Protein 5X7V (pdb70)

Radius of gyration: 40.9 Å; Cα contacts (8 Å, |Δi|>4): 1404; chains: 6; bounding box: 130×77×95 Å

Organism: Plasmodium falciparum (NCBI:txid5833)

Structure (mmCIF, N/CA/C/O backbone):
data_5X7V
#
_entry.id   5X7V
#
_cell.length_a   95.790
_cell.length_b   114.900
_cell.length_c   139.100
_cell.angle_alpha   90.00
_cell.angle_beta   90.00
_cell.angle_gamma   90.00
#
_symmetry.space_group_name_H-M   'P 21 21 21'
#
loop_
_atom_site.group_PDB
_atom_site.id
_atom_site.type_symbol
_atom_site.label_atom_id
_atom_site.label_alt_id
_atom_site.label_comp_id
_atom_site.label_asym_id
_atom_site.label_entity_id
_atom_site.label_seq_id
_atom_site.pdbx_PDB_ins_code
_atom_site.Cartn_x
_atom_site.Cartn_y
_atom_site.Cartn_z
_atom_site.occupancy
_atom_site.B_iso_or_equiv
_atom_site.auth_seq_id
_atom_site.auth_comp_id
_atom_site.auth_asym_id
_atom_site.auth_atom_id
_atom_site.pdbx_PDB_model_num
ATOM 1 N N . PHE A 1 1 ? 38.629 20.427 -79.162 1.00 49.82 29 PHE A N 1
ATOM 2 C CA . PHE A 1 1 ? 38.388 20.886 -77.786 1.00 57.24 29 PHE A CA 1
ATOM 3 C C . PHE A 1 1 ? 37.045 20.424 -77.243 1.00 58.12 29 PHE A C 1
ATOM 4 O O . PHE A 1 1 ? 36.971 20.008 -76.102 1.00 55.10 29 PHE A O 1
ATOM 6 N N . MET A 1 2 ? 35.966 20.613 -78.003 1.00 56.07 30 MET A N 1
ATOM 7 C CA . MET A 1 2 ? 34.801 19.740 -77.855 1.00 55.99 30 MET A CA 1
ATOM 8 C C . MET A 1 2 ? 35.253 18.296 -77.794 1.00 55.61 30 MET A C 1
ATOM 9 O O . MET A 1 2 ? 34.629 17.485 -77.148 1.00 54.98 30 MET A O 1
ATOM 14 N N . GLN A 1 3 ? 36.322 17.972 -78.512 1.00 56.04 31 GLN A N 1
ATOM 15 C CA . GLN A 1 3 ? 36.877 16.624 -78.509 1.00 57.05 31 GLN A CA 1
ATOM 16 C C . GLN A 1 3 ? 37.675 16.334 -77.227 1.00 53.10 31 GLN A C 1
ATOM 17 O O . GLN A 1 3 ? 37.658 15.215 -76.720 1.00 52.66 31 GLN A O 1
ATOM 23 N N . ASP A 1 4 ? 38.368 17.344 -76.710 1.00 54.65 32 ASP A N 1
ATOM 24 C CA . ASP A 1 4 ? 39.196 17.162 -75.520 1.00 54.14 32 ASP A CA 1
ATOM 25 C C . ASP A 1 4 ? 38.346 16.837 -74.320 1.00 53.19 32 ASP A C 1
ATOM 26 O O . ASP A 1 4 ? 38.758 16.090 -73.428 1.00 53.43 32 ASP A O 1
ATOM 31 N N . PHE A 1 5 ? 37.153 17.419 -74.316 1.00 53.08 33 PHE A N 1
ATOM 32 C CA . PHE A 1 5 ? 36.225 17.299 -73.204 1.00 52.88 33 PHE A CA 1
ATOM 33 C C . PHE A 1 5 ? 35.677 15.881 -73.194 1.00 52.51 33 PHE A C 1
ATOM 34 O O . PHE A 1 5 ? 35.542 15.260 -72.137 1.00 52.87 33 PHE A O 1
ATOM 42 N N . GLU A 1 6 ? 35.397 15.363 -74.384 1.00 54.77 34 GLU A N 1
ATOM 43 C CA . GLU A 1 6 ? 34.940 13.987 -74.533 1.00 53.13 34 GLU A CA 1
ATOM 44 C C . GLU A 1 6 ? 36.015 12.983 -74.118 1.00 52.54 34 GLU A C 1
ATOM 45 O O . GLU A 1 6 ? 35.714 12.009 -73.427 1.00 51.70 34 GLU A O 1
ATOM 51 N N . ASP A 1 7 ? 37.256 13.223 -74.531 1.00 53.56 35 ASP A N 1
ATOM 52 C CA . ASP A 1 7 ? 38.384 12.389 -74.114 1.00 54.72 35 ASP A CA 1
ATOM 53 C C . ASP A 1 7 ? 38.549 12.345 -72.610 1.00 56.51 35 ASP A C 1
ATOM 54 O O . ASP A 1 7 ? 38.837 11.291 -72.038 1.00 55.64 35 ASP A O 1
ATOM 59 N N . ILE A 1 8 ? 38.406 13.496 -71.968 1.00 53.41 36 ILE A N 1
ATOM 60 C CA . ILE A 1 8 ? 38.585 13.537 -70.533 1.00 53.90 36 ILE A CA 1
ATOM 61 C C . ILE A 1 8 ? 37.440 12.783 -69.876 1.00 53.40 36 ILE A C 1
ATOM 62 O O . ILE A 1 8 ? 37.639 12.059 -68.906 1.00 52.03 36 ILE A O 1
ATOM 67 N N . GLN A 1 9 ? 36.251 12.905 -70.446 1.00 53.84 37 GLN A N 1
ATOM 68 C CA . GLN A 1 9 ? 35.084 12.317 -69.825 1.00 54.29 37 GLN A CA 1
ATOM 69 C C . GLN A 1 9 ? 35.011 10.809 -70.065 1.00 53.48 37 GLN A C 1
ATOM 70 O O . GLN A 1 9 ? 34.346 10.102 -69.312 1.00 56.33 37 GLN A O 1
ATOM 76 N N . LYS A 1 10 ? 35.686 10.321 -71.104 1.00 52.37 38 LYS A N 1
ATOM 77 C CA . LYS A 1 10 ? 35.923 8.889 -71.239 1.00 52.57 38 LYS A CA 1
ATOM 78 C C . LYS A 1 10 ? 36.681 8.385 -70.018 1.00 53.30 38 LYS A C 1
ATOM 79 O O . LYS A 1 10 ? 36.203 7.511 -69.304 1.00 56.97 38 LYS A O 1
ATOM 85 N N . ASP A 1 11 ? 37.869 8.953 -69.795 1.00 55.32 39 ASP A N 1
ATOM 86 C CA . ASP A 1 11 ? 38.709 8.663 -68.630 1.00 53.94 39 ASP A CA 1
ATOM 87 C C . ASP A 1 11 ? 38.003 8.768 -67.250 1.00 53.02 39 ASP A C 1
ATOM 88 O O . ASP A 1 11 ? 38.236 7.958 -66.358 1.00 52.57 39 ASP A O 1
ATOM 93 N N . ILE A 1 12 ? 37.152 9.766 -67.072 1.00 52.74 40 ILE A N 1
ATOM 94 C CA . ILE A 1 12 ? 36.389 9.878 -65.843 1.00 52.67 40 ILE A CA 1
ATOM 95 C C . ILE A 1 12 ? 35.416 8.709 -65.727 1.00 52.97 40 ILE A C 1
ATOM 96 O O . ILE A 1 12 ? 35.383 8.031 -64.706 1.00 52.55 40 ILE A O 1
ATOM 101 N N . GLU A 1 13 ? 34.640 8.452 -66.777 1.00 56.32 41 GLU A N 1
ATOM 102 C CA . GLU A 1 13 ? 33.620 7.401 -66.702 1.00 56.39 41 GLU A CA 1
ATOM 103 C C . GLU A 1 13 ? 34.222 6.020 -66.498 1.00 54.30 41 GLU A C 1
ATOM 104 O O . GLU A 1 13 ? 33.699 5.237 -65.717 1.00 59.73 41 GLU A O 1
ATOM 110 N N . GLN A 1 14 ? 35.326 5.726 -67.166 1.00 53.10 42 GLN A N 1
ATOM 111 C CA . GLN A 1 14 ? 36.051 4.503 -66.892 1.00 55.71 42 GLN A CA 1
ATOM 112 C C . GLN A 1 14 ? 36.442 4.318 -65.419 1.00 54.97 42 GLN A C 1
ATOM 113 O O . GLN A 1 14 ? 36.494 3.194 -64.932 1.00 55.51 42 GLN A O 1
ATOM 119 N N . LEU A 1 15 ? 36.736 5.404 -64.711 1.00 58.54 43 LEU A N 1
ATOM 120 C CA . LEU A 1 15 ? 37.099 5.284 -63.309 1.00 53.22 43 LEU A CA 1
ATOM 121 C C . LEU A 1 15 ? 35.851 5.093 -62.480 1.00 54.67 43 LEU A C 1
ATOM 122 O O . LEU A 1 15 ? 35.888 4.402 -61.482 1.00 55.52 43 LEU A O 1
ATOM 127 N N . ASP A 1 16 ? 34.741 5.701 -62.878 1.00 53.45 44 ASP A N 1
ATOM 128 C CA . ASP A 1 16 ? 33.488 5.496 -62.145 1.00 54.66 44 ASP A CA 1
ATOM 129 C C . ASP A 1 16 ? 32.955 4.081 -62.337 1.00 56.58 44 ASP A C 1
ATOM 130 O O . ASP A 1 16 ? 32.466 3.466 -61.383 1.00 54.37 44 ASP A O 1
ATOM 135 N N . ILE A 1 17 ? 33.048 3.573 -63.567 1.00 59.46 45 ILE A N 1
ATOM 136 C CA . ILE A 1 17 ? 32.697 2.183 -63.835 1.00 58.23 45 ILE A CA 1
ATOM 137 C C . ILE A 1 17 ? 33.388 1.288 -62.820 1.00 56.24 45 ILE A C 1
ATOM 138 O O . ILE A 1 17 ? 32.723 0.496 -62.148 1.00 60.51 45 ILE A O 1
ATOM 143 N N . LYS A 1 18 ? 34.702 1.458 -62.674 1.00 53.28 46 LYS A N 1
ATOM 144 C CA . LYS A 1 18 ? 35.527 0.588 -61.828 1.00 59.81 46 LYS A CA 1
ATOM 145 C C . LYS A 1 18 ? 35.322 0.809 -60.323 1.00 62.68 46 LYS A C 1
ATOM 146 O O . LYS A 1 18 ? 35.552 -0.092 -59.498 1.00 54.90 46 LYS A O 1
ATOM 152 N N . CYS A 1 19 ? 34.912 2.020 -59.979 1.00 59.34 47 CYS A N 1
ATOM 153 C CA . CYS A 1 19 ? 34.598 2.360 -58.609 1.00 54.48 47 CYS A CA 1
ATOM 154 C C . CYS A 1 19 ? 33.282 1.687 -58.229 1.00 54.71 47 CYS A C 1
ATOM 155 O O . CYS A 1 19 ? 33.188 1.037 -57.187 1.00 54.59 47 CYS A O 1
ATOM 158 N N . ALA A 1 20 ? 32.279 1.815 -59.096 1.00 56.83 48 ALA A N 1
ATOM 159 C CA . ALA A 1 20 ? 30.949 1.244 -58.851 1.00 54.35 48 ALA A CA 1
ATOM 160 C C . ALA A 1 20 ? 30.986 -0.273 -58.741 1.00 56.03 48 ALA A C 1
ATOM 161 O O . ALA A 1 20 ? 30.190 -0.872 -58.008 1.00 54.80 48 ALA A O 1
ATOM 163 N N . HIS A 1 21 ? 31.907 -0.886 -59.486 1.00 58.44 49 HIS A N 1
ATOM 164 C CA . HIS A 1 21 ? 32.032 -2.338 -59.516 1.00 57.11 49 HIS A CA 1
ATOM 165 C C . HIS A 1 21 ? 32.491 -2.822 -58.165 1.00 54.14 49 HIS A C 1
ATOM 166 O O . HIS A 1 21 ? 31.874 -3.681 -57.560 1.00 56.86 49 HIS A O 1
ATOM 173 N N . GLU A 1 22 ? 33.575 -2.235 -57.689 1.00 57.14 50 GLU A N 1
ATOM 174 C CA . GLU A 1 22 ? 34.130 -2.570 -56.392 1.00 57.20 50 GLU A CA 1
ATOM 175 C C . GLU A 1 22 ? 33.118 -2.323 -55.279 1.00 55.35 50 GLU A C 1
ATOM 176 O O . GLU A 1 22 ? 32.961 -3.142 -54.392 1.00 55.64 50 GLU A O 1
ATOM 182 N N . GLN A 1 23 ? 32.414 -1.207 -55.342 1.00 55.14 51 GLN A N 1
ATOM 183 C CA . GLN A 1 23 ? 31.412 -0.880 -54.329 1.00 58.48 51 GLN A CA 1
ATOM 184 C C . GLN A 1 23 ? 30.275 -1.850 -54.336 1.00 55.80 51 GLN A C 1
ATOM 185 O O . GLN A 1 23 ? 29.643 -2.080 -53.311 1.00 60.18 51 GLN A O 1
ATOM 191 N N . MET A 1 24 ? 29.996 -2.404 -55.500 1.00 53.90 52 MET A N 1
ATOM 192 C CA . MET A 1 24 ? 28.901 -3.345 -55.607 1.00 62.90 52 MET A CA 1
ATOM 193 C C . MET A 1 24 ? 29.311 -4.685 -54.986 1.00 57.81 52 MET A C 1
ATOM 194 O O . MET A 1 24 ? 28.530 -5.322 -54.280 1.00 66.33 52 MET A O 1
ATOM 199 N N . ASN A 1 25 ? 30.556 -5.060 -55.185 1.00 58.37 53 ASN A N 1
ATOM 200 C CA . ASN A 1 25 ? 31.044 -6.279 -54.588 1.00 62.58 53 ASN A CA 1
ATOM 201 C C . ASN A 1 25 ? 30.942 -6.173 -53.099 1.00 63.57 53 ASN A C 1
ATOM 202 O O . ASN A 1 25 ? 30.599 -7.126 -52.459 1.00 62.33 53 ASN A O 1
ATOM 207 N N . ILE A 1 26 ? 31.331 -5.052 -52.525 1.00 57.67 54 ILE A N 1
ATOM 208 C CA . ILE A 1 26 ? 31.097 -4.882 -51.091 1.00 58.72 54 ILE A CA 1
ATOM 209 C C . ILE A 1 26 ? 29.597 -4.853 -50.807 1.00 58.91 54 ILE A C 1
ATOM 210 O O . ILE A 1 26 ? 29.132 -5.501 -49.867 1.00 55.46 54 ILE A O 1
ATOM 215 N N . GLN A 1 27 ? 28.829 -4.148 -51.635 1.00 62.20 55 GLN A N 1
ATOM 216 C CA . GLN A 1 27 ? 27.380 -4.077 -51.404 1.00 63.45 55 GLN A CA 1
ATOM 217 C C . GLN A 1 27 ? 26.769 -5.458 -51.236 1.00 65.42 55 GLN A C 1
ATOM 218 O O . GLN A 1 27 ? 25.898 -5.654 -50.385 1.00 68.21 55 GLN A O 1
ATOM 224 N N . LYS A 1 28 ? 27.241 -6.416 -52.036 1.00 66.21 56 LYS A N 1
ATOM 225 C CA . LYS A 1 28 ? 26.592 -7.718 -52.089 1.00 59.60 56 LYS A CA 1
ATOM 226 C C . LYS A 1 28 ? 27.249 -8.666 -51.120 1.00 56.37 56 LYS A C 1
ATOM 227 O O . LYS A 1 28 ? 26.797 -9.781 -50.934 1.00 59.88 56 LYS A O 1
ATOM 233 N N . GLN A 1 29 ? 28.319 -8.213 -50.492 1.00 58.85 57 GLN A N 1
ATOM 234 C CA . GLN A 1 29 ? 28.843 -8.898 -49.328 1.00 57.40 57 GLN A CA 1
ATOM 235 C C . GLN A 1 29 ? 27.822 -8.778 -48.192 1.00 58.70 57 GLN A C 1
ATOM 236 O O . GLN A 1 29 ? 27.394 -9.781 -47.608 1.00 55.83 57 GLN A O 1
ATOM 242 N N . TYR A 1 30 ? 27.420 -7.544 -47.900 1.00 56.28 58 TYR A N 1
ATOM 243 C CA . TYR A 1 30 ? 26.587 -7.278 -46.740 1.00 57.58 58 TYR A CA 1
ATOM 244 C C . TYR A 1 30 ? 25.112 -7.611 -46.953 1.00 57.32 58 TYR A C 1
ATOM 245 O O . TYR A 1 30 ? 24.444 -8.039 -46.017 1.00 56.16 58 TYR A O 1
ATOM 254 N N . ASP A 1 31 ? 24.615 -7.441 -48.175 1.00 61.15 59 ASP A N 1
ATOM 255 C CA . ASP A 1 31 ? 23.277 -7.925 -48.544 1.00 60.79 59 ASP A CA 1
ATOM 256 C C . ASP A 1 31 ? 23.063 -9.353 -48.055 1.00 55.78 59 ASP A C 1
ATOM 257 O O . ASP A 1 31 ? 21.993 -9.700 -47.553 1.00 55.34 59 ASP A O 1
ATOM 262 N N . GLU A 1 32 ? 24.107 -10.162 -48.210 1.00 60.96 60 GLU A N 1
ATOM 263 C CA . GLU A 1 32 ? 24.117 -11.552 -47.778 1.00 64.97 60 GLU A CA 1
ATOM 264 C C . GLU A 1 32 ? 24.231 -11.680 -46.261 1.00 61.62 60 GLU A C 1
ATOM 265 O O . GLU A 1 32 ? 23.713 -12.622 -45.664 1.00 64.86 60 GLU A O 1
ATOM 271 N N . LYS A 1 33 ? 24.914 -10.738 -45.629 1.00 58.13 61 LYS A N 1
ATOM 272 C CA . LYS A 1 33 ? 25.075 -10.831 -44.194 1.00 57.31 61 LYS A CA 1
ATOM 273 C C . LYS A 1 33 ? 23.759 -10.450 -43.528 1.00 55.70 61 LYS A C 1
ATOM 274 O O . LYS A 1 33 ? 23.385 -10.987 -42.492 1.00 58.93 61 LYS A O 1
ATOM 280 N N . LYS A 1 34 ? 23.040 -9.546 -44.167 1.00 56.31 62 LYS A N 1
ATOM 281 C CA . LYS A 1 34 ? 21.752 -9.098 -43.681 1.00 54.89 62 LYS A CA 1
ATOM 282 C C . LYS A 1 34 ? 20.692 -10.181 -43.698 1.00 56.21 62 LYS A C 1
ATOM 283 O O . LYS A 1 34 ? 19.846 -10.207 -42.802 1.00 56.28 62 LYS A O 1
ATOM 289 N N . LYS A 1 35 ? 20.725 -11.051 -44.713 1.00 56.23 63 LYS A N 1
ATOM 290 C CA . LYS A 1 35 ? 19.693 -12.079 -44.882 1.00 56.69 63 LYS A CA 1
ATOM 291 C C . LYS A 1 35 ? 19.293 -12.739 -43.555 1.00 54.51 63 LYS A C 1
ATOM 292 O O . LYS A 1 35 ? 18.108 -12.778 -43.243 1.00 56.73 63 LYS A O 1
ATOM 298 N N . PRO A 1 36 ? 20.262 -13.230 -42.761 1.00 53.88 64 PRO A N 1
ATOM 299 C CA . PRO A 1 36 ? 19.902 -13.778 -41.454 1.00 53.53 64 PRO A CA 1
ATOM 300 C C . PRO A 1 36 ? 19.171 -12.801 -40.542 1.00 55.83 64 PRO A C 1
ATOM 301 O O . PRO A 1 36 ? 18.193 -13.213 -39.914 1.00 60.61 64 PRO A O 1
ATOM 305 N N . LEU A 1 37 ? 19.639 -11.556 -40.454 1.00 53.66 65 LEU A N 1
ATOM 306 C CA . LEU A 1 37 ? 19.001 -10.554 -39.609 1.00 53.72 65 LEU A CA 1
ATOM 307 C C . LEU A 1 37 ? 17.533 -10.347 -39.994 1.00 59.40 65 LEU A C 1
ATOM 308 O O . LEU A 1 37 ? 16.643 -10.332 -39.131 1.00 58.53 65 LEU A O 1
ATOM 313 N N . PHE A 1 38 ? 17.276 -10.192 -41.290 1.00 55.27 66 PHE A N 1
ATOM 314 C CA . PHE A 1 38 ? 15.920 -10.033 -41.768 1.00 52.35 66 PHE A CA 1
ATOM 315 C C . PHE A 1 38 ? 15.064 -11.228 -41.401 1.00 53.59 66 PHE A C 1
ATOM 316 O O . PHE A 1 38 ? 13.870 -11.091 -41.164 1.00 53.94 66 PHE A O 1
ATOM 324 N N . GLU A 1 39 ? 15.658 -12.408 -41.338 1.00 54.19 67 GLU A N 1
ATOM 325 C CA . GLU A 1 39 ? 14.848 -13.579 -41.055 1.00 55.19 67 GLU A CA 1
ATOM 326 C C . GLU A 1 39 ? 14.603 -13.706 -39.567 1.00 55.18 67 GLU A C 1
ATOM 327 O O . GLU A 1 39 ? 13.546 -14.156 -39.150 1.00 55.06 67 GLU A O 1
ATOM 333 N N . LYS A 1 40 ? 15.578 -13.296 -38.766 1.00 59.28 68 LYS A N 1
ATOM 334 C CA . LYS A 1 40 ? 15.436 -13.346 -37.317 1.00 56.76 68 LYS A CA 1
ATOM 335 C C . LYS A 1 40 ? 14.483 -12.223 -36.865 1.00 55.47 68 LYS A C 1
ATOM 336 O O . LYS A 1 40 ? 13.878 -12.290 -35.797 1.00 57.27 68 LYS A O 1
ATOM 342 N N . ARG A 1 41 ? 14.334 -11.209 -37.705 1.00 54.14 69 ARG A N 1
ATOM 343 C CA . ARG A 1 41 ? 13.380 -10.135 -37.464 1.00 56.48 69 ARG A CA 1
ATOM 344 C C . ARG A 1 41 ? 11.941 -10.581 -37.758 1.00 60.96 69 ARG A C 1
ATOM 345 O O . ARG A 1 41 ? 11.011 -10.229 -37.036 1.00 53.82 69 ARG A O 1
ATOM 353 N N . ASP A 1 42 ? 11.766 -11.355 -38.826 1.00 53.91 70 ASP A N 1
ATOM 354 C CA . ASP A 1 42 ? 10.467 -11.934 -39.147 1.00 53.08 70 ASP A CA 1
ATOM 355 C C . ASP A 1 42 ? 9.928 -12.790 -37.998 1.00 53.54 70 ASP A C 1
ATOM 356 O O . ASP A 1 42 ? 8.720 -12.908 -37.806 1.00 52.80 70 ASP A O 1
ATOM 361 N N . GLU A 1 43 ? 10.830 -13.417 -37.261 1.00 53.35 71 GLU A N 1
ATOM 362 C CA . GLU A 1 43 ? 10.431 -14.270 -36.164 1.00 56.12 71 GLU A CA 1
ATOM 363 C C . GLU A 1 43 ? 9.873 -13.424 -35.030 1.00 56.08 71 GLU A C 1
ATOM 364 O O . GLU A 1 43 ? 8.976 -13.843 -34.315 1.00 54.28 71 GLU A O 1
ATOM 370 N N . ILE A 1 44 ? 10.404 -12.221 -34.877 1.00 54.78 72 ILE A N 1
ATOM 371 C CA . ILE A 1 44 ? 9.908 -11.308 -33.859 1.00 56.37 72 ILE A CA 1
ATOM 372 C C . ILE A 1 44 ? 8.556 -10.718 -34.256 1.00 62.52 72 ILE A C 1
ATOM 373 O O . ILE A 1 44 ? 7.671 -10.529 -33.410 1.00 56.02 72 ILE A O 1
ATOM 378 N N . ILE A 1 45 ? 8.407 -10.424 -35.545 1.00 53.58 73 ILE A N 1
ATOM 379 C CA . ILE A 1 45 ? 7.167 -9.883 -36.061 1.00 53.62 73 ILE A CA 1
ATOM 380 C C . ILE A 1 45 ? 6.058 -10.875 -35.796 1.00 53.11 73 ILE A C 1
ATOM 381 O O . ILE A 1 45 ? 4.958 -10.482 -35.452 1.00 55.20 73 ILE A O 1
ATOM 386 N N . GLN A 1 46 ? 6.384 -12.161 -35.889 1.00 55.52 74 GLN A N 1
ATOM 387 C CA . GLN A 1 46 ? 5.435 -13.242 -35.628 1.00 55.29 74 GLN A CA 1
ATOM 388 C C . GLN A 1 46 ? 4.888 -13.212 -34.225 1.00 54.98 74 GLN A C 1
ATOM 389 O O . GLN A 1 46 ? 3.805 -13.727 -33.972 1.00 62.85 74 GLN A O 1
ATOM 395 N N . LYS A 1 47 ? 5.647 -12.630 -33.313 1.00 52.09 75 LYS A N 1
ATOM 396 C CA . LYS A 1 47 ? 5.285 -12.655 -31.921 1.00 49.82 75 LYS A CA 1
ATOM 397 C C . LYS A 1 47 ? 4.641 -11.335 -31.518 1.00 49.82 75 LYS A C 1
ATOM 398 O O . LYS A 1 47 ? 4.377 -11.102 -30.338 1.00 49.82 75 LYS A O 1
ATOM 404 N N . ILE A 1 48 ? 4.396 -10.475 -32.512 1.00 53.98 76 ILE A N 1
ATOM 405 C CA . ILE A 1 48 ? 3.823 -9.136 -32.281 1.00 53.43 76 ILE A CA 1
ATOM 406 C C . ILE A 1 48 ? 2.496 -9.025 -33.014 1.00 52.49 76 ILE A C 1
ATOM 407 O O . ILE A 1 48 ? 2.475 -8.823 -34.238 1.00 53.55 76 ILE A O 1
ATOM 412 N N . PRO A 1 49 ? 1.386 -9.145 -32.264 1.00 51.36 77 PRO A N 1
ATOM 413 C CA . PRO A 1 49 ? 0.002 -9.246 -32.729 1.00 51.78 77 PRO A CA 1
ATOM 414 C C . PRO A 1 49 ? -0.444 -8.148 -33.697 1.00 55.56 77 PRO A C 1
ATOM 415 O O . PRO A 1 49 ? -0.567 -6.983 -33.300 1.00 51.15 77 PRO A O 1
ATOM 419 N N . GLY A 1 50 ? -0.703 -8.541 -34.944 1.00 49.82 78 GLY A N 1
ATOM 420 C CA . GLY A 1 50 ? -1.167 -7.625 -35.962 1.00 49.82 78 GLY A CA 1
ATOM 421 C C . GLY A 1 50 ? -0.170 -6.544 -36.310 1.00 51.75 78 GLY A C 1
ATOM 422 O O . GLY A 1 50 ? -0.556 -5.406 -36.555 1.00 49.82 78 GLY A O 1
ATOM 423 N N . PHE A 1 51 ? 1.111 -6.910 -36.334 1.00 56.57 79 PHE A N 1
ATOM 424 C CA . PHE A 1 51 ? 2.203 -5.967 -36.563 1.00 54.11 79 PHE A CA 1
ATOM 425 C C . PHE A 1 51 ? 2.139 -5.251 -37.905 1.00 52.44 79 PHE A C 1
ATOM 426 O O . PHE A 1 51 ? 2.267 -4.037 -37.949 1.00 54.23 79 PHE A O 1
ATOM 434 N N . TRP A 1 52 ? 1.996 -5.966 -39.012 1.00 49.82 80 TRP A N 1
ATOM 435 C CA . TRP A 1 52 ? 2.067 -5.247 -40.278 1.00 55.72 80 TRP A CA 1
ATOM 436 C C . TRP A 1 52 ? 0.855 -4.373 -40.447 1.00 56.89 80 TRP A C 1
ATOM 437 O O . TRP A 1 52 ? 0.986 -3.266 -40.939 1.00 68.40 80 TRP A O 1
ATOM 448 N N . ALA A 1 53 ? -0.309 -4.836 -40.004 1.00 60.13 81 ALA A N 1
ATOM 449 C CA . ALA A 1 53 ? -1.524 -4.032 -40.089 1.00 60.13 81 ALA A CA 1
ATOM 450 C C . ALA A 1 53 ? -1.299 -2.668 -39.468 1.00 60.13 81 ALA A C 1
ATOM 451 O O . ALA A 1 53 ? -1.557 -1.646 -40.085 1.00 63.04 81 ALA A O 1
ATOM 453 N N . ASN A 1 54 ? -0.781 -2.664 -38.250 1.00 57.99 82 ASN A N 1
ATOM 454 C CA . ASN A 1 54 ? -0.499 -1.441 -37.530 1.00 53.05 82 ASN A CA 1
ATOM 455 C C . ASN A 1 54 ? 0.759 -0.732 -37.973 1.00 56.52 82 ASN A C 1
ATOM 456 O O . ASN A 1 54 ? 0.985 0.398 -37.579 1.00 60.31 82 ASN A O 1
ATOM 461 N N . THR A 1 55 ? 1.597 -1.385 -38.761 1.00 60.13 83 THR A N 1
ATOM 462 C CA . THR A 1 55 ? 2.740 -0.690 -39.312 1.00 60.13 83 THR A CA 1
ATOM 463 C C . THR A 1 55 ? 2.369 0.067 -40.568 1.00 60.13 83 THR A C 1
ATOM 464 O O . THR A 1 55 ? 2.529 1.280 -40.620 1.00 60.13 83 THR A O 1
ATOM 468 N N . LEU A 1 56 ? 1.868 -0.650 -41.571 1.00 67.27 84 LEU A N 1
ATOM 469 C CA . LEU A 1 56 ? 1.601 -0.077 -42.888 1.00 67.27 84 LEU A CA 1
ATOM 470 C C . LEU A 1 56 ? 0.823 1.235 -42.861 1.00 67.27 84 LEU A C 1
ATOM 471 O O . LEU A 1 56 ? 1.213 2.209 -43.491 1.00 67.27 84 LEU A O 1
ATOM 476 N N . ARG A 1 57 ? -0.275 1.254 -42.118 1.00 69.59 85 ARG A N 1
ATOM 477 C CA . ARG A 1 57 ? -1.187 2.393 -42.117 1.00 64.48 85 ARG A CA 1
ATOM 478 C C . ARG A 1 57 ? -0.770 3.507 -41.153 1.00 60.80 85 ARG A C 1
ATOM 479 O O . ARG A 1 57 ? -1.550 4.417 -40.886 1.00 65.19 85 ARG A O 1
ATOM 487 N N . LYS A 1 58 ? 0.453 3.433 -40.638 1.00 59.71 86 LYS A N 1
ATOM 488 C CA . LYS A 1 58 ? 1.065 4.581 -40.010 1.00 56.51 86 LYS A CA 1
ATOM 489 C C . LYS A 1 58 ? 1.973 5.303 -41.005 1.00 63.76 86 LYS A C 1
ATOM 490 O O . LYS A 1 58 ? 2.606 6.305 -40.678 1.00 64.10 86 LYS A O 1
ATOM 496 N N . HIS A 1 59 ? 2.060 4.787 -42.217 1.00 67.27 87 HIS A N 1
ATOM 497 C CA . HIS A 1 59 ? 2.702 5.543 -43.270 1.00 67.27 87 HIS A CA 1
ATOM 498 C C . HIS A 1 59 ? 1.670 6.477 -43.868 1.00 74.11 87 HIS A C 1
ATOM 499 O O . HIS A 1 59 ? 0.612 6.018 -44.294 1.00 69.94 87 HIS A O 1
ATOM 506 N N . PRO A 1 60 ? 1.961 7.793 -43.875 1.00 73.39 88 PRO A N 1
ATOM 507 C CA . PRO A 1 60 ? 1.043 8.799 -44.425 1.00 67.27 88 PRO A CA 1
ATOM 508 C C . PRO A 1 60 ? 0.298 8.379 -45.701 1.00 67.27 88 PRO A C 1
ATOM 509 O O . PRO A 1 60 ? -0.918 8.565 -45.789 1.00 67.27 88 PRO A O 1
ATOM 513 N N . ALA A 1 61 ? 0.999 7.782 -46.659 1.00 75.76 89 ALA A N 1
ATOM 514 C CA . ALA A 1 61 ? 0.371 7.471 -47.953 1.00 65.95 89 ALA A CA 1
ATOM 515 C C . ALA A 1 61 ? -0.588 6.291 -47.885 1.00 63.79 89 ALA A C 1
ATOM 516 O O . ALA A 1 61 ? -1.277 5.984 -48.869 1.00 68.17 89 ALA A O 1
ATOM 518 N N . LEU A 1 62 ? -0.630 5.620 -46.741 1.00 71.34 90 LEU A N 1
ATOM 519 C CA . LEU A 1 62 ? -1.443 4.424 -46.627 1.00 57.14 90 LEU A CA 1
ATOM 520 C C . LEU A 1 62 ? -2.452 4.585 -45.534 1.00 58.89 90 LEU A C 1
ATOM 521 O O . LEU A 1 62 ? -3.274 3.706 -45.315 1.00 61.46 90 LEU A O 1
ATOM 526 N N . SER A 1 63 ? -2.386 5.708 -44.836 1.00 61.50 91 SER A N 1
ATOM 527 C CA . SER A 1 63 ? -3.183 5.884 -43.627 1.00 66.87 91 SER A CA 1
ATOM 528 C C . SER A 1 63 ? -4.686 5.906 -43.925 1.00 68.19 91 SER A C 1
ATOM 529 O O . SER A 1 63 ? -5.501 5.529 -43.075 1.00 65.17 91 SER A O 1
ATOM 532 N N . ASP A 1 64 ? -5.049 6.339 -45.132 1.00 68.44 92 ASP A N 1
ATOM 533 C CA . ASP A 1 64 ? -6.457 6.487 -45.476 1.00 61.58 92 ASP A CA 1
ATOM 534 C C . ASP A 1 64 ? -6.913 5.382 -46.410 1.00 62.68 92 ASP A C 1
ATOM 535 O O . ASP A 1 64 ? -7.455 5.630 -47.485 1.00 65.20 92 ASP A O 1
ATOM 540 N N . ILE A 1 65 ? -6.677 4.152 -45.965 1.00 64.54 93 ILE A N 1
ATOM 541 C CA . ILE A 1 65 ? -7.215 2.949 -46.594 1.00 59.46 93 ILE A CA 1
ATOM 542 C C . ILE A 1 65 ? -8.477 2.503 -45.857 1.00 56.61 93 ILE A C 1
ATOM 543 O O . ILE A 1 65 ? -8.666 2.807 -44.677 1.00 55.70 93 ILE A O 1
ATOM 548 N N . VAL A 1 66 ? -9.338 1.783 -46.562 1.00 56.10 94 VAL A N 1
ATOM 549 C CA . VAL A 1 66 ? -10.627 1.409 -46.015 1.00 55.99 94 VAL A CA 1
ATOM 550 C C . VAL A 1 66 ? -10.407 0.595 -44.756 1.00 54.08 94 VAL A C 1
ATOM 551 O O . VAL A 1 66 ? -9.411 -0.096 -44.640 1.00 60.83 94 VAL A O 1
ATOM 555 N N . PRO A 1 67 ? -11.318 0.702 -43.784 1.00 58.23 95 PRO A N 1
ATOM 556 C CA . PRO A 1 67 ? -11.100 -0.039 -42.540 1.00 56.91 95 PRO A CA 1
ATOM 557 C C . PRO A 1 67 ? -11.096 -1.533 -42.793 1.00 58.42 95 PRO A C 1
ATOM 558 O O . PRO A 1 67 ? -10.486 -2.306 -42.055 1.00 57.74 95 PRO A O 1
ATOM 562 N N . GLU A 1 68 ? -11.773 -1.927 -43.859 1.00 55.96 96 GLU A N 1
ATOM 563 C CA . GLU A 1 68 ? -11.912 -3.327 -44.185 1.00 55.70 96 GLU A CA 1
ATOM 564 C C . GLU A 1 68 ? -10.550 -3.930 -44.461 1.00 55.25 96 GLU A C 1
ATOM 565 O O . GLU A 1 68 ? -10.293 -5.078 -44.113 1.00 56.38 96 GLU A O 1
ATOM 571 N N . ASP A 1 69 ? -9.674 -3.138 -45.066 1.00 54.30 97 ASP A N 1
ATOM 572 C CA . ASP A 1 69 ? -8.330 -3.591 -45.351 1.00 56.47 97 ASP A CA 1
ATOM 573 C C . ASP A 1 69 ? -7.668 -4.217 -44.140 1.00 54.15 97 ASP A C 1
ATOM 574 O O . ASP A 1 69 ? -6.866 -5.155 -44.276 1.00 53.38 97 ASP A O 1
ATOM 579 N N . ILE A 1 70 ? -8.026 -3.701 -42.965 1.00 53.84 98 ILE A N 1
ATOM 580 C CA . ILE A 1 70 ? -7.339 -4.040 -41.733 1.00 53.39 98 ILE A CA 1
ATOM 581 C C . ILE A 1 70 ? -7.708 -5.438 -41.330 1.00 51.79 98 ILE A C 1
ATOM 582 O O . ILE A 1 70 ? -6.886 -6.156 -40.758 1.00 52.14 98 ILE A O 1
ATOM 587 N N . ASP A 1 71 ? -8.938 -5.829 -41.649 1.00 53.14 99 ASP A N 1
ATOM 588 C CA . ASP A 1 71 ? -9.449 -7.159 -41.283 1.00 54.89 99 ASP A CA 1
ATOM 589 C C . ASP A 1 71 ? -8.605 -8.279 -41.859 1.00 51.80 99 ASP A C 1
ATOM 590 O O . ASP A 1 71 ? -8.316 -9.252 -41.174 1.00 52.06 99 ASP A O 1
ATOM 595 N N . ILE A 1 72 ? -8.211 -8.126 -43.118 1.00 53.38 100 ILE A N 1
ATOM 596 C CA . ILE A 1 72 ? -7.313 -9.070 -43.779 1.00 53.61 100 ILE A CA 1
ATOM 597 C C . ILE A 1 72 ? -5.859 -8.860 -43.323 1.00 54.27 100 ILE A C 1
ATOM 598 O O . ILE A 1 72 ? -5.204 -9.792 -42.865 1.00 49.82 100 ILE A O 1
ATOM 603 N N . LEU A 1 73 ? -5.385 -7.620 -43.406 1.00 52.53 101 LEU A N 1
ATOM 604 C CA . LEU A 1 73 ? -4.030 -7.279 -42.974 1.00 52.59 101 LEU A CA 1
ATOM 605 C C . LEU A 1 73 ? -3.701 -7.750 -41.565 1.00 53.29 101 LEU A C 1
ATOM 606 O O . LEU A 1 73 ? -2.537 -8.030 -41.262 1.00 54.50 101 LEU A O 1
ATOM 611 N N . ASN A 1 74 ? -4.712 -7.843 -40.707 1.00 52.28 102 ASN A N 1
ATOM 612 C CA . ASN A 1 74 ? -4.523 -8.352 -39.344 1.00 53.00 102 ASN A CA 1
ATOM 613 C C . ASN A 1 74 ? -4.077 -9.812 -39.275 1.00 52.28 102 ASN A C 1
ATOM 614 O O . ASN A 1 74 ? -3.815 -10.339 -38.200 1.00 49.82 102 ASN A O 1
ATOM 619 N N . HIS A 1 75 ? -4.009 -10.456 -40.440 1.00 57.32 103 HIS A N 1
ATOM 620 C CA . HIS A 1 75 ? -3.556 -11.843 -40.574 1.00 53.10 103 HIS A CA 1
ATOM 621 C C . HIS A 1 75 ? -2.377 -11.912 -41.545 1.00 53.17 103 HIS A C 1
ATOM 622 O O . HIS A 1 75 ? -2.019 -12.970 -42.038 1.00 49.82 103 HIS A O 1
ATOM 629 N N . LEU A 1 76 ? -1.784 -10.761 -41.827 1.00 56.34 104 LEU A N 1
ATOM 630 C CA . LEU A 1 76 ? -0.533 -10.728 -42.568 1.00 52.22 104 LEU A CA 1
ATOM 631 C C . LEU A 1 76 ? 0.554 -11.182 -41.591 1.00 56.61 104 LEU A C 1
ATOM 632 O O . LEU A 1 76 ? 0.998 -10.411 -40.739 1.00 49.82 104 LEU A O 1
ATOM 637 N N . VAL A 1 77 ? 0.950 -12.450 -41.697 1.00 56.88 105 VAL A N 1
ATOM 638 C CA . VAL A 1 77 ? 1.933 -13.012 -40.793 1.00 51.52 105 VAL A CA 1
ATOM 639 C C . VAL A 1 77 ? 3.345 -12.683 -41.292 1.00 51.72 105 VAL A C 1
ATOM 640 O O . VAL A 1 77 ? 4.291 -12.698 -40.507 1.00 52.81 105 VAL A O 1
ATOM 644 N N . LYS A 1 78 ? 3.487 -12.376 -42.582 1.00 49.82 106 LYS A N 1
ATOM 645 C CA . LYS A 1 78 ? 4.815 -12.237 -43.191 1.00 51.61 106 LYS A CA 1
ATOM 646 C C . LYS A 1 78 ? 4.840 -11.349 -44.427 1.00 53.03 106 LYS A C 1
ATOM 647 O O . LYS A 1 78 ? 4.038 -11.525 -45.358 1.00 51.50 106 LYS A O 1
ATOM 653 N N . LEU A 1 79 ? 5.786 -10.416 -44.442 1.00 49.82 107 LEU A N 1
ATOM 654 C CA . LEU A 1 79 ? 5.986 -9.535 -45.583 1.00 52.87 107 LEU A CA 1
ATOM 655 C C . LEU A 1 79 ? 7.453 -9.586 -45.944 1.00 52.21 107 LEU A C 1
ATOM 656 O O . LEU A 1 79 ? 8.301 -9.444 -45.065 1.00 55.51 107 LEU A O 1
ATOM 661 N N . ASP A 1 80 ? 7.779 -9.799 -47.212 1.00 52.20 108 ASP A N 1
ATOM 662 C CA . ASP A 1 80 ? 9.195 -9.836 -47.561 1.00 52.05 108 ASP A CA 1
ATOM 663 C C . ASP A 1 80 ? 9.548 -9.133 -48.825 1.00 52.70 108 ASP A C 1
ATOM 664 O O . ASP A 1 80 ? 8.896 -9.272 -49.846 1.00 53.69 108 ASP A O 1
ATOM 669 N N . LEU A 1 81 ? 10.613 -8.359 -48.724 1.00 52.40 109 LEU A N 1
ATOM 670 C CA . LEU A 1 81 ? 11.192 -7.697 -49.857 1.00 52.62 109 LEU A CA 1
ATOM 671 C C . LEU A 1 81 ? 12.356 -8.552 -50.299 1.00 52.22 109 LEU A C 1
ATOM 672 O O . LEU A 1 81 ? 13.189 -8.933 -49.480 1.00 51.40 109 LEU A O 1
ATOM 677 N N . LYS A 1 82 ? 12.335 -8.941 -51.571 1.00 58.64 110 LYS A N 1
ATOM 678 C CA . LYS A 1 82 ? 13.525 -9.432 -52.265 1.00 55.47 110 LYS A CA 1
ATOM 679 C C . LYS A 1 82 ? 13.972 -8.299 -53.168 1.00 54.47 110 LYS A C 1
ATOM 680 O O . LYS A 1 82 ? 13.413 -8.056 -54.247 1.00 52.70 110 LYS A O 1
ATOM 686 N N . ASP A 1 83 ? 14.973 -7.588 -52.679 1.00 56.05 111 ASP A N 1
ATOM 687 C CA . ASP A 1 83 ? 15.442 -6.390 -53.327 1.00 55.48 111 ASP A CA 1
ATOM 688 C C . ASP A 1 83 ? 16.663 -6.671 -54.170 1.00 55.17 111 ASP A C 1
ATOM 689 O O . ASP A 1 83 ? 17.285 -7.737 -54.060 1.00 54.08 111 ASP A O 1
ATOM 694 N N . ASN A 1 84 ? 16.980 -5.703 -55.021 1.00 57.63 112 ASN A N 1
ATOM 695 C CA . ASN A 1 84 ? 18.207 -5.720 -55.821 1.00 74.64 112 ASN A CA 1
ATOM 696 C C . ASN A 1 84 ? 18.488 -7.058 -56.529 1.00 73.58 112 ASN A C 1
ATOM 697 O O . ASN A 1 84 ? 19.491 -7.725 -56.238 1.00 75.04 112 ASN A O 1
ATOM 702 N N . MET A 1 85 ? 17.602 -7.457 -57.435 1.00 65.56 113 MET A N 1
ATOM 703 C CA . MET A 1 85 ? 17.780 -8.707 -58.162 1.00 68.86 113 MET A CA 1
ATOM 704 C C . MET A 1 85 ? 18.444 -8.400 -59.499 1.00 76.61 113 MET A C 1
ATOM 705 O O . MET A 1 85 ? 19.400 -9.057 -59.924 1.00 71.61 113 MET A O 1
ATOM 710 N N . ASP A 1 86 ? 17.891 -7.389 -60.159 1.00 87.47 114 ASP A N 1
ATOM 711 C CA . ASP A 1 86 ? 18.555 -6.701 -61.246 1.00 65.68 114 ASP A CA 1
ATOM 712 C C . ASP A 1 86 ? 19.441 -5.621 -60.668 1.00 65.85 114 ASP A C 1
ATOM 713 O O . ASP A 1 86 ? 19.300 -5.232 -59.507 1.00 70.43 114 ASP A O 1
ATOM 718 N N . ASN A 1 87 ? 20.361 -5.147 -61.493 1.00 68.27 115 ASN A N 1
ATOM 719 C CA . ASN A 1 87 ? 21.087 -3.921 -61.221 1.00 65.20 115 ASN A CA 1
ATOM 720 C C . ASN A 1 87 ? 20.322 -2.730 -61.827 1.00 60.79 115 ASN A C 1
ATOM 721 O O . ASN A 1 87 ? 20.909 -1.784 -62.349 1.00 53.10 115 ASN A O 1
ATOM 726 N N . ASN A 1 88 ? 18.996 -2.794 -61.736 1.00 66.93 116 ASN A N 1
ATOM 727 C CA . ASN A 1 88 ? 18.118 -1.903 -62.474 1.00 58.96 116 ASN A CA 1
ATOM 728 C C . ASN A 1 88 ? 16.965 -1.425 -61.625 1.00 60.16 116 ASN A C 1
ATOM 729 O O . ASN A 1 88 ? 16.060 -0.751 -62.112 1.00 65.58 116 ASN A O 1
ATOM 734 N N . GLY A 1 89 ? 17.006 -1.791 -60.346 1.00 67.68 117 GLY A N 1
ATOM 735 C CA . GLY A 1 89 ? 15.966 -1.434 -59.403 1.00 55.03 117 GLY A CA 1
ATOM 736 C C . GLY A 1 89 ? 14.851 -2.446 -59.425 1.00 53.20 117 GLY A C 1
ATOM 737 O O . GLY A 1 89 ? 13.704 -2.090 -59.361 1.00 56.14 117 GLY A O 1
ATOM 738 N N . SER A 1 90 ? 15.177 -3.720 -59.532 1.00 55.19 118 SER A N 1
ATOM 739 C CA . SER A 1 90 ? 14.126 -4.722 -59.598 1.00 62.98 118 SER A CA 1
ATOM 740 C C . SER A 1 90 ? 13.841 -5.291 -58.216 1.00 66.57 118 SER A C 1
ATOM 741 O O . SER A 1 90 ? 14.758 -5.369 -57.393 1.00 71.50 118 SER A O 1
ATOM 744 N N . TYR A 1 91 ? 12.584 -5.685 -57.968 1.00 61.21 119 TYR A N 1
ATOM 745 C CA . TYR A 1 91 ? 12.200 -6.308 -56.694 1.00 55.50 119 TYR A CA 1
ATOM 746 C C . TYR A 1 91 ? 10.898 -7.126 -56.709 1.00 55.30 119 TYR A C 1
ATOM 747 O O . TYR A 1 91 ? 10.049 -6.993 -57.596 1.00 53.23 119 TYR A O 1
ATOM 756 N N . LYS A 1 92 ? 10.753 -7.947 -55.675 1.00 57.60 120 LYS A N 1
ATOM 757 C CA . LYS A 1 92 ? 9.629 -8.856 -55.522 1.00 53.98 120 LYS A CA 1
ATOM 758 C C . LYS A 1 92 ? 9.114 -8.801 -54.073 1.00 55.55 120 LYS A C 1
ATOM 759 O O . LYS A 1 92 ? 9.846 -9.113 -53.128 1.00 54.00 120 LYS A O 1
ATOM 765 N N . ILE A 1 93 ? 7.863 -8.398 -53.884 1.00 54.18 121 ILE A N 1
ATOM 766 C CA . ILE A 1 93 ? 7.308 -8.352 -52.539 1.00 49.82 121 ILE A CA 1
ATOM 767 C C . ILE A 1 93 ? 6.267 -9.455 -52.356 1.00 53.55 121 ILE A C 1
ATOM 768 O O . ILE A 1 93 ? 5.448 -9.704 -53.238 1.00 53.06 121 ILE A O 1
ATOM 773 N N . THR A 1 94 ? 6.319 -10.108 -51.199 1.00 53.14 122 THR A N 1
ATOM 774 C CA . THR A 1 94 ? 5.575 -11.325 -50.932 1.00 53.34 122 THR A CA 1
ATOM 775 C C . THR A 1 94 ? 4.780 -11.198 -49.624 1.00 52.76 122 THR A C 1
ATOM 776 O O . THR A 1 94 ? 5.346 -10.996 -48.555 1.00 49.82 122 THR A O 1
ATOM 780 N N . PHE A 1 95 ? 3.458 -11.303 -49.730 1.00 52.11 123 PHE A N 1
ATOM 781 C CA . PHE A 1 95 ? 2.558 -11.262 -48.569 1.00 53.30 123 PHE A CA 1
ATOM 782 C C . PHE A 1 95 ? 2.115 -12.675 -48.202 1.00 53.88 123 PHE A C 1
ATOM 783 O O . PHE A 1 95 ? 1.533 -13.365 -49.023 1.00 51.90 123 PHE A O 1
ATOM 791 N N . ILE A 1 96 ? 2.402 -13.118 -46.985 1.00 51.95 124 ILE A N 1
ATOM 792 C CA . ILE A 1 96 ? 1.934 -14.437 -46.579 1.00 54.17 124 ILE A CA 1
ATOM 793 C C . ILE A 1 96 ? 0.896 -14.290 -45.470 1.00 53.27 124 ILE A C 1
ATOM 794 O O . ILE A 1 96 ? 1.166 -13.681 -44.435 1.00 52.93 124 ILE A O 1
ATOM 799 N N . PHE A 1 97 ? -0.298 -14.835 -45.699 1.00 51.88 125 PHE A N 1
ATOM 800 C CA . PHE A 1 97 ? -1.389 -14.687 -44.754 1.00 51.75 125 PHE A CA 1
ATOM 801 C C . PHE A 1 97 ? -1.677 -15.959 -43.978 1.00 49.82 125 PHE A C 1
ATOM 802 O O . PHE A 1 97 ? -1.712 -17.033 -44.549 1.00 52.05 125 PHE A O 1
ATOM 810 N N . GLY A 1 98 ? -1.874 -15.826 -42.668 1.00 52.46 126 GLY A N 1
ATOM 811 C CA . GLY A 1 98 ? -2.319 -16.923 -41.835 1.00 49.82 126 GLY A CA 1
ATOM 812 C C . GLY A 1 98 ? -3.640 -17.505 -42.305 1.00 51.06 126 GLY A C 1
ATOM 813 O O . GLY A 1 98 ? -4.382 -16.883 -43.069 1.00 49.82 126 GLY A O 1
ATOM 814 N N . GLU A 1 99 ? -3.926 -18.708 -41.825 1.00 51.67 127 GLU A N 1
ATOM 815 C CA . GLU A 1 99 ? -5.091 -19.499 -42.199 1.00 49.82 127 GLU A CA 1
ATOM 816 C C . GLU A 1 99 ? -6.416 -18.746 -42.122 1.00 52.52 127 GLU A C 1
ATOM 817 O O . GLU A 1 99 ? -7.303 -18.941 -42.961 1.00 52.72 127 GLU A O 1
ATOM 823 N N . LYS A 1 100 ? -6.558 -17.898 -41.101 1.00 54.03 128 LYS A N 1
ATOM 824 C CA . LYS A 1 100 ? -7.827 -17.225 -40.822 1.00 49.82 128 LYS A CA 1
ATOM 825 C C . LYS A 1 100 ? -8.220 -16.287 -41.932 1.00 52.38 128 LYS A C 1
ATOM 826 O O . LYS A 1 100 ? -9.364 -15.850 -42.008 1.00 52.18 128 LYS A O 1
ATOM 832 N N . ALA A 1 101 ? -7.252 -15.954 -42.777 1.00 54.63 129 ALA A N 1
ATOM 833 C CA . ALA A 1 101 ? -7.487 -15.066 -43.893 1.00 52.23 129 ALA A CA 1
ATOM 834 C C . ALA A 1 101 ? -8.284 -15.784 -44.979 1.00 52.56 129 ALA A C 1
ATOM 835 O O . ALA A 1 101 ? -8.755 -15.168 -45.931 1.00 52.00 129 ALA A O 1
ATOM 837 N N . LYS A 1 102 ? -8.446 -17.094 -44.823 1.00 53.29 130 LYS A N 1
ATOM 838 C CA . LYS A 1 102 ? -9.233 -17.884 -45.761 1.00 52.91 130 LYS A CA 1
ATOM 839 C C . LYS A 1 102 ? -10.718 -17.537 -45.663 1.00 56.42 130 LYS A C 1
ATOM 840 O O . LYS A 1 102 ? -11.515 -17.996 -46.483 1.00 56.45 130 LYS A O 1
ATOM 846 N N . GLU A 1 103 ? -11.097 -16.754 -44.651 1.00 52.72 131 GLU A N 1
ATOM 847 C CA . GLU A 1 103 ? -12.453 -16.245 -44.583 1.00 52.83 131 GLU A CA 1
ATOM 848 C C . GLU A 1 103 ? -12.712 -15.273 -45.724 1.00 52.67 131 GLU A C 1
ATOM 849 O O . GLU A 1 103 ? -13.843 -15.137 -46.187 1.00 53.31 131 GLU A O 1
ATOM 855 N N . PHE A 1 104 ? -11.654 -14.602 -46.179 1.00 56.59 132 PHE A N 1
ATOM 856 C CA . PHE A 1 104 ? -11.785 -13.472 -47.101 1.00 55.22 132 PHE A CA 1
ATOM 857 C C . PHE A 1 104 ? -11.256 -13.717 -48.515 1.00 54.70 132 PHE A C 1
ATOM 858 O O . PHE A 1 104 ? -11.665 -13.026 -49.456 1.00 54.19 132 PHE A O 1
ATOM 866 N N . MET A 1 105 ? -10.338 -14.669 -48.667 1.00 65.14 133 MET A N 1
ATOM 867 C CA . MET A 1 105 ? -9.571 -14.757 -49.906 1.00 56.00 133 MET A CA 1
ATOM 868 C C . MET A 1 105 ? -8.781 -16.054 -50.059 1.00 57.91 133 MET A C 1
ATOM 869 O O . MET A 1 105 ? -8.736 -16.902 -49.153 1.00 51.91 133 MET A O 1
ATOM 874 N N . GLU A 1 106 ? -8.172 -16.157 -51.242 1.00 54.54 134 GLU A N 1
ATOM 875 C CA . GLU A 1 106 ? -7.321 -17.251 -51.698 1.00 52.84 134 GLU A CA 1
ATOM 876 C C . GLU A 1 106 ? -6.498 -16.694 -52.859 1.00 55.56 134 GLU A C 1
ATOM 877 O O . GLU A 1 106 ? -7.015 -15.911 -53.665 1.00 49.82 134 GLU A O 1
ATOM 881 N N . PRO A 1 107 ? -5.219 -17.086 -52.963 1.00 53.83 135 PRO A N 1
ATOM 882 C CA . PRO A 1 107 ? -4.463 -17.916 -52.036 1.00 54.00 135 PRO A CA 1
ATOM 883 C C . PRO A 1 107 ? -3.897 -17.056 -50.903 1.00 54.57 135 PRO A C 1
ATOM 884 O O . PRO A 1 107 ? -4.145 -15.848 -50.881 1.00 52.19 135 PRO A O 1
ATOM 888 N N . LEU A 1 108 ? -3.164 -17.671 -49.977 1.00 53.28 136 LEU A N 1
ATOM 889 C CA . LEU A 1 108 ? -2.749 -16.989 -48.762 1.00 51.41 136 LEU A CA 1
ATOM 890 C C . LEU A 1 108 ? -1.401 -16.352 -48.969 1.00 53.08 136 LEU A C 1
ATOM 891 O O . LEU A 1 108 ? -0.940 -15.571 -48.131 1.00 52.29 136 LEU A O 1
ATOM 896 N N . THR A 1 109 ? -0.769 -16.708 -50.090 1.00 56.28 137 THR A N 1
ATOM 897 C CA . THR A 1 109 ? 0.479 -16.095 -50.516 1.00 52.49 137 THR A CA 1
ATOM 898 C C . THR A 1 109 ? 0.217 -15.205 -51.719 1.00 53.30 137 THR A C 1
ATOM 899 O O . THR A 1 109 ? -0.202 -15.685 -52.763 1.00 52.81 137 THR A O 1
ATOM 903 N N . LEU A 1 110 ? 0.447 -13.907 -51.561 1.00 52.77 138 LEU A N 1
ATOM 904 C CA . LEU A 1 110 ? 0.345 -12.961 -52.658 1.00 50.83 138 LEU A CA 1
ATOM 905 C C . LEU A 1 110 ? 1.740 -12.504 -53.082 1.00 59.31 138 LEU A C 1
ATOM 906 O O . LEU A 1 110 ? 2.540 -12.106 -52.234 1.00 56.29 138 LEU A O 1
ATOM 911 N N . VAL A 1 111 ? 2.047 -12.557 -54.373 1.00 53.97 139 VAL A N 1
ATOM 912 C CA . VAL A 1 111 ? 3.331 -12.029 -54.829 1.00 57.00 139 VAL A CA 1
ATOM 913 C C . VAL A 1 111 ? 3.142 -10.955 -55.887 1.00 53.97 139 VAL A C 1
ATOM 914 O O . VAL A 1 111 ? 2.199 -10.976 -56.662 1.00 53.97 139 VAL A O 1
ATOM 918 N N . LYS A 1 112 ? 4.037 -9.987 -55.890 1.00 58.07 140 LYS A N 1
ATOM 919 C CA . LYS A 1 112 ? 4.134 -9.073 -57.013 1.00 54.78 140 LYS A CA 1
ATOM 920 C C . LYS A 1 112 ? 5.600 -8.814 -57.320 1.00 53.26 140 LYS A C 1
ATOM 921 O O . LYS A 1 112 ? 6.343 -8.311 -56.482 1.00 57.77 140 LYS A O 1
ATOM 927 N N . HIS A 1 113 ? 5.999 -9.191 -58.526 1.00 52.61 141 HIS A N 1
ATOM 928 C CA . HIS A 1 113 ? 7.371 -9.105 -58.986 1.00 55.56 141 HIS A CA 1
ATOM 929 C C . HIS A 1 113 ? 7.427 -8.008 -60.052 1.00 53.35 141 HIS A C 1
ATOM 930 O O . HIS A 1 113 ? 6.654 -8.009 -61.003 1.00 52.87 141 HIS A O 1
ATOM 937 N N . VAL A 1 114 ? 8.346 -7.068 -59.872 1.00 54.26 142 VAL A N 1
ATOM 938 C CA . VAL A 1 114 ? 8.397 -5.845 -60.670 1.00 57.00 142 VAL A CA 1
ATOM 939 C C . VAL A 1 114 ? 9.758 -5.581 -61.321 1.00 55.85 142 VAL A C 1
ATOM 940 O O . VAL A 1 114 ? 10.796 -5.770 -60.677 1.00 60.43 142 VAL A O 1
ATOM 944 N N . THR A 1 115 ? 9.766 -5.135 -62.578 1.00 53.97 143 THR A N 1
ATOM 945 C CA . THR A 1 115 ? 11.005 -4.616 -63.155 1.00 57.77 143 THR A CA 1
ATOM 946 C C . THR A 1 115 ? 10.819 -3.206 -63.656 1.00 54.24 143 THR A C 1
ATOM 947 O O . THR A 1 115 ? 9.736 -2.648 -63.554 1.00 54.68 143 THR A O 1
ATOM 951 N N . PHE A 1 116 ? 11.906 -2.645 -64.184 1.00 62.17 144 PHE A N 1
ATOM 952 C CA . PHE A 1 116 ? 11.925 -1.335 -64.855 1.00 62.77 144 PHE A CA 1
ATOM 953 C C . PHE A 1 116 ? 12.741 -1.420 -66.154 1.00 70.30 144 PHE A C 1
ATOM 954 O O . PHE A 1 116 ? 13.723 -2.185 -66.235 1.00 72.70 144 PHE A O 1
ATOM 962 N N . ASP A 1 117 ? 12.257 -0.682 -67.154 1.00 72.67 145 ASP A N 1
ATOM 963 C CA . ASP A 1 117 ? 12.846 -0.612 -68.484 1.00 65.66 145 ASP A CA 1
ATOM 964 C C . ASP A 1 117 ? 13.407 0.780 -68.746 1.00 77.09 145 ASP A C 1
ATOM 965 O O . ASP A 1 117 ? 14.612 0.989 -68.604 1.00 83.16 145 ASP A O 1
ATOM 970 N N . ASN A 1 118 ? 12.562 1.741 -69.126 1.00 79.76 146 ASN A N 1
ATOM 971 C CA . ASN A 1 118 ? 13.128 3.096 -69.369 1.00 73.22 146 ASN A CA 1
ATOM 972 C C . ASN A 1 118 ? 12.463 3.991 -68.323 1.00 73.55 146 ASN A C 1
ATOM 973 O O . ASN A 1 118 ? 11.726 4.944 -68.641 1.00 75.23 146 ASN A O 1
ATOM 978 N N . ASN A 1 119 ? 12.730 3.637 -67.055 1.00 69.45 147 ASN A N 1
ATOM 979 C CA . ASN A 1 119 ? 12.108 4.290 -65.885 1.00 77.04 147 ASN A CA 1
ATOM 980 C C . ASN A 1 119 ? 10.586 4.244 -65.905 1.00 72.81 147 ASN A C 1
ATOM 981 O O . ASN A 1 119 ? 9.920 4.897 -65.086 1.00 69.08 147 ASN A O 1
ATOM 983 N N . GLN A 1 120 ? 10.070 3.490 -66.878 1.00 73.15 148 GLN A N 1
ATOM 984 C CA . GLN A 1 120 ? 8.733 2.935 -66.852 1.00 73.29 148 GLN A CA 1
ATOM 985 C C . GLN A 1 120 ? 8.799 1.590 -66.110 1.00 69.73 148 GLN A C 1
ATOM 986 O O . GLN A 1 120 ? 9.725 0.786 -66.295 1.00 64.65 148 GLN A O 1
ATOM 992 N N . GLU A 1 121 ? 7.820 1.378 -65.240 1.00 81.88 149 GLU A N 1
ATOM 993 C CA . GLU A 1 121 ? 7.719 0.164 -64.433 1.00 65.79 149 GLU A CA 1
ATOM 994 C C . GLU A 1 121 ? 6.927 -0.897 -65.160 1.00 57.65 149 GLU A C 1
ATOM 995 O O . GLU A 1 121 ? 5.966 -0.596 -65.837 1.00 58.68 149 GLU A O 1
ATOM 1001 N N . LYS A 1 122 ? 7.351 -2.143 -65.031 1.00 64.98 150 LYS A N 1
ATOM 1002 C CA . LYS A 1 122 ? 6.651 -3.267 -65.652 1.00 62.70 150 LYS A CA 1
ATOM 1003 C C . LYS A 1 122 ? 6.437 -4.359 -64.618 1.00 57.00 150 LYS A C 1
ATOM 1004 O O . LYS A 1 122 ? 7.375 -4.749 -63.923 1.00 58.98 150 LYS A O 1
ATOM 1008 N N . VAL A 1 123 ? 5.198 -4.819 -64.492 1.00 60.43 151 VAL A N 1
ATOM 1009 C CA . VAL A 1 123 ? 4.871 -5.909 -63.576 1.00 58.44 151 VAL A CA 1
ATOM 1010 C C . VAL A 1 123 ? 5.005 -7.280 -64.263 1.00 58.57 151 VAL A C 1
ATOM 1011 O O . VAL A 1 123 ? 4.229 -7.642 -65.148 1.00 56.28 151 VAL A O 1
ATOM 1015 N N . VAL A 1 124 ? 6.006 -8.031 -63.824 1.00 59.17 152 VAL A N 1
ATOM 1016 C CA . VAL A 1 124 ? 6.358 -9.337 -64.375 1.00 58.38 152 VAL A CA 1
ATOM 1017 C C . VAL A 1 124 ? 5.489 -10.455 -63.783 1.00 62.50 152 VAL A C 1
ATOM 1018 O O . VAL A 1 124 ? 5.111 -11.398 -64.479 1.00 55.32 152 VAL A O 1
ATOM 1022 N N . GLU A 1 125 ? 5.183 -10.353 -62.495 1.00 53.18 153 GLU A N 1
ATOM 1023 C CA . GLU A 1 125 ? 4.335 -11.343 -61.848 1.00 55.88 153 GLU A CA 1
ATOM 1024 C C . GLU A 1 125 ? 3.295 -10.680 -60.955 1.00 55.20 153 GLU A C 1
ATOM 1025 O O . GLU A 1 125 ? 3.547 -9.621 -60.382 1.00 53.81 153 GLU A O 1
ATOM 1031 N N . CYS A 1 126 ? 2.112 -11.280 -60.855 1.00 59.20 154 CYS A N 1
ATOM 1032 C CA . CYS A 1 126 ? 1.147 -10.822 -59.851 1.00 56.62 154 CYS A CA 1
ATOM 1033 C C . CYS A 1 126 ? 0.032 -11.798 -59.518 1.00 52.02 154 CYS A C 1
ATOM 1034 O O . CYS A 1 126 ? -0.645 -12.306 -60.392 1.00 67.23 154 CYS A O 1
ATOM 1037 N N . THR A 1 127 ? -0.166 -12.042 -58.237 1.00 51.96 155 THR A N 1
ATOM 1038 C CA . THR A 1 127 ? -1.195 -12.966 -57.821 1.00 53.68 155 THR A CA 1
ATOM 1039 C C . THR A 1 127 ? -2.581 -12.384 -58.049 1.00 53.26 155 THR A C 1
ATOM 1040 O O . THR A 1 127 ? -2.862 -11.262 -57.660 1.00 53.12 155 THR A O 1
ATOM 1044 N N . ARG A 1 128 ? -3.470 -13.222 -58.548 1.00 57.11 156 ARG A N 1
ATOM 1045 C CA . ARG A 1 128 ? -4.845 -12.844 -58.730 1.00 59.15 156 ARG A CA 1
ATOM 1046 C C . ARG A 1 128 ? -5.522 -13.240 -57.443 1.00 53.22 156 ARG A C 1
ATOM 1047 O O . ARG A 1 128 ? -5.587 -14.402 -57.116 1.00 51.88 156 ARG A O 1
ATOM 1052 N N . ILE A 1 129 ? -5.974 -12.263 -56.682 1.00 51.82 157 ILE A N 1
ATOM 1053 C CA . ILE A 1 129 ? -6.675 -12.529 -55.458 1.00 49.82 157 ILE A CA 1
ATOM 1054 C C . ILE A 1 129 ? -8.088 -12.943 -55.805 1.00 53.64 157 ILE A C 1
ATOM 1055 O O . ILE A 1 129 ? -8.776 -12.296 -56.605 1.00 53.58 157 ILE A O 1
ATOM 1060 N N . LYS A 1 130 ? -8.516 -14.046 -55.219 1.00 53.79 158 LYS A N 1
ATOM 1061 C CA . LYS A 1 130 ? -9.869 -14.509 -55.403 1.00 54.94 158 LYS A CA 1
ATOM 1062 C C . LYS A 1 130 ? -10.598 -14.306 -54.084 1.00 52.87 158 LYS A C 1
ATOM 1063 O O . LYS A 1 130 ? -10.534 -15.146 -53.185 1.00 52.42 158 LYS A O 1
ATOM 1069 N N . TRP A 1 131 ? -11.236 -13.144 -53.973 1.00 53.00 159 TRP A N 1
ATOM 1070 C CA . TRP A 1 131 ? -12.032 -12.762 -52.815 1.00 53.58 159 TRP A CA 1
ATOM 1071 C C . TRP A 1 131 ? -13.227 -13.684 -52.636 1.00 52.75 159 TRP A C 1
ATOM 1072 O O . TRP A 1 131 ? -13.852 -14.067 -53.616 1.00 56.41 159 TRP A O 1
ATOM 1083 N N . LYS A 1 132 ? -13.517 -14.073 -51.398 1.00 52.65 160 LYS A N 1
ATOM 1084 C CA . LYS A 1 132 ? -14.703 -14.859 -51.123 1.00 53.01 160 LYS A CA 1
ATOM 1085 C C . LYS A 1 132 ? -15.924 -13.963 -51.330 1.00 55.58 160 LYS A C 1
ATOM 1086 O O . LYS A 1 132 ? -15.813 -12.735 -51.309 1.00 54.23 160 LYS A O 1
ATOM 1092 N N . GLU A 1 133 ? -17.088 -14.574 -51.529 1.00 55.62 161 GLU A N 1
ATOM 1093 C CA . GLU A 1 133 ? -18.326 -13.828 -51.719 1.00 53.37 161 GLU A CA 1
ATOM 1094 C C . GLU A 1 133 ? -18.612 -12.888 -50.547 1.00 54.73 161 GLU A C 1
ATOM 1095 O O . GLU A 1 133 ? -18.658 -13.301 -49.379 1.00 53.03 161 GLU A O 1
ATOM 1101 N N . GLY A 1 134 ? -18.804 -11.618 -50.877 1.00 53.29 162 GLY A N 1
ATOM 1102 C CA . GLY A 1 134 ? -19.083 -10.600 -49.893 1.00 53.30 162 GLY A CA 1
ATOM 1103 C C . GLY A 1 134 ? -17.899 -10.179 -49.043 1.00 57.83 162 GLY A C 1
ATOM 1104 O O . GLY A 1 134 ? -18.066 -9.456 -48.056 1.00 54.80 162 GLY A O 1
ATOM 1105 N N . LYS A 1 135 ? -16.696 -10.612 -49.400 1.00 55.10 163 LYS A N 1
ATOM 1106 C CA . LYS A 1 135 ? -15.555 -10.324 -48.533 1.00 56.83 163 LYS A CA 1
ATOM 1107 C C . LYS A 1 135 ? -14.532 -9.361 -49.159 1.00 57.98 163 LYS A C 1
ATOM 1108 O O . LYS A 1 135 ? -13.563 -8.971 -48.511 1.00 57.70 163 LYS A O 1
ATOM 1114 N N . ASN A 1 136 ? -14.755 -8.966 -50.404 1.00 54.82 164 ASN A N 1
ATOM 1115 C CA . ASN A 1 136 ? -13.821 -8.082 -51.073 1.00 54.82 164 ASN A CA 1
ATOM 1116 C C . ASN A 1 136 ? -13.895 -6.676 -50.502 1.00 55.55 164 ASN A C 1
ATOM 1117 O O . ASN A 1 136 ? -14.946 -6.049 -50.533 1.00 62.87 164 ASN A O 1
ATOM 1122 N N . PRO A 1 137 ? -12.773 -6.159 -49.985 1.00 60.30 165 PRO A N 1
ATOM 1123 C CA . PRO A 1 137 ? -12.761 -4.789 -49.441 1.00 57.59 165 PRO A CA 1
ATOM 1124 C C . PRO A 1 137 ? -12.548 -3.707 -50.516 1.00 59.50 165 PRO A C 1
ATOM 1125 O O . PRO A 1 137 ? -12.800 -2.528 -50.269 1.00 58.48 165 PRO A O 1
ATOM 1129 N N . ILE A 1 138 ? -12.132 -4.115 -51.714 1.00 56.88 166 ILE A N 1
ATOM 1130 C CA . ILE A 1 138 ? -11.981 -3.192 -52.828 1.00 54.82 166 ILE A CA 1
ATOM 1131 C C . ILE A 1 138 ? -13.383 -2.819 -53.251 1.00 56.53 166 ILE A C 1
ATOM 1132 O O . ILE A 1 138 ? -13.592 -2.027 -54.166 1.00 66.82 166 ILE A O 1
ATOM 1137 N N . ALA A 1 139 ? -14.359 -3.430 -52.591 1.00 63.80 167 ALA A N 1
ATOM 1138 C CA . ALA A 1 139 ? -15.760 -3.119 -52.826 1.00 59.29 167 ALA A CA 1
ATOM 1139 C C . ALA A 1 139 ? -16.298 -2.322 -51.661 1.00 66.80 167 ALA A C 1
ATOM 1140 O O . ALA A 1 139 ? -17.209 -2.790 -50.972 1.00 77.10 167 ALA A O 1
ATOM 1142 N N . ALA A 1 140 ? -15.747 -1.132 -51.418 1.00 59.96 168 ALA A N 1
ATOM 1143 C CA . ALA A 1 140 ? -16.263 -0.303 -50.326 1.00 60.03 168 ALA A CA 1
ATOM 1144 C C . ALA A 1 140 ? -15.934 1.185 -50.492 1.00 63.23 168 ALA A C 1
ATOM 1145 O O . ALA A 1 140 ? -15.027 1.562 -51.239 1.00 59.22 168 ALA A O 1
ATOM 1147 N N . PRO A 1 153 ? -12.288 10.330 -48.493 1.00 81.35 181 PRO A N 1
ATOM 1148 C CA . PRO A 1 153 ? -11.628 9.710 -49.652 1.00 67.74 181 PRO A CA 1
ATOM 1149 C C . PRO A 1 153 ? -10.863 8.452 -49.243 1.00 81.09 181 PRO A C 1
ATOM 1150 O O . PRO A 1 153 ? -10.187 8.480 -48.199 1.00 91.85 181 PRO A O 1
ATOM 1154 N N . LYS A 1 154 ? -10.970 7.365 -50.013 1.00 71.42 182 LYS A N 1
ATOM 1155 C CA . LYS A 1 154 ? -10.189 6.155 -49.711 1.00 66.87 182 LYS A CA 1
ATOM 1156 C C . LYS A 1 154 ? -10.110 5.124 -50.843 1.00 75.48 182 LYS A C 1
ATOM 1157 O O . LYS A 1 154 ? -10.927 5.115 -51.776 1.00 82.24 182 LYS A O 1
ATOM 1163 N N . TRP A 1 155 ? -9.117 4.245 -50.727 1.00 59.77 183 TRP A N 1
ATOM 1164 C CA . TRP A 1 155 ? -8.866 3.168 -51.681 1.00 56.04 183 TRP A CA 1
ATOM 1165 C C . TRP A 1 155 ? -8.547 1.935 -50.873 1.00 59.17 183 TRP A C 1
ATOM 1166 O O . TRP A 1 155 ? -8.402 2.033 -49.648 1.00 64.19 183 TRP A O 1
ATOM 1177 N N . SER A 1 156 ? -8.395 0.790 -51.533 1.00 54.56 184 SER A N 1
ATOM 1178 C CA . SER A 1 156 ? -7.958 -0.427 -50.834 1.00 53.86 184 SER A CA 1
ATOM 1179 C C . SER A 1 156 ? -6.519 -0.818 -51.186 1.00 55.48 184 SER A C 1
ATOM 1180 O O . SER A 1 156 ? -6.175 -0.974 -52.354 1.00 56.36 184 SER A O 1
ATOM 1183 N N . ILE A 1 157 ? -5.678 -0.982 -50.170 1.00 55.02 185 ILE A N 1
ATOM 1184 C CA . ILE A 1 157 ? -4.290 -1.397 -50.370 1.00 54.36 185 ILE A CA 1
ATOM 1185 C C . ILE A 1 157 ? -4.156 -2.617 -51.283 1.00 53.36 185 ILE A C 1
ATOM 1186 O O . ILE A 1 157 ? -3.188 -2.740 -52.017 1.00 54.41 185 ILE A O 1
ATOM 1191 N N . PHE A 1 158 ? -5.146 -3.496 -51.263 1.00 53.05 186 PHE A N 1
ATOM 1192 C CA . PHE A 1 158 ? -5.113 -4.694 -52.066 1.00 49.82 186 PHE A CA 1
ATOM 1193 C C . PHE A 1 158 ? -5.387 -4.401 -53.523 1.00 52.81 186 PHE A C 1
ATOM 1194 O O . PHE A 1 158 ? -5.280 -5.301 -54.349 1.00 54.03 186 PHE A O 1
ATOM 1202 N N . GLU A 1 159 ? -5.724 -3.152 -53.844 1.00 53.30 187 GLU A N 1
ATOM 1203 C CA . GLU A 1 159 ? -5.769 -2.712 -55.242 1.00 54.62 187 GLU A CA 1
ATOM 1204 C C . GLU A 1 159 ? -4.377 -2.636 -55.857 1.00 53.30 187 GLU A C 1
ATOM 1205 O O . GLU A 1 159 ? -4.234 -2.473 -57.071 1.00 54.76 187 GLU A O 1
ATOM 1211 N N . TRP A 1 160 ? -3.356 -2.730 -55.008 1.00 57.73 188 TRP A N 1
ATOM 1212 C CA . TRP A 1 160 ? -1.984 -2.688 -55.464 1.00 54.75 188 TRP A CA 1
ATOM 1213 C C . TRP A 1 160 ? -1.602 -3.974 -56.197 1.00 52.93 188 TRP A C 1
ATOM 1214 O O . TRP A 1 160 ? -0.638 -3.994 -56.962 1.00 53.93 188 TRP A O 1
ATOM 1225 N N . PHE A 1 161 ? -2.373 -5.040 -55.989 1.00 54.06 189 PHE A N 1
ATOM 1226 C CA . PHE A 1 161 ? -2.109 -6.310 -56.660 1.00 53.35 189 PHE A CA 1
ATOM 1227 C C . PHE A 1 161 ? -2.769 -6.414 -58.043 1.00 52.17 189 PHE A C 1
ATOM 1228 O O . PHE A 1 161 ? -3.554 -7.326 -58.319 1.00 51.06 189 PHE A O 1
ATOM 1236 N N . THR A 1 162 ? -2.415 -5.465 -58.905 1.00 53.32 190 THR A N 1
ATOM 1237 C CA . THR A 1 162 ? -2.748 -5.513 -60.324 1.00 57.12 190 THR A CA 1
ATOM 1238 C C . THR A 1 162 ? -1.510 -5.494 -61.251 1.00 60.46 190 THR A C 1
ATOM 1239 O O . THR A 1 162 ? -0.364 -5.300 -60.805 1.00 52.96 190 THR A O 1
ATOM 1243 N N . THR A 1 163 ? -1.770 -5.725 -62.539 1.00 63.96 191 THR A N 1
ATOM 1244 C CA . THR A 1 163 ? -0.754 -5.654 -63.582 1.00 57.79 191 THR A CA 1
ATOM 1245 C C . THR A 1 163 ? -0.805 -4.259 -64.149 1.00 61.16 191 THR A C 1
ATOM 1246 O O . THR A 1 163 ? 0.184 -3.732 -64.659 1.00 73.33 191 THR A O 1
ATOM 1250 N N . ASP A 1 164 ? -1.980 -3.655 -64.054 1.00 70.56 192 ASP A N 1
ATOM 1251 C CA . ASP A 1 164 ? -2.206 -2.357 -64.655 1.00 73.67 192 ASP A CA 1
ATOM 1252 C C . ASP A 1 164 ? -1.336 -1.333 -63.953 1.00 70.56 192 ASP A C 1
ATOM 1253 O O . ASP A 1 164 ? -0.812 -1.593 -62.880 1.00 76.19 192 ASP A O 1
ATOM 1258 N N . GLU A 1 165 ? -1.139 -0.183 -64.577 1.00 70.56 193 GLU A N 1
ATOM 1259 C CA . GLU A 1 165 ? -0.453 0.901 -63.898 1.00 73.02 193 GLU A CA 1
ATOM 1260 C C . GLU A 1 165 ? -1.370 1.454 -62.779 1.00 82.17 193 GLU A C 1
ATOM 1261 O O . GLU A 1 165 ? -2.583 1.219 -62.787 1.00 79.62 193 GLU A O 1
ATOM 1263 N N . LEU A 1 166 ? -0.782 2.176 -61.821 1.00 83.13 194 LEU A N 1
ATOM 1264 C CA . LEU A 1 166 ? -1.493 2.755 -60.676 1.00 72.16 194 LEU A CA 1
ATOM 1265 C C . LEU A 1 166 ? -1.506 4.287 -60.770 1.00 86.25 194 LEU A C 1
ATOM 1266 O O . LEU A 1 166 ? -0.715 4.924 -60.087 1.00 84.75 194 LEU A O 1
ATOM 1271 N N . GLN A 1 167 ? -2.337 4.909 -61.605 1.00 93.25 195 GLN A N 1
ATOM 1272 C CA . GLN A 1 167 ? -2.249 6.371 -61.684 1.00 83.65 195 GLN A CA 1
ATOM 1273 C C . GLN A 1 167 ? -2.943 6.986 -60.448 1.00 78.73 195 GLN A C 1
ATOM 1274 O O . GLN A 1 167 ? -4.035 6.562 -60.024 1.00 70.70 195 GLN A O 1
ATOM 1276 N N . ASP A 1 168 ? -2.257 7.971 -59.864 1.00 77.66 196 ASP A N 1
ATOM 1277 C CA . ASP A 1 168 ? -2.707 8.728 -58.676 1.00 77.65 196 ASP A CA 1
ATOM 1278 C C . ASP A 1 168 ? -3.157 7.792 -57.551 1.00 73.89 196 ASP A C 1
ATOM 1279 O O . ASP A 1 168 ? -4.067 8.105 -56.775 1.00 74.74 196 ASP A O 1
ATOM 1284 N N . LYS A 1 169 ? -2.486 6.641 -57.479 1.00 72.26 197 LYS A N 1
ATOM 1285 C CA . LYS A 1 169 ? -2.773 5.615 -56.483 1.00 74.98 197 LYS A CA 1
ATOM 1286 C C . LYS A 1 169 ? -1.463 5.027 -55.962 1.00 61.56 197 LYS A C 1
ATOM 1287 O O . LYS A 1 169 ? -0.704 4.431 -56.733 1.00 56.68 197 LYS A O 1
ATOM 1293 N N . PRO A 1 170 ? -1.213 5.191 -54.645 1.00 60.91 198 PRO A N 1
ATOM 1294 C CA . PRO A 1 170 ? 0.036 4.919 -53.920 1.00 63.02 198 PRO A CA 1
ATOM 1295 C C . PRO A 1 170 ? 0.765 3.630 -54.304 1.00 56.04 198 PRO A C 1
ATOM 1296 O O . PRO A 1 170 ? 0.221 2.535 -54.218 1.00 54.11 198 PRO A O 1
ATOM 1300 N N . ASP A 1 171 ? 2.011 3.793 -54.729 1.00 58.29 199 ASP A N 1
ATOM 1301 C CA . ASP A 1 171 ? 2.905 2.672 -54.975 1.00 59.13 199 ASP A CA 1
ATOM 1302 C C . ASP A 1 171 ? 3.327 1.993 -53.661 1.00 55.54 199 ASP A C 1
ATOM 1303 O O . ASP A 1 171 ? 4.340 2.366 -53.053 1.00 53.55 199 ASP A O 1
ATOM 1308 N N . VAL A 1 172 ? 2.531 1.011 -53.232 1.00 57.12 200 VAL A N 1
ATOM 1309 C CA . VAL A 1 172 ? 2.756 0.289 -51.974 1.00 57.94 200 VAL A CA 1
ATOM 1310 C C . VAL A 1 172 ? 4.090 -0.431 -52.042 1.00 54.10 200 VAL A C 1
ATOM 1311 O O . VAL A 1 172 ? 4.808 -0.531 -51.049 1.00 54.10 200 VAL A O 1
ATOM 1315 N N . GLY A 1 173 ? 4.422 -0.900 -53.239 1.00 53.86 201 GLY A N 1
ATOM 1316 C CA . GLY A 1 173 ? 5.729 -1.466 -53.509 1.00 54.91 201 GLY A CA 1
ATOM 1317 C C . GLY A 1 173 ? 6.875 -0.527 -53.206 1.00 55.06 201 GLY A C 1
ATOM 1318 O O . GLY A 1 173 ? 7.786 -0.880 -52.464 1.00 57.55 201 GLY A O 1
ATOM 1319 N N . GLU A 1 174 ? 6.824 0.680 -53.758 1.00 55.35 202 GLU A N 1
ATOM 1320 C CA . GLU A 1 174 ? 7.941 1.601 -53.633 1.00 60.15 202 GLU A CA 1
ATOM 1321 C C . GLU A 1 174 ? 8.052 2.152 -52.243 1.00 58.25 202 GLU A C 1
ATOM 1322 O O . GLU A 1 174 ? 9.149 2.305 -51.740 1.00 58.72 202 GLU A O 1
ATOM 1328 N N . LEU A 1 175 ? 6.921 2.467 -51.626 1.00 61.87 203 LEU A N 1
ATOM 1329 C CA . LEU A 1 175 ? 6.939 2.961 -50.259 1.00 56.25 203 LEU A CA 1
ATOM 1330 C C . LEU A 1 175 ? 7.538 1.899 -49.351 1.00 54.89 203 LEU A C 1
ATOM 1331 O O . LEU A 1 175 ? 8.300 2.220 -48.454 1.00 55.01 203 LEU A O 1
ATOM 1336 N N . ILE A 1 176 ? 7.200 0.634 -49.591 1.00 54.11 204 ILE A N 1
ATOM 1337 C CA . ILE A 1 176 ? 7.768 -0.445 -48.787 1.00 61.52 204 ILE A CA 1
ATOM 1338 C C . ILE A 1 176 ? 9.279 -0.496 -48.962 1.00 54.60 204 ILE A C 1
ATOM 1339 O O . ILE A 1 176 ? 10.018 -0.396 -47.987 1.00 54.67 204 ILE A O 1
ATOM 1344 N N . ARG A 1 177 ? 9.720 -0.645 -50.210 1.00 56.00 205 ARG A N 1
ATOM 1345 C CA . ARG A 1 177 ? 11.144 -0.746 -50.536 1.00 66.30 205 ARG A CA 1
ATOM 1346 C C . ARG A 1 177 ? 11.944 0.415 -49.985 1.00 55.63 205 ARG A C 1
ATOM 1347 O O . ARG A 1 177 ? 12.944 0.204 -49.315 1.00 58.75 205 ARG A O 1
ATOM 1355 N N . ARG A 1 178 ? 11.488 1.634 -50.263 1.00 53.91 206 ARG A N 1
ATOM 1356 C CA . ARG A 1 178 ? 12.274 2.836 -50.021 1.00 52.55 206 ARG A CA 1
ATOM 1357 C C . ARG A 1 178 ? 12.083 3.452 -48.649 1.00 51.58 206 ARG A C 1
ATOM 1358 O O . ARG A 1 178 ? 12.938 4.182 -48.184 1.00 51.58 206 ARG A O 1
ATOM 1366 N N . GLU A 1 179 ? 10.977 3.161 -47.984 1.00 55.50 207 GLU A N 1
ATOM 1367 C CA . GLU A 1 179 ? 10.710 3.840 -46.721 1.00 57.81 207 GLU A CA 1
ATOM 1368 C C . GLU A 1 179 ? 10.436 2.933 -45.532 1.00 52.97 207 GLU A C 1
ATOM 1369 O O . GLU A 1 179 ? 10.862 3.258 -44.427 1.00 55.98 207 GLU A O 1
ATOM 1375 N N . ILE A 1 180 ? 9.761 1.803 -45.743 1.00 51.90 208 ILE A N 1
ATOM 1376 C CA . ILE A 1 180 ? 9.256 1.035 -44.614 1.00 52.28 208 ILE A CA 1
ATOM 1377 C C . ILE A 1 180 ? 10.086 -0.201 -44.292 1.00 51.62 208 ILE A C 1
ATOM 1378 O O . ILE A 1 180 ? 10.285 -0.525 -43.123 1.00 51.58 208 ILE A O 1
ATOM 1383 N N . TRP A 1 181 ? 10.581 -0.873 -45.323 1.00 54.95 209 TRP A N 1
ATOM 1384 C CA . TRP A 1 181 ? 11.240 -2.171 -45.168 1.00 53.81 209 TRP A CA 1
ATOM 1385 C C . TRP A 1 181 ? 12.489 -2.199 -44.295 1.00 53.64 209 TRP A C 1
ATOM 1386 O O . TRP A 1 181 ? 12.716 -3.176 -43.569 1.00 53.41 209 TRP A O 1
ATOM 1397 N N . HIS A 1 182 ? 13.308 -1.152 -44.380 1.00 61.94 210 HIS A N 1
ATOM 1398 C CA . HIS A 1 182 ? 14.587 -1.119 -43.666 1.00 53.19 210 HIS A CA 1
ATOM 1399 C C . HIS A 1 182 ? 14.387 -1.060 -42.160 1.00 53.66 210 HIS A C 1
ATOM 1400 O O . HIS A 1 182 ? 15.119 -1.703 -41.399 1.00 54.50 210 HIS A O 1
ATOM 1407 N N . ASN A 1 183 ? 13.412 -0.269 -41.727 1.00 53.29 211 ASN A N 1
ATOM 1408 C CA . ASN A 1 183 ? 13.022 -0.255 -40.326 1.00 54.89 211 ASN A CA 1
ATOM 1409 C C . ASN A 1 183 ? 11.547 -0.005 -40.112 1.00 53.61 211 ASN A C 1
ATOM 1410 O O . ASN A 1 183 ? 11.140 1.140 -39.909 1.00 52.94 211 ASN A O 1
ATOM 1415 N N . PRO A 1 184 ? 10.749 -1.082 -40.114 1.00 54.90 212 PRO A N 1
ATOM 1416 C CA . PRO A 1 184 ? 9.302 -1.063 -39.877 1.00 52.96 212 PRO A CA 1
ATOM 1417 C C . PRO A 1 184 ? 8.954 -0.729 -38.450 1.00 51.47 212 PRO A C 1
ATOM 1418 O O . PRO A 1 184 ? 7.828 -0.344 -38.182 1.00 52.64 212 PRO A O 1
ATOM 1422 N N . LEU A 1 185 ? 9.909 -0.883 -37.545 1.00 52.12 213 LEU A N 1
ATOM 1423 C CA . LEU A 1 185 ? 9.652 -0.618 -36.132 1.00 51.61 213 LEU A CA 1
ATOM 1424 C C . LEU A 1 185 ? 9.396 0.866 -35.894 1.00 53.65 213 LEU A C 1
ATOM 1425 O O . LEU A 1 185 ? 8.550 1.230 -35.092 1.00 49.82 213 LEU A O 1
ATOM 1430 N N . SER A 1 186 ? 10.149 1.709 -36.596 1.00 53.96 214 SER A N 1
ATOM 1431 C CA . SER A 1 186 ? 9.877 3.134 -36.680 1.00 49.82 214 SER A CA 1
ATOM 1432 C C . SER A 1 186 ? 8.402 3.431 -36.899 1.00 53.36 214 SER A C 1
ATOM 1433 O O . SER A 1 186 ? 7.824 4.302 -36.257 1.00 52.98 214 SER A O 1
ATOM 1436 N N . TYR A 1 187 ? 7.795 2.705 -37.822 1.00 54.93 215 TYR A N 1
ATOM 1437 C CA . TYR A 1 187 ? 6.402 2.937 -38.149 1.00 53.62 215 TYR A CA 1
ATOM 1438 C C . TYR A 1 187 ? 5.444 2.264 -37.170 1.00 54.94 215 TYR A C 1
ATOM 1439 O O . TYR A 1 187 ? 4.358 2.768 -36.935 1.00 56.50 215 TYR A O 1
ATOM 1448 N N . TYR A 1 188 ? 5.838 1.145 -36.579 1.00 52.52 216 TYR A N 1
ATOM 1449 C CA . TYR A 1 188 ? 4.995 0.517 -35.570 1.00 53.12 216 TYR A CA 1
ATOM 1450 C C . TYR A 1 188 ? 4.875 1.437 -34.340 1.00 54.28 216 TYR A C 1
ATOM 1451 O O . TYR A 1 188 ? 3.894 1.411 -33.609 1.00 52.75 216 TYR A O 1
ATOM 1460 N N . LEU A 1 189 ? 5.886 2.275 -34.160 1.00 56.21 217 LEU A N 1
ATOM 1461 C CA . LEU A 1 189 ? 5.938 3.300 -33.127 1.00 58.01 217 LEU A CA 1
ATOM 1462 C C . LEU A 1 189 ? 5.825 4.697 -33.798 1.00 63.84 217 LEU A C 1
ATOM 1463 O O . LEU A 1 189 ? 5.336 5.686 -33.226 1.00 56.68 217 LEU A O 1
ATOM 1468 N N . PHE B 1 1 ? 10.472 -8.416 -26.778 1.00 53.82 29 PHE B N 1
ATOM 1469 C CA . PHE B 1 1 ? 10.040 -8.404 -28.185 1.00 63.46 29 PHE B CA 1
ATOM 1470 C C . PHE B 1 1 ? 10.250 -7.044 -28.799 1.00 58.95 29 PHE B C 1
ATOM 1471 O O . PHE B 1 1 ? 10.897 -6.934 -29.839 1.00 56.29 29 PHE B O 1
ATOM 1473 N N . MET B 1 2 ? 9.702 -6.012 -28.165 1.00 54.94 30 MET B N 1
ATOM 1474 C CA . MET B 1 2 ? 10.001 -4.651 -28.582 1.00 53.99 30 MET B CA 1
ATOM 1475 C C . MET B 1 2 ? 11.489 -4.378 -28.407 1.00 53.54 30 MET B C 1
ATOM 1476 O O . MET B 1 2 ? 12.055 -3.552 -29.128 1.00 54.36 30 MET B O 1
ATOM 1481 N N . GLN B 1 3 ? 12.141 -5.087 -27.479 1.00 57.76 31 GLN B N 1
ATOM 1482 C CA . GLN B 1 3 ? 13.592 -4.925 -27.349 1.00 56.43 31 GLN B CA 1
ATOM 1483 C C . GLN B 1 3 ? 14.354 -5.778 -28.352 1.00 54.44 31 GLN B C 1
ATOM 1484 O O . GLN B 1 3 ? 15.326 -5.311 -28.946 1.00 54.12 31 GLN B O 1
ATOM 1490 N N . ASP B 1 4 ? 13.906 -7.016 -28.551 1.00 62.81 32 ASP B N 1
ATOM 1491 C CA . ASP B 1 4 ? 14.448 -7.878 -29.605 1.00 53.46 32 ASP B CA 1
ATOM 1492 C C . ASP B 1 4 ? 14.410 -7.230 -30.994 1.00 54.28 32 ASP B C 1
ATOM 1493 O O . ASP B 1 4 ? 15.324 -7.413 -31.800 1.00 54.15 32 ASP B O 1
ATOM 1498 N N . PHE B 1 5 ? 13.341 -6.490 -31.268 1.00 55.05 33 PHE B N 1
ATOM 1499 C CA . PHE B 1 5 ? 13.194 -5.769 -32.527 1.00 54.26 33 PHE B CA 1
ATOM 1500 C C . PHE B 1 5 ? 14.184 -4.600 -32.567 1.00 53.92 33 PHE B C 1
ATOM 1501 O O . PHE B 1 5 ? 14.817 -4.343 -33.590 1.00 54.15 33 PHE B O 1
ATOM 1509 N N . GLU B 1 6 ? 14.306 -3.882 -31.457 1.00 52.41 34 GLU B N 1
ATOM 1510 C CA . GLU B 1 6 ? 15.143 -2.698 -31.436 1.00 52.41 34 GLU B CA 1
ATOM 1511 C C . GLU B 1 6 ? 16.597 -3.109 -31.578 1.00 55.28 34 GLU B C 1
ATOM 1512 O O . GLU B 1 6 ? 17.433 -2.339 -32.071 1.00 54.08 34 GLU B O 1
ATOM 1518 N N . ASP B 1 7 ? 16.876 -4.344 -31.152 1.00 64.52 35 ASP B N 1
ATOM 1519 C CA . ASP B 1 7 ? 18.222 -4.933 -31.178 1.00 68.62 35 ASP B CA 1
ATOM 1520 C C . ASP B 1 7 ? 18.626 -5.381 -32.578 1.00 56.37 35 ASP B C 1
ATOM 1521 O O . ASP B 1 7 ? 19.804 -5.325 -32.952 1.00 58.02 35 ASP B O 1
ATOM 1526 N N . ILE B 1 8 ? 17.655 -5.840 -33.356 1.00 54.38 36 ILE B N 1
ATOM 1527 C CA . ILE B 1 8 ? 17.994 -6.413 -34.639 1.00 53.66 36 ILE B CA 1
ATOM 1528 C C . ILE B 1 8 ? 18.113 -5.321 -35.651 1.00 53.17 36 ILE B C 1
ATOM 1529 O O . ILE B 1 8 ? 18.786 -5.481 -36.648 1.00 52.86 36 ILE B O 1
ATOM 1534 N N . GLN B 1 9 ? 17.485 -4.189 -35.379 1.00 54.16 37 GLN B N 1
ATOM 1535 C CA . GLN B 1 9 ? 17.634 -3.052 -36.263 1.00 57.28 37 GLN B CA 1
ATOM 1536 C C . GLN B 1 9 ? 19.030 -2.442 -36.109 1.00 54.85 37 GLN B C 1
ATOM 1537 O O . GLN B 1 9 ? 19.640 -2.045 -37.103 1.00 53.70 37 GLN B O 1
ATOM 1543 N N . LYS B 1 10 ? 19.544 -2.409 -34.879 1.00 54.01 38 LYS B N 1
ATOM 1544 C CA . LYS B 1 10 ? 20.909 -1.941 -34.635 1.00 53.57 38 LYS B CA 1
ATOM 1545 C C . LYS B 1 10 ? 21.931 -2.868 -35.270 1.00 56.31 38 LYS B C 1
ATOM 1546 O O . LYS B 1 10 ? 22.922 -2.409 -35.836 1.00 53.95 38 LYS B O 1
ATOM 1552 N N . ASP B 1 11 ? 21.678 -4.172 -35.167 1.00 54.77 39 ASP B N 1
ATOM 1553 C CA . ASP B 1 11 ? 22.419 -5.186 -35.913 1.00 52.59 39 ASP B CA 1
ATOM 1554 C C . ASP B 1 11 ? 22.411 -4.935 -37.408 1.00 55.32 39 ASP B C 1
ATOM 1555 O O . ASP B 1 11 ? 23.424 -5.141 -38.091 1.00 57.97 39 ASP B O 1
ATOM 1560 N N . ILE B 1 12 ? 21.248 -4.547 -37.921 1.00 52.94 40 ILE B N 1
ATOM 1561 C CA . ILE B 1 12 ? 21.108 -4.240 -39.329 1.00 53.16 40 ILE B CA 1
ATOM 1562 C C . ILE B 1 12 ? 21.759 -2.904 -39.602 1.00 53.39 40 ILE B C 1
ATOM 1563 O O . ILE B 1 12 ? 22.524 -2.769 -40.556 1.00 52.36 40 ILE B O 1
ATOM 1568 N N . GLU B 1 13 ? 21.468 -1.920 -38.752 1.00 56.98 41 GLU B N 1
ATOM 1569 C CA . GLU B 1 13 ? 21.975 -0.572 -38.983 1.00 54.87 41 GLU B CA 1
ATOM 1570 C C . GLU B 1 13 ? 23.494 -0.540 -39.007 1.00 57.16 41 GLU B C 1
ATOM 1571 O O . GLU B 1 13 ? 24.083 0.161 -39.826 1.00 61.13 41 GLU B O 1
ATOM 1577 N N . GLN B 1 14 ? 24.144 -1.280 -38.118 1.00 55.04 42 GLN B N 1
ATOM 1578 C CA . GLN B 1 14 ? 25.584 -1.153 -38.057 1.00 55.17 42 GLN B CA 1
ATOM 1579 C C . GLN B 1 14 ? 26.262 -1.997 -39.107 1.00 55.98 42 GLN B C 1
ATOM 1580 O O . GLN B 1 14 ? 27.380 -1.712 -39.511 1.00 59.98 42 GLN B O 1
ATOM 1586 N N . LEU B 1 15 ? 25.573 -3.010 -39.590 1.00 55.66 43 LEU B N 1
ATOM 1587 C CA . LEU B 1 15 ? 26.001 -3.665 -40.812 1.00 55.04 43 LEU B CA 1
ATOM 1588 C C . LEU B 1 15 ? 25.861 -2.659 -41.981 1.00 58.37 43 LEU B C 1
ATOM 1589 O O . LEU B 1 15 ? 26.571 -2.737 -42.989 1.00 60.41 43 LEU B O 1
ATOM 1594 N N . ASP B 1 16 ? 24.951 -1.700 -41.840 1.00 55.15 44 ASP B N 1
ATOM 1595 C CA . ASP B 1 16 ? 24.714 -0.738 -42.911 1.00 53.79 44 ASP B CA 1
ATOM 1596 C C . ASP B 1 16 ? 25.816 0.259 -42.898 1.00 54.75 44 ASP B C 1
ATOM 1597 O O . ASP B 1 16 ? 26.442 0.528 -43.918 1.00 58.93 44 ASP B O 1
ATOM 1602 N N . ILE B 1 17 ? 26.000 0.847 -41.725 1.00 56.83 45 ILE B N 1
ATOM 1603 C CA . ILE B 1 17 ? 27.129 1.717 -41.425 1.00 56.22 45 ILE B CA 1
ATOM 1604 C C . ILE B 1 17 ? 28.439 1.116 -41.957 1.00 57.89 45 ILE B C 1
ATOM 1605 O O . ILE B 1 17 ? 29.161 1.748 -42.745 1.00 55.75 45 ILE B O 1
ATOM 1610 N N . LYS B 1 18 ? 28.766 -0.082 -41.532 1.00 55.07 46 LYS B N 1
ATOM 1611 C CA . LYS B 1 18 ? 29.981 -0.645 -42.015 1.00 54.82 46 LYS B CA 1
ATOM 1612 C C . LYS B 1 18 ? 29.961 -0.548 -43.494 1.00 61.11 46 LYS B C 1
ATOM 1613 O O . LYS B 1 18 ? 30.715 0.173 -44.119 1.00 70.61 46 LYS B O 1
ATOM 1619 N N . CYS B 1 19 ? 29.010 -1.222 -44.072 1.00 55.23 47 CYS B N 1
ATOM 1620 C CA . CYS B 1 19 ? 29.039 -1.307 -45.513 1.00 55.82 47 CYS B CA 1
ATOM 1621 C C . CYS B 1 19 ? 29.358 0.072 -46.089 1.00 56.47 47 CYS B C 1
ATOM 1622 O O . CYS B 1 19 ? 30.267 0.210 -46.904 1.00 57.54 47 CYS B O 1
ATOM 1625 N N . ALA B 1 20 ? 28.642 1.096 -45.629 1.00 59.64 48 ALA B N 1
ATOM 1626 C CA . ALA B 1 20 ? 28.812 2.427 -46.180 1.00 54.26 48 ALA B CA 1
ATOM 1627 C C . ALA B 1 20 ? 30.240 2.906 -45.989 1.00 55.54 48 ALA B C 1
ATOM 1628 O O . ALA B 1 20 ? 30.785 3.642 -46.810 1.00 57.49 48 ALA B O 1
ATOM 1630 N N . HIS B 1 21 ? 30.852 2.479 -44.898 1.00 65.71 49 HIS B N 1
ATOM 1631 C CA . HIS B 1 21 ? 32.197 2.906 -44.605 1.00 55.21 49 HIS B CA 1
ATOM 1632 C C . HIS B 1 21 ? 33.173 2.326 -45.631 1.00 54.50 49 HIS B C 1
ATOM 1633 O O . HIS B 1 21 ? 33.928 3.060 -46.242 1.00 57.05 49 HIS B O 1
ATOM 1640 N N . GLU B 1 22 ? 33.138 1.026 -45.809 1.00 54.71 50 GLU B N 1
ATOM 1641 C CA . GLU B 1 22 ? 34.050 0.429 -46.734 1.00 54.18 50 GLU B CA 1
ATOM 1642 C C . GLU B 1 22 ? 33.848 0.952 -48.120 1.00 54.42 50 GLU B C 1
ATOM 1643 O O . GLU B 1 22 ? 34.782 1.082 -48.863 1.00 55.99 50 GLU B O 1
ATOM 1649 N N . GLN B 1 23 ? 32.615 1.261 -48.468 1.00 65.74 51 GLN B N 1
ATOM 1650 C CA . GLN B 1 23 ? 32.280 1.733 -49.805 1.00 56.40 51 GLN B CA 1
ATOM 1651 C C . GLN B 1 23 ? 32.751 3.122 -50.054 1.00 54.27 51 GLN B C 1
ATOM 1652 O O . GLN B 1 23 ? 33.005 3.508 -51.163 1.00 52.53 51 GLN B O 1
ATOM 1658 N N . MET B 1 24 ? 32.798 3.894 -49.001 1.00 57.04 52 MET B N 1
ATOM 1659 C CA . MET B 1 24 ? 33.245 5.243 -49.072 1.00 55.16 52 MET B CA 1
ATOM 1660 C C . MET B 1 24 ? 34.714 5.162 -49.391 1.00 55.32 52 MET B C 1
ATOM 1661 O O . MET B 1 24 ? 35.158 5.653 -50.424 1.00 58.81 52 MET B O 1
ATOM 1666 N N . ASN B 1 25 ? 35.438 4.499 -48.485 1.00 55.29 53 ASN B N 1
ATOM 1667 C CA . ASN B 1 25 ? 36.879 4.256 -48.544 1.00 57.49 53 ASN B CA 1
ATOM 1668 C C . ASN B 1 25 ? 37.343 3.923 -49.933 1.00 55.87 53 ASN B C 1
ATOM 1669 O O . ASN B 1 25 ? 38.446 4.196 -50.307 1.00 58.84 53 ASN B O 1
ATOM 1674 N N . ILE B 1 26 ? 36.486 3.277 -50.677 1.00 53.45 54 ILE B N 1
ATOM 1675 C CA . ILE B 1 26 ? 36.710 2.992 -52.066 1.00 54.73 54 ILE B CA 1
ATOM 1676 C C . ILE B 1 26 ? 36.402 4.247 -52.888 1.00 54.41 54 ILE B C 1
ATOM 1677 O O . ILE B 1 26 ? 37.188 4.621 -53.762 1.00 57.35 54 ILE B O 1
ATOM 1682 N N . GLN B 1 27 ? 35.307 4.929 -52.577 1.00 53.76 55 GLN B N 1
ATOM 1683 C CA . GLN B 1 27 ? 34.999 6.194 -53.238 1.00 54.67 55 GLN B CA 1
ATOM 1684 C C . GLN B 1 27 ? 36.240 7.096 -53.239 1.00 54.84 55 GLN B C 1
ATOM 1685 O O . GLN B 1 27 ? 36.715 7.498 -54.297 1.00 62.57 55 GLN B O 1
ATOM 1691 N N . LYS B 1 28 ? 36.799 7.343 -52.059 1.00 54.46 56 LYS B N 1
ATOM 1692 C CA . LYS B 1 28 ? 37.970 8.200 -51.907 1.00 53.96 56 LYS B CA 1
ATOM 1693 C C . LYS B 1 28 ? 39.172 7.805 -52.767 1.00 56.85 56 LYS B C 1
ATOM 1694 O O . LYS B 1 28 ? 39.734 8.666 -53.450 1.00 66.47 56 LYS B O 1
ATOM 1700 N N . GLN B 1 29 ? 39.576 6.532 -52.735 1.00 56.24 57 GLN B N 1
ATOM 1701 C CA . GLN B 1 29 ? 40.666 6.047 -53.597 1.00 60.90 57 GLN B CA 1
ATOM 1702 C C . GLN B 1 29 ? 40.477 6.419 -55.061 1.00 64.90 57 GLN B C 1
ATOM 1703 O O . GLN B 1 29 ? 41.454 6.609 -55.796 1.00 60.88 57 GLN B O 1
ATOM 1709 N N . TYR B 1 30 ? 39.225 6.501 -55.493 1.00 56.36 58 TYR B N 1
ATOM 1710 C CA . TYR B 1 30 ? 38.964 6.853 -56.871 1.00 56.03 58 TYR B CA 1
ATOM 1711 C C . TYR B 1 30 ? 38.760 8.358 -57.048 1.00 61.11 58 TYR B C 1
ATOM 1712 O O . TYR B 1 30 ? 39.134 8.915 -58.096 1.00 53.88 58 TYR B O 1
ATOM 1721 N N . ASP B 1 31 ? 38.210 9.016 -56.022 1.00 62.07 59 ASP B N 1
ATOM 1722 C CA . ASP B 1 31 ? 38.126 10.478 -56.011 1.00 53.67 59 ASP B CA 1
ATOM 1723 C C . ASP B 1 31 ? 39.508 11.084 -56.179 1.00 53.69 59 ASP B C 1
ATOM 1724 O O . ASP B 1 31 ? 39.656 12.171 -56.731 1.00 53.03 59 ASP B O 1
ATOM 1729 N N . GLU B 1 32 ? 40.519 10.364 -55.709 1.00 55.62 60 GLU B N 1
ATOM 1730 C CA . GLU B 1 32 ? 41.892 10.834 -55.798 1.00 54.97 60 GLU B CA 1
ATOM 1731 C C . GLU B 1 32 ? 42.485 10.547 -57.171 1.00 54.44 60 GLU B C 1
ATOM 1732 O O . GLU B 1 32 ? 43.242 11.348 -57.692 1.00 57.78 60 GLU B O 1
ATOM 1738 N N . LYS B 1 33 ? 42.135 9.408 -57.760 1.00 54.87 61 LYS B N 1
ATOM 1739 C CA . LYS B 1 33 ? 42.559 9.102 -59.122 1.00 57.69 61 LYS B CA 1
ATOM 1740 C C . LYS B 1 33 ? 41.941 10.091 -60.107 1.00 62.52 61 LYS B C 1
ATOM 1741 O O . LYS B 1 33 ? 42.567 10.468 -61.093 1.00 56.56 61 LYS B O 1
ATOM 1747 N N . LYS B 1 34 ? 40.716 10.512 -59.811 1.00 55.88 62 LYS B N 1
ATOM 1748 C CA . LYS B 1 34 ? 39.936 11.401 -60.669 1.00 59.69 62 LYS B CA 1
ATOM 1749 C C . LYS B 1 34 ? 40.341 12.876 -60.559 1.00 55.51 62 LYS B C 1
ATOM 1750 O O . LYS B 1 34 ? 40.037 13.676 -61.444 1.00 56.41 62 LYS B O 1
ATOM 1756 N N . LYS B 1 35 ? 41.000 13.233 -59.457 1.00 66.43 63 LYS B N 1
ATOM 1757 C CA . LYS B 1 35 ? 41.329 14.630 -59.176 1.00 56.38 63 LYS B CA 1
ATOM 1758 C C . LYS B 1 35 ? 42.138 15.270 -60.313 1.00 59.98 63 LYS B C 1
ATOM 1759 O O . LYS B 1 35 ? 41.764 16.334 -60.787 1.00 54.80 63 LYS B O 1
ATOM 1765 N N . PRO B 1 36 ? 43.225 14.623 -60.772 1.00 53.68 64 PRO B N 1
ATOM 1766 C CA . PRO B 1 36 ? 43.879 15.223 -61.934 1.00 56.04 64 PRO B CA 1
ATOM 1767 C C . PRO B 1 36 ? 42.963 15.394 -63.162 1.00 55.50 64 PRO B C 1
ATOM 1768 O O . PRO B 1 36 ? 43.111 16.356 -63.925 1.00 53.82 64 PRO B O 1
ATOM 1772 N N . LEU B 1 37 ? 42.014 14.484 -63.333 1.00 56.39 65 LEU B N 1
ATOM 1773 C CA . LEU B 1 37 ? 41.160 14.504 -64.509 1.00 55.27 65 LEU B CA 1
ATOM 1774 C C . LEU B 1 37 ? 40.107 15.592 -64.422 1.00 55.77 65 LEU B C 1
ATOM 1775 O O . LEU B 1 37 ? 39.601 16.048 -65.439 1.00 54.32 65 LEU B O 1
ATOM 1780 N N . PHE B 1 38 ? 39.772 16.019 -63.213 1.00 56.59 66 PHE B N 1
ATOM 1781 C CA . PHE B 1 38 ? 38.910 17.177 -63.088 1.00 54.86 66 PHE B CA 1
ATOM 1782 C C . PHE B 1 38 ? 39.707 18.431 -63.380 1.00 53.85 66 PHE B C 1
ATOM 1783 O O . PHE B 1 38 ? 39.197 19.320 -64.049 1.00 55.81 66 PHE B O 1
ATOM 1791 N N . GLU B 1 39 ? 40.955 18.502 -62.913 1.00 58.24 67 GLU B N 1
ATOM 1792 C CA . GLU B 1 39 ? 41.822 19.640 -63.255 1.00 54.79 67 GLU B CA 1
ATOM 1793 C C . GLU B 1 39 ? 41.907 19.902 -64.790 1.00 54.78 67 GLU B C 1
ATOM 1794 O O . GLU B 1 39 ? 41.819 21.051 -65.231 1.00 55.27 67 GLU B O 1
ATOM 1800 N N . LYS B 1 40 ? 42.066 18.855 -65.598 1.00 51.94 68 LYS B N 1
ATOM 1801 C CA . LYS B 1 40 ? 42.079 19.030 -67.052 1.00 52.96 68 LYS B CA 1
ATOM 1802 C C . LYS B 1 40 ? 40.699 19.419 -67.591 1.00 52.28 68 LYS B C 1
ATOM 1803 O O . LYS B 1 40 ? 40.577 20.270 -68.455 1.00 51.65 68 LYS B O 1
ATOM 1809 N N . ARG B 1 41 ? 39.657 18.792 -67.074 1.00 53.92 69 ARG B N 1
ATOM 1810 C CA . ARG B 1 41 ? 38.304 19.150 -67.460 1.00 56.90 69 ARG B CA 1
ATOM 1811 C C . ARG B 1 41 ? 38.005 20.631 -67.169 1.00 54.08 69 ARG B C 1
ATOM 1812 O O . ARG B 1 41 ? 37.316 21.293 -67.935 1.00 54.21 69 ARG B O 1
ATOM 1820 N N . ASP B 1 42 ? 38.384 21.064 -65.989 1.00 62.84 70 ASP B N 1
ATOM 1821 C CA . ASP B 1 42 ? 38.239 22.442 -65.587 1.00 53.59 70 ASP B CA 1
ATOM 1822 C C . ASP B 1 42 ? 39.137 23.290 -66.432 1.00 54.97 70 ASP B C 1
ATOM 1823 O O . ASP B 1 42 ? 38.846 24.433 -66.670 1.00 61.40 70 ASP B O 1
ATOM 1828 N N . GLU B 1 43 ? 40.311 22.772 -66.770 1.00 60.12 71 GLU B N 1
ATOM 1829 C CA . GLU B 1 43 ? 41.257 23.500 -67.610 1.00 56.36 71 GLU B CA 1
ATOM 1830 C C . GLU B 1 43 ? 40.666 23.700 -68.978 1.00 58.08 71 GLU B C 1
ATOM 1831 O O . GLU B 1 43 ? 40.811 24.739 -69.561 1.00 58.18 71 GLU B O 1
ATOM 1837 N N . ILE B 1 44 ? 40.024 22.668 -69.492 1.00 54.33 72 ILE B N 1
ATOM 1838 C CA . ILE B 1 44 ? 39.357 22.711 -70.780 1.00 55.10 72 ILE B CA 1
ATOM 1839 C C . ILE B 1 44 ? 38.157 23.630 -70.837 1.00 55.76 72 ILE B C 1
ATOM 1840 O O . ILE B 1 44 ? 37.936 24.284 -71.821 1.00 57.45 72 ILE B O 1
ATOM 1845 N N . ILE B 1 45 ? 37.367 23.647 -69.783 1.00 53.73 73 ILE B N 1
ATOM 1846 C CA . ILE B 1 45 ? 36.158 24.424 -69.784 1.00 54.08 73 ILE B CA 1
ATOM 1847 C C . ILE B 1 45 ? 36.470 25.868 -69.988 1.00 54.56 73 ILE B C 1
ATOM 1848 O O . ILE B 1 45 ? 35.799 26.556 -70.719 1.00 60.06 73 ILE B O 1
ATOM 1853 N N . GLN B 1 46 ? 37.507 26.324 -69.337 1.00 55.90 74 GLN B N 1
ATOM 1854 C CA . GLN B 1 46 ? 37.952 27.715 -69.481 1.00 54.44 74 GLN B CA 1
ATOM 1855 C C . GLN B 1 46 ? 38.113 28.144 -70.940 1.00 53.85 74 GLN B C 1
ATOM 1856 O O . GLN B 1 46 ? 38.119 29.335 -71.235 1.00 54.27 74 GLN B O 1
ATOM 1862 N N . LYS B 1 47 ? 38.261 27.186 -71.858 1.00 67.82 75 LYS B N 1
ATOM 1863 C CA . LYS B 1 47 ? 38.415 27.533 -73.281 1.00 63.60 75 LYS B CA 1
ATOM 1864 C C . LYS B 1 47 ? 37.104 27.372 -74.084 1.00 60.76 75 LYS B C 1
ATOM 1865 O O . LYS B 1 47 ? 37.110 27.621 -75.297 1.00 58.72 75 LYS B O 1
ATOM 1871 N N . ILE B 1 48 ? 35.988 27.187 -73.386 1.00 52.94 76 ILE B N 1
ATOM 1872 C CA . ILE B 1 48 ? 34.672 27.140 -74.019 1.00 52.06 76 ILE B CA 1
ATOM 1873 C C . ILE B 1 48 ? 33.869 28.318 -73.445 1.00 53.43 76 ILE B C 1
ATOM 1874 O O . ILE B 1 48 ? 33.295 28.198 -72.363 1.00 61.32 76 ILE B O 1
ATOM 1879 N N . PRO B 1 49 ? 33.824 29.452 -74.152 1.00 54.98 77 PRO B N 1
ATOM 1880 C CA . PRO B 1 49 ? 33.125 30.625 -73.633 1.00 54.67 77 PRO B CA 1
ATOM 1881 C C . PRO B 1 49 ? 31.737 30.318 -73.046 1.00 59.34 77 PRO B C 1
ATOM 1882 O O . PRO B 1 49 ? 30.881 29.742 -73.722 1.00 52.24 77 PRO B O 1
ATOM 1886 N N . GLY B 1 50 ? 31.542 30.693 -71.782 1.00 57.39 78 GLY B N 1
ATOM 1887 C CA . GLY B 1 50 ? 30.257 30.568 -71.129 1.00 54.28 78 GLY B CA 1
ATOM 1888 C C . GLY B 1 50 ? 29.708 29.159 -71.064 1.00 54.86 78 GLY B C 1
ATOM 1889 O O . GLY B 1 50 ? 28.504 28.956 -71.220 1.00 52.65 78 GLY B O 1
ATOM 1890 N N . PHE B 1 51 ? 30.592 28.195 -70.825 1.00 52.31 79 PHE B N 1
ATOM 1891 C CA . PHE B 1 51 ? 30.211 26.797 -70.738 1.00 49.82 79 PHE B CA 1
ATOM 1892 C C . PHE B 1 51 ? 29.118 26.550 -69.699 1.00 55.69 79 PHE B C 1
ATOM 1893 O O . PHE B 1 51 ? 28.013 26.121 -70.036 1.00 53.43 79 PHE B O 1
ATOM 1901 N N . TRP B 1 52 ? 29.436 26.802 -68.438 1.00 52.84 80 TRP B N 1
ATOM 1902 C CA . TRP B 1 52 ? 28.505 26.545 -67.361 1.00 49.82 80 TRP B CA 1
ATOM 1903 C C . TRP B 1 52 ? 27.195 27.294 -67.518 1.00 53.53 80 TRP B C 1
ATOM 1904 O O . TRP B 1 52 ? 26.118 26.745 -67.237 1.00 52.78 80 TRP B O 1
ATOM 1915 N N . ALA B 1 53 ? 27.285 28.547 -67.962 1.00 56.01 81 ALA B N 1
ATOM 1916 C CA . ALA B 1 53 ? 26.098 29.392 -68.126 1.00 56.46 81 ALA B CA 1
ATOM 1917 C C . ALA B 1 53 ? 25.073 28.764 -69.060 1.00 54.19 81 ALA B C 1
ATOM 1918 O O . ALA B 1 53 ? 23.915 29.035 -68.974 1.00 67.36 81 ALA B O 1
ATOM 1920 N N . ASN B 1 54 ? 25.539 27.870 -69.907 1.00 54.82 82 ASN B N 1
ATOM 1921 C CA . ASN B 1 54 ? 24.847 27.339 -71.077 1.00 54.82 82 ASN B CA 1
ATOM 1922 C C . ASN B 1 54 ? 24.498 25.886 -70.884 1.00 54.82 82 ASN B C 1
ATOM 1923 O O . ASN B 1 54 ? 23.534 25.386 -71.440 1.00 57.80 82 ASN B O 1
ATOM 1928 N N . THR B 1 55 ? 25.266 25.255 -70.014 1.00 63.50 83 THR B N 1
ATOM 1929 C CA . THR B 1 55 ? 25.066 23.894 -69.571 1.00 53.02 83 THR B CA 1
ATOM 1930 C C . THR B 1 55 ? 23.922 23.744 -68.581 1.00 54.56 83 THR B C 1
ATOM 1931 O O . THR B 1 55 ? 23.067 22.867 -68.725 1.00 56.82 83 THR B O 1
ATOM 1935 N N . LEU B 1 56 ? 23.906 24.608 -67.573 1.00 55.27 84 LEU B N 1
ATOM 1936 C CA . LEU B 1 56 ? 22.875 24.543 -66.545 1.00 56.53 84 LEU B CA 1
ATOM 1937 C C . LEU B 1 56 ? 21.502 24.769 -67.161 1.00 56.84 84 LEU B C 1
ATOM 1938 O O . LEU B 1 56 ? 20.640 23.923 -67.048 1.00 67.89 84 LEU B O 1
ATOM 1943 N N . ARG B 1 57 ? 21.284 25.884 -67.844 1.00 62.38 85 ARG B N 1
ATOM 1944 C CA . ARG B 1 57 ? 19.924 26.190 -68.280 1.00 65.16 85 ARG B CA 1
ATOM 1945 C C . ARG B 1 57 ? 19.386 25.230 -69.352 1.00 62.38 85 ARG B C 1
ATOM 1946 O O . ARG B 1 57 ? 18.180 25.242 -69.610 1.00 77.94 85 ARG B O 1
ATOM 1954 N N . LYS B 1 58 ? 20.235 24.395 -69.953 1.00 64.99 86 LYS B N 1
ATOM 1955 C CA . LYS B 1 58 ? 19.723 23.378 -70.872 1.00 57.53 86 LYS B CA 1
ATOM 1956 C C . LYS B 1 58 ? 19.150 22.197 -70.111 1.00 63.03 86 LYS B C 1
ATOM 1957 O O . LYS B 1 58 ? 18.573 21.296 -70.717 1.00 64.39 86 LYS B O 1
ATOM 1963 N N . HIS B 1 59 ? 19.239 22.252 -68.785 1.00 67.87 87 HIS B N 1
ATOM 1964 C CA . HIS B 1 59 ? 18.635 21.241 -67.932 1.00 62.38 87 HIS B CA 1
ATOM 1965 C C . HIS B 1 59 ? 17.198 21.739 -67.811 1.00 69.45 87 HIS B C 1
ATOM 1966 O O . HIS B 1 59 ? 16.974 22.895 -67.453 1.00 71.01 87 HIS B O 1
ATOM 1973 N N . PRO B 1 60 ? 16.225 20.884 -68.106 1.00 80.20 88 PRO B N 1
ATOM 1974 C CA . PRO B 1 60 ? 14.821 21.316 -68.094 1.00 70.11 88 PRO B CA 1
ATOM 1975 C C . PRO B 1 60 ? 14.387 22.053 -66.813 1.00 65.52 88 PRO B C 1
ATOM 1976 O O . PRO B 1 60 ? 13.623 23.017 -66.895 1.00 67.40 88 PRO B O 1
ATOM 1980 N N . ALA B 1 61 ? 14.907 21.645 -65.660 1.00 66.19 89 ALA B N 1
ATOM 1981 C CA . ALA B 1 61 ? 14.521 22.272 -64.399 1.00 61.90 89 ALA B CA 1
ATOM 1982 C C . ALA B 1 61 ? 14.922 23.738 -64.327 1.00 65.46 89 ALA B C 1
ATOM 1983 O O . ALA B 1 61 ? 14.222 24.565 -63.729 1.00 63.61 89 ALA B O 1
ATOM 1985 N N . LEU B 1 62 ? 16.063 24.062 -64.918 1.00 61.15 90 LEU B N 1
ATOM 1986 C CA . LEU B 1 62 ? 16.562 25.412 -64.811 1.00 55.87 90 LEU B CA 1
ATOM 1987 C C . LEU B 1 62 ? 16.115 26.248 -65.973 1.00 64.42 90 LEU B C 1
ATOM 1988 O O . LEU B 1 62 ? 16.326 27.452 -65.971 1.00 67.88 90 LEU B O 1
ATOM 1993 N N . SER B 1 63 ? 15.462 25.617 -66.948 1.00 65.83 91 SER B N 1
ATOM 1994 C CA . SER B 1 63 ? 15.108 26.267 -68.211 1.00 65.70 91 SER B CA 1
ATOM 1995 C C . SER B 1 63 ? 14.102 27.414 -68.029 1.00 73.31 91 SER B C 1
ATOM 1996 O O . SER B 1 63 ? 13.635 28.019 -69.003 1.00 73.62 91 SER B O 1
ATOM 1999 N N . ASP B 1 64 ? 13.753 27.694 -66.778 1.00 71.10 92 ASP B N 1
ATOM 2000 C CA . ASP B 1 64 ? 12.710 28.651 -66.476 1.00 64.69 92 ASP B CA 1
ATOM 2001 C C . ASP B 1 64 ? 13.306 29.861 -65.794 1.00 64.77 92 ASP B C 1
ATOM 2002 O O . ASP B 1 64 ? 12.581 30.650 -65.197 1.00 80.12 92 ASP B O 1
ATOM 2007 N N . ILE B 1 65 ? 14.626 30.012 -65.867 1.00 67.01 93 ILE B N 1
ATOM 2008 C CA . ILE B 1 65 ? 15.279 31.071 -65.092 1.00 62.39 93 ILE B CA 1
ATOM 2009 C C . ILE B 1 65 ? 15.350 32.418 -65.763 1.00 64.57 93 ILE B C 1
ATOM 2010 O O . ILE B 1 65 ? 15.372 32.548 -67.000 1.00 60.90 93 ILE B O 1
ATOM 2015 N N . VAL B 1 66 ? 15.421 33.431 -64.908 1.00 75.20 94 VAL B N 1
ATOM 2016 C CA . VAL B 1 66 ? 15.318 34.823 -65.346 1.00 75.92 94 VAL B CA 1
ATOM 2017 C C . VAL B 1 66 ? 16.627 35.284 -65.968 1.00 68.41 94 VAL B C 1
ATOM 2018 O O . VAL B 1 66 ? 17.706 35.018 -65.402 1.00 69.53 94 VAL B O 1
ATOM 2020 N N . PRO B 1 67 ? 16.540 35.987 -67.083 1.00 64.01 95 PRO B N 1
ATOM 2021 C CA . PRO B 1 67 ? 17.599 36.524 -67.902 1.00 69.63 95 PRO B CA 1
ATOM 2022 C C . PRO B 1 67 ? 18.791 37.058 -67.121 1.00 68.13 95 PRO B C 1
ATOM 2023 O O . PRO B 1 67 ? 19.923 36.781 -67.551 1.00 61.70 95 PRO B O 1
ATOM 2027 N N . GLU B 1 68 ? 18.577 37.778 -66.021 1.00 67.13 96 GLU B N 1
ATOM 2028 C CA . GLU B 1 68 ? 19.697 38.330 -65.265 1.00 73.60 96 GLU B CA 1
ATOM 2029 C C . GLU B 1 68 ? 20.626 37.287 -64.645 1.00 59.78 96 GLU B C 1
ATOM 2030 O O . GLU B 1 68 ? 21.767 37.599 -64.328 1.00 64.66 96 GLU B O 1
ATOM 2036 N N . ASP B 1 69 ? 20.161 36.062 -64.458 1.00 57.90 97 ASP B N 1
ATOM 2037 C CA . ASP B 1 69 ? 21.033 35.011 -63.946 1.00 62.82 97 ASP B CA 1
ATOM 2038 C C . ASP B 1 69 ? 22.148 34.741 -64.960 1.00 62.26 97 ASP B C 1
ATOM 2039 O O . ASP B 1 69 ? 23.314 34.532 -64.599 1.00 55.73 97 ASP B O 1
ATOM 2044 N N . ILE B 1 70 ? 21.759 34.751 -66.234 1.00 64.15 98 ILE B N 1
ATOM 2045 C CA . ILE B 1 70 ? 22.666 34.486 -67.336 1.00 58.90 98 ILE B CA 1
ATOM 2046 C C . ILE B 1 70 ? 23.837 35.469 -67.297 1.00 63.94 98 ILE B C 1
ATOM 2047 O O . ILE B 1 70 ? 25.005 35.074 -67.410 1.00 62.21 98 ILE B O 1
ATOM 2052 N N . ASP B 1 71 ? 23.514 36.750 -67.149 1.00 65.06 99 ASP B N 1
ATOM 2053 C CA . ASP B 1 71 ? 24.528 37.791 -67.055 1.00 60.17 99 ASP B CA 1
ATOM 2054 C C . ASP B 1 71 ? 25.634 37.401 -66.081 1.00 65.54 99 ASP B C 1
ATOM 2055 O O . ASP B 1 71 ? 26.821 37.589 -66.373 1.00 68.29 99 ASP B O 1
ATOM 2060 N N . ILE B 1 72 ? 25.240 36.843 -64.935 1.00 64.26 100 ILE B N 1
ATOM 2061 C CA . ILE B 1 72 ? 26.193 36.475 -63.891 1.00 63.33 100 ILE B CA 1
ATOM 2062 C C . ILE B 1 72 ? 26.828 35.134 -64.237 1.00 62.14 100 ILE B C 1
ATOM 2063 O O . ILE B 1 72 ? 28.053 34.953 -64.206 1.00 66.11 100 ILE B O 1
ATOM 2068 N N . LEU B 1 73 ? 25.963 34.179 -64.543 1.00 56.72 101 LEU B N 1
ATOM 2069 C CA . LEU B 1 73 ? 26.418 32.871 -64.941 1.00 55.62 101 LEU B CA 1
ATOM 2070 C C . LEU B 1 73 ? 27.463 32.944 -66.061 1.00 58.08 101 LEU B C 1
ATOM 2071 O O . LEU B 1 73 ? 28.387 32.130 -66.088 1.00 65.74 101 LEU B O 1
ATOM 2076 N N . ASN B 1 74 ? 27.348 33.923 -66.962 1.00 56.42 102 ASN B N 1
ATOM 2077 C CA . ASN B 1 74 ? 28.331 34.073 -68.040 1.00 56.06 102 ASN B CA 1
ATOM 2078 C C . ASN B 1 74 ? 29.754 34.340 -67.506 1.00 64.01 102 ASN B C 1
ATOM 2079 O O . ASN B 1 74 ? 30.750 34.068 -68.178 1.00 61.13 102 ASN B O 1
ATOM 2084 N N . HIS B 1 75 ? 29.849 34.851 -66.284 1.00 61.93 103 HIS B N 1
ATOM 2085 C CA . HIS B 1 75 ? 31.148 35.130 -65.693 1.00 60.45 103 HIS B CA 1
ATOM 2086 C C . HIS B 1 75 ? 31.505 34.106 -64.605 1.00 60.04 103 HIS B C 1
ATOM 2087 O O . HIS B 1 75 ? 32.329 34.364 -63.727 1.00 56.72 103 HIS B O 1
ATOM 2094 N N . LEU B 1 76 ? 30.878 32.936 -64.686 1.00 66.72 104 LEU B N 1
ATOM 2095 C CA . LEU B 1 76 ? 31.199 31.809 -63.825 1.00 56.95 104 LEU B CA 1
ATOM 2096 C C . LEU B 1 76 ? 32.352 31.032 -64.425 1.00 60.64 104 LEU B C 1
ATOM 2097 O O . LEU B 1 76 ? 32.172 30.325 -65.414 1.00 63.32 104 LEU B O 1
ATOM 2102 N N . VAL B 1 77 ? 33.537 31.166 -63.844 1.00 57.51 105 VAL B N 1
ATOM 2103 C CA . VAL B 1 77 ? 34.724 30.555 -64.424 1.00 57.07 105 VAL B CA 1
ATOM 2104 C C . VAL B 1 77 ? 34.969 29.106 -63.969 1.00 56.16 105 VAL B C 1
ATOM 2105 O O . VAL B 1 77 ? 35.466 28.300 -64.742 1.00 58.93 105 VAL B O 1
ATOM 2109 N N . LYS B 1 78 ? 34.587 28.757 -62.744 1.00 60.58 106 LYS B N 1
ATOM 2110 C CA . LYS B 1 78 ? 34.811 27.392 -62.222 1.00 61.12 106 LYS B CA 1
ATOM 2111 C C . LYS B 1 78 ? 33.662 26.900 -61.319 1.00 55.90 106 LYS B C 1
ATOM 2112 O O . LYS B 1 78 ? 33.194 27.616 -60.429 1.00 55.54 106 LYS B O 1
ATOM 2118 N N . LEU B 1 79 ? 33.214 25.672 -61.543 1.00 54.28 107 LEU B N 1
ATOM 2119 C CA . LEU B 1 79 ? 32.208 25.067 -60.677 1.00 54.76 107 LEU B CA 1
ATOM 2120 C C . LEU B 1 79 ? 32.682 23.696 -60.204 1.00 55.25 107 LEU B C 1
ATOM 2121 O O . LEU B 1 79 ? 33.063 22.868 -61.015 1.00 57.49 107 LEU B O 1
ATOM 2126 N N . ASP B 1 80 ? 32.664 23.449 -58.899 1.00 54.05 108 ASP B N 1
ATOM 2127 C CA . ASP B 1 80 ? 33.159 22.174 -58.399 1.00 55.37 108 ASP B CA 1
ATOM 2128 C C . ASP B 1 80 ? 32.245 21.545 -57.372 1.00 56.20 108 ASP B C 1
ATOM 2129 O O . ASP B 1 80 ? 31.753 22.214 -56.470 1.00 63.37 108 ASP B O 1
ATOM 2134 N N . LEU B 1 81 ? 32.026 20.244 -57.539 1.00 57.32 109 LEU B N 1
ATOM 2135 C CA . LEU B 1 81 ? 31.333 19.410 -56.581 1.00 56.83 109 LEU B CA 1
ATOM 2136 C C . LEU B 1 81 ? 32.359 18.588 -55.806 1.00 59.39 109 LEU B C 1
ATOM 2137 O O . LEU B 1 81 ? 33.347 18.110 -56.383 1.00 58.98 109 LEU B O 1
ATOM 2142 N N . LYS B 1 82 ? 32.131 18.475 -54.497 1.00 67.22 110 LYS B N 1
ATOM 2143 C CA . LYS B 1 82 ? 32.939 17.672 -53.577 1.00 69.03 110 LYS B CA 1
ATOM 2144 C C . LYS B 1 82 ? 31.932 16.797 -52.862 1.00 65.02 110 LYS B C 1
ATOM 2145 O O . LYS B 1 82 ? 31.329 17.223 -51.882 1.00 65.21 110 LYS B O 1
ATOM 2147 N N . ASP B 1 83 ? 31.701 15.597 -53.387 1.00 68.39 111 ASP B N 1
ATOM 2148 C CA . ASP B 1 83 ? 30.531 14.829 -52.971 1.00 71.70 111 ASP B CA 1
ATOM 2149 C C . ASP B 1 83 ? 30.925 13.849 -51.868 1.00 68.84 111 ASP B C 1
ATOM 2150 O O . ASP B 1 83 ? 32.102 13.777 -51.482 1.00 60.53 111 ASP B O 1
ATOM 2155 N N . ASN B 1 84 ? 29.918 13.129 -51.368 1.00 64.15 112 ASN B N 1
ATOM 2156 C CA . ASN B 1 84 ? 30.075 12.062 -50.390 1.00 68.41 112 ASN B CA 1
ATOM 2157 C C . ASN B 1 84 ? 31.139 12.399 -49.340 1.00 71.06 112 ASN B C 1
ATOM 2158 O O . ASN B 1 84 ? 32.213 11.785 -49.307 1.00 66.30 112 ASN B O 1
ATOM 2163 N N . MET B 1 85 ? 30.811 13.420 -48.525 1.00 75.09 113 MET B N 1
ATOM 2164 C CA . MET B 1 85 ? 31.665 14.019 -47.462 1.00 77.71 113 MET B CA 1
ATOM 2165 C C . MET B 1 85 ? 31.666 13.202 -46.176 1.00 75.04 113 MET B C 1
ATOM 2166 O O . MET B 1 85 ? 32.489 13.435 -45.284 1.00 70.59 113 MET B O 1
ATOM 2171 N N . ASP B 1 86 ? 30.706 12.288 -46.070 1.00 72.86 114 ASP B N 1
ATOM 2172 C CA . ASP B 1 86 ? 30.419 11.595 -44.827 1.00 76.69 114 ASP B CA 1
ATOM 2173 C C . ASP B 1 86 ? 29.422 10.497 -45.142 1.00 78.44 114 ASP B C 1
ATOM 2174 O O . ASP B 1 86 ? 28.850 10.454 -46.250 1.00 72.21 114 ASP B O 1
ATOM 2179 N N . ASN B 1 87 ? 29.206 9.617 -44.172 1.00 74.73 115 ASN B N 1
ATOM 2180 C CA . ASN B 1 87 ? 28.476 8.386 -44.432 1.00 76.57 115 ASN B CA 1
ATOM 2181 C C . ASN B 1 87 ? 27.025 8.658 -44.736 1.00 66.63 115 ASN B C 1
ATOM 2182 O O . ASN B 1 87 ? 26.285 7.752 -45.092 1.00 67.97 115 ASN B O 1
ATOM 2187 N N . ASN B 1 88 ? 26.616 9.913 -44.608 1.00 78.82 116 ASN B N 1
ATOM 2188 C CA . ASN B 1 88 ? 25.226 10.261 -44.875 1.00 78.94 116 ASN B CA 1
ATOM 2189 C C . ASN B 1 88 ? 24.979 10.681 -46.316 1.00 65.17 116 ASN B C 1
ATOM 2190 O O . ASN B 1 88 ? 23.962 10.330 -46.885 1.00 71.54 116 ASN B O 1
ATOM 2195 N N . GLY B 1 89 ? 25.921 11.400 -46.912 1.00 73.13 117 GLY B N 1
ATOM 2196 C CA . GLY B 1 89 ? 25.789 11.814 -48.300 1.00 73.36 117 GLY B CA 1
ATOM 2197 C C . GLY B 1 89 ? 25.839 13.325 -48.478 1.00 72.43 117 GLY B C 1
ATOM 2198 O O . GLY B 1 89 ? 25.187 13.877 -49.368 1.00 74.44 117 GLY B O 1
ATOM 2199 N N . SER B 1 90 ? 26.618 13.987 -47.624 1.00 71.51 118 SER B N 1
ATOM 2200 C CA . SER B 1 90 ? 26.793 15.436 -47.661 1.00 66.47 118 SER B CA 1
ATOM 2201 C C . SER B 1 90 ? 27.753 15.854 -48.754 1.00 72.24 118 SER B C 1
ATOM 2202 O O . SER B 1 90 ? 28.753 15.179 -48.998 1.00 72.75 118 SER B O 1
ATOM 2205 N N . TYR B 1 91 ? 27.470 16.982 -49.398 1.00 74.16 119 TYR B N 1
ATOM 2206 C CA . TYR B 1 91 ? 28.410 17.531 -50.374 1.00 69.20 119 TYR B CA 1
ATOM 2207 C C . TYR B 1 91 ? 28.697 19.023 -50.222 1.00 67.74 119 TYR B C 1
ATOM 2208 O O . TYR B 1 91 ? 27.983 19.750 -49.526 1.00 73.33 119 TYR B O 1
ATOM 2217 N N . LYS B 1 92 ? 29.753 19.473 -50.892 1.00 69.92 120 LYS B N 1
ATOM 2218 C CA . LYS B 1 92 ? 30.058 20.894 -51.001 1.00 60.01 120 LYS B CA 1
ATOM 2219 C C . LYS B 1 92 ? 30.136 21.276 -52.470 1.00 60.08 120 LYS B C 1
ATOM 2220 O O . LYS B 1 92 ? 30.843 20.636 -53.245 1.00 58.39 120 LYS B O 1
ATOM 2226 N N . ILE B 1 93 ? 29.393 22.312 -52.849 1.00 64.72 121 ILE B N 1
ATOM 2227 C CA . ILE B 1 93 ? 29.491 22.887 -54.181 1.00 59.04 121 ILE B CA 1
ATOM 2228 C C . ILE B 1 93 ? 30.142 24.258 -54.094 1.00 59.04 121 ILE B C 1
ATOM 2229 O O . ILE B 1 93 ? 29.802 25.061 -53.234 1.00 59.04 121 ILE B O 1
ATOM 2234 N N . THR B 1 94 ? 31.092 24.515 -54.987 1.00 65.10 122 THR B N 1
ATOM 2235 C CA . THR B 1 94 ? 31.758 25.811 -55.042 1.00 64.29 122 THR B CA 1
ATOM 2236 C C . THR B 1 94 ? 31.762 26.495 -56.421 1.00 64.26 122 THR B C 1
ATOM 2237 O O . THR B 1 94 ? 32.377 25.996 -57.363 1.00 58.75 122 THR B O 1
ATOM 2241 N N . PHE B 1 95 ? 31.088 27.646 -56.509 1.00 59.38 123 PHE B N 1
ATOM 2242 C CA . PHE B 1 95 ? 31.111 28.504 -57.691 1.00 56.87 123 PHE B CA 1
ATOM 2243 C C . PHE B 1 95 ? 32.184 29.564 -57.575 1.00 58.74 123 PHE B C 1
ATOM 2244 O O . PHE B 1 95 ? 32.023 30.477 -56.776 1.00 66.97 123 PHE B O 1
ATOM 2252 N N . ILE B 1 96 ? 33.246 29.482 -58.371 1.00 57.42 124 ILE B N 1
ATOM 2253 C CA . ILE B 1 96 ? 34.161 30.616 -58.515 1.00 57.46 124 ILE B CA 1
ATOM 2254 C C . ILE B 1 96 ? 33.798 31.471 -59.738 1.00 63.07 124 ILE B C 1
ATOM 2255 O O . ILE B 1 96 ? 33.683 30.955 -60.841 1.00 62.12 124 ILE B O 1
ATOM 2260 N N . PHE B 1 97 ? 33.625 32.776 -59.542 1.00 73.31 125 PHE B N 1
ATOM 2261 C CA . PHE B 1 97 ? 33.286 33.687 -60.631 1.00 63.68 125 PHE B CA 1
ATOM 2262 C C . PHE B 1 97 ? 34.487 34.528 -61.037 1.00 68.79 125 PHE B C 1
ATOM 2263 O O . PHE B 1 97 ? 35.359 34.814 -60.216 1.00 66.37 125 PHE B O 1
ATOM 2271 N N . GLY B 1 98 ? 34.526 34.932 -62.303 1.00 64.64 126 GLY B N 1
ATOM 2272 C CA . GLY B 1 98 ? 35.583 35.799 -62.773 1.00 58.08 126 GLY B CA 1
ATOM 2273 C C . GLY B 1 98 ? 35.438 37.177 -62.162 1.00 66.65 126 GLY B C 1
ATOM 2274 O O . GLY B 1 98 ? 34.523 37.417 -61.351 1.00 62.54 126 GLY B O 1
ATOM 2275 N N . GLU B 1 99 ? 36.323 38.091 -62.567 1.00 70.78 127 GLU B N 1
ATOM 2276 C CA . GLU B 1 99 ? 36.376 39.419 -61.966 1.00 71.96 127 GLU B CA 1
ATOM 2277 C C . GLU B 1 99 ? 35.369 40.370 -62.605 1.00 67.84 127 GLU B C 1
ATOM 2278 O O . GLU B 1 99 ? 35.005 41.394 -62.020 1.00 74.58 127 GLU B O 1
ATOM 2284 N N . LYS B 1 100 ? 34.879 40.032 -63.786 1.00 56.36 128 LYS B N 1
ATOM 2285 C CA . LYS B 1 100 ? 33.864 40.874 -64.380 1.00 59.08 128 LYS B CA 1
ATOM 2286 C C . LYS B 1 100 ? 32.557 40.726 -63.613 1.00 65.17 128 LYS B C 1
ATOM 2287 O O . LYS B 1 100 ? 31.558 41.355 -63.965 1.00 74.65 128 LYS B O 1
ATOM 2293 N N . ALA B 1 101 ? 32.557 39.891 -62.574 1.00 61.14 129 ALA B N 1
ATOM 2294 C CA . ALA B 1 101 ? 31.344 39.654 -61.782 1.00 73.62 129 ALA B CA 1
ATOM 2295 C C . ALA B 1 101 ? 31.332 40.564 -60.554 1.00 72.36 129 ALA B C 1
ATOM 2296 O O . ALA B 1 101 ? 30.330 40.643 -59.825 1.00 58.38 129 ALA B O 1
ATOM 2298 N N . LYS B 1 102 ? 32.462 41.247 -60.347 1.00 71.49 130 LYS B N 1
ATOM 2299 C CA . LYS B 1 102 ? 32.554 42.319 -59.363 1.00 64.04 130 LYS B CA 1
ATOM 2300 C C . LYS B 1 102 ? 31.418 43.297 -59.614 1.00 67.22 130 LYS B C 1
ATOM 2301 O O . LYS B 1 102 ? 30.785 43.754 -58.672 1.00 64.36 130 LYS B O 1
ATOM 2307 N N . GLU B 1 103 ? 31.152 43.584 -60.892 1.00 74.11 131 GLU B N 1
ATOM 2308 C CA . GLU B 1 103 ? 30.033 44.433 -61.316 1.00 74.11 131 GLU B CA 1
ATOM 2309 C C . GLU B 1 103 ? 28.704 44.099 -60.608 1.00 74.11 131 GLU B C 1
ATOM 2310 O O . GLU B 1 103 ? 27.831 44.947 -60.452 1.00 74.11 131 GLU B O 1
ATOM 2316 N N . PHE B 1 104 ? 28.571 42.852 -60.172 1.00 82.51 132 PHE B N 1
ATOM 2317 C CA . PHE B 1 104 ? 27.291 42.316 -59.709 1.00 76.47 132 PHE B CA 1
ATOM 2318 C C . PHE B 1 104 ? 27.287 41.814 -58.256 1.00 77.33 132 PHE B C 1
ATOM 2319 O O . PHE B 1 104 ? 26.221 41.702 -57.641 1.00 78.17 132 PHE B O 1
ATOM 2327 N N . MET B 1 105 ? 28.456 41.476 -57.709 1.00 68.99 133 MET B N 1
ATOM 2328 C CA . MET B 1 105 ? 28.498 40.882 -56.362 1.00 63.93 133 MET B CA 1
ATOM 2329 C C . MET B 1 105 ? 29.871 40.862 -55.694 1.00 59.95 133 MET B C 1
ATOM 2330 O O . MET B 1 105 ? 30.892 41.075 -56.331 1.00 58.32 133 MET B O 1
ATOM 2335 N N . GLU B 1 106 ? 29.863 40.620 -54.384 1.00 75.58 134 GLU B N 1
ATOM 2336 C CA . GLU B 1 106 ? 31.017 40.072 -53.657 1.00 75.18 134 GLU B CA 1
ATOM 2337 C C . GLU B 1 106 ? 30.473 39.067 -52.631 1.00 75.20 134 GLU B C 1
ATOM 2338 O O . GLU B 1 106 ? 29.324 39.190 -52.207 1.00 66.97 134 GLU B O 1
ATOM 2344 N N . PRO B 1 107 ? 31.262 38.037 -52.276 1.00 77.79 135 PRO B N 1
ATOM 2345 C CA . PRO B 1 107 ? 32.562 37.679 -52.852 1.00 76.79 135 PRO B CA 1
ATOM 2346 C C . PRO B 1 107 ? 32.397 36.945 -54.174 1.00 78.20 135 PRO B C 1
ATOM 2347 O O . PRO B 1 107 ? 31.264 36.632 -54.567 1.00 80.74 135 PRO B O 1
ATOM 2351 N N . LEU B 1 108 ? 33.513 36.655 -54.834 1.00 65.92 136 LEU B N 1
ATOM 2352 C CA . LEU B 1 108 ? 33.481 36.029 -56.152 1.00 69.72 136 LEU B CA 1
ATOM 2353 C C . LEU B 1 108 ? 33.505 34.499 -56.107 1.00 77.29 136 LEU B C 1
ATOM 2354 O O . LEU B 1 108 ? 33.090 33.850 -57.072 1.00 71.52 136 LEU B O 1
ATOM 2359 N N . THR B 1 109 ? 34.003 33.930 -55.009 1.00 76.79 137 THR B N 1
ATOM 2360 C CA . THR B 1 109 ? 33.826 32.509 -54.748 1.00 76.79 137 THR B CA 1
ATOM 2361 C C . THR B 1 109 ? 32.591 32.327 -53.869 1.00 76.79 137 THR B C 1
ATOM 2362 O O . THR B 1 109 ? 32.466 32.974 -52.834 1.00 79.13 137 THR B O 1
ATOM 2366 N N . LEU B 1 110 ? 31.668 31.466 -54.279 1.00 68.28 138 LEU B N 1
ATOM 2367 C CA . LEU B 1 110 ? 30.514 31.151 -53.445 1.00 69.67 138 LEU B CA 1
ATOM 2368 C C . LEU B 1 110 ? 30.544 29.686 -53.091 1.00 64.89 138 LEU B C 1
ATOM 2369 O O . LEU B 1 110 ? 30.446 28.839 -53.974 1.00 61.49 138 LEU B O 1
ATOM 2374 N N . VAL B 1 111 ? 30.658 29.376 -51.807 1.00 74.64 139 VAL B N 1
ATOM 2375 C CA . VAL B 1 111 ? 30.637 27.980 -51.411 1.00 74.57 139 VAL B CA 1
ATOM 2376 C C . VAL B 1 111 ? 29.269 27.669 -50.824 1.00 67.12 139 VAL B C 1
ATOM 2377 O O . VAL B 1 111 ? 28.689 28.487 -50.112 1.00 67.12 139 VAL B O 1
ATOM 2381 N N . LYS B 1 112 ? 28.819 26.445 -51.018 1.00 67.12 140 LYS B N 1
ATOM 2382 C CA . LYS B 1 112 ? 27.578 26.036 -50.435 1.00 67.12 140 LYS B CA 1
ATOM 2383 C C . LYS B 1 112 ? 27.711 24.611 -50.004 1.00 71.81 140 LYS B C 1
ATOM 2384 O O . LYS B 1 112 ? 28.147 23.780 -50.767 1.00 67.12 140 LYS B O 1
ATOM 2388 N N . HIS B 1 113 ? 27.379 24.354 -48.751 1.00 82.58 141 HIS B N 1
ATOM 2389 C CA . HIS B 1 113 ? 27.368 23.024 -48.156 1.00 71.42 141 HIS B CA 1
ATOM 2390 C C . HIS B 1 113 ? 25.923 22.618 -47.950 1.00 67.76 141 HIS B C 1
ATOM 2391 O O . HIS B 1 113 ? 25.126 23.404 -47.477 1.00 77.94 141 HIS B O 1
ATOM 2398 N N . VAL B 1 114 ? 25.571 21.394 -48.297 1.00 72.07 142 VAL B N 1
ATOM 2399 C CA . VAL B 1 114 ? 24.331 20.841 -47.789 1.00 75.67 142 VAL B CA 1
ATOM 2400 C C . VAL B 1 114 ? 24.771 19.707 -46.875 1.00 73.12 142 VAL B C 1
ATOM 2401 O O . VAL B 1 114 ? 25.527 18.797 -47.266 1.00 67.12 142 VAL B O 1
ATOM 2405 N N . THR B 1 115 ? 24.292 19.754 -45.644 1.00 73.68 143 THR B N 1
ATOM 2406 C CA . THR B 1 115 ? 24.750 18.781 -44.698 1.00 68.20 143 THR B CA 1
ATOM 2407 C C . THR B 1 115 ? 23.590 17.900 -44.273 1.00 71.54 143 THR B C 1
ATOM 2408 O O . THR B 1 115 ? 22.527 18.391 -43.895 1.00 69.99 143 THR B O 1
ATOM 2412 N N . PHE B 1 116 ? 23.799 16.592 -44.342 1.00 63.36 144 PHE B N 1
ATOM 2413 C CA . PHE B 1 116 ? 22.798 15.660 -43.840 1.00 72.17 144 PHE B CA 1
ATOM 2414 C C . PHE B 1 116 ? 23.350 14.983 -42.600 1.00 71.93 144 PHE B C 1
ATOM 2415 O O . PHE B 1 116 ? 24.511 14.568 -42.560 1.00 76.11 144 PHE B O 1
ATOM 2423 N N . ASP B 1 117 ? 22.525 14.912 -41.568 1.00 72.42 145 ASP B N 1
ATOM 2424 C CA . ASP B 1 117 ? 22.877 14.163 -40.377 1.00 68.09 145 ASP B CA 1
ATOM 2425 C C . ASP B 1 117 ? 22.354 12.732 -40.562 1.00 85.08 145 ASP B C 1
ATOM 2426 O O . ASP B 1 117 ? 22.001 12.332 -41.689 1.00 84.66 145 ASP B O 1
ATOM 2431 N N . ASN B 1 118 ? 22.264 11.972 -39.472 1.00 76.60 146 ASN B N 1
ATOM 2432 C CA . ASN B 1 118 ? 21.880 10.571 -39.581 1.00 67.24 146 ASN B CA 1
ATOM 2433 C C . ASN B 1 118 ? 20.454 10.336 -40.088 1.00 72.84 146 ASN B C 1
ATOM 2434 O O . ASN B 1 118 ? 20.088 9.192 -40.354 1.00 80.61 146 ASN B O 1
ATOM 2439 N N . ASN B 1 119 ? 19.675 11.409 -40.259 1.00 71.34 147 ASN B N 1
ATOM 2440 C CA . ASN B 1 119 ? 18.332 11.337 -40.860 1.00 77.57 147 ASN B CA 1
ATOM 2441 C C . ASN B 1 119 ? 18.018 12.530 -41.827 1.00 80.71 147 ASN B C 1
ATOM 2442 O O . ASN B 1 119 ? 17.891 12.293 -43.044 1.00 80.89 147 ASN B O 1
ATOM 2447 N N . GLN B 1 120 ? 17.950 13.756 -41.309 1.00 75.25 148 GLN B N 1
ATOM 2448 C CA . GLN B 1 120 ? 17.531 14.947 -42.069 1.00 71.19 148 GLN B CA 1
ATOM 2449 C C . GLN B 1 120 ? 18.577 15.969 -42.505 1.00 72.72 148 GLN B C 1
ATOM 2450 O O . GLN B 1 120 ? 19.734 15.814 -42.233 1.00 77.41 148 GLN B O 1
ATOM 2454 N N . GLU B 1 121 ? 18.144 17.050 -43.140 1.00 77.92 149 GLU B N 1
ATOM 2455 C CA . GLU B 1 121 ? 19.086 18.064 -43.639 1.00 73.97 149 GLU B CA 1
ATOM 2456 C C . GLU B 1 121 ? 19.151 19.384 -42.863 1.00 76.22 149 GLU B C 1
ATOM 2457 O O . GLU B 1 121 ? 18.124 19.955 -42.518 1.00 81.74 149 GLU B O 1
ATOM 2459 N N . LYS B 1 122 ? 20.368 19.872 -42.613 1.00 80.14 150 LYS B N 1
ATOM 2460 C CA . LYS B 1 122 ? 20.598 21.262 -42.200 1.00 73.97 150 LYS B CA 1
ATOM 2461 C C . LYS B 1 122 ? 21.471 21.941 -43.251 1.00 75.94 150 LYS B C 1
ATOM 2462 O O . LYS B 1 122 ? 22.512 21.401 -43.632 1.00 86.60 150 LYS B O 1
ATOM 2464 N N . VAL B 1 123 ? 21.072 23.115 -43.730 1.00 74.67 151 VAL B N 1
ATOM 2465 C CA . VAL B 1 123 ? 21.793 23.701 -44.869 1.00 86.31 151 VAL B CA 1
ATOM 2466 C C . VAL B 1 123 ? 22.318 25.124 -44.559 1.00 76.03 151 VAL B C 1
ATOM 2467 O O . VAL B 1 123 ? 21.825 25.799 -43.655 1.00 68.88 151 VAL B O 1
ATOM 2471 N N . VAL B 1 124 ? 23.340 25.547 -45.306 1.00 79.74 152 VAL B N 1
ATOM 2472 C CA . VAL B 1 124 ? 24.046 26.807 -45.056 1.00 82.02 152 VAL B CA 1
ATOM 2473 C C . VAL B 1 124 ? 24.489 27.541 -46.337 1.00 81.52 152 VAL B C 1
ATOM 2474 O O . VAL B 1 124 ? 25.231 27.008 -47.170 1.00 73.97 152 VAL B O 1
ATOM 2478 N N . ILE B 1 129 ? 26.118 36.446 -50.041 1.00 56.29 157 ILE B N 1
ATOM 2479 C CA . ILE B 1 129 ? 26.249 37.337 -51.186 1.00 64.29 157 ILE B CA 1
ATOM 2480 C C . ILE B 1 129 ? 25.703 38.708 -50.873 1.00 65.23 157 ILE B C 1
ATOM 2481 O O . ILE B 1 129 ? 24.606 38.852 -50.348 1.00 66.42 157 ILE B O 1
ATOM 2486 N N . LYS B 1 130 ? 26.471 39.721 -51.222 1.00 64.48 158 LYS B N 1
ATOM 2487 C CA . LYS B 1 130 ? 25.990 41.073 -51.108 1.00 71.59 158 LYS B CA 1
ATOM 2488 C C . LYS B 1 130 ? 25.954 41.648 -52.532 1.00 72.82 158 LYS B C 1
ATOM 2489 O O . LYS B 1 130 ? 26.982 41.744 -53.223 1.00 68.07 158 LYS B O 1
ATOM 2495 N N . TRP B 1 131 ? 24.746 41.970 -52.983 1.00 65.58 159 TRP B N 1
ATOM 2496 C CA . TRP B 1 131 ? 24.551 42.519 -54.311 1.00 65.93 159 TRP B CA 1
ATOM 2497 C C . TRP B 1 131 ? 24.846 43.998 -54.320 1.00 73.38 159 TRP B C 1
ATOM 2498 O O . TRP B 1 131 ? 24.607 44.695 -53.330 1.00 82.55 159 TRP B O 1
ATOM 2509 N N . LYS B 1 132 ? 25.375 44.470 -55.442 1.00 71.94 160 LYS B N 1
ATOM 2510 C CA . LYS B 1 132 ? 25.499 45.890 -55.669 1.00 64.96 160 LYS B CA 1
ATOM 2511 C C . LYS B 1 132 ? 24.152 46.416 -56.144 1.00 71.96 160 LYS B C 1
ATOM 2512 O O . LYS B 1 132 ? 23.212 45.640 -56.369 1.00 63.61 160 LYS B O 1
ATOM 2518 N N . GLU B 1 133 ? 24.083 47.737 -56.303 1.00 85.67 161 GLU B N 1
ATOM 2519 C CA . GLU B 1 133 ? 22.832 48.496 -56.193 1.00 90.11 161 GLU B CA 1
ATOM 2520 C C . GLU B 1 133 ? 21.645 48.025 -57.078 1.00 81.43 161 GLU B C 1
ATOM 2521 O O . GLU B 1 133 ? 20.548 47.782 -56.546 1.00 78.04 161 GLU B O 1
ATOM 2527 N N . GLY B 1 134 ? 21.844 47.888 -58.390 1.00 68.30 162 GLY B N 1
ATOM 2528 C CA . GLY B 1 134 ? 20.730 47.535 -59.267 1.00 81.45 162 GLY B CA 1
ATOM 2529 C C . GLY B 1 134 ? 20.429 46.049 -59.471 1.00 83.85 162 GLY B C 1
ATOM 2530 O O . GLY B 1 134 ? 19.410 45.672 -60.073 1.00 76.42 162 GLY B O 1
ATOM 2531 N N . LYS B 1 135 ? 21.291 45.203 -58.915 1.00 84.43 163 LYS B N 1
ATOM 2532 C CA . LYS B 1 135 ? 21.353 43.789 -59.278 1.00 77.29 163 LYS B CA 1
ATOM 2533 C C . LYS B 1 135 ? 20.460 42.885 -58.417 1.00 70.56 163 LYS B C 1
ATOM 2534 O O . LYS B 1 135 ? 20.454 41.656 -58.578 1.00 63.67 163 LYS B O 1
ATOM 2540 N N . TRP B 1 155 ? 12.652 32.364 -61.308 1.00 72.77 183 TRP B N 1
ATOM 2541 C CA . TRP B 1 155 ? 13.409 32.596 -60.081 1.00 73.76 183 TRP B CA 1
ATOM 2542 C C . TRP B 1 155 ? 14.871 32.868 -60.375 1.00 70.19 183 TRP B C 1
ATOM 2543 O O . TRP B 1 155 ? 15.335 32.689 -61.501 1.00 75.03 183 TRP B O 1
ATOM 2554 N N . SER B 1 156 ? 15.596 33.272 -59.343 1.00 65.06 184 SER B N 1
ATOM 2555 C CA . SER B 1 156 ? 17.026 33.460 -59.465 1.00 72.54 184 SER B CA 1
ATOM 2556 C C . SER B 1 156 ? 17.749 32.151 -59.142 1.00 81.00 184 SER B C 1
ATOM 2557 O O . SER B 1 156 ? 17.379 31.420 -58.206 1.00 78.48 184 SER B O 1
ATOM 2560 N N . ILE B 1 157 ? 18.779 31.840 -59.918 1.00 78.06 185 ILE B N 1
ATOM 2561 C CA . ILE B 1 157 ? 19.557 30.657 -59.603 1.00 77.67 185 ILE B CA 1
ATOM 2562 C C . ILE B 1 157 ? 20.274 30.956 -58.290 1.00 76.00 185 ILE B C 1
ATOM 2563 O O . ILE B 1 157 ? 20.555 30.054 -57.507 1.00 75.42 185 ILE B O 1
ATOM 2568 N N . PHE B 1 158 ? 20.529 32.238 -58.040 1.00 68.77 186 PHE B N 1
ATOM 2569 C CA . PHE B 1 158 ? 21.216 32.646 -56.822 1.00 71.23 186 PHE B CA 1
ATOM 2570 C C . PHE B 1 158 ? 20.235 32.716 -55.653 1.00 86.68 186 PHE B C 1
ATOM 2571 O O . PHE B 1 158 ? 20.639 32.827 -54.484 1.00 85.13 186 PHE B O 1
ATOM 2579 N N . GLU B 1 159 ? 18.943 32.626 -55.974 1.00 81.19 187 GLU B N 1
ATOM 2580 C CA . GLU B 1 159 ? 17.895 32.575 -54.955 1.00 79.34 187 GLU B CA 1
ATOM 2581 C C . GLU B 1 159 ? 17.968 31.234 -54.206 1.00 73.56 187 GLU B C 1
ATOM 2582 O O . GLU B 1 159 ? 17.376 31.061 -53.153 1.00 82.02 187 GLU B O 1
ATOM 2584 N N . TRP B 1 160 ? 18.743 30.301 -54.748 1.00 72.30 188 TRP B N 1
ATOM 2585 C CA . TRP B 1 160 ? 19.019 29.026 -54.096 1.00 68.06 188 TRP B CA 1
ATOM 2586 C C . TRP B 1 160 ? 20.097 29.243 -53.045 1.00 69.66 188 TRP B C 1
ATOM 2587 O O . TRP B 1 160 ? 20.287 28.410 -52.166 1.00 70.06 188 TRP B O 1
ATOM 2598 N N . PHE B 1 161 ? 20.802 30.371 -53.132 1.00 76.40 189 PHE B N 1
ATOM 2599 C CA . PHE B 1 161 ? 21.735 30.784 -52.063 1.00 84.39 189 PHE B CA 1
ATOM 2600 C C . PHE B 1 161 ? 20.999 31.496 -50.879 1.00 84.89 189 PHE B C 1
ATOM 2601 O O . PHE B 1 161 ? 21.497 32.475 -50.302 1.00 74.90 189 PHE B O 1
ATOM 2609 N N . THR B 1 162 ? 19.815 30.981 -50.529 1.00 87.72 190 THR B N 1
ATOM 2610 C CA . THR B 1 162 ? 19.208 31.223 -49.216 1.00 89.97 190 THR B CA 1
ATOM 2611 C C . THR B 1 162 ? 19.478 30.041 -48.292 1.00 92.78 190 THR B C 1
ATOM 2612 O O . THR B 1 162 ? 20.233 29.127 -48.627 1.00 90.01 190 THR B O 1
ATOM 2616 N N . THR B 1 163 ? 18.851 30.062 -47.120 1.00 95.48 191 THR B N 1
ATOM 2617 C CA . THR B 1 163 ? 18.922 28.917 -46.217 1.00 98.15 191 THR B CA 1
ATOM 2618 C C . THR B 1 163 ? 17.564 28.190 -46.233 1.00 89.86 191 THR B C 1
ATOM 2619 O O . THR B 1 163 ? 16.608 28.557 -45.538 1.00 87.72 191 THR B O 1
ATOM 2623 N N . PRO B 1 170 ? 12.988 23.907 -56.756 1.00 71.02 198 PRO B N 1
ATOM 2624 C CA . PRO B 1 170 ? 14.182 23.622 -57.567 1.00 77.61 198 PRO B CA 1
ATOM 2625 C C . PRO B 1 170 ? 15.366 23.284 -56.682 1.00 76.23 198 PRO B C 1
ATOM 2626 O O . PRO B 1 170 ? 15.971 24.174 -56.069 1.00 77.18 198 PRO B O 1
ATOM 2630 N N . ASP B 1 171 ? 15.692 22.004 -56.595 1.00 68.67 199 ASP B N 1
ATOM 2631 C CA . ASP B 1 171 ? 16.825 21.621 -55.788 1.00 63.39 199 ASP B CA 1
ATOM 2632 C C . ASP B 1 171 ? 18.079 21.588 -56.649 1.00 78.07 199 ASP B C 1
ATOM 2633 O O . ASP B 1 171 ? 18.569 20.513 -57.005 1.00 71.01 199 ASP B O 1
ATOM 2638 N N . VAL B 1 172 ? 18.599 22.777 -56.958 1.00 83.47 200 VAL B N 1
ATOM 2639 C CA . VAL B 1 172 ? 19.554 22.940 -58.039 1.00 83.43 200 VAL B CA 1
ATOM 2640 C C . VAL B 1 172 ? 20.861 22.321 -57.607 1.00 80.26 200 VAL B C 1
ATOM 2641 O O . VAL B 1 172 ? 21.675 21.966 -58.437 1.00 80.26 200 VAL B O 1
ATOM 2645 N N . GLY B 1 173 ? 21.061 22.226 -56.295 1.00 80.26 201 GLY B N 1
ATOM 2646 C CA . GLY B 1 173 ? 22.281 21.682 -55.737 1.00 80.26 201 GLY B CA 1
ATOM 2647 C C . GLY B 1 173 ? 22.403 20.201 -56.044 1.00 80.26 201 GLY B C 1
ATOM 2648 O O . GLY B 1 173 ? 23.513 19.669 -56.097 1.00 80.26 201 GLY B O 1
ATOM 2649 N N . GLU B 1 174 ? 21.256 19.542 -56.185 1.00 72.03 202 GLU B N 1
ATOM 2650 C CA . GLU B 1 174 ? 21.212 18.116 -56.450 1.00 72.70 202 GLU B CA 1
ATOM 2651 C C . GLU B 1 174 ? 21.055 17.888 -57.922 1.00 72.39 202 GLU B C 1
ATOM 2652 O O . GLU B 1 174 ? 21.498 16.890 -58.446 1.00 67.14 202 GLU B O 1
ATOM 2658 N N . LEU B 1 175 ? 20.345 18.776 -58.583 1.00 80.52 203 LEU B N 1
ATOM 2659 C CA . LEU B 1 175 ? 20.291 18.714 -60.024 1.00 81.55 203 LEU B CA 1
ATOM 2660 C C . LEU B 1 175 ? 21.724 18.652 -60.526 1.00 80.52 203 LEU B C 1
ATOM 2661 O O . LEU B 1 175 ? 22.041 17.895 -61.439 1.00 80.52 203 LEU B O 1
ATOM 2666 N N . ILE B 1 176 ? 22.589 19.452 -59.907 1.00 80.52 204 ILE B N 1
ATOM 2667 C CA . ILE B 1 176 ? 23.988 19.474 -60.273 1.00 80.52 204 ILE B CA 1
ATOM 2668 C C . ILE B 1 176 ? 24.614 18.128 -59.942 1.00 80.52 204 ILE B C 1
ATOM 2669 O O . ILE B 1 176 ? 25.080 17.433 -60.835 1.00 80.52 204 ILE B O 1
ATOM 2674 N N . ARG B 1 177 ? 24.650 17.763 -58.684 1.00 83.38 205 ARG B N 1
ATOM 2675 C CA . ARG B 1 177 ? 25.318 16.540 -58.270 1.00 73.88 205 ARG B CA 1
ATOM 2676 C C . ARG B 1 177 ? 24.778 15.199 -58.709 1.00 70.00 205 ARG B C 1
ATOM 2677 O O . ARG B 1 177 ? 25.531 14.258 -58.873 1.00 68.36 205 ARG B O 1
ATOM 2685 N N . ARG B 1 178 ? 23.473 15.087 -58.832 1.00 80.52 206 ARG B N 1
ATOM 2686 C CA . ARG B 1 178 ? 22.870 13.804 -59.193 1.00 86.20 206 ARG B CA 1
ATOM 2687 C C . ARG B 1 178 ? 22.974 13.589 -60.690 1.00 80.52 206 ARG B C 1
ATOM 2688 O O . ARG B 1 178 ? 23.222 12.478 -61.151 1.00 80.52 206 ARG B O 1
ATOM 2696 N N . GLU B 1 179 ? 22.789 14.672 -61.439 1.00 83.19 207 GLU B N 1
ATOM 2697 C CA . GLU B 1 179 ? 22.560 14.583 -62.875 1.00 86.29 207 GLU B CA 1
ATOM 2698 C C . GLU B 1 179 ? 23.624 15.266 -63.738 1.00 80.52 207 GLU B C 1
ATOM 2699 O O . GLU B 1 179 ? 24.038 14.713 -64.756 1.00 80.52 207 GLU B O 1
ATOM 2705 N N . ILE B 1 180 ? 24.056 16.465 -63.361 1.00 62.99 208 ILE B N 1
ATOM 2706 C CA . ILE B 1 180 ? 24.887 17.244 -64.278 1.00 66.72 208 ILE B CA 1
ATOM 2707 C C . ILE B 1 180 ? 26.361 16.931 -64.121 1.00 69.32 208 ILE B C 1
ATOM 2708 O O . ILE B 1 180 ? 27.000 16.429 -65.054 1.00 67.23 208 ILE B O 1
ATOM 2713 N N . TRP B 1 181 ? 26.882 17.215 -62.935 1.00 66.67 209 TRP B N 1
ATOM 2714 C CA . TRP B 1 181 ? 28.301 17.103 -62.650 1.00 60.15 209 TRP B CA 1
ATOM 2715 C C . TRP B 1 181 ? 29.028 15.956 -63.336 1.00 60.63 209 TRP B C 1
ATOM 2716 O O . TRP B 1 181 ? 29.987 16.201 -64.059 1.00 67.66 209 TRP B O 1
ATOM 2727 N N . HIS B 1 182 ? 28.587 14.718 -63.113 1.00 66.50 210 HIS B N 1
ATOM 2728 C CA . HIS B 1 182 ? 29.369 13.545 -63.542 1.00 63.51 210 HIS B CA 1
ATOM 2729 C C . HIS B 1 182 ? 29.704 13.606 -65.038 1.00 67.93 210 HIS B C 1
ATOM 2730 O O . HIS B 1 182 ? 30.739 13.091 -65.458 1.00 73.08 210 HIS B O 1
ATOM 2737 N N . ASN B 1 183 ? 28.833 14.223 -65.837 1.00 60.41 211 ASN B N 1
ATOM 2738 C CA . ASN B 1 183 ? 29.153 14.500 -67.233 1.00 54.94 211 ASN B CA 1
ATOM 2739 C C . ASN B 1 183 ? 28.381 15.691 -67.750 1.00 56.48 211 ASN B C 1
ATOM 2740 O O . ASN B 1 183 ? 27.329 15.523 -68.357 1.00 55.17 211 ASN B O 1
ATOM 2745 N N . PRO B 1 184 ? 28.936 16.902 -67.557 1.00 56.99 212 PRO B N 1
ATOM 2746 C CA . PRO B 1 184 ? 28.245 18.144 -67.889 1.00 54.10 212 PRO B CA 1
ATOM 2747 C C . PRO B 1 184 ? 28.128 18.385 -69.390 1.00 53.15 212 PRO B C 1
ATOM 2748 O O . PRO B 1 184 ? 27.188 19.049 -69.825 1.00 53.98 212 PRO B O 1
ATOM 2752 N N . LEU B 1 185 ? 29.063 17.850 -70.165 1.00 53.99 213 LEU B N 1
ATOM 2753 C CA . LEU B 1 185 ? 29.096 18.074 -71.610 1.00 56.11 213 LEU B CA 1
ATOM 2754 C C . LEU B 1 185 ? 27.851 17.513 -72.288 1.00 67.36 213 LEU B C 1
ATOM 2755 O O . LEU B 1 185 ? 27.417 18.040 -73.318 1.00 53.83 213 LEU B O 1
ATOM 2760 N N . SER B 1 186 ? 27.294 16.450 -71.705 1.00 54.82 214 SER B N 1
ATOM 2761 C CA . SER B 1 186 ? 25.965 15.949 -72.057 1.00 54.82 214 SER B CA 1
ATOM 2762 C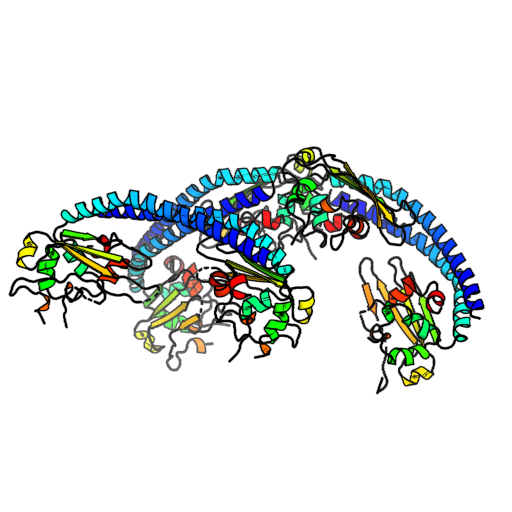 C . SER B 1 186 ? 24.995 17.114 -72.244 1.00 54.82 214 SER B C 1
ATOM 2763 O O . SER B 1 186 ? 24.326 17.241 -73.270 1.00 58.58 214 SER B O 1
ATOM 2766 N N . TYR B 1 187 ? 24.950 17.991 -71.250 1.00 54.44 215 TYR B N 1
ATOM 2767 C CA . TYR B 1 187 ? 24.000 19.088 -71.269 1.00 56.54 215 TYR B CA 1
ATOM 2768 C C . TYR B 1 187 ? 24.447 20.243 -72.150 1.00 55.13 215 TYR B C 1
ATOM 2769 O O . TYR B 1 187 ? 23.614 20.992 -72.638 1.00 62.81 215 TYR B O 1
ATOM 2778 N N . TYR B 1 188 ? 25.748 20.405 -72.351 1.00 53.99 216 TYR B N 1
ATOM 2779 C CA . TYR B 1 188 ? 26.220 21.480 -73.210 1.00 54.05 216 TYR B CA 1
ATOM 2780 C C . TYR B 1 188 ? 25.787 21.242 -74.662 1.00 56.78 216 TYR B C 1
ATOM 2781 O O . TYR B 1 188 ? 25.384 22.171 -75.361 1.00 57.74 216 TYR B O 1
ATOM 2790 N N . LEU B 1 189 ? 25.856 19.983 -75.091 1.00 60.89 217 LEU B N 1
ATOM 2791 C CA . LEU B 1 189 ? 25.519 19.580 -76.459 1.00 62.14 217 LEU B CA 1
ATOM 2792 C C . LEU B 1 189 ? 24.012 19.372 -76.671 1.00 63.30 217 LEU B C 1
ATOM 2793 O O . LEU B 1 189 ? 23.392 18.500 -76.044 1.00 67.25 217 LEU B O 1
ATOM 2798 N N . PHE C 1 1 ? -32.527 25.511 17.338 1.00 51.30 29 PHE C N 1
ATOM 2799 C CA . PHE C 1 1 ? -32.180 26.229 16.103 1.00 53.82 29 PHE C CA 1
ATOM 2800 C C . PHE C 1 1 ? -31.158 25.445 15.316 1.00 53.26 29 PHE C C 1
ATOM 2801 O O . PHE C 1 1 ? -31.250 25.321 14.101 1.00 53.71 29 PHE C O 1
ATOM 2803 N N . MET C 1 2 ? -30.157 24.954 16.036 1.00 52.97 30 MET C N 1
ATOM 2804 C CA . MET C 1 2 ? -29.157 24.073 15.486 1.00 52.50 30 MET C CA 1
ATOM 2805 C C . MET C 1 2 ? -29.782 22.770 15.066 1.00 56.74 30 MET C C 1
ATOM 2806 O O . MET C 1 2 ? -29.478 22.258 13.997 1.00 53.72 30 MET C O 1
ATOM 2811 N N . GLN C 1 3 ? -30.654 22.212 15.900 1.00 60.06 31 GLN C N 1
ATOM 2812 C CA . GLN C 1 3 ? -31.275 20.972 15.478 1.00 64.12 31 GLN C CA 1
ATOM 2813 C C . GLN C 1 3 ? -32.308 21.233 14.392 1.00 53.24 31 GLN C C 1
ATOM 2814 O O . GLN C 1 3 ? -32.455 20.424 13.500 1.00 52.74 31 GLN C O 1
ATOM 2820 N N . ASP C 1 4 ? -32.999 22.362 14.449 1.00 51.64 32 ASP C N 1
ATOM 2821 C CA . ASP C 1 4 ? -33.848 22.749 13.346 1.00 53.59 32 ASP C CA 1
ATOM 2822 C C . ASP C 1 4 ? -33.013 22.800 12.063 1.00 51.97 32 ASP C C 1
ATOM 2823 O O . ASP C 1 4 ? -33.482 22.443 10.977 1.00 51.90 32 ASP C O 1
ATOM 2828 N N . PHE C 1 5 ? -31.758 23.170 12.185 1.00 52.25 33 PHE C N 1
ATOM 2829 C CA . PHE C 1 5 ? -30.918 23.242 11.003 1.00 52.68 33 PHE C CA 1
ATOM 2830 C C . PHE C 1 5 ? -30.485 21.856 10.612 1.00 53.16 33 PHE C C 1
ATOM 2831 O O . PHE C 1 5 ? -30.512 21.484 9.464 1.00 56.14 33 PHE C O 1
ATOM 2839 N N . GLU C 1 6 ? -30.069 21.081 11.575 1.00 53.54 34 GLU C N 1
ATOM 2840 C CA . GLU C 1 6 ? -29.715 19.697 11.270 1.00 53.42 34 GLU C CA 1
ATOM 2841 C C . GLU C 1 6 ? -30.869 18.932 10.617 1.00 52.33 34 GLU C C 1
ATOM 2842 O O . GLU C 1 6 ? -30.674 18.197 9.656 1.00 49.82 34 GLU C O 1
ATOM 2848 N N . ASP C 1 7 ? -32.069 19.131 11.142 1.00 52.59 35 ASP C N 1
ATOM 2849 C CA . ASP C 1 7 ? -33.259 18.463 10.648 1.00 52.32 35 ASP C CA 1
ATOM 2850 C C . ASP C 1 7 ? -33.560 18.825 9.191 1.00 55.10 35 ASP C C 1
ATOM 2851 O O . ASP C 1 7 ? -33.969 17.972 8.405 1.00 52.95 35 ASP C O 1
ATOM 2856 N N . ILE C 1 8 ? -33.361 20.081 8.823 1.00 52.34 36 ILE C N 1
ATOM 2857 C CA . ILE C 1 8 ? -33.652 20.474 7.471 1.00 51.50 36 ILE C CA 1
ATOM 2858 C C . ILE C 1 8 ? -32.552 19.965 6.551 1.00 59.97 36 ILE C C 1
ATOM 2859 O O . ILE C 1 8 ? -32.775 19.761 5.350 1.00 59.49 36 ILE C O 1
ATOM 2864 N N . GLN C 1 9 ? -31.361 19.744 7.092 1.00 54.20 37 GLN C N 1
ATOM 2865 C CA . GLN C 1 9 ? -30.315 19.228 6.246 1.00 49.82 37 GLN C CA 1
ATOM 2866 C C . GLN C 1 9 ? -30.514 17.746 5.980 1.00 52.88 37 GLN C C 1
ATOM 2867 O O . GLN C 1 9 ? -30.202 17.255 4.901 1.00 55.01 37 GLN C O 1
ATOM 2873 N N . LYS C 1 10 ? -31.062 17.033 6.959 1.00 61.42 38 LYS C N 1
ATOM 2874 C CA . LYS C 1 10 ? -31.491 15.648 6.775 1.00 53.90 38 LYS C CA 1
ATOM 2875 C C . LYS C 1 10 ? -32.610 15.547 5.749 1.00 56.58 38 LYS C C 1
ATOM 2876 O O . LYS C 1 10 ? -32.626 14.638 4.944 1.00 55.04 38 LYS C O 1
ATOM 2882 N N . ASP C 1 11 ? -33.555 16.472 5.774 1.00 55.45 39 ASP C N 1
ATOM 2883 C CA . ASP C 1 11 ? -34.596 16.434 4.775 1.00 55.45 39 ASP C CA 1
ATOM 2884 C C . ASP C 1 11 ? -34.010 16.658 3.400 1.00 55.45 39 ASP C C 1
ATOM 2885 O O . ASP C 1 11 ? -34.448 16.064 2.430 1.00 55.45 39 ASP C O 1
ATOM 2890 N N . ILE C 1 12 ? -32.999 17.507 3.324 1.00 54.88 40 ILE C N 1
ATOM 2891 C CA . ILE C 1 12 ? -32.388 17.841 2.043 1.00 53.78 40 ILE C CA 1
ATOM 2892 C C . ILE C 1 12 ? -31.582 16.671 1.505 1.00 55.11 40 ILE C C 1
ATOM 2893 O O . ILE C 1 12 ? -31.706 16.337 0.334 1.00 54.72 40 ILE C O 1
ATOM 2898 N N . GLU C 1 13 ? -30.788 16.043 2.367 1.00 53.44 41 GLU C N 1
ATOM 2899 C CA . GLU C 1 13 ? -30.103 14.794 2.041 1.00 53.72 41 GLU C CA 1
ATOM 2900 C C . GLU C 1 13 ? -31.082 13.673 1.676 1.00 52.84 41 GLU C C 1
ATOM 2901 O O . GLU C 1 13 ? -30.862 12.941 0.718 1.00 59.31 41 GLU C O 1
ATOM 2907 N N . GLN C 1 14 ? -32.162 13.554 2.440 1.00 54.62 42 GLN C N 1
ATOM 2908 C CA . GLN C 1 14 ? -33.177 12.536 2.217 1.00 53.87 42 GLN C CA 1
ATOM 2909 C C . GLN C 1 14 ? -33.658 12.578 0.766 1.00 54.73 42 GLN C C 1
ATOM 2910 O O . GLN C 1 14 ? -33.839 11.544 0.107 1.00 57.02 42 GLN C O 1
ATOM 2916 N N . LEU C 1 15 ? -33.833 13.784 0.253 1.00 54.48 43 LEU C N 1
ATOM 2917 C CA . LEU C 1 15 ? -34.133 13.937 -1.149 1.00 52.72 43 LEU C CA 1
ATOM 2918 C C . LEU C 1 15 ? -32.920 13.611 -2.042 1.00 57.27 43 LEU C C 1
ATOM 2919 O O . LEU C 1 15 ? -33.094 13.145 -3.162 1.00 53.25 43 LEU C O 1
ATOM 2924 N N . ASP C 1 16 ? -31.697 13.835 -1.570 1.00 52.73 44 ASP C N 1
ATOM 2925 C CA . ASP C 1 16 ? -30.541 13.458 -2.382 1.00 53.04 44 ASP C CA 1
ATOM 2926 C C . ASP C 1 16 ? -30.490 11.964 -2.592 1.00 54.74 44 ASP C C 1
ATOM 2927 O O . ASP C 1 16 ? -30.216 11.498 -3.702 1.00 52.23 44 ASP C O 1
ATOM 2932 N N . ILE C 1 17 ? -30.770 11.226 -1.520 1.00 53.88 45 ILE C N 1
ATOM 2933 C CA . ILE C 1 17 ? -30.714 9.770 -1.536 1.00 53.21 45 ILE C CA 1
ATOM 2934 C C . ILE C 1 17 ? -31.802 9.164 -2.417 1.00 52.84 45 ILE C C 1
ATOM 2935 O O . ILE C 1 17 ? -31.522 8.295 -3.233 1.00 53.59 45 ILE C O 1
ATOM 2940 N N . LYS C 1 18 ? -33.037 9.631 -2.263 1.00 57.61 46 LYS C N 1
ATOM 2941 C CA . LYS C 1 18 ? -34.133 9.226 -3.151 1.00 53.68 46 LYS C CA 1
ATOM 2942 C C . LYS C 1 18 ? -33.771 9.460 -4.603 1.00 53.48 46 LYS C C 1
ATOM 2943 O O . LYS C 1 18 ? -34.009 8.615 -5.459 1.00 63.45 46 LYS C O 1
ATOM 2949 N N . CYS C 1 19 ? -33.198 10.622 -4.874 1.00 52.65 47 CYS C N 1
ATOM 2950 C CA . CYS C 1 19 ? -32.858 11.006 -6.230 1.00 54.12 47 CYS C CA 1
ATOM 2951 C C . CYS C 1 19 ? -31.813 10.051 -6.776 1.00 54.75 47 CYS C C 1
ATOM 2952 O O . CYS C 1 19 ? -31.945 9.540 -7.893 1.00 53.45 47 CYS C O 1
ATOM 2955 N N . ALA C 1 20 ? -30.792 9.795 -5.965 1.00 52.72 48 ALA C N 1
ATOM 2956 C CA . ALA C 1 20 ? -29.700 8.919 -6.347 1.00 52.23 48 ALA C CA 1
ATOM 2957 C C . ALA C 1 20 ? -30.219 7.537 -6.684 1.00 52.35 48 ALA C C 1
ATOM 2958 O O . ALA C 1 20 ? -29.795 6.912 -7.658 1.00 54.06 48 ALA C O 1
ATOM 2960 N N . HIS C 1 21 ? -31.155 7.068 -5.869 1.00 66.18 49 HIS C N 1
ATOM 2961 C CA . HIS C 1 21 ? -31.638 5.701 -5.963 1.00 54.87 49 HIS C CA 1
ATOM 2962 C C . HIS C 1 21 ? -32.463 5.488 -7.215 1.00 57.94 49 HIS C C 1
ATOM 2963 O O . HIS C 1 21 ? -32.302 4.499 -7.897 1.00 55.85 49 HIS C O 1
ATOM 2970 N N . GLU C 1 22 ? -33.374 6.407 -7.499 1.00 54.77 50 GLU C N 1
ATOM 2971 C CA . GLU C 1 22 ? -34.172 6.294 -8.707 1.00 56.13 50 GLU C CA 1
ATOM 2972 C C . GLU C 1 22 ? -33.253 6.346 -9.930 1.00 56.01 50 GLU C C 1
ATOM 2973 O O . GLU C 1 22 ? -33.500 5.658 -10.913 1.00 58.49 50 GLU C O 1
ATOM 2979 N N . GLN C 1 23 ? -32.198 7.166 -9.845 1.00 57.81 51 GLN C N 1
ATOM 2980 C CA . GLN C 1 23 ? -31.220 7.382 -10.926 1.00 53.13 51 GLN C CA 1
ATOM 2981 C C . GLN C 1 23 ? -30.375 6.159 -11.144 1.00 53.09 51 GLN C C 1
ATOM 2982 O O . GLN C 1 23 ? -30.027 5.813 -12.271 1.00 52.48 51 GLN C O 1
ATOM 2988 N N . MET C 1 24 ? -30.029 5.518 -10.040 1.00 53.28 52 MET C N 1
ATOM 2989 C CA . MET C 1 24 ? -29.244 4.300 -10.078 1.00 53.11 52 MET C CA 1
ATOM 2990 C C . MET C 1 24 ? -30.039 3.138 -10.673 1.00 55.87 52 MET C C 1
ATOM 2991 O O . MET C 1 24 ? -29.518 2.350 -11.467 1.00 61.11 52 MET C O 1
ATOM 2996 N N . ASN C 1 25 ? -31.308 3.045 -10.313 1.00 53.29 53 ASN C N 1
ATOM 2997 C CA . ASN C 1 25 ? -32.126 1.967 -10.809 1.00 53.71 53 ASN C CA 1
ATOM 2998 C C . ASN C 1 25 ? -32.355 2.140 -12.299 1.00 55.01 53 ASN C C 1
ATOM 2999 O O . ASN C 1 25 ? -32.654 1.182 -13.014 1.00 64.81 53 ASN C O 1
ATOM 3004 N N . ILE C 1 26 ? -32.169 3.354 -12.785 1.00 53.73 54 ILE C N 1
ATOM 3005 C CA . ILE C 1 26 ? -32.207 3.577 -14.219 1.00 55.04 54 ILE C CA 1
ATOM 3006 C C . ILE C 1 26 ? -30.847 3.213 -14.844 1.00 58.65 54 ILE C C 1
ATOM 3007 O O . ILE C 1 26 ? -30.807 2.634 -15.936 1.00 55.07 54 ILE C O 1
ATOM 3012 N N . GLN C 1 27 ? -29.742 3.530 -14.157 1.00 56.13 55 GLN C N 1
ATOM 3013 C CA . GLN C 1 27 ? -28.450 3.015 -14.595 1.00 55.42 55 GLN C CA 1
ATOM 3014 C C . GLN C 1 27 ? -28.555 1.531 -14.850 1.00 56.36 55 GLN C C 1
ATOM 3015 O O . GLN C 1 27 ? -28.132 1.065 -15.888 1.00 68.40 55 GLN C O 1
ATOM 3021 N N . LYS C 1 28 ? -29.121 0.775 -13.915 1.00 57.10 56 LYS C N 1
ATOM 3022 C CA . LYS C 1 28 ? -29.106 -0.677 -14.071 1.00 61.55 56 LYS C CA 1
ATOM 3023 C C . LYS C 1 28 ? -30.043 -1.157 -15.166 1.00 63.36 56 LYS C C 1
ATOM 3024 O O . LYS C 1 28 ? -29.706 -2.122 -15.870 1.00 66.80 56 LYS C O 1
ATOM 3030 N N . GLN C 1 29 ? -31.199 -0.518 -15.317 1.00 55.22 57 GLN C N 1
ATOM 3031 C CA . GLN C 1 29 ? -32.070 -0.892 -16.415 1.00 57.79 57 GLN C CA 1
ATOM 3032 C C . GLN C 1 29 ? -31.272 -0.868 -17.706 1.00 62.45 57 GLN C C 1
ATOM 3033 O O . GLN C 1 29 ? -31.243 -1.846 -18.453 1.00 70.47 57 GLN C O 1
ATOM 3039 N N . TYR C 1 30 ? -30.597 0.251 -17.942 1.00 66.47 58 TYR C N 1
ATOM 3040 C CA . TYR C 1 30 ? -29.833 0.428 -19.163 1.00 57.71 58 TYR C CA 1
ATOM 3041 C C . TYR C 1 30 ? -28.538 -0.372 -19.164 1.00 59.34 58 TYR C C 1
ATOM 3042 O O . TYR C 1 30 ? -28.082 -0.777 -20.223 1.00 66.16 58 TYR C O 1
ATOM 3051 N N . ASP C 1 31 ? -27.947 -0.628 -18.001 1.00 59.14 59 ASP C N 1
ATOM 3052 C CA . ASP C 1 31 ? -26.733 -1.449 -17.969 1.00 55.22 59 ASP C CA 1
ATOM 3053 C C . ASP C 1 31 ? -27.024 -2.841 -18.510 1.00 62.80 59 ASP C C 1
ATOM 3054 O O . ASP C 1 31 ? -26.496 -3.264 -19.537 1.00 65.76 59 ASP C O 1
ATOM 3059 N N . GLU C 1 32 ? -27.887 -3.538 -17.800 1.00 60.06 60 GLU C N 1
ATOM 3060 C CA . GLU C 1 32 ? -28.380 -4.839 -18.200 1.00 62.87 60 GLU C CA 1
ATOM 3061 C C . GLU C 1 32 ? -28.892 -4.898 -19.657 1.00 71.21 60 GLU C C 1
ATOM 3062 O O . GLU C 1 32 ? -28.896 -5.978 -20.267 1.00 73.72 60 GLU C O 1
ATOM 3068 N N . LYS C 1 33 ? -29.289 -3.760 -20.230 1.00 61.04 61 LYS C N 1
ATOM 3069 C CA . LYS C 1 33 ? -29.629 -3.722 -21.657 1.00 61.04 61 LYS C CA 1
ATOM 3070 C C . LYS C 1 33 ? -28.400 -3.419 -22.536 1.00 68.03 61 LYS C C 1
ATOM 3071 O O . LYS C 1 33 ? -28.424 -3.575 -23.760 1.00 63.67 61 LYS C O 1
ATOM 3077 N N . LYS C 1 34 ? -27.330 -2.959 -21.903 1.00 72.76 62 LYS C N 1
ATOM 3078 C CA . LYS C 1 34 ? -26.088 -2.688 -22.600 1.00 58.41 62 LYS C CA 1
ATOM 3079 C C . LYS C 1 34 ? -25.260 -3.935 -22.555 1.00 62.38 62 LYS C C 1
ATOM 3080 O O . LYS C 1 34 ? -24.417 -4.160 -23.410 1.00 60.13 62 LYS C O 1
ATOM 3086 N N . LYS C 1 35 ? -25.521 -4.746 -21.537 1.00 65.10 63 LYS C N 1
ATOM 3087 C CA . LYS C 1 35 ? -24.725 -5.932 -21.263 1.00 61.77 63 LYS C CA 1
ATOM 3088 C C . LYS C 1 35 ? -24.510 -6.816 -22.489 1.00 62.29 63 LYS C C 1
ATOM 3089 O O . LYS C 1 35 ? -23.372 -7.002 -22.899 1.00 63.30 63 LYS C O 1
ATOM 3095 N N . PRO C 1 36 ? -25.590 -7.353 -23.089 1.00 76.33 64 PRO C N 1
ATOM 3096 C CA . PRO C 1 36 ? -25.302 -8.241 -24.220 1.00 72.84 64 PRO C CA 1
ATOM 3097 C C . PRO C 1 36 ? -24.500 -7.540 -25.321 1.00 64.97 64 PRO C C 1
ATOM 3098 O O . PRO C 1 36 ? -23.550 -8.124 -25.844 1.00 67.38 64 PRO C O 1
ATOM 3102 N N . LEU C 1 37 ? -24.867 -6.297 -25.636 1.00 63.12 65 LEU C N 1
ATOM 3103 C CA . LEU C 1 37 ? -24.110 -5.476 -26.582 1.00 62.90 65 LEU C CA 1
ATOM 3104 C C . LEU C 1 37 ? -22.596 -5.398 -26.306 1.00 65.34 65 LEU C C 1
ATOM 3105 O O . LEU C 1 37 ? -21.785 -5.471 -27.231 1.00 65.73 65 LEU C O 1
ATOM 3110 N N . PHE C 1 38 ? -22.218 -5.247 -25.042 1.00 62.44 66 PHE C N 1
ATOM 3111 C CA . PHE C 1 38 ? -20.811 -5.219 -24.683 1.00 57.72 66 PHE C CA 1
ATOM 3112 C C . PHE C 1 38 ? -20.132 -6.539 -24.976 1.00 57.09 66 PHE C C 1
ATOM 3113 O O . PHE C 1 38 ? -18.926 -6.556 -25.205 1.00 63.49 66 PHE C O 1
ATOM 3121 N N . GLU C 1 39 ? -20.877 -7.641 -24.986 1.00 56.39 67 GLU C N 1
ATOM 3122 C CA . GLU C 1 39 ? -20.245 -8.920 -25.326 1.00 66.17 67 GLU C CA 1
ATOM 3123 C C . GLU C 1 39 ? -20.054 -9.065 -26.832 1.00 60.52 67 GLU C C 1
ATOM 3124 O O . GLU C 1 39 ? -19.020 -9.533 -27.293 1.00 58.79 67 GLU C O 1
ATOM 3130 N N . LYS C 1 40 ? -21.049 -8.668 -27.602 1.00 57.10 68 LYS C N 1
ATOM 3131 C CA . LYS C 1 40 ? -20.862 -8.633 -29.032 1.00 57.18 68 LYS C CA 1
ATOM 3132 C C . LYS C 1 40 ? -19.602 -7.818 -29.344 1.00 63.86 68 LYS C C 1
ATOM 3133 O O . LYS C 1 40 ? -18.776 -8.204 -30.170 1.00 76.84 68 LYS C O 1
ATOM 3139 N N . ARG C 1 41 ? -19.386 -6.739 -28.625 1.00 68.08 69 ARG C N 1
ATOM 3140 C CA . ARG C 1 41 ? -18.160 -6.004 -28.853 1.00 66.81 69 ARG C CA 1
ATOM 3141 C C . ARG C 1 41 ? -17.063 -6.895 -28.374 1.00 57.26 69 ARG C C 1
ATOM 3142 O O . ARG C 1 41 ? -16.270 -7.435 -29.127 1.00 58.45 69 ARG C O 1
ATOM 3150 N N . ASP C 1 42 ? -17.039 -7.104 -27.086 1.00 58.92 70 ASP C N 1
ATOM 3151 C CA . ASP C 1 42 ? -15.919 -7.921 -26.617 1.00 55.11 70 ASP C CA 1
ATOM 3152 C C . ASP C 1 42 ? -15.567 -9.048 -27.570 1.00 57.40 70 ASP C C 1
ATOM 3153 O O . ASP C 1 42 ? -14.444 -9.535 -27.555 1.00 60.74 70 ASP C O 1
ATOM 3158 N N . GLU C 1 43 ? -16.532 -9.454 -28.392 1.00 66.21 71 GLU C N 1
ATOM 3159 C CA . GLU C 1 43 ? -16.381 -10.602 -29.274 1.00 63.02 71 GLU C CA 1
ATOM 3160 C C . GLU C 1 43 ? -15.616 -10.174 -30.497 1.00 65.08 71 GLU C C 1
ATOM 3161 O O . GLU C 1 43 ? -14.721 -10.839 -30.946 1.00 70.19 71 GLU C O 1
ATOM 3167 N N . ILE C 1 44 ? -15.962 -9.029 -31.031 1.00 66.61 72 ILE C N 1
ATOM 3168 C CA . ILE C 1 44 ? -15.260 -8.565 -32.186 1.00 60.38 72 ILE C CA 1
ATOM 3169 C C . ILE C 1 44 ? -13.799 -8.188 -31.746 1.00 57.62 72 ILE C C 1
ATOM 3170 O O . ILE C 1 44 ? -12.841 -8.431 -32.466 1.00 54.30 72 ILE C O 1
ATOM 3175 N N . ILE C 1 45 ? -13.627 -7.701 -30.519 1.00 67.98 73 ILE C N 1
ATOM 3176 C CA . ILE C 1 45 ? -12.305 -7.361 -29.997 1.00 55.13 73 ILE C CA 1
ATOM 3177 C C . ILE C 1 45 ? -11.436 -8.619 -29.901 1.00 58.53 73 ILE C C 1
ATOM 3178 O O . ILE C 1 45 ? -10.228 -8.581 -30.159 1.00 54.85 73 ILE C O 1
ATOM 3183 N N . GLN C 1 46 ? -12.077 -9.747 -29.615 1.00 65.61 74 GLN C N 1
ATOM 3184 C CA . GLN C 1 46 ? -11.399 -11.049 -29.548 1.00 64.19 74 GLN C CA 1
ATOM 3185 C C . GLN C 1 46 ? -10.786 -11.537 -30.889 1.00 60.51 74 GLN C C 1
ATOM 3186 O O . GLN C 1 46 ? -9.938 -12.439 -30.897 1.00 54.31 74 GLN C O 1
ATOM 3192 N N . LYS C 1 47 ? -11.222 -10.955 -32.007 1.00 55.96 75 LYS C N 1
ATOM 3193 C CA . LYS C 1 47 ? -10.721 -11.349 -33.319 1.00 55.49 75 LYS C CA 1
ATOM 3194 C C . LYS C 1 47 ? -9.907 -10.214 -33.991 1.00 60.13 75 LYS C C 1
ATOM 3195 O O . LYS C 1 47 ? -9.729 -10.212 -35.218 1.00 53.60 75 LYS C O 1
ATOM 3201 N N . ILE C 1 48 ? -9.419 -9.254 -33.191 1.00 58.81 76 ILE C N 1
ATOM 3202 C CA . ILE C 1 48 ? -8.599 -8.145 -33.701 1.00 53.82 76 ILE C CA 1
ATOM 3203 C C . ILE C 1 48 ? -7.264 -8.109 -32.971 1.00 55.33 76 ILE C C 1
ATOM 3204 O O . ILE C 1 48 ? -7.138 -7.480 -31.922 1.00 58.52 76 ILE C O 1
ATOM 3209 N N . PRO C 1 49 ? -6.257 -8.790 -33.529 1.00 54.26 77 PRO C N 1
ATOM 3210 C CA . PRO C 1 49 ? -4.959 -8.933 -32.868 1.00 53.36 77 PRO C CA 1
ATOM 3211 C C . PRO C 1 49 ? -4.351 -7.601 -32.398 1.00 52.79 77 PRO C C 1
ATOM 3212 O O . PRO C 1 49 ? -4.172 -6.650 -33.160 1.00 49.82 77 PRO C O 1
ATOM 3216 N N . GLY C 1 50 ? -4.066 -7.556 -31.103 1.00 52.71 78 GLY C N 1
ATOM 3217 C CA . GLY C 1 50 ? -3.515 -6.382 -30.456 1.00 51.90 78 GLY C CA 1
ATOM 3218 C C . GLY C 1 50 ? -4.401 -5.152 -30.348 1.00 51.73 78 GLY C C 1
ATOM 3219 O O . GLY C 1 50 ? -3.873 -4.048 -30.275 1.00 51.71 78 GLY C O 1
ATOM 3220 N N . PHE C 1 51 ? -5.724 -5.338 -30.312 1.00 52.36 79 PHE C N 1
ATOM 3221 C CA . PHE C 1 51 ? -6.678 -4.228 -30.309 1.00 52.05 79 PHE C CA 1
ATOM 3222 C C . PHE C 1 51 ? -6.463 -3.251 -29.164 1.00 53.25 79 PHE C C 1
ATOM 3223 O O . PHE C 1 51 ? -6.263 -2.060 -29.408 1.00 56.63 79 PHE C O 1
ATOM 3231 N N . TRP C 1 52 ? -6.527 -3.713 -27.918 1.00 52.88 80 TRP C N 1
ATOM 3232 C CA . TRP C 1 52 ? -6.495 -2.740 -26.830 1.00 53.62 80 TRP C CA 1
ATOM 3233 C C . TRP C 1 52 ? -5.147 -2.036 -26.787 1.00 52.67 80 TRP C C 1
ATOM 3234 O O . TRP C 1 52 ? -5.089 -0.853 -26.483 1.00 52.80 80 TRP C O 1
ATOM 3245 N N . ALA C 1 53 ? -4.084 -2.743 -27.154 1.00 54.82 81 ALA C N 1
ATOM 3246 C CA . ALA C 1 53 ? -2.748 -2.153 -27.219 1.00 54.82 81 ALA C CA 1
ATOM 3247 C C . ALA C 1 53 ? -2.662 -0.998 -28.215 1.00 54.82 81 ALA C C 1
ATOM 3248 O O . ALA C 1 53 ? -2.093 0.042 -27.929 1.00 54.82 81 ALA C O 1
ATOM 3250 N N . ASN C 1 54 ? -3.235 -1.169 -29.389 1.00 52.28 82 ASN C N 1
ATOM 3251 C CA . ASN C 1 54 ? -3.159 -0.117 -30.379 1.00 52.09 82 ASN C CA 1
ATOM 3252 C C . ASN C 1 54 ? -4.300 0.873 -30.213 1.00 53.21 82 ASN C C 1
ATOM 3253 O O . ASN C 1 54 ? -4.288 1.967 -30.756 1.00 56.42 82 ASN C O 1
ATOM 3258 N N . THR C 1 55 ? -5.301 0.492 -29.439 1.00 61.70 83 THR C N 1
ATOM 3259 C CA . THR C 1 55 ? -6.314 1.450 -29.044 1.00 55.11 83 THR C CA 1
ATOM 3260 C C . THR C 1 55 ? -5.710 2.435 -28.052 1.00 56.85 83 THR C C 1
ATOM 3261 O O . THR C 1 55 ? -5.656 3.628 -28.320 1.00 53.78 83 THR C O 1
ATOM 3265 N N . LEU C 1 56 ? -5.228 1.925 -26.926 1.00 53.70 84 LEU C N 1
ATOM 3266 C CA . LEU C 1 56 ? -4.757 2.786 -25.852 1.00 54.18 84 LEU C CA 1
ATOM 3267 C C . LEU C 1 56 ? -3.633 3.695 -26.312 1.00 65.29 84 LEU C C 1
ATOM 3268 O O . LEU C 1 56 ? -3.772 4.918 -26.308 1.00 60.01 84 LEU C O 1
ATOM 3273 N N . ARG C 1 57 ? -2.536 3.104 -26.759 1.00 54.92 85 ARG C N 1
ATOM 3274 C CA . ARG C 1 57 ? -1.343 3.883 -27.030 1.00 57.56 85 ARG C CA 1
ATOM 3275 C C . ARG C 1 57 ? -1.497 4.938 -28.129 1.00 59.03 85 ARG C C 1
ATOM 3276 O O . ARG C 1 57 ? -0.563 5.710 -28.335 1.00 69.80 85 ARG C O 1
ATOM 3284 N N . LYS C 1 58 ? -2.638 5.000 -28.821 1.00 63.79 86 LYS C N 1
ATOM 3285 C CA . LYS C 1 58 ? -2.851 6.056 -29.826 1.00 63.79 86 LYS C CA 1
ATOM 3286 C C . LYS C 1 58 ? -3.663 7.223 -29.292 1.00 63.79 86 LYS C C 1
ATOM 3287 O O . LYS C 1 58 ? -4.163 8.051 -30.052 1.00 70.44 86 LYS C O 1
ATOM 3293 N N . HIS C 1 59 ? -3.684 7.350 -27.968 1.00 63.79 87 HIS C N 1
ATOM 3294 C CA . HIS C 1 59 ? -4.329 8.475 -27.302 1.00 63.79 87 HIS C CA 1
ATOM 3295 C C . HIS C 1 59 ? -3.183 9.450 -27.021 1.00 66.03 87 HIS C C 1
ATOM 3296 O O . HIS C 1 59 ? -2.198 9.075 -26.385 1.00 69.90 87 HIS C O 1
ATOM 3303 N N . PRO C 1 60 ? -3.298 10.691 -27.488 1.00 66.97 88 PRO C N 1
ATOM 3304 C CA . PRO C 1 60 ? -2.210 11.663 -27.319 1.00 60.24 88 PRO C CA 1
ATOM 3305 C C . PRO C 1 60 ? -1.599 11.625 -25.929 1.00 71.88 88 PRO C C 1
ATOM 3306 O O . PRO C 1 60 ? -0.374 11.713 -25.796 1.00 76.31 88 PRO C O 1
ATOM 3310 N N . ALA C 1 61 ? -2.442 11.459 -24.917 1.00 58.65 89 ALA C N 1
ATOM 3311 C CA . ALA C 1 61 ? -1.980 11.437 -23.545 1.00 55.98 89 ALA C CA 1
ATOM 3312 C C . ALA C 1 61 ? -1.072 10.263 -23.241 1.00 60.03 89 ALA C C 1
ATOM 3313 O O . ALA C 1 61 ? -0.448 10.228 -22.180 1.00 55.96 89 ALA C O 1
ATOM 3315 N N . LEU C 1 62 ? -1.001 9.301 -24.160 1.00 65.17 90 LEU C N 1
ATOM 3316 C CA . LEU C 1 62 ? -0.225 8.080 -23.929 1.00 62.48 90 LEU C CA 1
ATOM 3317 C C . LEU C 1 62 ? 0.891 7.889 -24.951 1.00 67.72 90 LEU C C 1
ATOM 3318 O O . LEU C 1 62 ? 1.588 6.872 -24.930 1.00 70.20 90 LEU C O 1
ATOM 3323 N N . SER C 1 63 ? 1.075 8.869 -25.831 1.00 66.70 91 SER C N 1
ATOM 3324 C CA . SER C 1 63 ? 2.026 8.728 -26.932 1.00 68.13 91 SER C CA 1
ATOM 3325 C C . SER C 1 63 ? 3.473 8.592 -26.469 1.00 70.49 91 SER C C 1
ATOM 3326 O O . SER C 1 63 ? 4.374 8.350 -27.285 1.00 72.66 91 SER C O 1
ATOM 3329 N N . ASP C 1 64 ? 3.713 8.744 -25.173 1.00 63.34 92 ASP C N 1
ATOM 3330 C CA . ASP C 1 64 ? 5.075 8.616 -24.690 1.00 64.05 92 ASP C CA 1
ATOM 3331 C C . ASP C 1 64 ? 5.163 7.596 -23.554 1.00 63.91 92 ASP C C 1
ATOM 3332 O O . ASP C 1 64 ? 5.862 7.805 -22.553 1.00 60.23 92 ASP C O 1
ATOM 3337 N N . ILE C 1 65 ? 4.445 6.485 -23.727 1.00 61.78 93 ILE C N 1
ATOM 3338 C CA . ILE C 1 65 ? 4.612 5.313 -22.870 1.00 57.80 93 ILE C CA 1
ATOM 3339 C C . ILE C 1 65 ? 5.778 4.483 -23.364 1.00 58.84 93 ILE C C 1
ATOM 3340 O O . ILE C 1 65 ? 6.099 4.453 -24.555 1.00 56.96 93 ILE C O 1
ATOM 3345 N N . VAL C 1 66 ? 6.505 3.877 -22.444 1.00 56.74 94 VAL C N 1
ATOM 3346 C CA . VAL C 1 66 ? 7.669 3.137 -22.863 1.00 55.59 94 VAL C CA 1
ATOM 3347 C C . VAL C 1 66 ? 7.240 1.983 -23.657 1.00 54.59 94 VAL C C 1
ATOM 3348 O O . VAL C 1 66 ? 6.292 1.339 -23.339 1.00 56.59 94 VAL C O 1
ATOM 3352 N N . PRO C 1 67 ? 8.006 1.707 -24.678 1.00 54.99 95 PRO C N 1
ATOM 3353 C CA . PRO C 1 67 ? 7.726 0.624 -25.630 1.00 61.79 95 PRO C CA 1
ATOM 3354 C C . PRO C 1 67 ? 7.441 -0.710 -24.933 1.00 55.01 95 PRO C C 1
ATOM 3355 O O . PRO C 1 67 ? 6.573 -1.471 -25.367 1.00 56.43 95 PRO C O 1
ATOM 3359 N N . GLU C 1 68 ? 8.151 -0.968 -23.847 1.00 53.51 96 GLU C N 1
ATOM 3360 C CA . GLU C 1 68 ? 8.031 -2.229 -23.155 1.00 54.20 96 GLU C CA 1
ATOM 3361 C C . GLU C 1 68 ? 6.585 -2.496 -22.720 1.00 53.29 96 GLU C C 1
ATOM 3362 O O . GLU C 1 68 ? 6.158 -3.649 -22.686 1.00 52.85 96 GLU C O 1
ATOM 3368 N N . ASP C 1 69 ? 5.827 -1.443 -22.432 1.00 56.14 97 ASP C N 1
ATOM 3369 C CA . ASP C 1 69 ? 4.402 -1.582 -22.099 1.00 55.24 97 ASP C CA 1
ATOM 3370 C C . ASP C 1 69 ? 3.658 -2.304 -23.197 1.00 54.35 97 ASP C C 1
ATOM 3371 O O . ASP C 1 69 ? 2.657 -2.976 -22.958 1.00 53.02 97 ASP C O 1
ATOM 3376 N N . ILE C 1 70 ? 4.128 -2.121 -24.419 1.00 53.20 98 ILE C N 1
ATOM 3377 C CA . ILE C 1 70 ? 3.397 -2.608 -25.572 1.00 53.86 98 ILE C CA 1
ATOM 3378 C C . ILE C 1 70 ? 3.549 -4.128 -25.689 1.00 52.94 98 ILE C C 1
ATOM 3379 O O . ILE C 1 70 ? 2.668 -4.804 -26.212 1.00 55.41 98 ILE C O 1
ATOM 3384 N N . ASP C 1 71 ? 4.647 -4.673 -25.178 1.00 53.67 99 ASP C N 1
ATOM 3385 C CA . ASP C 1 71 ? 4.824 -6.127 -25.190 1.00 54.06 99 ASP C CA 1
ATOM 3386 C C . ASP C 1 71 ? 3.725 -6.731 -24.359 1.00 55.10 99 ASP C C 1
ATOM 3387 O O . ASP C 1 71 ? 3.175 -7.778 -24.695 1.00 52.11 99 ASP C O 1
ATOM 3392 N N . ILE C 1 72 ? 3.418 -6.061 -23.255 1.00 53.24 100 ILE C N 1
ATOM 3393 C CA . ILE C 1 72 ? 2.476 -6.590 -22.296 1.00 51.90 100 ILE C CA 1
ATOM 3394 C C . ILE C 1 72 ? 1.062 -6.204 -22.700 1.00 53.35 100 ILE C C 1
ATOM 3395 O O . ILE C 1 72 ? 0.130 -7.014 -22.623 1.00 53.02 100 ILE C O 1
ATOM 3400 N N . LEU C 1 73 ? 0.900 -4.982 -23.174 1.00 52.22 101 LEU C N 1
ATOM 3401 C CA . LEU C 1 73 ? -0.406 -4.580 -23.652 1.00 53.07 101 LEU C CA 1
ATOM 3402 C C . LEU C 1 73 ? -0.819 -5.398 -24.867 1.00 52.54 101 LEU C C 1
ATOM 3403 O O . LEU C 1 73 ? -1.996 -5.455 -25.212 1.00 53.95 101 LEU C O 1
ATOM 3408 N N . ASN C 1 74 ? 0.140 -6.033 -25.529 1.00 52.99 102 ASN C N 1
ATOM 3409 C CA . ASN C 1 74 ? -0.189 -6.798 -26.712 1.00 53.37 102 ASN C CA 1
ATOM 3410 C C . ASN C 1 74 ? -0.883 -8.077 -26.306 1.00 56.80 102 ASN C C 1
ATOM 3411 O O . ASN C 1 74 ? -1.393 -8.809 -27.158 1.00 53.44 102 ASN C O 1
ATOM 3416 N N . HIS C 1 75 ? -0.918 -8.338 -25.003 1.00 49.82 103 HIS C N 1
ATOM 3417 C CA . HIS C 1 75 ? -1.630 -9.499 -24.497 1.00 52.52 103 HIS C CA 1
ATOM 3418 C C . HIS C 1 75 ? -2.826 -9.125 -23.640 1.00 51.74 103 HIS C C 1
ATOM 3419 O O . HIS C 1 75 ? -3.227 -9.882 -22.779 1.00 51.50 103 HIS C O 1
ATOM 3426 N N . LEU C 1 76 ? -3.404 -7.956 -23.892 1.00 52.20 104 LEU C N 1
ATOM 3427 C CA . LEU C 1 76 ? -4.572 -7.501 -23.151 1.00 52.13 104 LEU C CA 1
ATOM 3428 C C . LEU C 1 76 ? -5.822 -7.963 -23.865 1.00 53.49 104 LEU C C 1
ATOM 3429 O O . LEU C 1 76 ? -6.285 -7.318 -24.824 1.00 54.23 104 LEU C O 1
ATOM 3434 N N . VAL C 1 77 ? -6.359 -9.085 -23.387 1.00 53.54 105 VAL C N 1
ATOM 3435 C CA . VAL C 1 77 ? -7.477 -9.769 -24.029 1.00 55.78 105 VAL C CA 1
ATOM 3436 C C . VAL C 1 77 ? -8.816 -9.040 -23.863 1.00 52.55 105 VAL C C 1
ATOM 3437 O O . VAL C 1 77 ? -9.481 -8.710 -24.854 1.00 50.22 105 VAL C O 1
ATOM 3441 N N . LYS C 1 78 ? -9.195 -8.797 -22.608 1.00 52.87 106 LYS C N 1
ATOM 3442 C CA . LYS C 1 78 ? -10.448 -8.114 -22.287 1.00 56.61 106 LYS C CA 1
ATOM 3443 C C . LYS C 1 78 ? -10.240 -6.903 -21.380 1.00 52.82 106 LYS C C 1
ATOM 3444 O O . LYS C 1 78 ? -9.532 -6.982 -20.386 1.00 55.48 106 LYS C O 1
ATOM 3450 N N . LEU C 1 79 ? -10.865 -5.786 -21.724 1.00 52.26 107 LEU C N 1
ATOM 3451 C CA . LEU C 1 79 ? -10.910 -4.643 -20.821 1.00 58.73 107 LEU C CA 1
ATOM 3452 C C . LEU C 1 79 ? -12.363 -4.366 -20.399 1.00 58.35 107 LEU C C 1
ATOM 3453 O O . LEU C 1 79 ? -13.230 -4.142 -21.251 1.00 56.84 107 LEU C O 1
ATOM 3458 N N . ASP C 1 80 ? -12.642 -4.420 -19.098 1.00 56.82 108 ASP C N 1
ATOM 3459 C CA . ASP C 1 80 ? -13.995 -4.125 -18.627 1.00 57.13 108 ASP C CA 1
ATOM 3460 C C . ASP C 1 80 ? -14.006 -2.937 -17.689 1.00 56.86 108 ASP C C 1
ATOM 3461 O O . ASP C 1 80 ? -13.214 -2.845 -16.750 1.00 55.74 108 ASP C O 1
ATOM 3466 N N . LEU C 1 81 ? -14.916 -2.019 -17.964 1.00 61.83 109 LEU C N 1
ATOM 3467 C CA . LEU C 1 81 ? -15.109 -0.851 -17.122 1.00 68.37 109 LEU C CA 1
ATOM 3468 C C . LEU C 1 81 ? -16.476 -0.899 -16.482 1.00 59.13 109 LEU C C 1
ATOM 3469 O O . LEU C 1 81 ? -17.466 -0.782 -17.180 1.00 66.60 109 LEU C O 1
ATOM 3474 N N . LYS C 1 82 ? -16.548 -1.073 -15.169 1.00 62.82 110 LYS C N 1
ATOM 3475 C CA . LYS C 1 82 ? -17.821 -0.833 -14.482 1.00 65.19 110 LYS C CA 1
ATOM 3476 C C . LYS C 1 82 ? -17.842 0.621 -13.999 1.00 57.13 110 LYS C C 1
ATOM 3477 O O . LYS C 1 82 ? -17.412 0.934 -12.892 1.00 55.23 110 LYS C O 1
ATOM 3483 N N . ASP C 1 83 ? -18.366 1.500 -14.847 1.00 61.13 111 ASP C N 1
ATOM 3484 C CA . ASP C 1 83 ? -18.498 2.936 -14.572 1.00 61.71 111 ASP C CA 1
ATOM 3485 C C . ASP C 1 83 ? -19.725 3.306 -13.779 1.00 67.46 111 ASP C C 1
ATOM 3486 O O . ASP C 1 83 ? -20.697 2.582 -13.796 1.00 78.30 111 ASP C O 1
ATOM 3491 N N . ASN C 1 84 ? -19.658 4.395 -13.025 1.00 78.10 112 ASN C N 1
ATOM 3492 C CA . ASN C 1 84 ? -20.795 4.905 -12.256 1.00 74.90 112 ASN C CA 1
ATOM 3493 C C . ASN C 1 84 ? -21.441 3.857 -11.373 1.00 81.35 112 ASN C C 1
ATOM 3494 O O . ASN C 1 84 ? -22.642 3.732 -11.341 1.00 79.75 112 ASN C O 1
ATOM 3499 N N . MET C 1 85 ? -20.609 3.070 -10.701 1.00 67.69 113 MET C N 1
ATOM 3500 C CA . MET C 1 85 ? -21.066 1.958 -9.869 1.00 70.44 113 MET C CA 1
ATOM 3501 C C . MET C 1 85 ? -22.027 2.251 -8.715 1.00 80.16 113 MET C C 1
ATOM 3502 O O . MET C 1 85 ? -23.087 1.632 -8.618 1.00 83.76 113 MET C O 1
ATOM 3507 N N . ASP C 1 86 ? -21.663 3.185 -7.846 1.00 72.40 114 ASP C N 1
ATOM 3508 C CA . ASP C 1 86 ? -22.472 3.471 -6.681 1.00 80.21 114 ASP C CA 1
ATOM 3509 C C . ASP C 1 86 ? -22.337 4.911 -6.257 1.00 84.85 114 ASP C C 1
ATOM 3510 O O . ASP C 1 86 ? -23.270 5.527 -5.783 1.00 99.14 114 ASP C O 1
ATOM 3512 N N . ASN C 1 87 ? -21.168 5.462 -6.489 1.00 74.53 115 ASN C N 1
ATOM 3513 C CA . ASN C 1 87 ? -20.876 6.810 -6.096 1.00 79.04 115 ASN C CA 1
ATOM 3514 C C . ASN C 1 87 ? -21.323 7.854 -7.085 1.00 79.15 115 ASN C C 1
ATOM 3515 O O . ASN C 1 87 ? -22.117 7.607 -7.991 1.00 56.55 115 ASN C O 1
ATOM 3517 N N . ASN C 1 88 ? -20.894 9.070 -6.806 1.00 82.46 116 ASN C N 1
ATOM 3518 C CA . ASN C 1 88 ? -21.144 10.157 -7.697 1.00 70.98 116 ASN C CA 1
ATOM 3519 C C . ASN C 1 88 ? -19.997 10.121 -8.703 1.00 75.18 116 ASN C C 1
ATOM 3520 O O . ASN C 1 88 ? -19.199 11.037 -8.744 1.00 64.69 116 ASN C O 1
ATOM 3522 N N . GLY C 1 89 ? -19.901 9.057 -9.499 1.00 79.19 117 GLY C N 1
ATOM 3523 C CA . GLY C 1 89 ? -18.864 8.939 -10.506 1.00 81.36 117 GLY C CA 1
ATOM 3524 C C . GLY C 1 89 ? -17.776 7.910 -10.248 1.00 79.77 117 GLY C C 1
ATOM 3525 O O . GLY C 1 89 ? -16.653 8.155 -10.653 1.00 81.84 117 GLY C O 1
ATOM 3526 N N . SER C 1 90 ? -18.116 6.739 -9.684 1.00 64.50 118 SER C N 1
ATOM 3527 C CA . SER C 1 90 ? -17.114 5.718 -9.365 1.00 60.54 118 SER C CA 1
ATOM 3528 C C . SER C 1 90 ? -16.993 4.881 -10.587 1.00 73.80 118 SER C C 1
ATOM 3529 O O . SER C 1 90 ? -17.766 5.027 -11.527 1.00 75.71 118 SER C O 1
ATOM 3532 N N . TYR C 1 91 ? -15.995 4.013 -10.547 1.00 68.49 119 TYR C N 1
ATOM 3533 C CA . TYR C 1 91 ? -15.698 3.064 -11.589 1.00 65.71 119 TYR C CA 1
ATOM 3534 C C . TYR C 1 91 ? -14.650 2.062 -11.113 1.00 64.87 119 TYR C C 1
ATOM 3535 O O . TYR C 1 91 ? -13.883 2.321 -10.177 1.00 68.46 119 TYR C O 1
ATOM 3544 N N . LYS C 1 92 ? -14.667 0.894 -11.744 1.00 68.29 120 LYS C N 1
ATOM 3545 C CA . LYS C 1 92 ? -13.710 -0.169 -11.464 1.00 64.82 120 LYS C CA 1
ATOM 3546 C C . LYS C 1 92 ? -13.227 -0.654 -12.805 1.00 57.74 120 LYS C C 1
ATOM 3547 O O . LYS C 1 92 ? -14.009 -1.187 -13.580 1.00 65.03 120 LYS C O 1
ATOM 3553 N N . ILE C 1 93 ? -11.962 -0.420 -13.115 1.00 59.25 121 ILE C N 1
ATOM 3554 C CA . ILE C 1 93 ? -11.468 -0.810 -14.423 1.00 58.40 121 ILE C CA 1
ATOM 3555 C C . ILE C 1 93 ? -10.710 -2.078 -14.215 1.00 59.37 121 ILE C C 1
ATOM 3556 O O . ILE C 1 93 ? -9.863 -2.137 -13.329 1.00 59.44 121 ILE C O 1
ATOM 3561 N N . THR C 1 94 ? -11.057 -3.099 -15.007 1.00 69.38 122 THR C N 1
ATOM 3562 C CA . THR C 1 94 ? -10.412 -4.410 -14.931 1.00 66.09 122 THR C CA 1
ATOM 3563 C C . THR C 1 94 ? -9.702 -4.774 -16.232 1.00 65.59 122 THR C C 1
ATOM 3564 O O . THR C 1 94 ? -10.341 -4.905 -17.281 1.00 66.26 122 THR C O 1
ATOM 3568 N N . PHE C 1 95 ? -8.384 -4.937 -16.153 1.00 56.80 123 PHE C N 1
ATOM 3569 C CA . PHE C 1 95 ? -7.590 -5.445 -17.268 1.00 55.57 123 PHE C CA 1
ATOM 3570 C C . PHE C 1 95 ? -7.425 -6.934 -17.133 1.00 53.84 123 PHE C C 1
ATOM 3571 O O . PHE C 1 95 ? -7.016 -7.416 -16.089 1.00 56.64 123 PHE C O 1
ATOM 3579 N N . ILE C 1 96 ? -7.722 -7.670 -18.188 1.00 60.94 124 ILE C N 1
ATOM 3580 C CA . ILE C 1 96 ? -7.508 -9.105 -18.177 1.00 56.70 124 ILE C CA 1
ATOM 3581 C C . ILE C 1 96 ? -6.466 -9.454 -19.241 1.00 56.57 124 ILE C C 1
ATOM 3582 O O . ILE C 1 96 ? -6.563 -8.989 -20.372 1.00 55.17 124 ILE C O 1
ATOM 3587 N N . PHE C 1 97 ? -5.463 -10.251 -18.863 1.00 56.06 125 PHE C N 1
ATOM 3588 C CA . PHE C 1 97 ? -4.349 -10.580 -19.749 1.00 53.54 125 PHE C CA 1
ATOM 3589 C C . PHE C 1 97 ? -4.315 -12.058 -20.133 1.00 57.87 125 PHE C C 1
ATOM 3590 O O . PHE C 1 97 ? -4.721 -12.913 -19.354 1.00 68.40 125 PHE C O 1
ATOM 3598 N N . GLY C 1 98 ? -3.838 -12.353 -21.341 1.00 62.60 126 GLY C N 1
ATOM 3599 C CA . GLY C 1 98 ? -3.705 -13.720 -21.816 1.00 57.99 126 GLY C CA 1
ATOM 3600 C C . GLY C 1 98 ? -2.635 -14.511 -21.072 1.00 65.12 126 GLY C C 1
ATOM 3601 O O . GLY C 1 98 ? -1.748 -13.936 -20.432 1.00 59.61 126 GLY C O 1
ATOM 3602 N N . GLU C 1 99 ? -2.714 -15.838 -21.155 1.00 59.49 127 GLU C N 1
ATOM 3603 C CA . GLU C 1 99 ? -1.737 -16.702 -20.502 1.00 56.01 127 GLU C CA 1
ATOM 3604 C C . GLU C 1 99 ? -0.314 -16.343 -20.906 1.00 67.38 127 GLU C C 1
ATOM 3605 O O . GLU C 1 99 ? 0.627 -16.531 -20.131 1.00 57.28 127 GLU C O 1
ATOM 3611 N N . LYS C 1 100 ? -0.155 -15.798 -22.109 1.00 57.88 128 LYS C N 1
ATOM 3612 C CA . LYS C 1 100 ? 1.168 -15.442 -22.598 1.00 57.04 128 LYS C CA 1
ATOM 3613 C C . LYS C 1 100 ? 1.849 -14.356 -21.743 1.00 60.30 128 LYS C C 1
ATOM 3614 O O . LYS C 1 100 ? 3.075 -14.357 -21.568 1.00 58.19 128 LYS C O 1
ATOM 3620 N N . ALA C 1 101 ? 1.052 -13.459 -21.171 1.00 62.06 129 ALA C N 1
ATOM 3621 C CA . ALA C 1 101 ? 1.583 -12.448 -20.264 1.00 55.21 129 ALA C CA 1
ATOM 3622 C C . ALA C 1 101 ? 2.173 -13.013 -18.962 1.00 53.87 129 ALA C C 1
ATOM 3623 O O . ALA C 1 101 ? 2.604 -12.240 -18.106 1.00 53.33 129 ALA C O 1
ATOM 3625 N N . LYS C 1 102 ? 2.223 -14.334 -18.800 1.00 54.39 130 LYS C N 1
ATOM 3626 C CA . LYS C 1 102 ? 2.917 -14.881 -17.628 1.00 56.62 130 LYS C CA 1
ATOM 3627 C C . LYS C 1 102 ? 4.428 -14.717 -17.773 1.00 55.52 130 LYS C C 1
ATOM 3628 O O . LYS C 1 102 ? 5.173 -15.000 -16.846 1.00 59.94 130 LYS C O 1
ATOM 3634 N N . GLU C 1 103 ? 4.872 -14.259 -18.938 1.00 54.78 131 GLU C N 1
ATOM 3635 C CA . GLU C 1 103 ? 6.281 -13.996 -19.177 1.00 53.70 131 GLU C CA 1
ATOM 3636 C C . GLU C 1 103 ? 6.766 -12.775 -18.413 1.00 55.31 131 GLU C C 1
ATOM 3637 O O . GLU C 1 103 ? 7.966 -12.629 -18.165 1.00 60.67 131 GLU C O 1
ATOM 3643 N N . PHE C 1 104 ? 5.838 -11.893 -18.042 1.00 56.76 132 PHE C N 1
ATOM 3644 C CA . PHE C 1 104 ? 6.208 -10.608 -17.454 1.00 55.42 132 PHE C CA 1
ATOM 3645 C C . PHE C 1 104 ? 5.681 -10.450 -16.038 1.00 57.78 132 PHE C C 1
ATOM 3646 O O . PHE C 1 104 ? 6.311 -9.816 -15.189 1.00 58.19 132 PHE C O 1
ATOM 3654 N N . MET C 1 105 ? 4.502 -10.954 -15.797 1.00 55.43 133 MET C N 1
ATOM 3655 C CA . MET C 1 105 ? 3.946 -10.706 -14.499 1.00 55.77 133 MET C CA 1
ATOM 3656 C C . MET C 1 105 ? 2.983 -11.689 -13.952 1.00 65.38 133 MET C C 1
ATOM 3657 O O . MET C 1 105 ? 2.660 -12.685 -14.534 1.00 62.19 133 MET C O 1
ATOM 3662 N N . GLU C 1 106 ? 2.540 -11.360 -12.758 1.00 63.59 134 GLU C N 1
ATOM 3663 C CA . GLU C 1 106 ? 1.531 -12.111 -12.018 1.00 64.12 134 GLU C CA 1
ATOM 3664 C C . GLU C 1 106 ? 0.818 -11.124 -11.078 1.00 63.39 134 GLU C C 1
ATOM 3665 O O . GLU C 1 106 ? 1.466 -10.259 -10.459 1.00 56.06 134 GLU C O 1
ATOM 3667 N N . PRO C 1 107 ? -0.521 -11.219 -10.987 1.00 59.68 135 PRO C N 1
ATOM 3668 C CA . PRO C 1 107 ? -1.422 -12.147 -11.676 1.00 61.05 135 PRO C CA 1
ATOM 3669 C C . PRO C 1 107 ? -1.774 -11.710 -13.096 1.00 57.82 135 PRO C C 1
ATOM 3670 O O . PRO C 1 107 ? -1.211 -10.747 -13.598 1.00 62.42 135 PRO C O 1
ATOM 3674 N N . LEU C 1 108 ? -2.715 -12.403 -13.722 1.00 57.30 136 LEU C N 1
ATOM 3675 C CA . LEU C 1 108 ? -3.097 -12.106 -15.088 1.00 55.88 136 LEU C CA 1
ATOM 3676 C C . LEU C 1 108 ? -4.324 -11.199 -15.222 1.00 64.54 136 LEU C C 1
ATOM 3677 O O . LEU C 1 108 ? -4.721 -10.832 -16.338 1.00 66.08 136 LEU C O 1
ATOM 3682 N N . THR C 1 109 ? -4.954 -10.858 -14.107 1.00 64.66 137 THR C N 1
ATOM 3683 C CA . THR C 1 109 ? -6.018 -9.871 -14.147 1.00 56.70 137 THR C CA 1
ATOM 3684 C C . THR C 1 109 ? -5.683 -8.778 -13.149 1.00 57.87 137 THR C C 1
ATOM 3685 O O . THR C 1 109 ? -5.249 -9.058 -12.025 1.00 55.89 137 THR C O 1
ATOM 3689 N N . LEU C 1 110 ? -5.854 -7.534 -13.593 1.00 54.44 138 LEU C N 1
ATOM 3690 C CA . LEU C 1 110 ? -5.537 -6.355 -12.795 1.00 55.43 138 LEU C CA 1
ATOM 3691 C C . LEU C 1 110 ? -6.764 -5.507 -12.542 1.00 61.74 138 LEU C C 1
ATOM 3692 O O . LEU C 1 110 ? -7.416 -5.043 -13.492 1.00 61.16 138 LEU C O 1
ATOM 3697 N N . VAL C 1 111 ? -7.070 -5.300 -11.260 1.00 66.48 139 VAL C N 1
ATOM 3698 C CA . VAL C 1 111 ? -8.228 -4.513 -10.862 1.00 58.55 139 VAL C CA 1
ATOM 3699 C C . VAL C 1 111 ? -7.791 -3.238 -10.164 1.00 61.94 139 VAL C C 1
ATOM 3700 O O . VAL C 1 111 ? -6.943 -3.261 -9.264 1.00 60.12 139 VAL C O 1
ATOM 3704 N N . LYS C 1 112 ? -8.352 -2.118 -10.603 1.00 60.62 140 LYS C N 1
ATOM 3705 C CA . LYS C 1 112 ? -8.235 -0.883 -9.844 1.00 61.76 140 LYS C CA 1
ATOM 3706 C C . LYS C 1 112 ? -9.629 -0.326 -9.681 1.00 59.39 140 LYS C C 1
ATOM 3707 O O . LYS C 1 112 ? -10.417 -0.306 -10.626 1.00 60.34 140 LYS 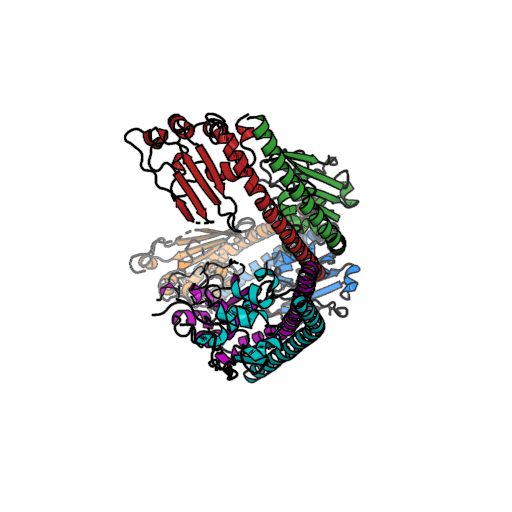C O 1
ATOM 3713 N N . HIS C 1 113 ? -9.932 0.077 -8.462 1.00 63.53 141 HIS C N 1
ATOM 3714 C CA . HIS C 1 113 ? -11.229 0.591 -8.108 1.00 64.28 141 HIS C CA 1
ATOM 3715 C C . HIS C 1 113 ? -11.068 1.887 -7.392 1.00 62.72 141 HIS C C 1
ATOM 3716 O O . HIS C 1 113 ? -10.454 1.944 -6.358 1.00 59.04 141 HIS C O 1
ATOM 3723 N N . VAL C 1 114 ? -11.680 2.927 -7.903 1.00 71.84 142 VAL C N 1
ATOM 3724 C CA . VAL C 1 114 ? -11.528 4.251 -7.295 1.00 72.31 142 VAL C CA 1
ATOM 3725 C C . VAL C 1 114 ? -12.868 4.839 -6.867 1.00 73.03 142 VAL C C 1
ATOM 3726 O O . VAL C 1 114 ? -13.677 5.192 -7.730 1.00 69.75 142 VAL C O 1
ATOM 3730 N N . THR C 1 115 ? -13.109 5.061 -5.589 1.00 73.57 143 THR C N 1
ATOM 3731 C CA . THR C 1 115 ? -14.403 5.601 -5.227 1.00 73.36 143 THR C CA 1
ATOM 3732 C C . THR C 1 115 ? -14.371 7.006 -4.739 1.00 77.82 143 THR C C 1
ATOM 3733 O O . THR C 1 115 ? -13.707 7.318 -3.787 1.00 85.54 143 THR C O 1
ATOM 3737 N N . PHE C 1 116 ? -15.172 7.847 -5.350 1.00 75.14 144 PHE C N 1
ATOM 3738 C CA . PHE C 1 116 ? -15.253 9.212 -4.925 1.00 74.15 144 PHE C CA 1
ATOM 3739 C C . PHE C 1 116 ? -16.191 9.344 -3.738 1.00 78.56 144 PHE C C 1
ATOM 3740 O O . PHE C 1 116 ? -17.331 8.923 -3.781 1.00 79.62 144 PHE C O 1
ATOM 3748 N N . ASP C 1 117 ? -15.694 9.946 -2.673 1.00 81.95 145 ASP C N 1
ATOM 3749 C CA . ASP C 1 117 ? -16.473 10.141 -1.474 1.00 89.07 145 ASP C CA 1
ATOM 3750 C C . ASP C 1 117 ? -16.614 11.603 -1.220 1.00 89.59 145 ASP C C 1
ATOM 3751 O O . ASP C 1 117 ? -15.641 12.350 -1.238 1.00 80.38 145 ASP C O 1
ATOM 3756 N N . ASN C 1 118 ? -17.854 11.989 -1.000 1.00 86.64 146 ASN C N 1
ATOM 3757 C CA . ASN C 1 118 ? -18.227 13.353 -0.732 1.00 80.76 146 ASN C CA 1
ATOM 3758 C C . ASN C 1 118 ? -17.781 14.303 -1.822 1.00 80.14 146 ASN C C 1
ATOM 3759 O O . ASN C 1 118 ? -17.861 13.979 -3.000 1.00 80.01 146 ASN C O 1
ATOM 3761 N N . ASN C 1 119 ? -17.256 15.451 -1.420 1.00 86.30 147 ASN C N 1
ATOM 3762 C CA . ASN C 1 119 ? -16.888 16.482 -2.372 1.00 89.41 147 ASN C CA 1
ATOM 3763 C C . ASN C 1 119 ? -15.806 16.195 -3.407 1.00 77.63 147 ASN C C 1
ATOM 3764 O O . ASN C 1 119 ? -16.005 16.455 -4.591 1.00 68.75 147 ASN C O 1
ATOM 3766 N N . GLN C 1 120 ? -14.682 15.641 -2.982 1.00 69.32 148 GLN C N 1
ATOM 3767 C CA . GLN C 1 120 ? -13.622 15.372 -3.931 1.00 76.49 148 GLN C CA 1
ATOM 3768 C C . GLN C 1 120 ? -12.638 14.317 -3.510 1.00 87.23 148 GLN C C 1
ATOM 3769 O O . GLN C 1 120 ? -11.695 14.036 -4.254 1.00 95.80 148 GLN C O 1
ATOM 3771 N N . GLU C 1 121 ? -12.851 13.699 -2.360 1.00 82.09 149 GLU C N 1
ATOM 3772 C CA . GLU C 1 121 ? -11.834 12.773 -1.897 1.00 91.38 149 GLU C CA 1
ATOM 3773 C C . GLU C 1 121 ? -11.949 11.413 -2.508 1.00 87.20 149 GLU C C 1
ATOM 3774 O O . GLU C 1 121 ? -12.840 10.641 -2.189 1.00 86.97 149 GLU C O 1
ATOM 3776 N N . LYS C 1 122 ? -11.011 11.136 -3.398 1.00 76.16 150 LYS C N 1
ATOM 3777 C CA . LYS C 1 122 ? -10.921 9.843 -4.030 1.00 75.32 150 LYS C CA 1
ATOM 3778 C C . LYS C 1 122 ? -10.241 8.851 -3.103 1.00 78.84 150 LYS C C 1
ATOM 3779 O O . LYS C 1 122 ? -9.624 9.221 -2.110 1.00 75.93 150 LYS C O 1
ATOM 3785 N N . VAL C 1 123 ? -10.399 7.580 -3.408 1.00 77.43 151 VAL C N 1
ATOM 3786 C CA . VAL C 1 123 ? -9.783 6.524 -2.606 1.00 73.40 151 VAL C CA 1
ATOM 3787 C C . VAL C 1 123 ? -9.763 5.186 -3.395 1.00 77.90 151 VAL C C 1
ATOM 3788 O O . VAL C 1 123 ? -10.730 4.854 -4.122 1.00 77.74 151 VAL C O 1
ATOM 3792 N N . VAL C 1 124 ? -8.672 4.424 -3.245 1.00 65.97 152 VAL C N 1
ATOM 3793 C CA . VAL C 1 124 ? -8.343 3.366 -4.200 1.00 66.46 152 VAL C CA 1
ATOM 3794 C C . VAL C 1 124 ? -8.252 1.961 -3.599 1.00 64.67 152 VAL C C 1
ATOM 3795 O O . VAL C 1 124 ? -7.798 1.789 -2.476 1.00 67.02 152 VAL C O 1
ATOM 3799 N N . GLU C 1 125 ? -8.718 0.971 -4.365 1.00 75.89 153 GLU C N 1
ATOM 3800 C CA . GLU C 1 125 ? -8.339 -0.442 -4.208 1.00 72.82 153 GLU C CA 1
ATOM 3801 C C . GLU C 1 125 ? -7.658 -0.926 -5.510 1.00 64.28 153 GLU C C 1
ATOM 3802 O O . GLU C 1 125 ? -8.230 -0.834 -6.597 1.00 62.54 153 GLU C O 1
ATOM 3808 N N . CYS C 1 126 ? -6.447 -1.463 -5.382 1.00 68.53 154 CYS C N 1
ATOM 3809 C CA . CYS C 1 126 ? -5.559 -1.636 -6.520 1.00 62.52 154 CYS C CA 1
ATOM 3810 C C . CYS C 1 126 ? -4.700 -2.915 -6.523 1.00 66.67 154 CYS C C 1
ATOM 3811 O O . CYS C 1 126 ? -3.995 -3.186 -5.553 1.00 63.47 154 CYS C O 1
ATOM 3814 N N . THR C 1 127 ? -4.691 -3.667 -7.626 1.00 62.19 155 THR C N 1
ATOM 3815 C CA . THR C 1 127 ? -3.987 -4.954 -7.617 1.00 60.58 155 THR C CA 1
ATOM 3816 C C . THR C 1 127 ? -2.450 -4.793 -7.556 1.00 60.57 155 THR C C 1
ATOM 3817 O O . THR C 1 127 ? -1.879 -3.817 -8.048 1.00 53.00 155 THR C O 1
ATOM 3821 N N . ARG C 1 128 ? -1.814 -5.764 -6.902 1.00 62.57 156 ARG C N 1
ATOM 3822 C CA . ARG C 1 128 ? -0.384 -5.779 -6.636 1.00 59.59 156 ARG C CA 1
ATOM 3823 C C . ARG C 1 128 ? 0.265 -6.664 -7.665 1.00 66.85 156 ARG C C 1
ATOM 3824 O O . ARG C 1 128 ? 0.042 -7.883 -7.667 1.00 66.74 156 ARG C O 1
ATOM 3832 N N . ILE C 1 129 ? 1.056 -6.047 -8.542 1.00 69.21 157 ILE C N 1
ATOM 3833 C CA . ILE C 1 129 ? 1.730 -6.763 -9.611 1.00 55.93 157 ILE C CA 1
ATOM 3834 C C . ILE C 1 129 ? 3.075 -7.288 -9.151 1.00 56.65 157 ILE C C 1
ATOM 3835 O O . ILE C 1 129 ? 3.842 -6.566 -8.535 1.00 58.12 157 ILE C O 1
ATOM 3840 N N . LYS C 1 130 ? 3.346 -8.560 -9.438 1.00 68.86 158 LYS C N 1
ATOM 3841 C CA . LYS C 1 130 ? 4.651 -9.161 -9.151 1.00 66.42 158 LYS C CA 1
ATOM 3842 C C . LYS C 1 130 ? 5.457 -9.397 -10.466 1.00 76.19 158 LYS C C 1
ATOM 3843 O O . LYS C 1 130 ? 5.490 -10.504 -11.034 1.00 72.10 158 LYS C O 1
ATOM 3849 N N . TRP C 1 131 ? 6.084 -8.333 -10.954 1.00 57.29 159 TRP C N 1
ATOM 3850 C CA . TRP C 1 131 ? 6.903 -8.400 -12.147 1.00 57.12 159 TRP C CA 1
ATOM 3851 C C . TRP C 1 131 ? 8.001 -9.457 -11.990 1.00 56.62 159 TRP C C 1
ATOM 3852 O O . TRP C 1 131 ? 8.528 -9.659 -10.894 1.00 60.99 159 TRP C O 1
ATOM 3863 N N . LYS C 1 132 ? 8.332 -10.152 -13.075 1.00 63.56 160 LYS C N 1
ATOM 3864 C CA . LYS C 1 132 ? 9.424 -11.134 -13.062 1.00 54.15 160 LYS C CA 1
ATOM 3865 C C . LYS C 1 132 ? 10.719 -10.392 -13.338 1.00 58.07 160 LYS C C 1
ATOM 3866 O O . LYS C 1 132 ? 10.680 -9.261 -13.834 1.00 62.32 160 LYS C O 1
ATOM 3872 N N . GLU C 1 133 ? 11.854 -11.025 -13.049 1.00 55.46 161 GLU C N 1
ATOM 3873 C CA . GLU C 1 133 ? 13.074 -10.278 -12.738 1.00 58.18 161 GLU C CA 1
ATOM 3874 C C . GLU C 1 133 ? 13.494 -9.131 -13.704 1.00 62.13 161 GLU C C 1
ATOM 3875 O O . GLU C 1 133 ? 13.843 -8.028 -13.249 1.00 67.40 161 GLU C O 1
ATOM 3881 N N . GLY C 1 134 ? 13.435 -9.338 -15.009 1.00 54.69 162 GLY C N 1
ATOM 3882 C CA . GLY C 1 134 ? 13.732 -8.231 -15.900 1.00 55.90 162 GLY C CA 1
ATOM 3883 C C . GLY C 1 134 ? 12.534 -7.644 -16.634 1.00 61.66 162 GLY C C 1
ATOM 3884 O O . GLY C 1 134 ? 12.688 -6.753 -17.474 1.00 63.93 162 GLY C O 1
ATOM 3885 N N . LYS C 1 135 ? 11.338 -8.123 -16.301 1.00 57.56 163 LYS C N 1
ATOM 3886 C CA . LYS C 1 135 ? 10.165 -7.898 -17.130 1.00 53.44 163 LYS C CA 1
ATOM 3887 C C . LYS C 1 135 ? 9.433 -6.591 -16.836 1.00 58.66 163 LYS C C 1
ATOM 3888 O O . LYS C 1 135 ? 8.575 -6.162 -17.610 1.00 56.20 163 LYS C O 1
ATOM 3894 N N . ASN C 1 136 ? 9.783 -5.947 -15.727 1.00 59.21 164 ASN C N 1
ATOM 3895 C CA . ASN C 1 136 ? 9.060 -4.761 -15.276 1.00 58.24 164 ASN C CA 1
ATOM 3896 C C . ASN C 1 136 ? 9.272 -3.559 -16.189 1.00 60.36 164 ASN C C 1
ATOM 3897 O O . ASN C 1 136 ? 10.346 -2.951 -16.188 1.00 58.58 164 ASN C O 1
ATOM 3902 N N . PRO C 1 137 ? 8.222 -3.182 -16.940 1.00 65.90 165 PRO C N 1
ATOM 3903 C CA . PRO C 1 137 ? 8.296 -2.075 -17.908 1.00 63.94 165 PRO C CA 1
ATOM 3904 C C . PRO C 1 137 ? 8.621 -0.733 -17.237 1.00 62.17 165 PRO C C 1
ATOM 3905 O O . PRO C 1 137 ? 8.938 0.236 -17.927 1.00 59.46 165 PRO C O 1
ATOM 3909 N N . ILE C 1 138 ? 8.687 -0.756 -15.921 1.00 65.50 166 ILE C N 1
ATOM 3910 C CA . ILE C 1 138 ? 9.026 0.444 -15.210 1.00 55.06 166 ILE C CA 1
ATOM 3911 C C . ILE C 1 138 ? 10.524 0.667 -15.338 1.00 66.21 166 ILE C C 1
ATOM 3912 O O . ILE C 1 138 ? 11.072 1.616 -14.802 1.00 56.07 166 ILE C O 1
ATOM 3917 N N . ALA C 1 139 ? 11.206 -0.254 -16.002 1.00 73.19 167 ALA C N 1
ATOM 3918 C CA . ALA C 1 139 ? 12.578 0.057 -16.355 1.00 60.24 167 ALA C CA 1
ATOM 3919 C C . ALA C 1 139 ? 12.509 1.154 -17.426 1.00 61.36 167 ALA C C 1
ATOM 3920 O O . ALA C 1 139 ? 12.285 0.880 -18.609 1.00 57.99 167 ALA C O 1
ATOM 3922 N N . ALA C 1 140 ? 12.656 2.401 -16.987 1.00 75.36 168 ALA C N 1
ATOM 3923 C CA . ALA C 1 140 ? 12.579 3.581 -17.855 1.00 68.71 168 ALA C CA 1
ATOM 3924 C C . ALA C 1 140 ? 13.749 4.522 -17.526 1.00 77.06 168 ALA C C 1
ATOM 3925 O O . ALA C 1 140 ? 13.591 5.755 -17.507 1.00 69.78 168 ALA C O 1
ATOM 3927 N N . VAL C 1 141 ? 14.914 3.928 -17.230 1.00 87.38 169 VAL C N 1
ATOM 3928 C CA . VAL C 1 141 ? 16.129 4.689 -16.895 1.00 69.91 169 VAL C CA 1
ATOM 3929 C C . VAL C 1 141 ? 17.319 4.154 -17.699 1.00 63.31 169 VAL C C 1
ATOM 3930 O O . VAL C 1 141 ? 17.241 3.065 -18.294 1.00 64.27 169 VAL C O 1
ATOM 3934 N N . ILE C 1 152 ? 13.145 14.436 -23.344 1.00 69.40 180 ILE C N 1
ATOM 3935 C CA . ILE C 1 152 ? 11.868 13.764 -23.603 1.00 77.16 180 ILE C CA 1
ATOM 3936 C C . ILE C 1 152 ? 11.688 12.521 -22.654 1.00 72.14 180 ILE C C 1
ATOM 3937 O O . ILE C 1 152 ? 12.101 11.389 -22.913 1.00 67.58 180 ILE C O 1
ATOM 3942 N N . PRO C 1 153 ? 11.072 12.747 -21.500 1.00 82.61 181 PRO C N 1
ATOM 3943 C CA . PRO C 1 153 ? 10.926 11.601 -20.598 1.00 85.29 181 PRO C CA 1
ATOM 3944 C C . PRO C 1 153 ? 9.802 10.690 -21.038 1.00 81.07 181 PRO C C 1
ATOM 3945 O O . PRO C 1 153 ? 9.011 11.081 -21.909 1.00 71.41 181 PRO C O 1
ATOM 3949 N N . LYS C 1 154 ? 9.734 9.511 -20.431 1.00 63.07 182 LYS C N 1
ATOM 3950 C CA . LYS C 1 154 ? 8.740 8.530 -20.789 1.00 60.11 182 LYS C CA 1
ATOM 3951 C C . LYS C 1 154 ? 8.166 7.965 -19.522 1.00 58.16 182 LYS C C 1
ATOM 3952 O O . LYS C 1 154 ? 8.586 8.357 -18.439 1.00 63.80 182 LYS C O 1
ATOM 3958 N N . TRP C 1 155 ? 7.203 7.059 -19.643 1.00 58.01 183 TRP C N 1
ATOM 3959 C CA . TRP C 1 155 ? 6.626 6.425 -18.457 1.00 67.52 183 TRP C CA 1
ATOM 3960 C C . TRP C 1 155 ? 5.970 5.100 -18.841 1.00 58.64 183 TRP C C 1
ATOM 3961 O O . TRP C 1 155 ? 5.911 4.767 -20.010 1.00 56.89 183 TRP C O 1
ATOM 3972 N N . SER C 1 156 ? 5.490 4.351 -17.855 1.00 59.92 184 SER C N 1
ATOM 3973 C CA . SER C 1 156 ? 4.805 3.090 -18.114 1.00 59.92 184 SER C CA 1
ATOM 3974 C C . SER C 1 156 ? 3.336 3.175 -17.738 1.00 59.92 184 SER C C 1
ATOM 3975 O O . SER C 1 156 ? 2.989 3.804 -16.738 1.00 61.11 184 SER C O 1
ATOM 3978 N N . ILE C 1 157 ? 2.480 2.521 -18.521 1.00 61.26 185 ILE C N 1
ATOM 3979 C CA . ILE C 1 157 ? 1.040 2.503 -18.245 1.00 63.69 185 ILE C CA 1
ATOM 3980 C C . ILE C 1 157 ? 0.730 1.831 -16.903 1.00 65.71 185 ILE C C 1
ATOM 3981 O O . ILE C 1 157 ? -0.279 2.142 -16.269 1.00 74.48 185 ILE C O 1
ATOM 3986 N N . PHE C 1 158 ? 1.607 0.944 -16.451 1.00 63.69 186 PHE C N 1
ATOM 3987 C CA . PHE C 1 158 ? 1.308 0.155 -15.278 1.00 63.69 186 PHE C CA 1
ATOM 3988 C C . PHE C 1 158 ? 1.635 0.900 -13.998 1.00 63.69 186 PHE C C 1
ATOM 3989 O O . PHE C 1 158 ? 1.394 0.402 -12.900 1.00 63.69 186 PHE C O 1
ATOM 3997 N N . GLU C 1 159 ? 2.164 2.113 -14.143 1.00 64.68 187 GLU C N 1
ATOM 3998 C CA . GLU C 1 159 ? 2.443 2.965 -12.988 1.00 61.99 187 GLU C CA 1
ATOM 3999 C C . GLU C 1 159 ? 1.125 3.410 -12.383 1.00 60.81 187 GLU C C 1
ATOM 4000 O O . GLU C 1 159 ? 1.060 3.776 -11.217 1.00 58.03 187 GLU C O 1
ATOM 4006 N N . TRP C 1 160 ? 0.082 3.389 -13.208 1.00 67.29 188 TRP C N 1
ATOM 4007 C CA . TRP C 1 160 ? -1.251 3.782 -12.796 1.00 59.14 188 TRP C CA 1
ATOM 4008 C C . TRP C 1 160 ? -1.894 2.708 -11.918 1.00 62.25 188 TRP C C 1
ATOM 4009 O O . TRP C 1 160 ? -2.991 2.922 -11.410 1.00 63.02 188 TRP C O 1
ATOM 4020 N N . PHE C 1 161 ? -1.217 1.567 -11.731 1.00 57.52 189 PHE C N 1
ATOM 4021 C CA . PHE C 1 161 ? -1.692 0.500 -10.822 1.00 62.05 189 PHE C CA 1
ATOM 4022 C C . PHE C 1 161 ? -1.032 0.534 -9.455 1.00 60.91 189 PHE C C 1
ATOM 4023 O O . PHE C 1 161 ? 0.000 -0.091 -9.222 1.00 59.33 189 PHE C O 1
ATOM 4031 N N . THR C 1 162 ? -1.717 1.200 -8.535 1.00 69.59 190 THR C N 1
ATOM 4032 C CA . THR C 1 162 ? -1.136 1.678 -7.293 1.00 79.12 190 THR C CA 1
ATOM 4033 C C . THR C 1 162 ? -2.190 2.476 -6.511 1.00 80.65 190 THR C C 1
ATOM 4034 O O . THR C 1 162 ? -3.254 2.830 -7.049 1.00 74.08 190 THR C O 1
ATOM 4038 N N . THR C 1 163 ? -1.867 2.804 -5.276 1.00 70.10 191 THR C N 1
ATOM 4039 C CA . THR C 1 163 ? -2.790 3.532 -4.455 1.00 79.19 191 THR C CA 1
ATOM 4040 C C . THR C 1 163 ? -2.513 5.011 -4.448 1.00 70.87 191 THR C C 1
ATOM 4041 O O . THR C 1 163 ? -1.613 5.477 -3.785 1.00 72.17 191 THR C O 1
ATOM 4045 N N . ASP C 1 164 ? -3.283 5.735 -5.242 1.00 92.20 192 ASP C N 1
ATOM 4046 C CA . ASP C 1 164 ? -3.249 7.204 -5.370 1.00 94.95 192 ASP C CA 1
ATOM 4047 C C . ASP C 1 164 ? -1.931 7.984 -5.369 1.00 79.98 192 ASP C C 1
ATOM 4048 O O . ASP C 1 164 ? -1.913 9.130 -4.957 1.00 76.45 192 ASP C O 1
ATOM 4050 N N . GLU C 1 165 ? -0.844 7.325 -5.702 1.00 84.72 193 GLU C N 1
ATOM 4051 C CA . GLU C 1 165 ? 0.442 7.976 -5.775 1.00 93.59 193 GLU C CA 1
ATOM 4052 C C . GLU C 1 165 ? 0.514 9.007 -6.913 1.00 91.88 193 GLU C C 1
ATOM 4053 O O . GLU C 1 165 ? 1.174 10.034 -6.790 1.00 91.13 193 GLU C O 1
ATOM 4055 N N . LEU C 1 166 ? -0.169 8.738 -8.018 1.00 75.72 194 LEU C N 1
ATOM 4056 C CA . LEU C 1 166 ? -0.064 9.595 -9.182 1.00 83.62 194 LEU C CA 1
ATOM 4057 C C . LEU C 1 166 ? -0.397 11.044 -8.924 1.00 84.95 194 LEU C C 1
ATOM 4058 O O . LEU C 1 166 ? -1.315 11.372 -8.190 1.00 85.69 194 LEU C O 1
ATOM 4060 N N . GLN C 1 167 ? 0.448 11.903 -9.465 1.00 78.75 195 GLN C N 1
ATOM 4061 C CA . GLN C 1 167 ? 0.289 13.340 -9.368 1.00 79.35 195 GLN C CA 1
ATOM 4062 C C . GLN C 1 167 ? 0.850 14.032 -10.603 1.00 77.71 195 GLN C C 1
ATOM 4063 O O . GLN C 1 167 ? 0.456 15.132 -10.959 1.00 63.53 195 GLN C O 1
ATOM 4065 N N . ASP C 1 168 ? 1.843 13.402 -11.207 1.00 81.53 196 ASP C N 1
ATOM 4066 C CA . ASP C 1 168 ? 2.466 13.922 -12.398 1.00 68.78 196 ASP C CA 1
ATOM 4067 C C . ASP C 1 168 ? 1.937 13.226 -13.616 1.00 80.75 196 ASP C C 1
ATOM 4068 O O . ASP C 1 168 ? 1.793 13.812 -14.669 1.00 86.56 196 ASP C O 1
ATOM 4070 N N . LYS C 1 169 ? 1.670 11.947 -13.460 1.00 84.48 197 LYS C N 1
ATOM 4071 C CA . LYS C 1 169 ? 1.189 11.110 -14.529 1.00 81.11 197 LYS C CA 1
ATOM 4072 C C . LYS C 1 169 ? -0.232 11.339 -14.956 1.00 79.55 197 LYS C C 1
ATOM 4073 O O . LYS C 1 169 ? -1.079 11.610 -14.142 1.00 79.18 197 LYS C O 1
ATOM 4079 N N . PRO C 1 170 ? -0.484 11.243 -16.246 1.00 72.30 198 PRO C N 1
ATOM 4080 C CA . PRO C 1 170 ? -1.863 11.298 -16.746 1.00 77.14 198 PRO C CA 1
ATOM 4081 C C . PRO C 1 170 ? -2.788 10.256 -16.104 1.00 69.25 198 PRO C C 1
ATOM 4082 O O . PRO C 1 170 ? -2.367 9.150 -15.787 1.00 70.78 198 PRO C O 1
ATOM 4086 N N . ASP C 1 171 ? -4.046 10.632 -15.899 1.00 70.64 199 ASP C N 1
ATOM 4087 C CA . ASP C 1 171 ? -5.007 9.748 -15.257 1.00 70.85 199 ASP C CA 1
ATOM 4088 C C . ASP C 1 171 ? -5.551 8.724 -16.260 1.00 72.24 199 ASP C C 1
ATOM 4089 O O . ASP C 1 171 ? -6.462 9.032 -17.027 1.00 69.34 199 ASP C O 1
ATOM 4094 N N . VAL C 1 172 ? -4.987 7.518 -16.261 1.00 69.20 200 VAL C N 1
ATOM 4095 C CA . VAL C 1 172 ? -5.372 6.500 -17.230 1.00 64.01 200 VAL C CA 1
ATOM 4096 C C . VAL C 1 172 ? -6.834 6.154 -17.050 1.00 69.57 200 VAL C C 1
ATOM 4097 O O . VAL C 1 172 ? -7.582 6.028 -18.030 1.00 69.88 200 VAL C O 1
ATOM 4101 N N . GLY C 1 173 ? -7.243 6.024 -15.790 1.00 67.89 201 GLY C N 1
ATOM 4102 C CA . GLY C 1 173 ? -8.617 5.707 -15.455 1.00 67.89 201 GLY C CA 1
ATOM 4103 C C . GLY C 1 173 ? -9.629 6.633 -16.089 1.00 67.89 201 GLY C C 1
ATOM 4104 O O . GLY C 1 173 ? -10.654 6.190 -16.603 1.00 69.67 201 GLY C O 1
ATOM 4105 N N . GLU C 1 174 ? -9.344 7.925 -16.066 1.00 67.89 202 GLU C N 1
ATOM 4106 C CA . GLU C 1 174 ? -10.262 8.885 -16.642 1.00 67.89 202 GLU C CA 1
ATOM 4107 C C . GLU C 1 174 ? -10.242 8.831 -18.168 1.00 67.89 202 GLU C C 1
ATOM 4108 O O . GLU C 1 174 ? -11.285 8.891 -18.792 1.00 67.89 202 GLU C O 1
ATOM 4114 N N . LEU C 1 175 ? -9.058 8.693 -18.754 1.00 68.51 203 LEU C N 1
ATOM 4115 C CA . LEU C 1 175 ? -8.910 8.650 -20.205 1.00 62.72 203 LEU C CA 1
ATOM 4116 C C . LEU C 1 175 ? -9.695 7.493 -20.740 1.00 58.64 203 LEU C C 1
ATOM 4117 O O . LEU C 1 175 ? -10.399 7.618 -21.737 1.00 68.02 203 LEU C O 1
ATOM 4122 N N . ILE C 1 176 ? -9.557 6.349 -20.095 1.00 60.39 204 ILE C N 1
ATOM 4123 C CA . ILE C 1 176 ? -10.391 5.235 -20.474 1.00 61.27 204 ILE C CA 1
ATOM 4124 C C . ILE C 1 176 ? -11.893 5.450 -20.320 1.00 58.10 204 ILE C C 1
ATOM 4125 O O . ILE C 1 176 ? -12.588 5.532 -21.319 1.00 62.68 204 ILE C O 1
ATOM 4130 N N . ARG C 1 177 ? -12.370 5.624 -19.093 1.00 63.11 205 ARG C N 1
ATOM 4131 C CA . ARG C 1 177 ? -13.805 5.773 -18.775 1.00 66.98 205 ARG C CA 1
ATOM 4132 C C . ARG C 1 177 ? -14.493 6.911 -19.550 1.00 69.27 205 ARG C C 1
ATOM 4133 O O . ARG C 1 177 ? -15.648 6.774 -19.955 1.00 79.01 205 ARG C O 1
ATOM 4141 N N . ARG C 1 178 ? -13.796 8.022 -19.763 1.00 66.22 206 ARG C N 1
ATOM 4142 C CA . ARG C 1 178 ? -14.400 9.161 -20.441 1.00 62.94 206 ARG C CA 1
ATOM 4143 C C . ARG C 1 178 ? -14.281 9.099 -21.968 1.00 71.48 206 ARG C C 1
ATOM 4144 O O . ARG C 1 178 ? -15.297 9.013 -22.668 1.00 77.50 206 ARG C O 1
ATOM 4146 N N . GLU C 1 179 ? -13.052 9.132 -22.481 1.00 64.81 207 GLU C N 1
ATOM 4147 C CA . GLU C 1 179 ? -12.813 9.266 -23.922 1.00 64.55 207 GLU C CA 1
ATOM 4148 C C . GLU C 1 179 ? -12.835 7.941 -24.657 1.00 62.91 207 GLU C C 1
ATOM 4149 O O . GLU C 1 179 ? -13.496 7.809 -25.680 1.00 60.29 207 GLU C O 1
ATOM 4155 N N . ILE C 1 180 ? -12.068 6.979 -24.155 1.00 64.23 208 ILE C N 1
ATOM 4156 C CA . ILE C 1 180 ? -12.073 5.624 -24.687 1.00 63.46 208 ILE C CA 1
ATOM 4157 C C . ILE C 1 180 ? -13.342 4.973 -24.121 1.00 67.05 208 ILE C C 1
ATOM 4158 O O . ILE C 1 180 ? -14.032 5.589 -23.303 1.00 80.52 208 ILE C O 1
ATOM 4163 N N . TRP C 1 181 ? -13.687 3.786 -24.604 1.00 64.51 209 TRP C N 1
ATOM 4164 C CA . TRP C 1 181 ? -14.878 3.040 -24.187 1.00 68.00 209 TRP C CA 1
ATOM 4165 C C . TRP C 1 181 ? -16.114 3.638 -24.859 1.00 60.99 209 TRP C C 1
ATOM 4166 O O . TRP C 1 181 ? -16.980 2.906 -25.337 1.00 75.74 209 TRP C O 1
ATOM 4177 N N . HIS C 1 182 ? -16.184 4.957 -24.940 1.00 61.25 210 HIS C N 1
ATOM 4178 C CA . HIS C 1 182 ? -17.253 5.592 -25.698 1.00 64.70 210 HIS C CA 1
ATOM 4179 C C . HIS C 1 182 ? -16.914 5.592 -27.170 1.00 66.85 210 HIS C C 1
ATOM 4180 O O . HIS C 1 182 ? -17.787 5.770 -28.025 1.00 66.39 210 HIS C O 1
ATOM 4187 N N . ASN C 1 183 ? -15.638 5.363 -27.458 1.00 67.15 211 ASN C N 1
ATOM 4188 C CA . ASN C 1 183 ? -15.140 5.413 -28.819 1.00 61.39 211 ASN C CA 1
ATOM 4189 C C . ASN C 1 183 ? -13.938 4.537 -29.054 1.00 65.15 211 ASN C C 1
ATOM 4190 O O . ASN C 1 183 ? -12.966 4.997 -29.665 1.00 68.80 211 ASN C O 1
ATOM 4195 N N . PRO C 1 184 ? -13.994 3.270 -28.602 1.00 69.23 212 PRO C N 1
ATOM 4196 C CA . PRO C 1 184 ? -12.801 2.413 -28.683 1.00 66.25 212 PRO C CA 1
ATOM 4197 C C . PRO C 1 184 ? -12.244 2.361 -30.103 1.00 64.47 212 PRO C C 1
ATOM 4198 O O . PRO C 1 184 ? -11.030 2.342 -30.296 1.00 72.31 212 PRO C O 1
ATOM 4202 N N . LEU C 1 185 ? -13.142 2.389 -31.082 1.00 65.40 213 LEU C N 1
ATOM 4203 C CA . LEU C 1 185 ? -12.770 2.201 -32.473 1.00 63.94 213 LEU C CA 1
ATOM 4204 C C . LEU C 1 185 ? -12.134 3.455 -33.054 1.00 64.68 213 LEU C C 1
ATOM 4205 O O . LEU C 1 185 ? -11.270 3.370 -33.932 1.00 62.29 213 LEU C O 1
ATOM 4210 N N . SER C 1 186 ? -12.554 4.613 -32.555 1.00 63.08 214 SER C N 1
ATOM 4211 C CA . SER C 1 186 ? -11.985 5.885 -32.981 1.00 59.19 214 SER C CA 1
ATOM 4212 C C . SER C 1 186 ? -10.484 5.938 -32.761 1.00 62.02 214 SER C C 1
ATOM 4213 O O . SER C 1 186 ? -9.732 6.511 -33.553 1.00 59.81 214 SER C O 1
ATOM 4216 N N . TYR C 1 187 ? -10.045 5.346 -31.662 1.00 61.60 215 TYR C N 1
ATOM 4217 C CA . TYR C 1 187 ? -8.638 5.377 -31.345 1.00 58.79 215 TYR C CA 1
ATOM 4218 C C . TYR C 1 187 ? -7.923 4.242 -32.049 1.00 65.21 215 TYR C C 1
ATOM 4219 O O . TYR C 1 187 ? -6.728 4.333 -32.335 1.00 72.87 215 TYR C O 1
ATOM 4228 N N . TYR C 1 188 ? -8.641 3.164 -32.334 1.00 63.66 216 TYR C N 1
ATOM 4229 C CA . TYR C 1 188 ? -8.019 2.096 -33.090 1.00 56.44 216 TYR C CA 1
ATOM 4230 C C . TYR C 1 188 ? -7.712 2.651 -34.478 1.00 56.04 216 TYR C C 1
ATOM 4231 O O . TYR C 1 188 ? -6.572 2.589 -34.911 1.00 56.98 216 TYR C O 1
ATOM 4240 N N . LEU C 1 189 ? -8.701 3.249 -35.143 1.00 57.70 217 LEU C N 1
ATOM 4241 C CA . LEU C 1 189 ? -8.554 3.679 -36.552 1.00 61.83 217 LEU C CA 1
ATOM 4242 C C . LEU C 1 189 ? -7.626 4.876 -36.837 1.00 60.24 217 LEU C C 1
ATOM 4243 O O . LEU C 1 189 ? -6.878 5.338 -35.973 1.00 73.24 217 LEU C O 1
ATOM 4248 N N . PHE D 1 1 ? -16.127 -7.278 -40.088 1.00 75.02 29 PHE D N 1
ATOM 4249 C CA . PHE D 1 1 ? -15.907 -7.332 -38.652 1.00 72.37 29 PHE D CA 1
ATOM 4250 C C . PHE D 1 1 ? -15.369 -6.034 -38.086 1.00 76.72 29 PHE D C 1
ATOM 4251 O O . PHE D 1 1 ? -14.977 -5.977 -36.951 1.00 67.91 29 PHE D O 1
ATOM 4253 N N . MET D 1 2 ? -15.267 -5.014 -38.912 1.00 75.97 30 MET D N 1
ATOM 4254 C CA . MET D 1 2 ? -14.844 -3.702 -38.448 1.00 67.99 30 MET D CA 1
ATOM 4255 C C . MET D 1 2 ? -16.062 -2.801 -38.371 1.00 62.95 30 MET D C 1
ATOM 4256 O O . MET D 1 2 ? -16.148 -1.932 -37.536 1.00 57.46 30 MET D O 1
ATOM 4261 N N . GLN D 1 3 ? -16.996 -3.004 -39.297 1.00 63.20 31 GLN D N 1
ATOM 4262 C CA . GLN D 1 3 ? -18.266 -2.303 -39.338 1.00 63.82 31 GLN D CA 1
ATOM 4263 C C . GLN D 1 3 ? -19.205 -2.792 -38.254 1.00 72.49 31 GLN D C 1
ATOM 4264 O O . GLN D 1 3 ? -20.083 -2.077 -37.810 1.00 62.57 31 GLN D O 1
ATOM 4270 N N . ASP D 1 4 ? -18.989 -4.015 -37.785 1.00 71.14 32 ASP D N 1
ATOM 4271 C CA . ASP D 1 4 ? -19.776 -4.538 -36.707 1.00 69.96 32 ASP D CA 1
ATOM 4272 C C . ASP D 1 4 ? -19.566 -3.640 -35.497 1.00 71.01 32 ASP D C 1
ATOM 4273 O O . ASP D 1 4 ? -20.524 -3.195 -34.893 1.00 70.18 32 ASP D O 1
ATOM 4278 N N . PHE D 1 5 ? -18.323 -3.272 -35.210 1.00 70.64 33 PHE D N 1
ATOM 4279 C CA . PHE D 1 5 ? -18.013 -2.423 -34.100 1.00 62.29 33 PHE D CA 1
ATOM 4280 C C . PHE D 1 5 ? -18.714 -1.094 -34.251 1.00 59.72 33 PHE D C 1
ATOM 4281 O O . PHE D 1 5 ? -19.285 -0.606 -33.309 1.00 61.50 33 PHE D O 1
ATOM 4289 N N . GLU D 1 6 ? -18.719 -0.519 -35.436 1.00 59.30 34 GLU D N 1
ATOM 4290 C CA . GLU D 1 6 ? -19.370 0.764 -35.616 1.00 61.02 34 GLU D CA 1
ATOM 4291 C C . GLU D 1 6 ? -20.846 0.715 -35.318 1.00 60.55 34 GLU D C 1
ATOM 4292 O O . GLU D 1 6 ? -21.412 1.706 -34.919 1.00 63.01 34 GLU D O 1
ATOM 4298 N N . ASP D 1 7 ? -21.462 -0.446 -35.494 1.00 66.07 35 ASP D N 1
ATOM 4299 C CA . ASP D 1 7 ? -22.908 -0.578 -35.312 1.00 67.43 35 ASP D CA 1
ATOM 4300 C C . ASP D 1 7 ? -23.243 -0.786 -33.849 1.00 65.07 35 ASP D C 1
ATOM 4301 O O . ASP D 1 7 ? -24.049 -0.053 -33.286 1.00 62.14 35 ASP D O 1
ATOM 4306 N N . ILE D 1 8 ? -22.604 -1.790 -33.254 1.00 57.52 36 ILE D N 1
ATOM 4307 C CA . ILE D 1 8 ? -22.664 -2.032 -31.829 1.00 57.00 36 ILE D CA 1
ATOM 4308 C C . ILE D 1 8 ? -22.290 -0.813 -30.994 1.00 56.58 36 ILE D C 1
ATOM 4309 O O . ILE D 1 8 ? -22.927 -0.535 -29.987 1.00 65.31 36 ILE D O 1
ATOM 4314 N N . GLN D 1 9 ? -21.250 -0.088 -31.378 1.00 57.41 37 GLN D N 1
ATOM 4315 C CA . GLN D 1 9 ? -20.831 1.022 -30.532 1.00 56.68 37 GLN D CA 1
ATOM 4316 C C . GLN D 1 9 ? -21.893 2.108 -30.595 1.00 61.14 37 GLN D C 1
ATOM 4317 O O . GLN D 1 9 ? -22.196 2.750 -29.590 1.00 65.84 37 GLN D O 1
ATOM 4323 N N . LYS D 1 10 ? -22.482 2.284 -31.771 1.00 56.66 38 LYS D N 1
ATOM 4324 C CA . LYS D 1 10 ? -23.473 3.324 -31.965 1.00 57.38 38 LYS D CA 1
ATOM 4325 C C . LYS D 1 10 ? -24.772 2.965 -31.234 1.00 66.59 38 LYS D C 1
ATOM 4326 O O . LYS D 1 10 ? -25.475 3.858 -30.732 1.00 57.51 38 LYS D O 1
ATOM 4332 N N . ASP D 1 11 ? -25.072 1.662 -31.204 1.00 61.78 39 ASP D N 1
ATOM 4333 C CA . ASP D 1 11 ? -26.135 1.099 -30.390 1.00 57.47 39 ASP D CA 1
ATOM 4334 C C . ASP D 1 11 ? -25.988 1.629 -28.988 1.00 59.52 39 ASP D C 1
ATOM 4335 O O . ASP D 1 11 ? -26.873 2.299 -28.470 1.00 62.31 39 ASP D O 1
ATOM 4340 N N . ILE D 1 12 ? -24.831 1.323 -28.407 1.00 63.92 40 ILE D N 1
ATOM 4341 C CA . ILE D 1 12 ? -24.488 1.631 -27.026 1.00 58.02 40 ILE D CA 1
ATOM 4342 C C . ILE D 1 12 ? -24.602 3.116 -26.741 1.00 60.79 40 ILE D C 1
ATOM 4343 O O . ILE D 1 12 ? -25.312 3.515 -25.832 1.00 63.18 40 ILE D O 1
ATOM 4348 N N . GLU D 1 13 ? -23.912 3.939 -27.519 1.00 58.14 41 GLU D N 1
ATOM 4349 C CA . GLU D 1 13 ? -23.915 5.371 -27.251 1.00 57.48 41 GLU D CA 1
ATOM 4350 C C . GLU D 1 13 ? -25.326 5.958 -27.204 1.00 59.15 41 GLU D C 1
ATOM 4351 O O . GLU D 1 13 ? -25.600 6.854 -26.401 1.00 67.75 41 GLU D O 1
ATOM 4357 N N . GLN D 1 14 ? -26.203 5.467 -28.080 1.00 61.48 42 GLN D N 1
ATOM 4358 C CA . GLN D 1 14 ? -27.666 5.669 -27.987 1.00 56.80 42 GLN D CA 1
ATOM 4359 C C . GLN D 1 14 ? -28.340 5.273 -26.691 1.00 55.66 42 GLN D C 1
ATOM 4360 O O . GLN D 1 14 ? -29.301 5.906 -26.251 1.00 55.67 42 GLN D O 1
ATOM 4366 N N . LEU D 1 15 ? -27.846 4.218 -26.081 1.00 56.92 43 LEU D N 1
ATOM 4367 C CA . LEU D 1 15 ? -28.401 3.813 -24.811 1.00 56.92 43 LEU D CA 1
ATOM 4368 C C . LEU D 1 15 ? -27.889 4.707 -23.692 1.00 57.43 43 LEU D C 1
ATOM 4369 O O . LEU D 1 15 ? -28.582 4.909 -22.712 1.00 57.15 43 LEU D O 1
ATOM 4374 N N . ASP D 1 16 ? -26.676 5.232 -23.832 1.00 64.49 44 ASP D N 1
ATOM 4375 C CA . ASP D 1 16 ? -26.056 5.991 -22.757 1.00 58.44 44 ASP D CA 1
ATOM 4376 C C . ASP D 1 16 ? -26.673 7.362 -22.763 1.00 59.39 44 ASP D C 1
ATOM 4377 O O . ASP D 1 16 ? -26.804 8.011 -21.711 1.00 61.44 44 ASP D O 1
ATOM 4382 N N . ILE D 1 17 ? -27.076 7.799 -23.948 1.00 55.41 45 ILE D N 1
ATOM 4383 C CA . ILE D 1 17 ? -27.725 9.096 -24.050 1.00 63.46 45 ILE D CA 1
ATOM 4384 C C . ILE D 1 17 ? -29.149 9.003 -23.496 1.00 57.07 45 ILE D C 1
ATOM 4385 O O . ILE D 1 17 ? -29.545 9.838 -22.690 1.00 56.51 45 ILE D O 1
ATOM 4390 N N . LYS D 1 18 ? -29.895 7.975 -23.898 1.00 57.40 46 LYS D N 1
ATOM 4391 C CA . LYS D 1 18 ? -31.225 7.728 -23.336 1.00 55.58 46 LYS D CA 1
ATOM 4392 C C . LYS D 1 18 ? -31.201 7.497 -21.837 1.00 54.78 46 LYS D C 1
ATOM 4393 O O . LYS D 1 18 ? -32.135 7.843 -21.139 1.00 59.83 46 LYS D O 1
ATOM 4399 N N . CYS D 1 19 ? -30.143 6.887 -21.340 1.00 59.35 47 CYS D N 1
ATOM 4400 C CA . CYS D 1 19 ? -30.005 6.687 -19.909 1.00 54.65 47 CYS D CA 1
ATOM 4401 C C . CYS D 1 19 ? -29.804 8.029 -19.250 1.00 60.92 47 CYS D C 1
ATOM 4402 O O . CYS D 1 19 ? -30.391 8.326 -18.207 1.00 65.63 47 CYS D O 1
ATOM 4405 N N . ALA D 1 20 ? -28.960 8.854 -19.862 1.00 63.96 48 ALA D N 1
ATOM 4406 C CA . ALA D 1 20 ? -28.668 10.182 -19.336 1.00 55.64 48 ALA D CA 1
ATOM 4407 C C . ALA D 1 20 ? -29.930 11.034 -19.245 1.00 55.36 48 ALA D C 1
ATOM 4408 O O . ALA D 1 20 ? -30.181 11.682 -18.229 1.00 59.98 48 ALA D O 1
ATOM 4410 N N . HIS D 1 21 ? -30.721 11.026 -20.313 1.00 55.54 49 HIS D N 1
ATOM 4411 C CA . HIS D 1 21 ? -31.958 11.798 -20.355 1.00 60.13 49 HIS D CA 1
ATOM 4412 C C . HIS D 1 21 ? -32.896 11.402 -19.219 1.00 63.39 49 HIS D C 1
ATOM 4413 O O . HIS D 1 21 ? -33.481 12.259 -18.558 1.00 56.22 49 HIS D O 1
ATOM 4420 N N . GLU D 1 22 ? -33.033 10.099 -18.999 1.00 58.65 50 GLU D N 1
ATOM 4421 C CA . GLU D 1 22 ? -33.899 9.587 -17.944 1.00 54.09 50 GLU D CA 1
ATOM 4422 C C . GLU D 1 22 ? -33.402 10.005 -16.564 1.00 57.62 50 GLU D C 1
ATOM 4423 O O . GLU D 1 22 ? -34.192 10.175 -15.635 1.00 59.73 50 GLU D O 1
ATOM 4429 N N . GLN D 1 23 ? -32.089 10.170 -16.436 1.00 78.70 51 GLN D N 1
ATOM 4430 C CA . GLN D 1 23 ? -31.486 10.570 -15.160 1.00 72.65 51 GLN D CA 1
ATOM 4431 C C . GLN D 1 23 ? -31.562 12.088 -14.949 1.00 57.30 51 GLN D C 1
ATOM 4432 O O . GLN D 1 23 ? -31.669 12.558 -13.818 1.00 55.18 51 GLN D O 1
ATOM 4438 N N . MET D 1 24 ? -31.529 12.846 -16.040 1.00 56.04 52 MET D N 1
ATOM 4439 C CA . MET D 1 24 ? -31.532 14.297 -15.932 1.00 56.73 52 MET D CA 1
ATOM 4440 C C . MET D 1 24 ? -32.884 14.780 -15.430 1.00 73.22 52 MET D C 1
ATOM 4441 O O . MET D 1 24 ? -32.964 15.613 -14.508 1.00 53.65 52 MET D O 1
ATOM 4446 N N . ASN D 1 25 ? -33.940 14.232 -16.029 1.00 55.57 53 ASN D N 1
ATOM 4447 C CA . ASN D 1 25 ? -35.291 14.550 -15.617 1.00 54.70 53 ASN D CA 1
ATOM 4448 C C . ASN D 1 25 ? -35.545 14.276 -14.139 1.00 56.71 53 ASN D C 1
ATOM 4449 O O . ASN D 1 25 ? -36.167 15.091 -13.440 1.00 59.32 53 ASN D O 1
ATOM 4454 N N . ILE D 1 26 ? -35.059 13.149 -13.644 1.00 53.67 54 ILE D N 1
ATOM 4455 C CA . ILE D 1 26 ? -35.217 12.901 -12.226 1.00 54.21 54 ILE D CA 1
ATOM 4456 C C . ILE D 1 26 ? -34.538 14.020 -11.448 1.00 56.60 54 ILE D C 1
ATOM 4457 O O . ILE D 1 26 ? -35.176 14.662 -10.608 1.00 53.98 54 ILE D O 1
ATOM 4462 N N . GLN D 1 27 ? -33.271 14.285 -11.768 1.00 63.46 55 GLN D N 1
ATOM 4463 C CA . GLN D 1 27 ? -32.541 15.383 -11.128 1.00 67.90 55 GLN D CA 1
ATOM 4464 C C . GLN D 1 27 ? -33.366 16.674 -11.119 1.00 54.77 55 GLN D C 1
ATOM 4465 O O . GLN D 1 27 ? -33.456 17.343 -10.091 1.00 56.18 55 GLN D O 1
ATOM 4471 N N . LYS D 1 28 ? -34.000 16.987 -12.249 1.00 54.48 56 LYS D N 1
ATOM 4472 C CA . LYS D 1 28 ? -34.839 18.179 -12.354 1.00 55.05 56 LYS D CA 1
ATOM 4473 C C . LYS D 1 28 ? -36.048 18.181 -11.417 1.00 64.60 56 LYS D C 1
ATOM 4474 O O . LYS D 1 28 ? -36.363 19.211 -10.807 1.00 56.74 56 LYS D O 1
ATOM 4480 N N . GLN D 1 29 ? -36.705 17.037 -11.258 1.00 60.51 57 GLN D N 1
ATOM 4481 C CA . GLN D 1 29 ? -37.879 17.015 -10.400 1.00 59.51 57 GLN D CA 1
ATOM 4482 C C . GLN D 1 29 ? -37.555 16.847 -8.928 1.00 55.22 57 GLN D C 1
ATOM 4483 O O . GLN D 1 29 ? -38.436 16.992 -8.096 1.00 55.16 57 GLN D O 1
ATOM 4489 N N . TYR D 1 30 ? -36.319 16.510 -8.588 1.00 54.59 58 TYR D N 1
ATOM 4490 C CA . TYR D 1 30 ? -35.948 16.495 -7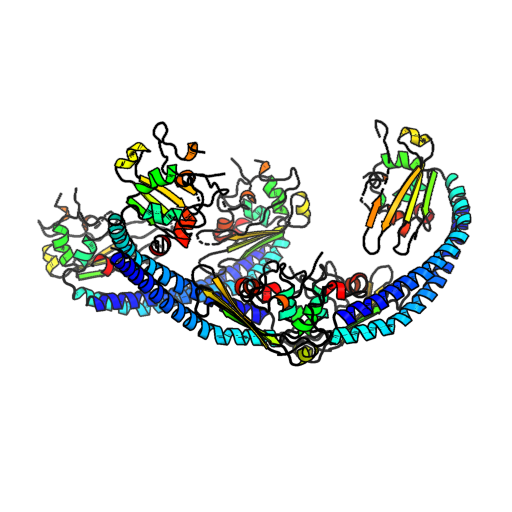.176 1.00 52.88 58 TYR D CA 1
ATOM 4491 C C . TYR D 1 30 ? -35.365 17.836 -6.767 1.00 53.88 58 TYR D C 1
ATOM 4492 O O . TYR D 1 30 ? -35.520 18.272 -5.625 1.00 52.29 58 TYR D O 1
ATOM 4501 N N . ASP D 1 31 ? -34.714 18.505 -7.714 1.00 59.10 59 ASP D N 1
ATOM 4502 C CA . ASP D 1 31 ? -34.283 19.883 -7.502 1.00 55.63 59 ASP D CA 1
ATOM 4503 C C . ASP D 1 31 ? -35.460 20.772 -7.152 1.00 52.67 59 ASP D C 1
ATOM 4504 O O . ASP D 1 31 ? -35.320 21.758 -6.436 1.00 53.14 59 ASP D O 1
ATOM 4509 N N . GLU D 1 32 ? -36.621 20.417 -7.675 1.00 55.20 60 GLU D N 1
ATOM 4510 C CA . GLU D 1 32 ? -37.825 21.172 -7.411 1.00 54.81 60 GLU D CA 1
ATOM 4511 C C . GLU D 1 32 ? -38.393 20.871 -6.029 1.00 52.38 60 GLU D C 1
ATOM 4512 O O . GLU D 1 32 ? -38.858 21.776 -5.346 1.00 54.47 60 GLU D O 1
ATOM 4518 N N . LYS D 1 33 ? -38.358 19.617 -5.600 1.00 51.61 61 LYS D N 1
ATOM 4519 C CA . LYS D 1 33 ? -38.832 19.312 -4.262 1.00 51.70 61 LYS D CA 1
ATOM 4520 C C . LYS D 1 33 ? -37.946 19.990 -3.202 1.00 52.62 61 LYS D C 1
ATOM 4521 O O . LYS D 1 33 ? -38.369 20.241 -2.068 1.00 52.46 61 LYS D O 1
ATOM 4527 N N . LYS D 1 34 ? -36.726 20.328 -3.582 1.00 52.43 62 LYS D N 1
ATOM 4528 C CA . LYS D 1 34 ? -35.815 20.931 -2.638 1.00 53.37 62 LYS D CA 1
ATOM 4529 C C . LYS D 1 34 ? -36.174 22.373 -2.384 1.00 52.33 62 LYS D C 1
ATOM 4530 O O . LYS D 1 34 ? -35.914 22.879 -1.294 1.00 65.34 62 LYS D O 1
ATOM 4536 N N . LYS D 1 35 ? -36.765 23.038 -3.370 1.00 52.43 63 LYS D N 1
ATOM 4537 C CA . LYS D 1 35 ? -37.071 24.457 -3.220 1.00 51.58 63 LYS D CA 1
ATOM 4538 C C . LYS D 1 35 ? -37.769 24.800 -1.887 1.00 53.83 63 LYS D C 1
ATOM 4539 O O . LYS D 1 35 ? -37.249 25.604 -1.109 1.00 53.23 63 LYS D O 1
ATOM 4545 N N . PRO D 1 36 ? -38.917 24.161 -1.582 1.00 54.54 64 PRO D N 1
ATOM 4546 C CA . PRO D 1 36 ? -39.481 24.502 -0.270 1.00 53.95 64 PRO D CA 1
ATOM 4547 C C . PRO D 1 36 ? -38.587 24.177 0.944 1.00 54.92 64 PRO D C 1
ATOM 4548 O O . PRO D 1 36 ? -38.904 24.626 2.049 1.00 58.58 64 PRO D O 1
ATOM 4552 N N . LEU D 1 37 ? -37.499 23.431 0.759 1.00 54.22 65 LEU D N 1
ATOM 4553 C CA . LEU D 1 37 ? -36.655 23.075 1.889 1.00 52.95 65 LEU D CA 1
ATOM 4554 C C . LEU D 1 37 ? -35.566 24.106 2.120 1.00 55.32 65 LEU D C 1
ATOM 4555 O O . LEU D 1 37 ? -35.071 24.239 3.224 1.00 53.45 65 LEU D O 1
ATOM 4560 N N . PHE D 1 38 ? -35.183 24.839 1.082 1.00 56.77 66 PHE D N 1
ATOM 4561 C CA . PHE D 1 38 ? -34.198 25.903 1.252 1.00 52.50 66 PHE D CA 1
ATOM 4562 C C . PHE D 1 38 ? -34.871 27.073 1.946 1.00 51.99 66 PHE D C 1
ATOM 4563 O O . PHE D 1 38 ? -34.270 27.734 2.777 1.00 49.82 66 PHE D O 1
ATOM 4571 N N . GLU D 1 39 ? -36.138 27.309 1.616 1.00 57.30 67 GLU D N 1
ATOM 4572 C CA . GLU D 1 39 ? -36.888 28.379 2.252 1.00 53.08 67 GLU D CA 1
ATOM 4573 C C . GLU D 1 39 ? -36.953 28.230 3.772 1.00 54.15 67 GLU D C 1
ATOM 4574 O O . GLU D 1 39 ? -36.620 29.162 4.495 1.00 61.23 67 GLU D O 1
ATOM 4580 N N . LYS D 1 40 ? -37.373 27.074 4.265 1.00 51.37 68 LYS D N 1
ATOM 4581 C CA . LYS D 1 40 ? -37.371 26.859 5.697 1.00 52.39 68 LYS D CA 1
ATOM 4582 C C . LYS D 1 40 ? -35.979 27.132 6.262 1.00 54.67 68 LYS D C 1
ATOM 4583 O O . LYS D 1 40 ? -35.839 27.770 7.307 1.00 49.82 68 LYS D O 1
ATOM 4589 N N . ARG D 1 41 ? -34.954 26.675 5.538 1.00 57.26 69 ARG D N 1
ATOM 4590 C CA . ARG D 1 41 ? -33.578 26.832 5.962 1.00 51.88 69 ARG D CA 1
ATOM 4591 C C . ARG D 1 41 ? -33.194 28.298 6.106 1.00 52.36 69 ARG D C 1
ATOM 4592 O O . ARG D 1 41 ? -32.353 28.643 6.909 1.00 49.82 69 ARG D O 1
ATOM 4600 N N . ASP D 1 42 ? -33.822 29.161 5.320 1.00 63.03 70 ASP D N 1
ATOM 4601 C CA . ASP D 1 42 ? -33.626 30.596 5.459 1.00 51.04 70 ASP D CA 1
ATOM 4602 C C . ASP D 1 42 ? -34.235 31.096 6.751 1.00 53.00 70 ASP D C 1
ATOM 4603 O O . ASP D 1 42 ? -33.667 31.942 7.404 1.00 52.78 70 ASP D O 1
ATOM 4608 N N . GLU D 1 43 ? -35.397 30.576 7.123 1.00 52.74 71 GLU D N 1
ATOM 4609 C CA . GLU D 1 43 ? -36.063 31.051 8.324 1.00 53.63 71 GLU D CA 1
ATOM 4610 C C . GLU D 1 43 ? -35.279 30.669 9.561 1.00 52.94 71 GLU D C 1
ATOM 4611 O O . GLU D 1 43 ? -35.361 31.343 10.572 1.00 57.46 71 GLU D O 1
ATOM 4617 N N . ILE D 1 44 ? -34.516 29.593 9.480 1.00 49.82 72 ILE D N 1
ATOM 4618 C CA . ILE D 1 44 ? -33.721 29.142 10.606 1.00 53.78 72 ILE D CA 1
ATOM 4619 C C . ILE D 1 44 ? -32.422 29.932 10.695 1.00 52.33 72 ILE D C 1
ATOM 4620 O O . ILE D 1 44 ? -31.877 30.141 11.772 1.00 53.34 72 ILE D O 1
ATOM 4625 N N . ILE D 1 45 ? -31.924 30.369 9.549 1.00 53.13 73 ILE D N 1
ATOM 4626 C CA . ILE D 1 45 ? -30.711 31.168 9.502 1.00 53.53 73 ILE D CA 1
ATOM 4627 C C . ILE D 1 45 ? -30.981 32.548 10.108 1.00 49.82 73 ILE D C 1
ATOM 4628 O O . ILE D 1 45 ? -30.180 33.055 10.874 1.00 51.39 73 ILE D O 1
ATOM 4633 N N . GLN D 1 46 ? -32.135 33.125 9.817 1.00 52.74 74 GLN D N 1
ATOM 4634 C CA . GLN D 1 46 ? -32.546 34.399 10.410 1.00 52.94 74 GLN D CA 1
ATOM 4635 C C . GLN D 1 46 ? -32.533 34.418 11.941 1.00 56.07 74 GLN D C 1
ATOM 4636 O O . GLN D 1 46 ? -32.450 35.472 12.564 1.00 49.82 74 GLN D O 1
ATOM 4642 N N . LYS D 1 47 ? -32.596 33.242 12.546 1.00 54.82 75 LYS D N 1
ATOM 4643 C CA . LYS D 1 47 ? -32.608 33.143 13.990 1.00 52.87 75 LYS D CA 1
ATOM 4644 C C . LYS D 1 47 ? -31.238 32.832 14.611 1.00 54.16 75 LYS D C 1
ATOM 4645 O O . LYS D 1 47 ? -31.086 32.760 15.834 1.00 59.16 75 LYS D O 1
ATOM 4651 N N . ILE D 1 48 ? -30.239 32.654 13.759 1.00 56.68 76 ILE D N 1
ATOM 4652 C CA . ILE D 1 48 ? -28.869 32.393 14.185 1.00 53.93 76 ILE D CA 1
ATOM 4653 C C . ILE D 1 48 ? -28.017 33.615 13.950 1.00 53.85 76 ILE D C 1
ATOM 4654 O O . ILE D 1 48 ? -27.710 33.935 12.800 1.00 57.95 76 ILE D O 1
ATOM 4659 N N . PRO D 1 49 ? -27.627 34.302 15.030 1.00 53.19 77 PRO D N 1
ATOM 4660 C CA . PRO D 1 49 ? -26.881 35.555 14.919 1.00 51.93 77 PRO D CA 1
ATOM 4661 C C . PRO D 1 49 ? -25.535 35.393 14.206 1.00 54.52 77 PRO D C 1
ATOM 4662 O O . PRO D 1 49 ? -24.656 34.719 14.741 1.00 53.30 77 PRO D O 1
ATOM 4666 N N . GLY D 1 50 ? -25.390 36.015 13.034 1.00 54.82 78 GLY D N 1
ATOM 4667 C CA . GLY D 1 50 ? -24.152 36.022 12.289 1.00 54.82 78 GLY D CA 1
ATOM 4668 C C . GLY D 1 50 ? -23.879 34.721 11.563 1.00 54.82 78 GLY D C 1
ATOM 4669 O O . GLY D 1 50 ? -22.735 34.306 11.433 1.00 54.82 78 GLY D O 1
ATOM 4670 N N . PHE D 1 51 ? -24.915 34.056 11.076 1.00 53.25 79 PHE D N 1
ATOM 4671 C CA . PHE D 1 51 ? -24.682 32.743 10.503 1.00 53.16 79 PHE D CA 1
ATOM 4672 C C . PHE D 1 51 ? -23.797 32.799 9.261 1.00 49.82 79 PHE D C 1
ATOM 4673 O O . PHE D 1 51 ? -22.786 32.120 9.196 1.00 49.82 79 PHE D O 1
ATOM 4681 N N . TRP D 1 52 ? -24.162 33.612 8.284 1.00 51.59 80 TRP D N 1
ATOM 4682 C CA . TRP D 1 52 ? -23.422 33.650 7.026 1.00 51.97 80 TRP D CA 1
ATOM 4683 C C . TRP D 1 52 ? -22.015 34.230 7.154 1.00 49.82 80 TRP D C 1
ATOM 4684 O O . TRP D 1 52 ? -21.087 33.759 6.516 1.00 49.82 80 TRP D O 1
ATOM 4695 N N . ALA D 1 53 ? -21.866 35.251 7.984 1.00 51.49 81 ALA D N 1
ATOM 4696 C CA . ALA D 1 53 ? -20.556 35.819 8.257 1.00 52.47 81 ALA D CA 1
ATOM 4697 C C . ALA D 1 53 ? -19.601 34.771 8.798 1.00 49.82 81 ALA D C 1
ATOM 4698 O O . ALA D 1 53 ? -18.446 34.749 8.420 1.00 55.13 81 ALA D O 1
ATOM 4700 N N . ASN D 1 54 ? -20.082 33.901 9.675 1.00 49.82 82 ASN D N 1
ATOM 4701 C CA . ASN D 1 54 ? -19.241 32.860 10.239 1.00 55.03 82 ASN D CA 1
ATOM 4702 C C . ASN D 1 54 ? -19.268 31.550 9.452 1.00 53.63 82 ASN D C 1
ATOM 4703 O O . ASN D 1 54 ? -18.568 30.592 9.783 1.00 54.47 82 ASN D O 1
ATOM 4708 N N . THR D 1 55 ? -20.089 31.508 8.415 1.00 55.42 83 THR D N 1
ATOM 4709 C CA . THR D 1 55 ? -20.181 30.329 7.575 1.00 51.28 83 THR D CA 1
ATOM 4710 C C . THR D 1 55 ? -19.198 30.471 6.443 1.00 52.32 83 THR D C 1
ATOM 4711 O O . THR D 1 55 ? -18.462 29.542 6.148 1.00 50.91 83 THR D O 1
ATOM 4715 N N . LEU D 1 56 ? -19.186 31.666 5.846 1.00 53.31 84 LEU D N 1
ATOM 4716 C CA . LEU D 1 56 ? -18.358 32.006 4.684 1.00 56.38 84 LEU D CA 1
ATOM 4717 C C . LEU D 1 56 ? -16.863 32.109 4.976 1.00 52.57 84 LEU D C 1
ATOM 4718 O O . LEU D 1 56 ? -16.057 31.518 4.268 1.00 51.50 84 LEU D O 1
ATOM 4723 N N . ARG D 1 57 ? -16.480 32.841 6.014 1.00 52.25 85 ARG D N 1
ATOM 4724 C CA . ARG D 1 57 ? -15.052 32.995 6.279 1.00 53.63 85 ARG D CA 1
ATOM 4725 C C . ARG D 1 57 ? -14.430 31.773 6.962 1.00 54.96 85 ARG D C 1
ATOM 4726 O O . ARG D 1 57 ? -13.325 31.842 7.471 1.00 53.55 85 ARG D O 1
ATOM 4734 N N . LYS D 1 58 ? -15.137 30.654 6.968 1.00 54.08 86 LYS D N 1
ATOM 4735 C CA . LYS D 1 58 ? -14.559 29.414 7.440 1.00 53.50 86 LYS D CA 1
ATOM 4736 C C . LYS D 1 58 ? -14.296 28.483 6.266 1.00 55.38 86 LYS D C 1
ATOM 4737 O O . LYS D 1 58 ? -13.989 27.305 6.448 1.00 58.25 86 LYS D O 1
ATOM 4743 N N . HIS D 1 59 ? -14.440 29.008 5.060 1.00 55.00 87 HIS D N 1
ATOM 4744 C CA . HIS D 1 59 ? -14.077 28.262 3.869 1.00 55.40 87 HIS D CA 1
ATOM 4745 C C . HIS D 1 59 ? -12.623 28.553 3.599 1.00 61.03 87 HIS D C 1
ATOM 4746 O O . HIS D 1 59 ? -12.223 29.713 3.597 1.00 57.08 87 HIS D O 1
ATOM 4753 N N . PRO D 1 60 ? -11.815 27.504 3.392 1.00 66.38 88 PRO D N 1
ATOM 4754 C CA . PRO D 1 60 ? -10.400 27.679 3.058 1.00 57.57 88 PRO D CA 1
ATOM 4755 C C . PRO D 1 60 ? -10.144 28.716 1.978 1.00 59.22 88 PRO D C 1
ATOM 4756 O O . PRO D 1 60 ? -9.109 29.378 2.040 1.00 69.08 88 PRO D O 1
ATOM 4760 N N . ALA D 1 61 ? -11.046 28.864 1.010 1.00 59.59 89 ALA D N 1
ATOM 4761 C CA . ALA D 1 61 ? -10.788 29.798 -0.082 1.00 61.13 89 ALA D CA 1
ATOM 4762 C C . ALA D 1 61 ? -11.068 31.244 0.342 1.00 56.48 89 ALA D C 1
ATOM 4763 O O . ALA D 1 61 ? -10.602 32.176 -0.288 1.00 55.24 89 ALA D O 1
ATOM 4765 N N . LEU D 1 62 ? -11.799 31.432 1.435 1.00 59.95 90 LEU D N 1
ATOM 4766 C CA . LEU D 1 62 ? -12.042 32.783 1.953 1.00 58.95 90 LEU D CA 1
ATOM 4767 C C . LEU D 1 62 ? -11.229 33.048 3.203 1.00 64.53 90 LEU D C 1
ATOM 4768 O O . LEU D 1 62 ? -11.584 33.925 4.024 1.00 60.44 90 LEU D O 1
ATOM 4773 N N . SER D 1 63 ? -10.118 32.295 3.298 1.00 73.55 91 SER D N 1
ATOM 4774 C CA . SER D 1 63 ? -9.200 32.290 4.459 1.00 73.34 91 SER D CA 1
ATOM 4775 C C . SER D 1 63 ? -8.722 33.668 4.863 1.00 65.46 91 SER D C 1
ATOM 4776 O O . SER D 1 63 ? -8.643 33.951 6.030 1.00 62.67 91 SER D O 1
ATOM 4778 N N . ASP D 1 64 ? -8.325 34.470 3.887 1.00 66.53 92 ASP D N 1
ATOM 4779 C CA . ASP D 1 64 ? -7.740 35.745 4.180 1.00 72.19 92 ASP D CA 1
ATOM 4780 C C . ASP D 1 64 ? -8.473 36.874 3.460 1.00 72.56 92 ASP D C 1
ATOM 4781 O O . ASP D 1 64 ? -7.959 37.475 2.490 1.00 67.40 92 ASP D O 1
ATOM 4783 N N . ILE D 1 65 ? -9.692 37.155 3.930 1.00 66.91 93 ILE D N 1
ATOM 4784 C CA . ILE D 1 65 ? -10.406 38.349 3.482 1.00 61.80 93 ILE D CA 1
ATOM 4785 C 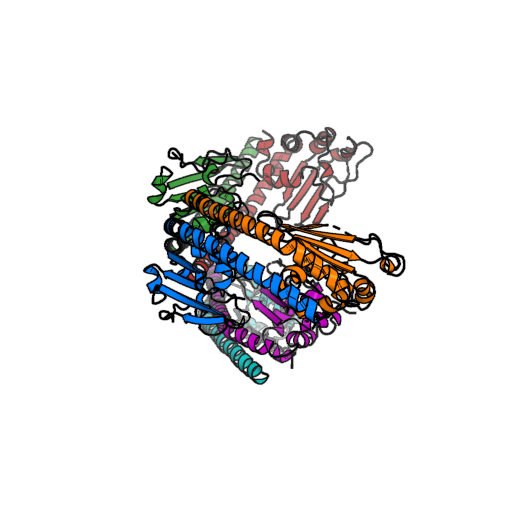C . ILE D 1 65 ? -10.330 39.452 4.514 1.00 59.56 93 ILE D C 1
ATOM 4786 O O . ILE D 1 65 ? -10.265 39.222 5.738 1.00 57.98 93 ILE D O 1
ATOM 4791 N N . VAL D 1 66 ? -10.344 40.653 3.957 1.00 55.78 94 VAL D N 1
ATOM 4792 C CA . VAL D 1 66 ? -10.430 41.919 4.654 1.00 53.69 94 VAL D CA 1
ATOM 4793 C C . VAL D 1 66 ? -11.372 41.930 5.887 1.00 54.99 94 VAL D C 1
ATOM 4794 O O . VAL D 1 66 ? -12.481 41.404 5.872 1.00 56.49 94 VAL D O 1
ATOM 4798 N N . PRO D 1 67 ? -10.907 42.506 6.990 1.00 55.75 95 PRO D N 1
ATOM 4799 C CA . PRO D 1 67 ? -11.771 42.533 8.174 1.00 62.96 95 PRO D CA 1
ATOM 4800 C C . PRO D 1 67 ? -12.975 43.485 8.015 1.00 58.68 95 PRO D C 1
ATOM 4801 O O . PRO D 1 67 ? -13.946 43.428 8.782 1.00 55.02 95 PRO D O 1
ATOM 4805 N N . GLU D 1 68 ? -12.915 44.343 7.009 1.00 54.17 96 GLU D N 1
ATOM 4806 C CA . GLU D 1 68 ? -14.019 45.234 6.724 1.00 54.16 96 GLU D CA 1
ATOM 4807 C C . GLU D 1 68 ? -15.128 44.442 6.011 1.00 55.62 96 GLU D C 1
ATOM 4808 O O . GLU D 1 68 ? -16.232 44.937 5.819 1.00 55.52 96 GLU D O 1
ATOM 4814 N N . ASP D 1 69 ? -14.825 43.208 5.619 1.00 57.75 97 ASP D N 1
ATOM 4815 C CA . ASP D 1 69 ? -15.822 42.323 5.031 1.00 54.23 97 ASP D CA 1
ATOM 4816 C C . ASP D 1 69 ? -16.779 41.786 6.085 1.00 57.07 97 ASP D C 1
ATOM 4817 O O . ASP D 1 69 ? -18.007 41.756 5.907 1.00 60.79 97 ASP D O 1
ATOM 4822 N N . ILE D 1 70 ? -16.171 41.331 7.176 1.00 59.40 98 ILE D N 1
ATOM 4823 C CA . ILE D 1 70 ? -16.880 40.816 8.317 1.00 54.57 98 ILE D CA 1
ATOM 4824 C C . ILE D 1 70 ? -17.675 41.967 8.876 1.00 53.48 98 ILE D C 1
ATOM 4825 O O . ILE D 1 70 ? -18.794 41.770 9.293 1.00 53.16 98 ILE D O 1
ATOM 4830 N N . ASP D 1 71 ? -17.143 43.176 8.832 1.00 57.49 99 ASP D N 1
ATOM 4831 C CA . ASP D 1 71 ? -18.013 44.305 9.101 1.00 56.80 99 ASP D CA 1
ATOM 4832 C C . ASP D 1 71 ? -19.385 44.281 8.413 1.00 56.96 99 ASP D C 1
ATOM 4833 O O . ASP D 1 71 ? -20.386 44.782 8.946 1.00 56.35 99 ASP D O 1
ATOM 4838 N N . ILE D 1 72 ? -19.408 43.759 7.194 1.00 54.13 100 ILE D N 1
ATOM 4839 C CA . ILE D 1 72 ? -20.574 43.909 6.354 1.00 54.25 100 ILE D CA 1
ATOM 4840 C C . ILE D 1 72 ? -21.357 42.622 6.312 1.00 54.87 100 ILE D C 1
ATOM 4841 O O . ILE D 1 72 ? -22.570 42.675 6.402 1.00 49.82 100 ILE D O 1
ATOM 4846 N N . LEU D 1 73 ? -20.676 41.478 6.195 1.00 54.97 101 LEU D N 1
ATOM 4847 C CA . LEU D 1 73 ? -21.364 40.174 6.206 1.00 52.81 101 LEU D CA 1
ATOM 4848 C C . LEU D 1 73 ? -22.197 40.013 7.481 1.00 53.72 101 LEU D C 1
ATOM 4849 O O . LEU D 1 73 ? -23.277 39.410 7.484 1.00 49.82 101 LEU D O 1
ATOM 4854 N N . ASN D 1 74 ? -21.700 40.595 8.561 1.00 55.24 102 ASN D N 1
ATOM 4855 C CA . ASN D 1 74 ? -22.394 40.508 9.823 1.00 52.76 102 ASN D CA 1
ATOM 4856 C C . ASN D 1 74 ? -23.833 41.013 9.740 1.00 53.10 102 ASN D C 1
ATOM 4857 O O . ASN D 1 74 ? -24.601 40.692 10.642 1.00 49.82 102 ASN D O 1
ATOM 4862 N N . HIS D 1 75 ? -24.216 41.634 8.640 1.00 49.82 103 HIS D N 1
ATOM 4863 C CA . HIS D 1 75 ? -25.572 42.092 8.467 1.00 49.82 103 HIS D CA 1
ATOM 4864 C C . HIS D 1 75 ? -26.246 41.442 7.278 1.00 52.51 103 HIS D C 1
ATOM 4865 O O . HIS D 1 75 ? -27.204 41.953 6.770 1.00 49.82 103 HIS D O 1
ATOM 4872 N N . LEU D 1 76 ? -25.676 40.366 6.778 1.00 52.63 104 LEU D N 1
ATOM 4873 C CA . LEU D 1 76 ? -26.300 39.599 5.723 1.00 49.82 104 LEU D CA 1
ATOM 4874 C C . LEU D 1 76 ? -27.441 38.802 6.344 1.00 49.82 104 LEU D C 1
ATOM 4875 O O . LEU D 1 76 ? -27.245 37.964 7.201 1.00 56.70 104 LEU D O 1
ATOM 4880 N N . VAL D 1 77 ? -28.649 39.104 5.921 1.00 56.97 105 VAL D N 1
ATOM 4881 C CA . VAL D 1 77 ? -29.855 38.457 6.423 1.00 55.16 105 VAL D CA 1
ATOM 4882 C C . VAL D 1 77 ? -30.212 37.252 5.572 1.00 51.83 105 VAL D C 1
ATOM 4883 O O . VAL D 1 77 ? -30.639 36.227 6.084 1.00 60.06 105 VAL D O 1
ATOM 4887 N N . LYS D 1 78 ? -30.016 37.361 4.269 1.00 52.75 106 LYS D N 1
ATOM 4888 C CA . LYS D 1 78 ? -30.469 36.316 3.365 1.00 49.82 106 LYS D CA 1
ATOM 4889 C C . LYS D 1 78 ? -29.505 36.147 2.215 1.00 51.89 106 LYS D C 1
ATOM 4890 O O . LYS D 1 78 ? -29.296 37.072 1.438 1.00 53.28 106 LYS D O 1
ATOM 4896 N N . LEU D 1 79 ? -28.890 34.974 2.133 1.00 49.82 107 LEU D N 1
ATOM 4897 C CA . LEU D 1 79 ? -28.074 34.595 0.998 1.00 51.84 107 LEU D CA 1
ATOM 4898 C C . LEU D 1 79 ? -28.782 33.511 0.216 1.00 55.00 107 LEU D C 1
ATOM 4899 O O . LEU D 1 79 ? -28.771 32.369 0.651 1.00 58.59 107 LEU D O 1
ATOM 4904 N N . ASP D 1 80 ? -29.367 33.853 -0.934 1.00 52.40 108 ASP D N 1
ATOM 4905 C CA . ASP D 1 80 ? -30.196 32.923 -1.717 1.00 52.27 108 ASP D CA 1
ATOM 4906 C C . ASP D 1 80 ? -29.644 32.529 -3.065 1.00 52.97 108 ASP D C 1
ATOM 4907 O O . ASP D 1 80 ? -29.715 33.334 -3.990 1.00 54.92 108 ASP D O 1
ATOM 4912 N N . LEU D 1 81 ? -29.178 31.292 -3.215 1.00 54.05 109 LEU D N 1
ATOM 4913 C CA . LEU D 1 81 ? -28.844 30.779 -4.547 1.00 54.65 109 LEU D CA 1
ATOM 4914 C C . LEU D 1 81 ? -30.050 30.230 -5.330 1.00 55.62 109 LEU D C 1
ATOM 4915 O O . LEU D 1 81 ? -30.689 29.278 -4.902 1.00 56.60 109 LEU D O 1
ATOM 4920 N N . LYS D 1 82 ? -30.345 30.819 -6.482 1.00 62.61 110 LYS D N 1
ATOM 4921 C CA . LYS D 1 82 ? -31.240 30.181 -7.458 1.00 62.61 110 LYS D CA 1
ATOM 4922 C C . LYS D 1 82 ? -30.406 29.551 -8.573 1.00 62.61 110 LYS D C 1
ATOM 4923 O O . LYS D 1 82 ? -30.078 30.188 -9.569 1.00 62.61 110 LYS D O 1
ATOM 4929 N N . ASP D 1 83 ? -30.073 28.283 -8.381 1.00 62.61 111 ASP D N 1
ATOM 4930 C CA . ASP D 1 83 ? -29.172 27.569 -9.261 1.00 62.61 111 ASP D CA 1
ATOM 4931 C C . ASP D 1 83 ? -29.911 26.960 -10.442 1.00 62.61 111 ASP D C 1
ATOM 4932 O O . ASP D 1 83 ? -31.129 26.793 -10.425 1.00 62.61 111 ASP D O 1
ATOM 4937 N N . ASN D 1 84 ? -29.147 26.655 -11.478 1.00 64.71 112 ASN D N 1
ATOM 4938 C CA . ASN D 1 84 ? -29.602 25.866 -12.611 1.00 61.23 112 ASN D CA 1
ATOM 4939 C C . ASN D 1 84 ? -30.912 26.299 -13.239 1.00 61.15 112 ASN D C 1
ATOM 4940 O O . ASN D 1 84 ? -31.737 25.457 -13.570 1.00 65.82 112 ASN D O 1
ATOM 4945 N N . MET D 1 85 ? -31.083 27.606 -13.424 1.00 60.31 113 MET D N 1
ATOM 4946 C CA . MET D 1 85 ? -32.308 28.174 -13.988 1.00 61.00 113 MET D CA 1
ATOM 4947 C C . MET D 1 85 ? -32.491 27.857 -15.486 1.00 72.84 113 MET D C 1
ATOM 4948 O O . MET D 1 85 ? -33.584 28.055 -16.045 1.00 64.50 113 MET D O 1
ATOM 4953 N N . ASP D 1 86 ? -31.422 27.390 -16.136 1.00 71.57 114 ASP D N 1
ATOM 4954 C CA . ASP D 1 86 ? -31.519 26.860 -17.498 1.00 59.30 114 ASP D CA 1
ATOM 4955 C C . ASP D 1 86 ? -30.511 25.744 -17.710 1.00 64.97 114 ASP D C 1
ATOM 4956 O O . ASP D 1 86 ? -29.601 25.554 -16.894 1.00 63.00 114 ASP D O 1
ATOM 4961 N N . ASN D 1 87 ? -30.642 25.040 -18.832 1.00 74.41 115 ASN D N 1
ATOM 4962 C CA . ASN D 1 87 ? -29.876 23.808 -19.064 1.00 69.67 115 ASN D CA 1
ATOM 4963 C C . ASN D 1 87 ? -28.369 23.985 -19.234 1.00 71.74 115 ASN D C 1
ATOM 4964 O O . ASN D 1 87 ? -27.661 23.013 -19.542 1.00 71.35 115 ASN D O 1
ATOM 4969 N N . ASN D 1 88 ? -27.878 25.209 -19.040 1.00 70.41 116 ASN D N 1
ATOM 4970 C CA . ASN D 1 88 ? -26.448 25.461 -19.170 1.00 74.77 116 ASN D CA 1
ATOM 4971 C C . ASN D 1 88 ? -25.803 25.785 -17.825 1.00 67.36 116 ASN D C 1
ATOM 4972 O O . ASN D 1 88 ? -24.574 25.915 -17.717 1.00 68.92 116 ASN D O 1
ATOM 4977 N N . GLY D 1 89 ? -26.639 25.892 -16.795 1.00 70.38 117 GLY D N 1
ATOM 4978 C CA . GLY D 1 89 ? -26.148 26.131 -15.445 1.00 71.39 117 GLY D CA 1
ATOM 4979 C C . GLY D 1 89 ? -26.042 27.612 -15.147 1.00 60.66 117 GLY D C 1
ATOM 4980 O O . GLY D 1 89 ? -25.113 28.082 -14.496 1.00 61.73 117 GLY D O 1
ATOM 4981 N N . SER D 1 90 ? -26.994 28.364 -15.667 1.00 68.90 118 SER D N 1
ATOM 4982 C CA . SER D 1 90 ? -27.055 29.778 -15.366 1.00 67.05 118 SER D CA 1
ATOM 4983 C C . SER D 1 90 ? -27.680 29.901 -14.000 1.00 63.06 118 SER D C 1
ATOM 4984 O O . SER D 1 90 ? -28.672 29.235 -13.712 1.00 58.49 118 SER D O 1
ATOM 4987 N N . TYR D 1 91 ? -27.075 30.726 -13.149 1.00 64.23 119 TYR D N 1
ATOM 4988 C CA . TYR D 1 91 ? -27.518 30.837 -11.765 1.00 57.25 119 TYR D CA 1
ATOM 4989 C C . TYR D 1 91 ? -27.520 32.280 -11.257 1.00 57.68 119 TYR D C 1
ATOM 4990 O O . TYR D 1 91 ? -26.768 33.132 -11.733 1.00 61.88 119 TYR D O 1
ATOM 4999 N N . LYS D 1 92 ? -28.382 32.549 -10.285 1.00 66.07 120 LYS D N 1
ATOM 5000 C CA . LYS D 1 92 ? -28.531 33.887 -9.701 1.00 61.73 120 LYS D CA 1
ATOM 5001 C C . LYS D 1 92 ? -28.269 33.836 -8.195 1.00 61.96 120 LYS D C 1
ATOM 5002 O O . LYS D 1 92 ? -28.865 33.020 -7.505 1.00 64.54 120 LYS D O 1
ATOM 5008 N N . ILE D 1 93 ? -27.373 34.660 -7.663 1.00 55.69 121 ILE D N 1
ATOM 5009 C CA . ILE D 1 93 ? -27.265 34.723 -6.205 1.00 52.90 121 ILE D CA 1
ATOM 5010 C C . ILE D 1 93 ? -27.699 36.096 -5.717 1.00 52.57 121 ILE D C 1
ATOM 5011 O O . ILE D 1 93 ? -27.282 37.125 -6.250 1.00 53.37 121 ILE D O 1
ATOM 5016 N N . THR D 1 94 ? -28.561 36.092 -4.707 1.00 56.19 122 THR D N 1
ATOM 5017 C CA . THR D 1 94 ? -29.113 37.304 -4.121 1.00 57.43 122 THR D CA 1
ATOM 5018 C C . THR D 1 94 ? -28.680 37.479 -2.665 1.00 53.59 122 THR D C 1
ATOM 5019 O O . THR D 1 94 ? -28.775 36.553 -1.870 1.00 50.85 122 THR D O 1
ATOM 5023 N N . PHE D 1 95 ? -28.196 38.666 -2.320 1.00 51.74 123 PHE D N 1
ATOM 5024 C CA . PHE D 1 95 ? -27.829 38.961 -0.934 1.00 54.31 123 PHE D CA 1
ATOM 5025 C C . PHE D 1 95 ? -28.767 40.026 -0.380 1.00 53.73 123 PHE D C 1
ATOM 5026 O O . PHE D 1 95 ? -28.901 41.090 -0.977 1.00 52.78 123 PHE D O 1
ATOM 5034 N N . ILE D 1 96 ? -29.396 39.749 0.757 1.00 51.04 124 ILE D N 1
ATOM 5035 C CA . ILE D 1 96 ? -30.278 40.722 1.384 1.00 50.44 124 ILE D CA 1
ATOM 5036 C C . ILE D 1 96 ? -29.692 41.102 2.729 1.00 52.18 124 ILE D C 1
ATOM 5037 O O . ILE D 1 96 ? -29.664 40.296 3.627 1.00 49.82 124 ILE D O 1
ATOM 5042 N N . PHE D 1 97 ? -29.191 42.328 2.851 1.00 55.01 125 PHE D N 1
ATOM 5043 C CA . PHE D 1 97 ? -28.578 42.792 4.089 1.00 52.97 125 PHE D CA 1
ATOM 5044 C C . PHE D 1 97 ? -29.626 43.518 4.883 1.00 51.94 125 PHE D C 1
ATOM 5045 O O . PHE D 1 97 ? -30.558 44.049 4.303 1.00 53.86 125 PHE D O 1
ATOM 5053 N N . GLY D 1 98 ? -29.479 43.544 6.205 1.00 54.18 126 GLY D N 1
ATOM 5054 C CA . GLY D 1 98 ? -30.411 44.252 7.064 1.00 52.72 126 GLY D CA 1
ATOM 5055 C C . GLY D 1 98 ? -30.234 45.752 6.981 1.00 55.13 126 GLY D C 1
ATOM 5056 O O . GLY D 1 98 ? -29.296 46.232 6.364 1.00 55.05 126 GLY D O 1
ATOM 5057 N N . GLU D 1 99 ? -31.129 46.493 7.627 1.00 63.64 127 GLU D N 1
ATOM 5058 C CA . GLU D 1 99 ? -31.161 47.960 7.551 1.00 57.92 127 GLU D CA 1
ATOM 5059 C C . GLU D 1 99 ? -29.911 48.620 8.121 1.00 55.92 127 GLU D C 1
ATOM 5060 O O . GLU D 1 99 ? -29.559 49.720 7.701 1.00 59.70 127 GLU D O 1
ATOM 5066 N N . LYS D 1 100 ? -29.219 47.959 9.048 1.00 53.76 128 LYS D N 1
ATOM 5067 C CA . LYS D 1 100 ? -28.053 48.588 9.666 1.00 56.98 128 LYS D CA 1
ATOM 5068 C C . LYS D 1 100 ? -26.899 48.696 8.663 1.00 62.94 128 LYS D C 1
ATOM 5069 O O . LYS D 1 100 ? -25.939 49.440 8.883 1.00 60.57 128 LYS D O 1
ATOM 5075 N N . ALA D 1 101 ? -27.003 47.990 7.546 1.00 55.39 129 ALA D N 1
ATOM 5076 C CA . ALA D 1 101 ? -25.887 47.921 6.627 1.00 53.61 129 ALA D CA 1
ATOM 5077 C C . ALA D 1 101 ? -25.798 49.185 5.786 1.00 57.44 129 ALA D C 1
ATOM 5078 O O . ALA D 1 101 ? -24.799 49.396 5.100 1.00 53.99 129 ALA D O 1
ATOM 5080 N N . LYS D 1 102 ? -26.834 50.024 5.844 1.00 54.78 130 LYS D N 1
ATOM 5081 C CA . LYS D 1 102 ? -26.805 51.366 5.235 1.00 56.24 130 LYS D CA 1
ATOM 5082 C C . LYS D 1 102 ? -25.586 52.189 5.684 1.00 53.61 130 LYS D C 1
ATOM 5083 O O . LYS D 1 102 ? -25.176 53.119 4.993 1.00 57.44 130 LYS D O 1
ATOM 5089 N N . GLU D 1 103 ? -25.011 51.839 6.833 1.00 53.83 131 GLU D N 1
ATOM 5090 C CA . GLU D 1 103 ? -23.704 52.351 7.235 1.00 53.05 131 GLU D CA 1
ATOM 5091 C C . GLU D 1 103 ? -22.615 52.078 6.171 1.00 54.82 131 GLU D C 1
ATOM 5092 O O . GLU D 1 103 ? -21.591 52.763 6.139 1.00 54.81 131 GLU D O 1
ATOM 5098 N N . PHE D 1 104 ? -22.825 51.092 5.299 1.00 53.20 132 PHE D N 1
ATOM 5099 C CA . PHE D 1 104 ? -21.812 50.767 4.297 1.00 54.78 132 PHE D CA 1
ATOM 5100 C C . PHE D 1 104 ? -22.222 51.050 2.843 1.00 53.98 132 PHE D C 1
ATOM 5101 O O . PHE D 1 104 ? -21.390 51.495 2.059 1.00 52.21 132 PHE D O 1
ATOM 5109 N N . MET D 1 105 ? -23.487 50.834 2.482 1.00 53.17 133 MET D N 1
ATOM 5110 C CA . MET D 1 105 ? -23.819 50.726 1.062 1.00 55.18 133 MET D CA 1
ATOM 5111 C C . MET D 1 105 ? -25.290 50.938 0.670 1.00 56.18 133 MET D C 1
ATOM 5112 O O . MET D 1 105 ? -26.192 50.776 1.500 1.00 58.43 133 MET D O 1
ATOM 5117 N N . GLU D 1 106 ? -25.528 51.280 -0.601 1.00 53.22 134 GLU D N 1
ATOM 5118 C CA . GLU D 1 106 ? -26.862 51.128 -1.194 1.00 53.64 134 GLU D CA 1
ATOM 5119 C C . GLU D 1 106 ? -26.714 50.384 -2.513 1.00 54.45 134 GLU D C 1
ATOM 5120 O O . GLU D 1 106 ? -25.703 50.543 -3.199 1.00 56.04 134 GLU D O 1
ATOM 5126 N N . PRO D 1 107 ? -27.697 49.525 -2.852 1.00 58.78 135 PRO D N 1
ATOM 5127 C CA . PRO D 1 107 ? -28.863 49.210 -2.027 1.00 54.78 135 PRO D CA 1
ATOM 5128 C C . PRO D 1 107 ? -28.488 48.176 -0.970 1.00 54.18 135 PRO D C 1
ATOM 5129 O O . PRO D 1 107 ? -27.294 47.930 -0.737 1.00 58.09 135 PRO D O 1
ATOM 5133 N N . LEU D 1 108 ? -29.480 47.554 -0.352 1.00 54.82 136 LEU D N 1
ATOM 5134 C CA . LEU D 1 108 ? -29.193 46.550 0.654 1.00 54.82 136 LEU D CA 1
ATOM 5135 C C . LEU D 1 108 ? -29.441 45.166 0.079 1.00 54.82 136 LEU D C 1
ATOM 5136 O O . LEU D 1 108 ? -29.342 44.178 0.787 1.00 54.82 136 LEU D O 1
ATOM 5141 N N . THR D 1 109 ? -29.754 45.115 -1.217 1.00 54.57 137 THR D N 1
ATOM 5142 C CA . THR D 1 109 ? -29.913 43.866 -1.961 1.00 51.48 137 THR D CA 1
ATOM 5143 C C . THR D 1 109 ? -28.943 43.785 -3.125 1.00 52.06 137 THR D C 1
ATOM 5144 O O . THR D 1 109 ? -29.075 44.513 -4.107 1.00 53.73 137 THR D O 1
ATOM 5148 N N . LEU D 1 110 ? -27.978 42.884 -3.027 1.00 54.55 138 LEU D N 1
ATOM 5149 C CA . LEU D 1 110 ? -27.019 42.663 -4.112 1.00 55.24 138 LEU D CA 1
ATOM 5150 C C . LEU D 1 110 ? -27.447 41.440 -4.920 1.00 55.23 138 LEU D C 1
ATOM 5151 O O . LEU D 1 110 ? -27.690 40.368 -4.356 1.00 59.60 138 LEU D O 1
ATOM 5156 N N . VAL D 1 111 ? -27.569 41.593 -6.231 1.00 55.08 139 VAL D N 1
ATOM 5157 C CA . VAL D 1 111 ? -27.972 40.473 -7.069 1.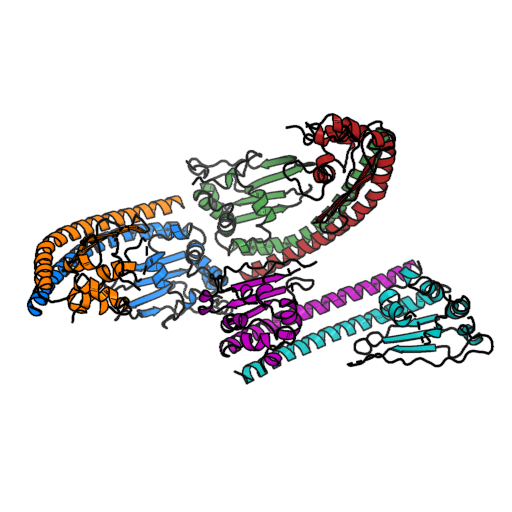00 53.08 139 VAL D CA 1
ATOM 5158 C C . VAL D 1 111 ? -26.950 40.235 -8.153 1.00 54.50 139 VAL D C 1
ATOM 5159 O O . VAL D 1 111 ? -26.694 41.139 -8.946 1.00 59.81 139 VAL D O 1
ATOM 5163 N N . LYS D 1 112 ? -26.359 39.050 -8.226 1.00 55.13 140 LYS D N 1
ATOM 5164 C CA . LYS D 1 112 ? -25.439 38.820 -9.329 1.00 53.69 140 LYS D CA 1
ATOM 5165 C C . LYS D 1 112 ? -25.917 37.648 -10.162 1.00 58.64 140 LYS D C 1
ATOM 5166 O O . LYS D 1 112 ? -25.746 36.497 -9.770 1.00 68.10 140 LYS D O 1
ATOM 5172 N N . HIS D 1 113 ? -26.531 37.955 -11.306 1.00 63.44 141 HIS D N 1
ATOM 5173 C CA . HIS D 1 113 ? -27.151 36.961 -12.185 1.00 62.78 141 HIS D CA 1
ATOM 5174 C C . HIS D 1 113 ? -26.143 36.503 -13.234 1.00 64.14 141 HIS D C 1
ATOM 5175 O O . HIS D 1 113 ? -25.770 37.275 -14.119 1.00 63.65 141 HIS D O 1
ATOM 5182 N N . VAL D 1 114 ? -25.675 35.259 -13.133 1.00 60.65 142 VAL D N 1
ATOM 5183 C CA . VAL D 1 114 ? -24.766 34.731 -14.167 1.00 65.83 142 VAL D CA 1
ATOM 5184 C C . VAL D 1 114 ? -25.489 33.828 -15.175 1.00 59.48 142 VAL D C 1
ATOM 5185 O O . VAL D 1 114 ? -26.168 32.863 -14.801 1.00 54.81 142 VAL D O 1
ATOM 5189 N N . THR D 1 115 ? -25.313 34.146 -16.453 1.00 60.29 143 THR D N 1
ATOM 5190 C CA . THR D 1 115 ? -25.990 33.451 -17.544 1.00 56.42 143 THR D CA 1
ATOM 5191 C C . THR D 1 115 ? -25.009 32.946 -18.603 1.00 56.09 143 THR D C 1
ATOM 5192 O O . THR D 1 115 ? -24.619 33.714 -19.482 1.00 61.45 143 THR D O 1
ATOM 5196 N N . PHE D 1 116 ? -24.608 31.673 -18.525 1.00 67.14 144 PHE D N 1
ATOM 5197 C CA . PHE D 1 116 ? -23.627 31.098 -19.483 1.00 73.92 144 PHE D CA 1
ATOM 5198 C C . PHE D 1 116 ? -24.182 30.973 -20.919 1.00 68.52 144 PHE D C 1
ATOM 5199 O O . PHE D 1 116 ? -24.557 29.876 -21.371 1.00 58.43 144 PHE D O 1
ATOM 5207 N N . VAL D 1 123 ? -21.926 36.058 -19.834 1.00 54.82 151 VAL D N 1
ATOM 5208 C CA . VAL D 1 123 ? -22.768 37.237 -19.567 1.00 63.72 151 VAL D CA 1
ATOM 5209 C C . VAL D 1 123 ? -23.259 37.359 -18.108 1.00 64.38 151 VAL D C 1
ATOM 5210 O O . VAL D 1 123 ? -23.968 36.488 -17.618 1.00 57.35 151 VAL D O 1
ATOM 5214 N N . VAL D 1 124 ? -22.908 38.471 -17.451 1.00 66.43 152 VAL D N 1
ATOM 5215 C CA . VAL D 1 124 ? -23.261 38.738 -16.053 1.00 60.69 152 VAL D CA 1
ATOM 5216 C C . VAL D 1 124 ? -24.144 39.977 -15.822 1.00 64.27 152 VAL D C 1
ATOM 5217 O O . VAL D 1 124 ? -23.736 41.071 -16.178 1.00 72.27 152 VAL D O 1
ATOM 5221 N N . GLU D 1 125 ? -25.329 39.823 -15.216 1.00 68.12 153 GLU D N 1
ATOM 5222 C CA . GLU D 1 125 ? -26.070 40.977 -14.652 1.00 56.08 153 GLU D CA 1
ATOM 5223 C C . GLU D 1 125 ? -25.581 41.235 -13.227 1.00 56.82 153 GLU D C 1
ATOM 5224 O O . GLU D 1 125 ? -25.397 40.297 -12.470 1.00 58.47 153 GLU D O 1
ATOM 5230 N N . CYS D 1 126 ? -25.384 42.487 -12.834 1.00 60.67 154 CYS D N 1
ATOM 5231 C CA . CYS D 1 126 ? -24.890 42.736 -11.480 1.00 56.27 154 CYS D CA 1
ATOM 5232 C C . CYS D 1 126 ? -25.392 44.017 -10.816 1.00 60.38 154 CYS D C 1
ATOM 5233 O O . CYS D 1 126 ? -25.343 45.095 -11.412 1.00 67.13 154 CYS D O 1
ATOM 5236 N N . THR D 1 127 ? -25.843 43.917 -9.601 1.00 56.53 155 THR D N 1
ATOM 5237 C CA . THR D 1 127 ? -26.215 45.144 -8.987 1.00 53.45 155 THR D CA 1
ATOM 5238 C C . THR D 1 127 ? -24.923 45.895 -8.735 1.00 60.76 155 THR D C 1
ATOM 5239 O O . THR D 1 127 ? -23.902 45.316 -8.409 1.00 58.71 155 THR D O 1
ATOM 5243 N N . ARG D 1 128 ? -24.967 47.195 -8.932 1.00 61.45 156 ARG D N 1
ATOM 5244 C CA . ARG D 1 128 ? -23.809 48.060 -8.700 1.00 62.55 156 ARG D CA 1
ATOM 5245 C C . ARG D 1 128 ? -23.974 48.729 -7.365 1.00 65.77 156 ARG D C 1
ATOM 5246 O O . ARG D 1 128 ? -25.020 49.307 -7.071 1.00 53.73 156 ARG D O 1
ATOM 5254 N N . ILE D 1 129 ? -22.922 48.643 -6.563 1.00 55.01 157 ILE D N 1
ATOM 5255 C CA . ILE D 1 129 ? -22.988 49.095 -5.197 1.00 55.29 157 ILE D CA 1
ATOM 5256 C C . ILE D 1 129 ? -22.490 50.519 -5.135 1.00 58.21 157 ILE D C 1
ATOM 5257 O O . ILE D 1 129 ? -21.500 50.877 -5.776 1.00 56.49 157 ILE D O 1
ATOM 5262 N N . LYS D 1 130 ? -23.221 51.339 -4.395 1.00 56.90 158 LYS D N 1
ATOM 5263 C CA . LYS D 1 130 ? -22.765 52.662 -4.032 1.00 54.45 158 LYS D CA 1
ATOM 5264 C C . LYS D 1 130 ? -22.289 52.590 -2.572 1.00 55.54 158 LYS D C 1
ATOM 5265 O O . LYS D 1 130 ? -23.079 52.325 -1.656 1.00 56.57 158 LYS D O 1
ATOM 5271 N N . TRP D 1 131 ? -20.996 52.778 -2.350 1.00 55.35 159 TRP D N 1
ATOM 5272 C CA . TRP D 1 131 ? -20.466 52.750 -0.996 1.00 55.64 159 TRP D CA 1
ATOM 5273 C C . TRP D 1 131 ? -20.565 54.126 -0.360 1.00 57.26 159 TRP D C 1
ATOM 5274 O O . TRP D 1 131 ? -20.489 55.148 -1.052 1.00 55.57 159 TRP D O 1
ATOM 5285 N N . LYS D 1 132 ? -20.734 54.155 0.963 1.00 66.94 160 LYS D N 1
ATOM 5286 C CA . LYS D 1 132 ? -20.651 55.410 1.716 1.00 64.40 160 LYS D CA 1
ATOM 5287 C C . LYS D 1 132 ? -19.182 55.811 1.828 1.00 55.45 160 LYS D C 1
ATOM 5288 O O . LYS D 1 132 ? -18.292 55.038 1.474 1.00 53.65 160 LYS D O 1
ATOM 5294 N N . GLU D 1 133 ? -18.941 57.023 2.311 1.00 58.49 161 GLU D N 1
ATOM 5295 C CA . GLU D 1 133 ? -17.589 57.542 2.451 1.00 61.92 161 GLU D CA 1
ATOM 5296 C C . GLU D 1 133 ? -16.806 56.824 3.573 1.00 65.80 161 GLU D C 1
ATOM 5297 O O . GLU D 1 133 ? -17.131 56.961 4.757 1.00 66.49 161 GLU D O 1
ATOM 5303 N N . GLY D 1 134 ? -15.785 56.054 3.203 1.00 60.31 162 GLY D N 1
ATOM 5304 C CA . GLY D 1 134 ? -14.908 55.442 4.188 1.00 58.68 162 GLY D CA 1
ATOM 5305 C C . GLY D 1 134 ? -15.203 53.977 4.407 1.00 60.36 162 GLY D C 1
ATOM 5306 O O . GLY D 1 134 ? -14.509 53.269 5.148 1.00 58.10 162 GLY D O 1
ATOM 5307 N N . LYS D 1 135 ? -16.238 53.512 3.727 1.00 65.04 163 LYS D N 1
ATOM 5308 C CA . LYS D 1 135 ? -16.816 52.213 4.022 1.00 57.76 163 LYS D CA 1
ATOM 5309 C C . LYS D 1 135 ? -16.498 51.197 2.954 1.00 55.86 163 LYS D C 1
ATOM 5310 O O . LYS D 1 135 ? -16.745 50.013 3.147 1.00 53.92 163 LYS D O 1
ATOM 5316 N N . ASN D 1 136 ? -15.938 51.672 1.842 1.00 58.49 164 ASN D N 1
ATOM 5317 C CA . ASN D 1 136 ? -15.596 50.806 0.725 1.00 58.49 164 ASN D CA 1
ATOM 5318 C C . ASN D 1 136 ? -14.607 49.742 1.184 1.00 58.49 164 ASN D C 1
ATOM 5319 O O . ASN D 1 136 ? -13.449 50.046 1.466 1.00 58.49 164 ASN D O 1
ATOM 5324 N N . PRO D 1 137 ? -15.073 48.486 1.283 1.00 59.33 165 PRO D N 1
ATOM 5325 C CA . PRO D 1 137 ? -14.210 47.412 1.786 1.00 58.10 165 PRO D CA 1
ATOM 5326 C C . PRO D 1 137 ? -13.095 47.083 0.814 1.00 72.47 165 PRO D C 1
ATOM 5327 O O . PRO D 1 137 ? -12.046 46.586 1.224 1.00 73.74 165 PRO D O 1
ATOM 5331 N N . ILE D 1 138 ? -13.322 47.362 -0.467 1.00 84.20 166 ILE D N 1
ATOM 5332 C CA . ILE D 1 138 ? -12.339 47.074 -1.506 1.00 82.31 166 ILE D CA 1
ATOM 5333 C C . ILE D 1 138 ? -11.196 48.089 -1.418 1.00 82.31 166 ILE D C 1
ATOM 5334 O O . ILE D 1 138 ? -10.096 47.836 -1.849 1.00 82.31 166 ILE D O 1
ATOM 5339 N N . ALA D 1 139 ? -11.476 49.242 -0.830 1.00 82.31 167 ALA D N 1
ATOM 5340 C CA . ALA D 1 139 ? -10.486 50.295 -0.655 1.00 82.31 167 ALA D CA 1
ATOM 5341 C C . ALA D 1 139 ? -9.648 50.052 0.588 1.00 82.31 167 ALA D C 1
ATOM 5342 O O . ALA D 1 139 ? -8.634 50.707 0.802 1.00 82.31 167 ALA D O 1
ATOM 5344 N N . ALA D 1 140 ? -10.066 49.078 1.388 1.00 85.45 168 ALA D N 1
ATOM 5345 C CA . ALA D 1 140 ? -9.362 48.744 2.619 1.00 82.31 168 ALA D CA 1
ATOM 5346 C C . ALA D 1 140 ? -8.135 47.881 2.364 1.00 82.31 168 ALA D C 1
ATOM 5347 O O . ALA D 1 140 ? -7.618 47.243 3.266 1.00 82.31 168 ALA D O 1
ATOM 5349 N N . VAL D 1 141 ? -7.685 47.847 1.122 1.00 88.72 169 VAL D N 1
ATOM 5350 C CA . VAL D 1 141 ? -6.409 47.229 0.805 1.00 90.60 169 VAL D CA 1
ATOM 5351 C C . VAL D 1 141 ? -5.312 48.283 0.687 1.00 82.31 169 VAL D C 1
ATOM 5352 O O . VAL D 1 141 ? -4.548 48.502 1.626 1.00 82.31 169 VAL D O 1
ATOM 5356 N N . PRO D 1 153 ? -2.473 41.636 -1.675 1.00 67.66 181 PRO D N 1
ATOM 5357 C CA . PRO D 1 153 ? -2.296 40.520 -0.725 1.00 74.64 181 PRO D CA 1
ATOM 5358 C C . PRO D 1 153 ? -3.652 40.051 -0.139 1.00 83.29 181 PRO D C 1
ATOM 5359 O O . PRO D 1 153 ? -4.076 38.908 -0.415 1.00 77.81 181 PRO D O 1
ATOM 5363 N N . LYS D 1 154 ? -4.322 40.909 0.636 1.00 67.75 182 LYS D N 1
ATOM 5364 C CA . LYS D 1 154 ? -5.665 40.593 1.122 1.00 59.53 182 LYS D CA 1
ATOM 5365 C C . LYS D 1 154 ? -6.719 41.215 0.206 1.00 59.75 182 LYS D C 1
ATOM 5366 O O . LYS D 1 154 ? -6.438 42.158 -0.545 1.00 59.03 182 LYS D O 1
ATOM 5372 N N . TRP D 1 155 ? -7.928 40.663 0.242 1.00 57.89 183 TRP D N 1
ATOM 5373 C CA . TRP D 1 155 ? -8.950 41.083 -0.705 1.00 60.80 183 TRP D CA 1
ATOM 5374 C C . TRP D 1 155 ? -10.343 41.105 -0.098 1.00 57.44 183 TRP D C 1
ATOM 5375 O O . TRP D 1 155 ? -10.592 40.507 0.956 1.00 59.17 183 TRP D O 1
ATOM 5386 N N . SER D 1 156 ? -11.253 41.802 -0.774 1.00 55.17 184 SER D N 1
ATOM 5387 C CA . SER D 1 156 ? -12.631 41.891 -0.311 1.00 54.42 184 SER D CA 1
ATOM 5388 C C . SER D 1 156 ? -13.540 40.992 -1.134 1.00 55.92 184 SER D C 1
ATOM 5389 O O . SER D 1 156 ? -13.537 41.035 -2.362 1.00 61.47 184 SER D O 1
ATOM 5392 N N . ILE D 1 157 ? -14.329 40.184 -0.443 1.00 54.13 185 ILE D N 1
ATOM 5393 C CA . ILE D 1 157 ? -15.281 39.295 -1.071 1.00 53.06 185 ILE D CA 1
ATOM 5394 C C . ILE D 1 157 ? -16.234 40.100 -1.974 1.00 61.32 185 ILE D C 1
ATOM 5395 O O . ILE D 1 157 ? -16.836 39.552 -2.905 1.00 59.99 185 ILE D O 1
ATOM 5400 N N . PHE D 1 158 ? -16.344 41.406 -1.744 1.00 55.09 186 PHE D N 1
ATOM 5401 C CA . PHE D 1 158 ? -17.274 42.196 -2.542 1.00 57.41 186 PHE D CA 1
ATOM 5402 C C . PHE D 1 158 ? -16.708 42.562 -3.916 1.00 63.80 186 PHE D C 1
ATOM 5403 O O . PHE D 1 158 ? -17.410 43.150 -4.747 1.00 60.16 186 PHE D O 1
ATOM 5411 N N . GLU D 1 159 ? -15.454 42.190 -4.174 1.00 60.50 187 GLU D N 1
ATOM 5412 C CA . GLU D 1 159 ? -14.865 42.404 -5.494 1.00 55.93 187 GLU D CA 1
ATOM 5413 C C . GLU D 1 159 ? -15.593 41.564 -6.526 1.00 57.74 187 GLU D C 1
ATOM 5414 O O . GLU D 1 159 ? -15.499 41.795 -7.731 1.00 54.50 187 GLU D O 1
ATOM 5420 N N . TRP D 1 160 ? -16.340 40.592 -6.015 1.00 57.79 188 TRP D N 1
ATOM 5421 C CA . TRP D 1 160 ? -17.047 39.631 -6.829 1.00 58.18 188 TRP D CA 1
ATOM 5422 C C . TRP D 1 160 ? -18.287 40.255 -7.478 1.00 63.58 188 TRP D C 1
ATOM 5423 O O . TRP D 1 160 ? -18.887 39.671 -8.384 1.00 62.73 188 TRP D O 1
ATOM 5434 N N . PHE D 1 161 ? -18.673 41.444 -7.021 1.00 63.55 189 PHE D N 1
ATOM 5435 C CA . PHE D 1 161 ? -19.852 42.097 -7.577 1.00 60.56 189 PHE D CA 1
ATOM 5436 C C . PHE D 1 161 ? -19.468 43.092 -8.642 1.00 61.74 189 PHE D C 1
ATOM 5437 O O . PHE D 1 161 ? -19.397 44.281 -8.377 1.00 68.33 189 PHE D O 1
ATOM 5445 N N . THR D 1 162 ? -19.212 42.586 -9.843 1.00 60.44 190 THR D N 1
ATOM 5446 C CA . THR D 1 162 ? -18.944 43.396 -11.031 1.00 66.40 190 THR D CA 1
ATOM 5447 C C . THR D 1 162 ? -19.715 42.782 -12.179 1.00 63.50 190 THR D C 1
ATOM 5448 O O . THR D 1 162 ? -20.598 41.971 -11.940 1.00 68.93 190 THR D O 1
ATOM 5452 N N . THR D 1 163 ? -19.273 43.021 -13.398 1.00 59.31 191 THR D N 1
ATOM 5453 C CA . THR D 1 163 ? -19.887 42.375 -14.539 1.00 63.43 191 THR D CA 1
ATOM 5454 C C . THR D 1 163 ? -18.769 41.626 -15.256 1.00 62.17 191 THR D C 1
ATOM 5455 O O . THR D 1 163 ? -19.001 40.832 -16.134 1.00 65.41 191 THR D O 1
ATOM 5459 N N . ASP D 1 164 ? -17.545 41.916 -14.852 1.00 72.88 192 ASP D N 1
ATOM 5460 C CA . ASP D 1 164 ? -16.381 41.339 -15.376 1.00 74.33 192 ASP D CA 1
ATOM 5461 C C . ASP D 1 164 ? -16.224 39.897 -14.791 1.00 77.07 192 ASP D C 1
ATOM 5462 O O . ASP D 1 164 ? -17.135 39.452 -14.079 1.00 71.83 192 ASP D O 1
ATOM 5467 N N . GLU D 1 165 ? -15.101 39.237 -15.055 1.00 84.93 193 GLU D N 1
ATOM 5468 C CA . GLU D 1 165 ? -14.874 37.883 -14.558 1.00 77.13 193 GLU D CA 1
ATOM 5469 C C . GLU D 1 165 ? -13.951 37.823 -13.338 1.00 69.32 193 GLU D C 1
ATOM 5470 O O . GLU D 1 165 ? -14.221 37.090 -12.387 1.00 71.00 193 GLU D O 1
ATOM 5476 N N . LEU D 1 166 ? -12.865 38.591 -13.367 1.00 71.91 194 LEU D N 1
ATOM 5477 C CA . LEU D 1 166 ? -11.886 38.595 -12.243 1.00 75.76 194 LEU D CA 1
ATOM 5478 C C . LEU D 1 166 ? -11.325 37.203 -11.857 1.00 74.69 194 LEU D C 1
ATOM 5479 O O . LEU D 1 166 ? -11.239 36.863 -10.670 1.00 68.18 194 LEU D O 1
ATOM 5484 N N . GLN D 1 167 ? -10.865 36.465 -12.831 1.00 77.86 195 GLN D N 1
ATOM 5485 C CA . GLN D 1 167 ? -10.451 35.130 -12.521 1.00 76.35 195 GLN D CA 1
ATOM 5486 C C . GLN D 1 167 ? -9.295 35.071 -11.558 1.00 79.54 195 GLN D C 1
ATOM 5487 O O . GLN D 1 167 ? -9.012 34.004 -11.031 1.00 84.66 195 GLN D O 1
ATOM 5493 N N . ASP D 1 168 ? -8.612 36.190 -11.321 1.00 79.08 196 ASP D N 1
ATOM 5494 C CA . ASP D 1 168 ? -7.494 36.136 -10.399 1.00 70.55 196 ASP D CA 1
ATOM 5495 C C . ASP D 1 168 ? -7.961 35.705 -9.042 1.00 74.67 196 ASP D C 1
ATOM 5496 O O . ASP D 1 168 ? -7.350 34.827 -8.449 1.00 87.35 196 ASP D O 1
ATOM 5501 N N . LYS D 1 169 ? -9.062 36.278 -8.572 1.00 82.49 197 LYS D N 1
ATOM 5502 C CA . LYS D 1 169 ? -9.654 35.891 -7.296 1.00 76.51 197 LYS D CA 1
ATOM 5503 C C . LYS D 1 169 ? -10.503 34.615 -7.440 1.00 71.74 197 LYS D C 1
ATOM 5504 O O . LYS D 1 169 ? -10.748 34.145 -8.541 1.00 66.39 197 LYS D O 1
ATOM 5510 N N . PRO D 1 170 ? -10.938 34.064 -6.326 1.00 57.10 198 PRO D N 1
ATOM 5511 C CA . PRO D 1 170 ? -11.619 32.768 -6.267 1.00 58.01 198 PRO D CA 1
ATOM 5512 C C . PRO D 1 170 ? -12.941 32.529 -6.987 1.00 58.22 198 PRO D C 1
ATOM 5513 O O . PRO D 1 170 ? -13.221 31.413 -7.393 1.00 68.45 198 PRO D O 1
ATOM 5517 N N . ASP D 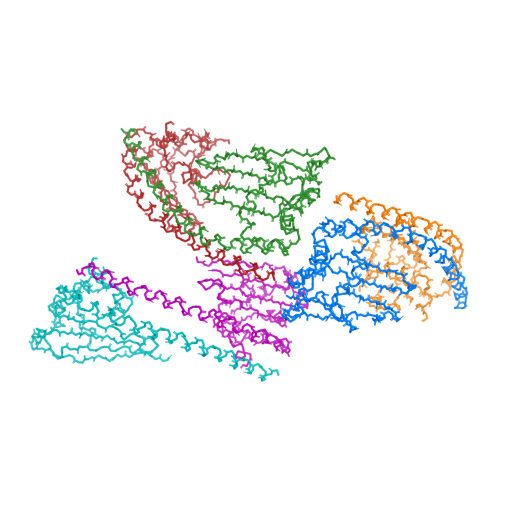1 171 ? -13.748 33.545 -7.134 1.00 56.72 199 ASP D N 1
ATOM 5518 C CA . ASP D 1 171 ? -15.118 33.391 -7.677 1.00 58.85 199 ASP D CA 1
ATOM 5519 C C . ASP D 1 171 ? -16.151 32.839 -6.693 1.00 58.60 199 ASP D C 1
ATOM 5520 O O . ASP D 1 171 ? -16.789 31.799 -6.914 1.00 55.20 199 ASP D O 1
ATOM 5525 N N . VAL D 1 172 ? -16.327 33.568 -5.606 1.00 64.00 200 VAL D N 1
ATOM 5526 C CA . VAL D 1 172 ? -17.208 33.124 -4.552 1.00 66.28 200 VAL D CA 1
ATOM 5527 C C . VAL D 1 172 ? -18.529 32.528 -5.017 1.00 56.89 200 VAL D C 1
ATOM 5528 O O . VAL D 1 172 ? -19.099 31.686 -4.341 1.00 66.61 200 VAL D O 1
ATOM 5532 N N . GLY D 1 173 ? -18.994 32.931 -6.185 1.00 56.62 201 GLY D N 1
ATOM 5533 C CA . GLY D 1 173 ? -20.210 32.363 -6.726 1.00 56.89 201 GLY D CA 1
ATOM 5534 C C . GLY D 1 173 ? -20.145 30.870 -7.009 1.00 61.50 201 GLY D C 1
ATOM 5535 O O . GLY D 1 173 ? -21.156 30.175 -6.905 1.00 65.49 201 GLY D O 1
ATOM 5536 N N . GLU D 1 174 ? -18.978 30.359 -7.377 1.00 56.49 202 GLU D N 1
ATOM 5537 C CA . GLU D 1 174 ? -18.876 28.924 -7.598 1.00 59.01 202 GLU D CA 1
ATOM 5538 C C . GLU D 1 174 ? -18.691 28.243 -6.254 1.00 58.98 202 GLU D C 1
ATOM 5539 O O . GLU D 1 174 ? -19.254 27.186 -6.012 1.00 59.25 202 GLU D O 1
ATOM 5545 N N . LEU D 1 175 ? -17.907 28.872 -5.382 1.00 67.75 203 LEU D N 1
ATOM 5546 C CA . LEU D 1 175 ? -17.692 28.367 -4.038 1.00 60.04 203 LEU D CA 1
ATOM 5547 C C . LEU D 1 175 ? -19.007 28.206 -3.304 1.00 60.04 203 LEU D C 1
ATOM 5548 O O . LEU D 1 175 ? -19.203 27.232 -2.580 1.00 60.04 203 LEU D O 1
ATOM 5553 N N . ILE D 1 176 ? -19.909 29.164 -3.463 1.00 53.63 204 ILE D N 1
ATOM 5554 C CA . ILE D 1 176 ? -21.229 28.998 -2.873 1.00 54.76 204 ILE D CA 1
ATOM 5555 C C . ILE D 1 176 ? -21.980 27.855 -3.580 1.00 59.74 204 ILE D C 1
ATOM 5556 O O . ILE D 1 176 ? -22.350 26.856 -2.963 1.00 59.64 204 ILE D O 1
ATOM 5561 N N . ARG D 1 177 ? -22.175 27.994 -4.881 1.00 55.80 205 ARG D N 1
ATOM 5562 C CA . ARG D 1 177 ? -22.883 26.995 -5.670 1.00 54.73 205 ARG D CA 1
ATOM 5563 C C . ARG D 1 177 ? -22.444 25.522 -5.512 1.00 54.22 205 ARG D C 1
ATOM 5564 O O . ARG D 1 177 ? -23.278 24.623 -5.619 1.00 61.69 205 ARG D O 1
ATOM 5572 N N . ARG D 1 178 ? -21.165 25.266 -5.256 1.00 55.52 206 ARG D N 1
ATOM 5573 C CA . ARG D 1 178 ? -20.641 23.908 -5.378 1.00 55.10 206 ARG D CA 1
ATOM 5574 C C . ARG D 1 178 ? -20.097 23.324 -4.075 1.00 57.09 206 ARG D C 1
ATOM 5575 O O . ARG D 1 178 ? -19.812 22.132 -4.018 1.00 57.97 206 ARG D O 1
ATOM 5583 N N . GLU D 1 179 ? -19.891 24.145 -3.053 1.00 55.63 207 GLU D N 1
ATOM 5584 C CA . GLU D 1 179 ? -19.466 23.593 -1.776 1.00 57.49 207 GLU D CA 1
ATOM 5585 C C . GLU D 1 179 ? -20.290 24.016 -0.583 1.00 58.24 207 GLU D C 1
ATOM 5586 O O . GLU D 1 179 ? -20.464 23.220 0.311 1.00 56.15 207 GLU D O 1
ATOM 5592 N N . ILE D 1 180 ? -20.800 25.239 -0.550 1.00 56.84 208 ILE D N 1
ATOM 5593 C CA . ILE D 1 180 ? -21.366 25.755 0.707 1.00 60.30 208 ILE D CA 1
ATOM 5594 C C . ILE D 1 180 ? -22.888 25.671 0.787 1.00 54.19 208 ILE D C 1
ATOM 5595 O O . ILE D 1 180 ? -23.439 25.294 1.807 1.00 56.93 208 ILE D O 1
ATOM 5600 N N . TRP D 1 181 ? -23.555 26.032 -0.294 1.00 53.46 209 TRP D N 1
ATOM 5601 C CA . TRP D 1 181 ? -25.002 26.089 -0.339 1.00 54.45 209 TRP D CA 1
ATOM 5602 C C . TRP D 1 181 ? -25.698 24.797 0.055 1.00 53.85 209 TRP D C 1
ATOM 5603 O O . TRP D 1 181 ? -26.689 24.822 0.775 1.00 58.97 209 TRP D O 1
ATOM 5614 N N . HIS D 1 182 ? -25.202 23.666 -0.428 1.00 56.35 210 HIS D N 1
ATOM 5615 C CA . HIS D 1 182 ? -25.884 22.405 -0.165 1.00 55.67 210 HIS D CA 1
ATOM 5616 C C . HIS D 1 182 ? -26.061 22.142 1.318 1.00 55.45 210 HIS D C 1
ATOM 5617 O O . HIS D 1 182 ? -27.124 21.724 1.744 1.00 53.45 210 HIS D O 1
ATOM 5624 N N . ASN D 1 183 ? -24.992 22.371 2.081 1.00 64.75 211 ASN D N 1
ATOM 5625 C CA . ASN D 1 183 ? -25.013 22.269 3.535 1.00 58.07 211 ASN D CA 1
ATOM 5626 C C . ASN D 1 183 ? -24.101 23.293 4.216 1.00 56.52 211 ASN D C 1
ATOM 5627 O O . ASN D 1 183 ? -22.968 22.975 4.597 1.00 52.69 211 ASN D O 1
ATOM 5632 N N . PRO D 1 184 ? -24.620 24.517 4.403 1.00 53.35 212 PRO D N 1
ATOM 5633 C CA . PRO D 1 184 ? -23.928 25.602 5.086 1.00 52.46 212 PRO D CA 1
ATOM 5634 C C . PRO D 1 184 ? -23.598 25.260 6.544 1.00 53.55 212 PRO D C 1
ATOM 5635 O O . PRO D 1 184 ? -22.666 25.839 7.107 1.00 53.05 212 PRO D O 1
ATOM 5639 N N . LEU D 1 185 ? -24.349 24.348 7.153 1.00 49.82 213 LEU D N 1
ATOM 5640 C CA . LEU D 1 185 ? -24.159 24.054 8.559 1.00 49.82 213 LEU D CA 1
ATOM 5641 C C . LEU D 1 185 ? -22.785 23.433 8.833 1.00 49.82 213 LEU D C 1
ATOM 5642 O O . LEU D 1 185 ? -22.179 23.651 9.891 1.00 52.97 213 LEU D O 1
ATOM 5647 N N . SER D 1 186 ? -22.312 22.653 7.862 1.00 63.89 214 SER D N 1
ATOM 5648 C CA . SER D 1 186 ? -20.993 22.031 7.873 1.00 49.82 214 SER D CA 1
ATOM 5649 C C . SER D 1 186 ? -19.921 23.068 8.089 1.00 55.61 214 SER D C 1
ATOM 5650 O O . SER D 1 186 ? -18.988 22.867 8.852 1.00 59.12 214 SER D O 1
ATOM 5653 N N . TYR D 1 187 ? -20.070 24.189 7.399 1.00 54.80 215 TYR D N 1
ATOM 5654 C CA . TYR D 1 187 ? -19.109 25.266 7.476 1.00 54.87 215 TYR D CA 1
ATOM 5655 C C . TYR D 1 187 ? -19.279 26.065 8.750 1.00 52.97 215 TYR D C 1
ATOM 5656 O O . TYR D 1 187 ? -18.301 26.487 9.370 1.00 53.36 215 TYR D O 1
ATOM 5665 N N . TYR D 1 188 ? -20.517 26.252 9.164 1.00 51.69 216 TYR D N 1
ATOM 5666 C CA . TYR D 1 188 ? -20.763 26.888 10.440 1.00 52.75 216 TYR D CA 1
ATOM 5667 C C . TYR D 1 188 ? -20.180 26.088 11.634 1.00 53.74 216 TYR D C 1
ATOM 5668 O O . TYR D 1 188 ? -19.514 26.665 12.503 1.00 51.56 216 TYR D O 1
ATOM 5677 N N . LEU D 1 189 ? -20.406 24.773 11.664 1.00 50.27 217 LEU D N 1
ATOM 5678 C CA . LEU D 1 189 ? -19.959 23.943 12.791 1.00 52.51 217 LEU D CA 1
ATOM 5679 C C . LEU D 1 189 ? -18.513 23.409 12.681 1.00 49.82 217 LEU D C 1
ATOM 5680 O O . LEU D 1 189 ? -18.011 23.073 11.586 1.00 49.82 217 LEU D O 1
ATOM 5685 N N . PHE E 1 1 ? -64.091 9.133 -13.282 1.00 59.62 29 PHE E N 1
ATOM 5686 C CA . PHE E 1 1 ? -64.146 9.728 -14.617 1.00 64.03 29 PHE E CA 1
ATOM 5687 C C . PHE E 1 1 ? -63.013 10.739 -14.829 1.00 56.91 29 PHE E C 1
ATOM 5688 O O . PHE E 1 1 ? -62.612 11.032 -15.947 1.00 57.95 29 PHE E O 1
ATOM 5690 N N . MET E 1 2 ? -62.456 11.269 -13.761 1.00 59.40 30 MET E N 1
ATOM 5691 C CA . MET E 1 2 ? -61.322 12.152 -13.928 1.00 55.67 30 MET E CA 1
ATOM 5692 C C . MET E 1 2 ? -60.143 11.229 -14.131 1.00 61.96 30 MET E C 1
ATOM 5693 O O . MET E 1 2 ? -59.261 11.485 -14.918 1.00 64.63 30 MET E O 1
ATOM 5698 N N . GLN E 1 3 ? -60.119 10.133 -13.407 1.00 57.19 31 GLN E N 1
ATOM 5699 C CA . GLN E 1 3 ? -59.029 9.221 -13.592 1.00 55.97 31 GLN E CA 1
ATOM 5700 C C . GLN E 1 3 ? -59.149 8.708 -15.007 1.00 57.16 31 GLN E C 1
ATOM 5701 O O . GLN E 1 3 ? -58.204 8.789 -15.779 1.00 63.49 31 GLN E O 1
ATOM 5707 N N . ASP E 1 4 ? -60.336 8.217 -15.341 1.00 56.81 32 ASP E N 1
ATOM 5708 C CA . ASP E 1 4 ? -60.656 7.738 -16.675 1.00 56.86 32 ASP E CA 1
ATOM 5709 C C . ASP E 1 4 ? -60.244 8.709 -17.766 1.00 56.56 32 ASP E C 1
ATOM 5710 O O . ASP E 1 4 ? -59.728 8.303 -18.809 1.00 58.12 32 ASP E O 1
ATOM 5715 N N . PHE E 1 5 ? -60.448 9.995 -17.518 1.00 56.32 33 PHE E N 1
ATOM 5716 C CA . PHE E 1 5 ? -60.028 11.007 -18.469 1.00 55.19 33 PHE E CA 1
ATOM 5717 C C . PHE E 1 5 ? -58.504 11.095 -18.536 1.00 60.53 33 PHE E C 1
ATOM 5718 O O . PHE E 1 5 ? -57.944 11.187 -19.623 1.00 63.12 33 PHE E O 1
ATOM 5726 N N . GLU E 1 6 ? -57.824 11.065 -17.393 1.00 64.85 34 GLU E N 1
ATOM 5727 C CA . GLU E 1 6 ? -56.362 11.111 -17.418 1.00 64.15 34 GLU E CA 1
ATOM 5728 C C . GLU E 1 6 ? -55.804 9.864 -18.109 1.00 76.45 34 GLU E C 1
ATOM 5729 O O . GLU E 1 6 ? -54.796 9.938 -18.814 1.00 68.06 34 GLU E O 1
ATOM 5735 N N . ASP E 1 7 ? -56.479 8.730 -17.923 1.00 77.08 35 ASP E N 1
ATOM 5736 C CA . ASP E 1 7 ? -56.067 7.484 -18.547 1.00 77.08 35 ASP E CA 1
ATOM 5737 C C . ASP E 1 7 ? -56.116 7.582 -20.053 1.00 77.08 35 ASP E C 1
ATOM 5738 O O . ASP E 1 7 ? -55.114 7.387 -20.721 1.00 77.08 35 ASP E O 1
ATOM 5743 N N . ILE E 1 8 ? -57.290 7.893 -20.586 1.00 75.51 36 ILE E N 1
ATOM 5744 C CA . ILE E 1 8 ? -57.479 7.978 -22.035 1.00 64.26 36 ILE E CA 1
ATOM 5745 C C . ILE E 1 8 ? -56.529 8.977 -22.694 1.00 58.80 36 ILE E C 1
ATOM 5746 O O . ILE E 1 8 ? -56.120 8.796 -23.827 1.00 58.40 36 ILE E O 1
ATOM 5751 N N . GLN E 1 9 ? -56.143 10.020 -21.987 1.00 59.05 37 GLN E N 1
ATOM 5752 C CA . GLN E 1 9 ? -55.238 10.961 -22.612 1.00 59.03 37 GLN E CA 1
ATOM 5753 C C . GLN E 1 9 ? -53.792 10.466 -22.605 1.00 71.39 37 GLN E C 1
ATOM 5754 O O . GLN E 1 9 ? -52.985 10.916 -23.417 1.00 77.60 37 GLN E O 1
ATOM 5760 N N . LYS E 1 10 ? -53.464 9.533 -21.712 1.00 77.08 38 LYS E N 1
ATOM 5761 C CA . LYS E 1 10 ? -52.159 8.880 -21.763 1.00 77.08 38 LYS E CA 1
ATOM 5762 C C . LYS E 1 10 ? -52.166 7.832 -22.869 1.00 77.08 38 LYS E C 1
ATOM 5763 O O . LYS E 1 10 ? -51.232 7.758 -23.661 1.00 77.08 38 LYS E O 1
ATOM 5769 N N . ASP E 1 11 ? -53.220 7.024 -22.916 1.00 62.40 39 ASP E N 1
ATOM 5770 C CA . ASP E 1 11 ? -53.436 6.122 -24.034 1.00 62.40 39 ASP E CA 1
ATOM 5771 C C . ASP E 1 11 ? -53.320 6.880 -25.363 1.00 66.56 39 ASP E C 1
ATOM 5772 O O . ASP E 1 11 ? -52.681 6.411 -26.290 1.00 65.23 39 ASP E O 1
ATOM 5777 N N . ILE E 1 12 ? -53.924 8.056 -25.465 1.00 68.53 40 ILE E N 1
ATOM 5778 C CA . ILE E 1 12 ? -53.799 8.818 -26.699 1.00 63.37 40 ILE E CA 1
ATOM 5779 C C . ILE E 1 12 ? -52.349 9.215 -26.929 1.00 65.00 40 ILE E C 1
ATOM 5780 O O . ILE E 1 12 ? -51.795 8.979 -28.007 1.00 78.23 40 ILE E O 1
ATOM 5785 N N . GLU E 1 13 ? -51.731 9.825 -25.923 1.00 64.80 41 GLU E N 1
ATOM 5786 C CA . GLU E 1 13 ? -50.418 10.421 -26.125 1.00 62.70 41 GLU E CA 1
ATOM 5787 C C . GLU E 1 13 ? -49.413 9.324 -26.511 1.00 66.38 41 GLU E C 1
ATOM 5788 O O . GLU E 1 13 ? -48.539 9.527 -27.367 1.00 64.46 41 GLU E O 1
ATOM 5794 N N . GLN E 1 14 ? -49.568 8.151 -25.908 1.00 60.64 42 GLN E N 1
ATOM 5795 C CA . GLN E 1 14 ? -48.710 7.019 -26.234 1.00 73.40 42 GLN E CA 1
ATOM 5796 C C . GLN E 1 14 ? -48.703 6.695 -27.725 1.00 61.14 42 GLN E C 1
ATOM 5797 O O . GLN E 1 14 ? -47.656 6.655 -28.372 1.00 59.34 42 GLN E O 1
ATOM 5803 N N . LEU E 1 15 ? -49.897 6.449 -28.241 1.00 65.90 43 LEU E N 1
ATOM 5804 C CA . LEU E 1 15 ? -50.099 6.139 -29.635 1.00 59.92 43 LEU E CA 1
ATOM 5805 C C . LEU E 1 15 ? -49.454 7.220 -30.489 1.00 62.51 43 LEU E C 1
ATOM 5806 O O . LEU E 1 15 ? -48.818 6.915 -31.490 1.00 62.00 43 LEU E O 1
ATOM 5811 N N . ASP E 1 16 ? -49.589 8.476 -30.072 1.00 57.75 44 ASP E N 1
ATOM 5812 C CA . ASP E 1 16 ? -48.944 9.583 -30.774 1.00 56.98 44 ASP E CA 1
ATOM 5813 C C . ASP E 1 16 ? -47.431 9.448 -30.764 1.00 61.61 44 ASP E C 1
ATOM 5814 O O . ASP E 1 16 ? -46.749 9.923 -31.681 1.00 63.61 44 ASP E O 1
ATOM 5819 N N . ILE E 1 17 ? -46.899 8.844 -29.706 1.00 64.86 45 ILE E N 1
ATOM 5820 C CA . ILE E 1 17 ? -45.457 8.679 -29.601 1.00 59.04 45 ILE E CA 1
ATOM 5821 C C . ILE E 1 17 ? -45.000 7.551 -30.501 1.00 57.67 45 ILE E C 1
ATOM 5822 O O . ILE E 1 17 ? -44.108 7.753 -31.327 1.00 58.52 45 ILE E O 1
ATOM 5827 N N . LYS E 1 18 ? -45.619 6.378 -30.355 1.00 54.99 46 LYS E N 1
ATOM 5828 C CA . LYS E 1 18 ? -45.202 5.208 -31.125 1.00 60.82 46 LYS E CA 1
ATOM 5829 C C . LYS E 1 18 ? -45.298 5.501 -32.613 1.00 65.42 46 LYS E C 1
ATOM 5830 O O . LYS E 1 18 ? -44.386 5.168 -33.366 1.00 68.88 46 LYS E O 1
ATOM 5836 N N . CYS E 1 19 ? -46.396 6.136 -33.030 1.00 67.17 47 CYS E N 1
ATOM 5837 C CA . CYS E 1 19 ? -46.539 6.600 -34.408 1.00 57.57 47 CYS E CA 1
ATOM 5838 C C . CYS E 1 19 ? -45.314 7.405 -34.801 1.00 59.02 47 CYS E C 1
ATOM 5839 O O . CYS E 1 19 ? -44.598 7.024 -35.713 1.00 65.43 47 CYS E O 1
ATOM 5842 N N . ALA E 1 20 ? -45.048 8.492 -34.089 1.00 56.71 48 ALA E N 1
ATOM 5843 C CA . ALA E 1 20 ? -43.943 9.374 -34.440 1.00 55.64 48 ALA E CA 1
ATOM 5844 C C . ALA E 1 20 ? -42.618 8.635 -34.496 1.00 69.96 48 ALA E C 1
ATOM 5845 O O . ALA E 1 20 ? -41.723 9.002 -35.266 1.00 72.86 48 ALA E O 1
ATOM 5847 N N . HIS E 1 21 ? -42.484 7.603 -33.666 1.00 68.67 49 HIS E N 1
ATOM 5848 C CA . HIS E 1 21 ? -41.282 6.779 -33.677 1.00 64.78 49 HIS E CA 1
ATOM 5849 C C . HIS E 1 21 ? -41.213 6.084 -35.016 1.00 60.45 49 HIS E C 1
ATOM 5850 O O . HIS E 1 21 ? -40.355 6.382 -35.845 1.00 60.45 49 HIS E O 1
ATOM 5857 N N . GLU E 1 22 ? -42.167 5.191 -35.228 1.00 59.31 50 GLU E N 1
ATOM 5858 C CA . GLU E 1 22 ? -42.201 4.361 -36.414 1.00 60.33 50 GLU E CA 1
ATOM 5859 C C . GLU E 1 22 ? -42.038 5.138 -37.725 1.00 63.18 50 GLU E C 1
ATOM 5860 O O . GLU E 1 22 ? -41.497 4.593 -38.690 1.00 61.61 50 GLU E O 1
ATOM 5866 N N . GLN E 1 23 ? -42.461 6.407 -37.746 1.00 58.47 51 GLN E N 1
ATOM 5867 C CA . GLN E 1 23 ? -42.433 7.152 -38.995 1.00 62.66 51 GLN E CA 1
ATOM 5868 C C . GLN E 1 23 ? -41.004 7.530 -39.235 1.00 64.71 51 GLN E C 1
ATOM 5869 O O . GLN E 1 23 ? -40.571 7.728 -40.377 1.00 62.25 51 GLN E O 1
ATOM 5875 N N . MET E 1 24 ? -40.292 7.734 -38.133 1.00 61.69 52 MET E N 1
ATOM 5876 C CA . MET E 1 24 ? -38.941 8.248 -38.224 1.00 62.03 52 MET E CA 1
ATOM 5877 C C . MET E 1 24 ? -38.010 7.120 -38.597 1.00 60.45 52 MET E C 1
ATOM 5878 O O . MET E 1 24 ? -37.014 7.349 -39.267 1.00 60.45 52 MET E O 1
ATOM 5883 N N . ASN E 1 25 ? -38.354 5.895 -38.202 1.00 67.36 53 ASN E N 1
ATOM 5884 C CA . ASN E 1 25 ? -37.572 4.723 -38.617 1.00 64.23 53 ASN E CA 1
ATOM 5885 C C . ASN E 1 25 ? -37.636 4.575 -40.131 1.00 72.15 53 ASN E C 1
ATOM 5886 O O . ASN E 1 25 ? -36.624 4.315 -40.796 1.00 69.22 53 ASN E O 1
ATOM 5891 N N . ILE E 1 26 ? -38.838 4.758 -40.667 1.00 66.23 54 ILE E N 1
ATOM 5892 C CA . ILE E 1 26 ? -39.043 4.798 -42.107 1.00 62.27 54 ILE E CA 1
ATOM 5893 C C . ILE E 1 26 ? -38.157 5.850 -42.796 1.00 58.26 54 ILE E C 1
ATOM 5894 O O . ILE E 1 26 ? -37.551 5.589 -43.830 1.00 58.78 54 ILE E O 1
ATOM 5899 N N . GLN E 1 27 ? -38.071 7.038 -42.216 1.00 61.49 55 GLN E N 1
ATOM 5900 C CA . GLN E 1 27 ? -37.334 8.103 -42.865 1.00 58.33 55 GLN E CA 1
ATOM 5901 C C . GLN E 1 27 ? -35.854 7.802 -42.789 1.00 66.81 55 GLN E C 1
ATOM 5902 O O . GLN E 1 27 ? -35.083 8.136 -43.700 1.00 70.64 55 GLN E O 1
ATOM 5908 N N . LYS E 1 28 ? -35.456 7.168 -41.691 1.00 72.51 56 LYS E N 1
ATOM 5909 C CA . LYS E 1 28 ? -34.061 6.825 -41.497 1.00 61.10 56 LYS E CA 1
ATOM 5910 C C . LYS E 1 28 ? -33.671 5.735 -42.460 1.00 60.69 56 LYS E C 1
ATOM 5911 O O . LYS E 1 28 ? -32.537 5.699 -42.928 1.00 65.42 56 LYS E O 1
ATOM 5917 N N . GLN E 1 29 ? -34.602 4.829 -42.734 1.00 59.62 57 GLN E N 1
ATOM 5918 C CA . GLN E 1 29 ? -34.357 3.836 -43.755 1.00 59.62 57 GLN E CA 1
ATOM 5919 C C . GLN E 1 29 ? -34.064 4.560 -45.057 1.00 62.75 57 GLN E C 1
ATOM 5920 O O . GLN E 1 29 ? -32.955 4.482 -45.585 1.00 70.74 57 GLN E O 1
ATOM 5926 N N . TYR E 1 30 ? -35.050 5.296 -45.553 1.00 58.38 58 TYR E N 1
ATOM 5927 C CA . TYR E 1 30 ? -34.942 5.888 -46.866 1.00 56.52 58 TYR E CA 1
ATOM 5928 C C . TYR E 1 30 ? -33.802 6.890 -46.998 1.00 58.33 58 TYR E C 1
ATOM 5929 O O . TYR E 1 30 ? -33.287 7.104 -48.090 1.00 60.88 58 TYR E O 1
ATOM 5938 N N . ASP E 1 31 ? -33.371 7.477 -45.893 1.00 60.19 59 ASP E N 1
ATOM 5939 C CA . ASP E 1 31 ? -32.164 8.299 -45.944 1.00 66.60 59 ASP E CA 1
ATOM 5940 C C . ASP E 1 31 ? -30.945 7.428 -46.310 1.00 66.78 59 ASP E C 1
ATOM 5941 O O . ASP E 1 31 ? -30.073 7.860 -47.069 1.00 64.81 59 ASP E O 1
ATOM 5946 N N . GLU E 1 32 ? -30.894 6.206 -45.776 1.00 64.05 60 GLU E N 1
ATOM 5947 C CA . GLU E 1 32 ? -29.825 5.268 -46.099 1.00 63.21 60 GLU E CA 1
ATOM 5948 C C . GLU E 1 32 ? -29.996 4.837 -47.548 1.00 69.47 60 GLU E C 1
ATOM 5949 O O . GLU E 1 32 ? -29.037 4.516 -48.252 1.00 74.10 60 GLU E O 1
ATOM 5955 N N . LYS E 1 33 ? -31.242 4.812 -47.993 1.00 65.75 61 LYS E N 1
ATOM 5956 C CA . LYS E 1 33 ? -31.542 4.284 -49.305 1.00 58.32 61 LYS E CA 1
ATOM 5957 C C . LYS E 1 33 ? -31.129 5.282 -50.387 1.00 61.53 61 LYS E C 1
ATOM 5958 O O . LYS E 1 33 ? -30.882 4.911 -51.536 1.00 61.40 61 LYS E O 1
ATOM 5960 N N . LYS E 1 34 ? -31.039 6.554 -50.003 1.00 70.57 62 LYS E N 1
ATOM 5961 C CA . LYS E 1 34 ? -30.707 7.627 -50.934 1.00 56.18 62 LYS E CA 1
ATOM 5962 C C . LYS E 1 34 ? -29.198 7.778 -51.118 1.00 60.65 62 LYS E C 1
ATOM 5963 O O . LYS E 1 34 ? -28.747 8.196 -52.178 1.00 64.04 62 LYS E O 1
ATOM 5969 N N . LYS E 1 35 ? -28.421 7.421 -50.094 1.00 65.08 63 LYS E N 1
ATOM 5970 C CA . LYS E 1 35 ? -26.965 7.648 -50.084 1.00 60.40 63 LYS E CA 1
ATOM 5971 C C . LYS E 1 35 ? -26.244 7.198 -51.356 1.00 58.10 63 LYS E C 1
ATOM 5972 O O . LYS E 1 35 ? -25.406 7.927 -51.859 1.00 67.49 63 LYS E O 1
ATOM 5978 N N . PRO E 1 36 ? -26.536 5.989 -51.865 1.00 61.04 64 PRO E N 1
ATOM 5979 C CA . PRO E 1 36 ? -26.017 5.701 -53.208 1.00 68.23 64 PRO E CA 1
ATOM 5980 C C . PRO E 1 36 ? -26.391 6.742 -54.284 1.00 65.95 64 PRO E C 1
ATOM 5981 O O . PRO E 1 36 ? -25.517 7.102 -55.077 1.00 68.24 64 PRO E O 1
ATOM 5985 N N . LEU E 1 37 ? -27.637 7.217 -54.310 1.00 57.92 65 LEU E N 1
ATOM 5986 C CA . LEU E 1 37 ? -28.046 8.181 -55.325 1.00 57.30 65 LEU E CA 1
ATOM 5987 C C . LEU E 1 37 ? -27.262 9.477 -55.170 1.00 55.84 65 LEU E C 1
ATOM 5988 O O . LEU E 1 37 ? -26.992 10.180 -56.135 1.00 54.77 65 LEU E O 1
ATOM 5993 N N . PHE E 1 38 ? -26.896 9.793 -53.941 1.00 60.60 66 PHE E N 1
ATOM 5994 C CA . PHE E 1 38 ? -26.200 11.039 -53.679 1.00 59.96 66 PHE E CA 1
ATOM 5995 C C . PHE E 1 38 ? -24.760 10.916 -54.100 1.00 57.18 66 PHE E C 1
ATOM 5996 O O . PHE E 1 38 ? -24.156 11.871 -54.582 1.00 61.52 66 PHE E O 1
ATOM 6004 N N . GLU E 1 39 ? -24.212 9.724 -53.916 1.00 59.62 67 GLU E N 1
ATOM 6005 C CA . GLU E 1 39 ? -22.822 9.490 -54.229 1.00 60.11 67 GLU E CA 1
ATOM 6006 C C . GLU E 1 39 ? -22.640 9.463 -55.736 1.00 60.96 67 GLU E C 1
ATOM 6007 O O . GLU E 1 39 ? -21.656 9.984 -56.258 1.00 58.84 67 GLU E O 1
ATOM 6013 N N . LYS E 1 40 ? -23.608 8.894 -56.440 1.00 58.16 68 LYS E N 1
ATOM 6014 C CA . LYS E 1 40 ? -23.554 8.924 -57.889 1.00 58.65 68 LYS E CA 1
ATOM 6015 C C . LYS E 1 40 ? -23.663 10.361 -58.386 1.00 63.80 68 LYS E C 1
ATOM 6016 O O . LYS E 1 40 ? -22.898 10.788 -59.259 1.00 71.29 68 LYS E O 1
ATOM 6022 N N . ARG E 1 41 ? -24.603 11.105 -57.814 1.00 58.85 69 ARG E N 1
ATOM 6023 C CA . ARG E 1 41 ? -24.841 12.489 -58.196 1.00 55.11 69 ARG E CA 1
ATOM 6024 C C . ARG E 1 41 ? -23.575 13.333 -58.137 1.00 61.93 69 ARG E C 1
ATOM 6025 O O . ARG E 1 41 ? -23.413 14.246 -58.936 1.00 67.15 69 ARG E O 1
ATOM 6033 N N . ASP E 1 42 ? -22.681 13.038 -57.197 1.00 61.47 70 ASP E N 1
ATOM 6034 C CA . ASP E 1 42 ? -21.421 13.772 -57.115 1.00 65.78 70 ASP E CA 1
ATOM 6035 C C . ASP E 1 42 ? -20.520 13.426 -58.297 1.00 62.94 70 ASP E C 1
ATOM 6036 O O . ASP E 1 42 ? -19.813 14.281 -58.820 1.00 61.74 70 ASP E O 1
ATOM 6041 N N . GLU E 1 43 ? -20.559 12.167 -58.722 1.00 65.66 71 GLU E N 1
ATOM 6042 C CA . GLU E 1 43 ? -19.719 11.707 -59.820 1.00 62.47 71 GLU E CA 1
ATOM 6043 C C . GLU E 1 43 ? -20.111 12.438 -61.101 1.00 69.67 71 GLU E C 1
ATOM 6044 O O . GLU E 1 43 ? -19.283 12.673 -61.992 1.00 61.70 71 GLU E O 1
ATOM 6050 N N . ILE E 1 44 ? -21.385 12.809 -61.168 1.00 59.90 72 ILE E N 1
ATOM 6051 C CA . ILE E 1 44 ? -21.907 13.552 -62.296 1.00 60.39 72 ILE E CA 1
ATOM 6052 C C . ILE E 1 44 ? -21.384 14.966 -62.205 1.00 60.43 72 ILE E C 1
ATOM 6053 O O . ILE E 1 44 ? -20.794 15.461 -63.154 1.00 71.66 72 ILE E O 1
ATOM 6058 N N . ILE E 1 45 ? -21.580 15.576 -61.033 1.00 71.14 73 ILE E N 1
ATOM 6059 C CA . ILE E 1 45 ? -21.183 16.952 -60.703 1.00 62.18 73 ILE E CA 1
ATOM 6060 C C . ILE E 1 45 ? -19.728 17.262 -61.016 1.00 64.27 73 ILE E C 1
ATOM 6061 O O . ILE E 1 45 ? -19.440 18.293 -61.631 1.00 64.23 73 ILE E O 1
ATOM 6066 N N . GLN E 1 46 ? -18.828 16.368 -60.599 1.00 60.95 74 GLN E N 1
ATOM 6067 C CA . GLN E 1 46 ? -17.403 16.490 -60.899 1.00 62.31 74 GLN E CA 1
ATOM 6068 C C . GLN E 1 46 ? -17.129 16.697 -62.398 1.00 61.49 74 GLN E C 1
ATOM 6069 O O . GLN E 1 46 ? -16.114 17.266 -62.771 1.00 75.77 74 GLN E O 1
ATOM 6075 N N . LYS E 1 47 ? -18.016 16.193 -63.249 1.00 63.81 75 LYS E N 1
ATOM 6076 C CA . LYS E 1 47 ? -17.950 16.393 -64.699 1.00 66.73 75 LYS E CA 1
ATOM 6077 C C . LYS E 1 47 ? -18.713 17.616 -65.248 1.00 64.89 75 LYS E C 1
ATOM 6078 O O . LYS E 1 47 ? -18.791 17.804 -66.467 1.00 63.81 75 LYS E O 1
ATOM 6084 N N . ILE E 1 48 ? -19.224 18.472 -64.374 1.00 67.42 76 ILE E N 1
ATOM 6085 C CA . ILE E 1 48 ? -19.877 19.700 -64.814 1.00 63.81 76 ILE E CA 1
ATOM 6086 C C . ILE E 1 48 ? -19.140 20.891 -64.237 1.00 63.81 76 ILE E C 1
ATOM 6087 O O . ILE E 1 48 ? -19.290 21.212 -63.057 1.00 63.81 76 ILE E O 1
ATOM 6092 N N . PRO E 1 49 ? -18.322 21.537 -65.069 1.00 59.66 77 PRO E N 1
ATOM 6093 C CA . PRO E 1 49 ? -17.495 22.709 -64.767 1.00 62.36 77 PRO E CA 1
ATOM 6094 C C . PRO E 1 49 ? -18.194 23.831 -64.016 1.00 62.50 77 PRO E C 1
ATOM 6095 O O . PRO E 1 49 ? -19.098 24.454 -64.576 1.00 60.87 77 PRO E O 1
ATOM 6099 N N . GLY E 1 50 ? -17.735 24.107 -62.794 1.00 63.94 78 GLY E N 1
ATOM 6100 C CA . GLY E 1 50 ? -18.279 25.172 -61.969 1.00 63.81 78 GLY E CA 1
ATOM 6101 C C . GLY E 1 50 ? -19.720 24.934 -61.567 1.00 63.81 78 GLY E C 1
ATOM 6102 O O . GLY E 1 50 ? -20.497 25.878 -61.437 1.00 63.81 78 GLY E O 1
ATOM 6103 N N . PHE E 1 51 ? -20.080 23.666 -61.387 1.00 61.97 79 PHE E N 1
ATOM 6104 C CA . PHE E 1 51 ? -21.442 23.317 -61.008 1.00 60.90 79 PHE E CA 1
ATOM 6105 C C . PHE E 1 51 ? -21.888 24.012 -59.741 1.00 63.03 79 PHE E C 1
ATOM 6106 O O . PHE E 1 51 ? -22.84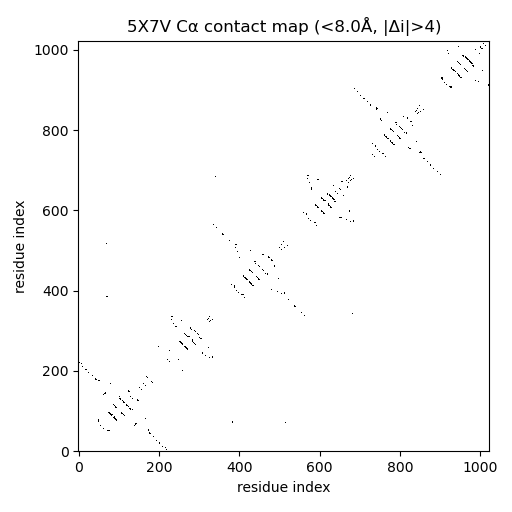2 24.785 -59.746 1.00 65.50 79 PHE E O 1
ATOM 6114 N N . TRP E 1 52 ? -21.196 23.707 -58.648 1.00 63.04 80 TRP E N 1
ATOM 6115 C CA . TRP E 1 52 ? -21.572 24.224 -57.350 1.00 57.03 80 TRP E CA 1
ATOM 6116 C C . TRP E 1 52 ? -21.495 25.723 -57.327 1.00 57.53 80 TRP E C 1
ATOM 6117 O O . TRP E 1 52 ? -22.309 26.360 -56.694 1.00 56.87 80 TRP E O 1
ATOM 6128 N N . ALA E 1 53 ? -20.546 26.288 -58.059 1.00 76.52 81 ALA E N 1
ATOM 6129 C CA . ALA E 1 53 ? -20.429 27.735 -58.109 1.00 76.52 81 ALA E CA 1
ATOM 6130 C C . ALA E 1 53 ? -21.669 28.406 -58.745 1.00 76.52 81 ALA E C 1
ATOM 6131 O O . ALA E 1 53 ? -22.076 29.460 -58.280 1.00 76.52 81 ALA E O 1
ATOM 6133 N N . ASN E 1 54 ? -22.210 27.833 -59.799 1.00 76.52 82 ASN E N 1
ATOM 6134 C CA . ASN E 1 54 ? -23.338 28.450 -60.450 1.00 76.52 82 ASN E CA 1
ATOM 6135 C C . ASN E 1 54 ? -24.633 27.983 -59.892 1.00 76.52 82 ASN E C 1
ATOM 6136 O O . ASN E 1 54 ? -25.667 28.507 -60.222 1.00 77.63 82 ASN E O 1
ATOM 6141 N N . THR E 1 55 ? -24.578 26.956 -59.082 1.00 67.11 83 THR E N 1
ATOM 6142 C CA . THR E 1 55 ? -25.764 26.459 -58.411 1.00 60.24 83 THR E CA 1
ATOM 6143 C C . THR E 1 55 ? -26.044 27.319 -57.176 1.00 58.51 83 THR E C 1
ATOM 6144 O O . THR E 1 55 ? -27.160 27.802 -56.986 1.00 54.66 83 THR E O 1
ATOM 6148 N N . LEU E 1 56 ? -25.016 27.531 -56.353 1.00 58.15 84 LEU E N 1
ATOM 6149 C CA . LEU E 1 56 ? -25.203 28.253 -55.099 1.00 64.50 84 LEU E CA 1
ATOM 6150 C C . LEU E 1 56 ? -25.700 29.675 -55.302 1.00 58.45 84 LEU E C 1
ATOM 6151 O O . LEU E 1 56 ? -26.688 30.078 -54.693 1.00 60.62 84 LEU E O 1
ATOM 6156 N N . ARG E 1 57 ? -25.032 30.433 -56.167 1.00 61.53 85 ARG E N 1
ATOM 6157 C CA . ARG E 1 57 ? -25.324 31.850 -56.248 1.00 60.50 85 ARG E CA 1
ATOM 6158 C C . ARG E 1 57 ? -26.581 32.121 -57.097 1.00 58.26 85 ARG E C 1
ATOM 6159 O O . ARG E 1 57 ? -26.883 33.265 -57.439 1.00 59.77 85 ARG E O 1
ATOM 6167 N N . LYS E 1 58 ? -27.344 31.065 -57.372 1.00 61.92 86 LYS E N 1
ATOM 6168 C CA . LYS E 1 58 ? -28.615 31.206 -58.064 1.00 58.66 86 LYS E CA 1
ATOM 6169 C C . LYS E 1 58 ? -29.796 31.127 -57.116 1.00 62.53 86 LYS E C 1
ATOM 6170 O O . LYS E 1 58 ? -30.946 31.241 -57.539 1.00 71.03 86 LYS E O 1
ATOM 6176 N N . HIS E 1 59 ? -29.520 30.925 -55.837 1.00 74.61 87 HIS E N 1
ATOM 6177 C CA . HIS E 1 59 ? -30.558 31.040 -54.827 1.00 74.61 87 HIS E CA 1
ATOM 6178 C C . HIS E 1 59 ? -30.765 32.517 -54.532 1.00 74.61 87 HIS E C 1
ATOM 6179 O O . HIS E 1 59 ? -29.791 33.261 -54.425 1.00 74.61 87 HIS E O 1
ATOM 6186 N N . PRO E 1 60 ? -32.037 32.948 -54.417 1.00 77.05 88 PRO E N 1
ATOM 6187 C CA . PRO E 1 60 ? -32.405 34.343 -54.120 1.00 70.25 88 PRO E CA 1
ATOM 6188 C C . PRO E 1 60 ? -31.555 34.964 -53.011 1.00 66.66 88 PRO E C 1
ATOM 6189 O O . PRO E 1 60 ? -31.029 36.067 -53.173 1.00 63.89 88 PRO E O 1
ATOM 6193 N N . ALA E 1 61 ? -31.422 34.235 -51.906 1.00 63.71 89 ALA E N 1
ATOM 6194 C CA . ALA E 1 61 ? -30.752 34.732 -50.714 1.00 62.91 89 ALA E CA 1
ATOM 6195 C C . ALA E 1 61 ? -29.245 34.882 -50.857 1.00 61.25 89 ALA E C 1
ATOM 6196 O O . ALA E 1 61 ? -28.638 35.638 -50.120 1.00 68.56 89 ALA E O 1
ATOM 6198 N N . LEU E 1 62 ? -28.637 34.119 -51.740 1.00 63.11 90 LEU E N 1
ATOM 6199 C CA . LEU E 1 62 ? -27.209 34.201 -51.941 1.00 65.63 90 LEU E CA 1
ATOM 6200 C C . LEU E 1 62 ? -26.842 34.909 -53.216 1.00 67.79 90 LEU E C 1
ATOM 6201 O O . LEU E 1 62 ? -25.696 34.893 -53.603 1.00 66.26 90 LEU E O 1
ATOM 6206 N N . SER E 1 63 ? -27.794 35.547 -53.865 1.00 74.46 91 SER E N 1
ATOM 6207 C CA . SER E 1 63 ? -27.522 36.147 -55.142 1.00 61.18 91 SER E CA 1
ATOM 6208 C C . SER E 1 63 ? -26.451 37.190 -55.070 1.00 57.29 91 SER E C 1
ATOM 6209 O O . SER E 1 63 ? -25.637 37.265 -55.968 1.00 55.38 91 SER E O 1
ATOM 6212 N N . ASP E 1 64 ? -26.459 38.024 -54.046 1.00 61.56 92 ASP E N 1
ATOM 6213 C CA . ASP E 1 64 ? -25.417 39.023 -53.950 1.00 62.03 92 ASP E CA 1
ATOM 6214 C C . ASP E 1 64 ? -24.182 38.681 -53.114 1.00 58.84 92 ASP E C 1
ATOM 6215 O O . ASP E 1 64 ? -23.819 39.438 -52.244 1.00 58.94 92 ASP E O 1
ATOM 6220 N N . ILE E 1 65 ? -23.554 37.537 -53.359 1.00 64.46 93 ILE E N 1
ATOM 6221 C CA . ILE E 1 65 ? -22.293 37.249 -52.680 1.00 59.04 93 ILE E CA 1
ATOM 6222 C C . ILE E 1 65 ? -21.213 38.072 -53.373 1.00 60.66 93 ILE E C 1
ATOM 6223 O O . ILE E 1 65 ? -21.470 38.718 -54.391 1.00 56.82 93 ILE E O 1
ATOM 6228 N N . VAL E 1 66 ? -20.009 38.075 -52.819 1.00 62.41 94 VAL E N 1
ATOM 6229 C CA . VAL E 1 66 ? -18.967 38.941 -53.359 1.00 61.69 94 VAL E CA 1
ATOM 6230 C C . VAL E 1 66 ? -18.251 38.182 -54.471 1.00 56.05 94 VAL E C 1
ATOM 6231 O O . VAL E 1 66 ? -18.043 36.980 -54.339 1.00 57.56 94 VAL E O 1
ATOM 6235 N N . PRO E 1 67 ? -17.927 38.858 -55.596 1.00 60.11 95 PRO E N 1
ATOM 6236 C CA . PRO E 1 67 ? -17.387 38.121 -56.759 1.00 60.95 95 PRO E CA 1
ATOM 6237 C C . PRO E 1 67 ? -16.196 37.223 -56.408 1.00 57.00 95 PRO E C 1
ATOM 6238 O O . PRO E 1 67 ? -16.056 36.144 -56.989 1.00 58.10 95 PRO E O 1
ATOM 6242 N N . GLU E 1 68 ? -15.387 37.634 -55.437 1.00 57.96 96 GLU E N 1
ATOM 6243 C CA . GLU E 1 68 ? -14.234 36.834 -55.036 1.00 58.38 96 GLU E CA 1
ATOM 6244 C C . GLU E 1 68 ? -14.653 35.493 -54.440 1.00 57.27 96 GLU E C 1
ATOM 6245 O O . GLU E 1 68 ? -13.885 34.538 -54.486 1.00 58.20 96 GLU E O 1
ATOM 6251 N N . ASP E 1 69 ? -15.865 35.411 -53.895 1.00 56.48 97 ASP E N 1
ATOM 6252 C CA . ASP E 1 69 ? -16.419 34.120 -53.468 1.00 56.56 97 ASP E CA 1
ATOM 6253 C C . ASP E 1 69 ? -16.424 33.140 -54.606 1.00 56.48 97 ASP E C 1
ATOM 6254 O O . ASP E 1 69 ? -16.130 31.962 -54.429 1.00 56.48 97 ASP E O 1
ATOM 6259 N N . ILE E 1 70 ? -16.772 33.653 -55.780 1.00 65.43 98 ILE E N 1
ATOM 6260 C CA . ILE E 1 70 ? -16.936 32.829 -56.958 1.00 59.44 98 ILE E CA 1
ATOM 6261 C C . ILE E 1 70 ? -15.613 32.273 -57.471 1.00 61.23 98 ILE E C 1
ATOM 6262 O O . ILE E 1 70 ? -15.567 31.138 -57.940 1.00 63.83 98 ILE E O 1
ATOM 6267 N N . ASP E 1 71 ? -14.548 33.065 -57.375 1.00 64.98 99 ASP E N 1
ATOM 6268 C CA . ASP E 1 71 ? -13.202 32.573 -57.659 1.00 64.98 99 ASP E CA 1
ATOM 6269 C C . ASP E 1 71 ? -12.892 31.275 -56.903 1.00 64.98 99 ASP E C 1
ATOM 6270 O O . ASP E 1 71 ? -12.297 30.349 -57.453 1.00 64.98 99 ASP E O 1
ATOM 6275 N N . ILE E 1 72 ? -13.307 31.225 -55.637 1.00 72.55 100 ILE E N 1
ATOM 6276 C CA . ILE E 1 72 ? -13.037 30.079 -54.770 1.00 60.58 100 ILE E CA 1
ATOM 6277 C C . ILE E 1 72 ? -14.046 28.981 -54.994 1.00 58.30 100 ILE E C 1
ATOM 6278 O O . ILE E 1 72 ? -13.687 27.812 -54.997 1.00 58.83 100 ILE E O 1
ATOM 6283 N N . LEU E 1 73 ? -15.308 29.343 -55.187 1.00 57.51 101 LEU E N 1
ATOM 6284 C CA . LEU E 1 73 ? -16.335 28.326 -55.394 1.00 56.91 101 LEU E CA 1
ATOM 6285 C C . LEU E 1 73 ? -16.150 27.525 -56.687 1.00 76.29 101 LEU E C 1
ATOM 6286 O O . LEU E 1 73 ? -16.515 26.349 -56.745 1.00 60.41 101 LEU E O 1
ATOM 6291 N N . ASN E 1 74 ? -15.578 28.143 -57.718 1.00 64.98 102 ASN E N 1
ATOM 6292 C CA . ASN E 1 74 ? -15.292 27.408 -58.942 1.00 64.98 102 ASN E CA 1
ATOM 6293 C C . ASN E 1 74 ? -14.399 26.194 -58.711 1.00 64.98 102 ASN E C 1
ATOM 6294 O O . ASN E 1 74 ? -14.382 25.268 -59.514 1.00 72.64 102 ASN E O 1
ATOM 6299 N N . HIS E 1 75 ? -13.673 26.178 -57.602 1.00 64.98 103 HIS E N 1
ATOM 6300 C CA . HIS E 1 75 ? -12.786 25.060 -57.298 1.00 64.98 103 HIS E CA 1
ATOM 6301 C C . HIS E 1 75 ? -13.380 24.137 -56.237 1.00 64.98 103 HIS E C 1
ATOM 6302 O O . HIS E 1 75 ? -12.682 23.320 -55.632 1.00 64.98 103 HIS E O 1
ATOM 6309 N N . LEU E 1 76 ? -14.678 24.289 -56.011 1.00 69.13 104 LEU E N 1
ATOM 6310 C CA . LEU E 1 76 ? -15.418 23.456 -55.068 1.00 64.50 104 LEU E CA 1
ATOM 6311 C C . LEU E 1 76 ? -15.756 22.128 -55.706 1.00 63.53 104 LEU E C 1
ATOM 6312 O O . LEU E 1 76 ? -16.752 22.036 -56.411 1.00 73.31 104 LEU E O 1
ATOM 6317 N N . VAL E 1 77 ? -14.951 21.098 -55.489 1.00 68.21 105 VAL E N 1
ATOM 6318 C CA . VAL E 1 77 ? -15.137 19.898 -56.292 1.00 68.63 105 VAL E CA 1
ATOM 6319 C C . VAL E 1 77 ? -16.253 19.032 -55.742 1.00 69.22 105 VAL E C 1
ATOM 6320 O O . VAL E 1 77 ? -16.776 18.185 -56.457 1.00 77.13 105 VAL E O 1
ATOM 6324 N N . LYS E 1 78 ? -16.634 19.252 -54.488 1.00 68.21 106 LYS E N 1
ATOM 6325 C CA . LYS E 1 78 ? -17.638 18.400 -53.853 1.00 71.24 106 LYS E CA 1
ATOM 6326 C C . LYS E 1 78 ? -18.272 19.082 -52.641 1.00 68.21 106 LYS E C 1
ATOM 6327 O O . LYS E 1 78 ? -17.600 19.777 -51.889 1.00 68.21 106 LYS E O 1
ATOM 6333 N N . LEU E 1 79 ? -19.579 18.901 -52.480 1.00 61.36 107 LEU E N 1
ATOM 6334 C CA . LEU E 1 79 ? -20.329 19.527 -51.391 1.00 58.50 107 LEU E CA 1
ATOM 6335 C C . LEU E 1 79 ? -21.291 18.531 -50.811 1.00 58.81 107 LEU E C 1
ATOM 6336 O O . LEU E 1 79 ? -22.207 18.130 -51.493 1.00 60.12 107 LEU E O 1
ATOM 6341 N N . ASP E 1 80 ? -21.086 18.137 -49.557 1.00 69.08 108 ASP E N 1
ATOM 6342 C CA . ASP E 1 80 ? -21.879 17.072 -48.942 1.00 60.21 108 ASP E CA 1
ATOM 6343 C C . ASP E 1 80 ? -22.690 17.546 -47.762 1.00 58.12 108 ASP E C 1
ATOM 6344 O O . ASP E 1 80 ? -22.203 18.305 -46.939 1.00 67.28 108 ASP E O 1
ATOM 6349 N N . LEU E 1 81 ? -23.930 17.082 -47.678 1.00 67.40 109 LEU E N 1
ATOM 6350 C CA . LEU E 1 81 ? -24.772 17.330 -46.508 1.00 63.69 109 LEU E CA 1
ATOM 6351 C C . LEU E 1 81 ? -25.158 16.007 -45.853 1.00 61.11 109 LEU E C 1
ATOM 6352 O O . LEU E 1 81 ? -25.936 15.224 -46.410 1.00 58.35 109 LEU E O 1
ATOM 6357 N N . LYS E 1 82 ? -24.590 15.748 -44.680 1.00 66.24 110 LYS E N 1
ATOM 6358 C CA . LYS E 1 82 ? -25.020 14.606 -43.873 1.00 74.83 110 LYS E CA 1
ATOM 6359 C C . LYS E 1 82 ? -26.150 15.068 -42.947 1.00 66.24 110 LYS E C 1
ATOM 6360 O O . LYS E 1 82 ? -25.926 15.583 -41.850 1.00 66.24 110 LYS E O 1
ATOM 6366 N N . ASP E 1 83 ? -27.370 14.905 -43.444 1.00 64.36 111 ASP E N 1
ATOM 6367 C CA . ASP E 1 83 ? -28.556 15.456 -42.813 1.00 64.04 111 ASP E CA 1
ATOM 6368 C C . ASP E 1 83 ? -29.013 14.492 -41.756 1.00 70.43 111 ASP E C 1
ATOM 6369 O O . ASP E 1 83 ? -28.518 13.357 -41.693 1.00 68.11 111 ASP E O 1
ATOM 6374 N N . ASN E 1 84 ? -29.926 14.962 -40.906 1.00 71.07 112 ASN E N 1
ATOM 6375 C CA . ASN E 1 84 ? -30.677 14.100 -40.007 1.00 65.37 112 ASN E CA 1
ATOM 6376 C C . ASN E 1 84 ? -29.743 13.239 -39.161 1.00 72.72 112 ASN E C 1
ATOM 6377 O O . ASN E 1 84 ? -30.109 12.152 -38.705 1.00 71.24 112 ASN E O 1
ATOM 6382 N N . MET E 1 85 ? -28.528 13.718 -39.005 1.00 72.46 113 MET E N 1
ATOM 6383 C CA . MET E 1 85 ? -27.533 13.000 -38.243 1.00 68.48 113 MET E CA 1
ATOM 6384 C C . MET E 1 85 ? -28.032 12.825 -36.842 1.00 76.94 113 MET E C 1
ATOM 6385 O O . MET E 1 85 ? -28.666 13.722 -36.326 1.00 87.94 113 MET E O 1
ATOM 6390 N N . ASP E 1 86 ? -27.776 11.668 -36.244 1.00 80.01 114 ASP E N 1
ATOM 6391 C CA . ASP E 1 86 ? -28.194 11.412 -34.873 1.00 90.96 114 ASP E CA 1
ATOM 6392 C C . ASP E 1 86 ? -29.687 11.610 -34.763 1.00 87.63 114 ASP E C 1
ATOM 6393 O O . ASP E 1 86 ? -30.461 10.885 -35.369 1.00 88.05 114 ASP E O 1
ATOM 6395 N N . ASN E 1 87 ? -30.090 12.577 -33.958 1.00 79.35 115 ASN E N 1
ATOM 6396 C CA . ASN E 1 87 ? -31.499 12.866 -33.784 1.00 79.78 115 ASN E CA 1
ATOM 6397 C C . ASN E 1 87 ? -31.754 14.328 -33.607 1.00 76.73 115 ASN E C 1
ATOM 6398 O O . ASN E 1 87 ? -30.845 15.140 -33.608 1.00 72.93 115 ASN E O 1
ATOM 6403 N N . ASN E 1 88 ? -33.030 14.647 -33.520 1.00 73.39 116 ASN E N 1
ATOM 6404 C CA . ASN E 1 88 ? -33.513 16.016 -33.306 1.00 80.21 116 ASN E CA 1
ATOM 6405 C C . ASN E 1 88 ? -32.941 17.093 -34.268 1.00 74.28 116 ASN E C 1
ATOM 6406 O O . ASN E 1 88 ? -32.812 18.258 -33.886 1.00 69.10 116 ASN E O 1
ATOM 6411 N N . GLY E 1 89 ? -32.598 16.693 -35.499 1.00 86.20 117 GLY E N 1
ATOM 6412 C CA . GLY E 1 89 ? -32.342 17.623 -36.598 1.00 79.77 117 GLY E CA 1
ATOM 6413 C C . GLY E 1 89 ? -30.994 18.323 -36.699 1.00 74.82 117 GLY E C 1
ATOM 6414 O O . GLY E 1 89 ? -30.931 19.482 -37.113 1.00 81.68 117 GLY E O 1
ATOM 6415 N N . SER E 1 90 ? -29.920 17.627 -36.337 1.00 71.64 118 SER E N 1
ATOM 6416 C CA . SER E 1 90 ? -28.577 18.182 -36.406 1.00 64.33 118 SER E CA 1
ATOM 6417 C C . SER E 1 90 ? -27.968 17.847 -37.756 1.00 67.92 118 SER E C 1
ATOM 6418 O O . SER E 1 90 ? -28.385 16.884 -38.395 1.00 78.29 118 SER E O 1
ATOM 6421 N N . TYR E 1 91 ? -26.981 18.616 -38.200 1.00 70.15 119 TYR E N 1
ATOM 6422 C CA . TYR E 1 91 ? -26.390 18.340 -39.503 1.00 70.12 119 TYR E CA 1
ATOM 6423 C C . TYR E 1 91 ? -24.929 18.743 -39.643 1.00 69.29 119 TYR E C 1
ATOM 6424 O O . TYR E 1 91 ? -24.398 19.529 -38.853 1.00 70.45 119 TYR E O 1
ATOM 6433 N N . LYS E 1 92 ? -24.300 18.191 -40.677 1.00 65.70 120 LYS E N 1
ATOM 6434 C CA . LYS E 1 92 ? -22.915 18.473 -41.025 1.00 58.22 120 LYS E CA 1
ATOM 6435 C C . LYS E 1 92 ? -22.771 18.695 -42.537 1.00 72.63 120 LYS E C 1
ATOM 6436 O O . LYS E 1 92 ? -23.135 17.824 -43.353 1.00 71.20 120 LYS E O 1
ATOM 6442 N N . ILE E 1 93 ? -22.262 19.865 -42.918 1.00 72.02 121 ILE E N 1
ATOM 6443 C CA . ILE E 1 93 ? -22.033 20.169 -44.329 1.00 61.81 121 ILE E CA 1
ATOM 6444 C C . ILE E 1 93 ? -20.542 20.116 -44.596 1.00 64.36 121 ILE E C 1
ATOM 6445 O O . ILE E 1 93 ? -19.743 20.465 -43.732 1.00 74.49 121 ILE E O 1
ATOM 6450 N N . THR E 1 94 ? -20.153 19.658 -45.774 1.00 80.34 122 THR E N 1
ATOM 6451 C CA . THR E 1 94 ? -18.738 19.572 -46.076 1.00 80.34 122 THR E CA 1
ATOM 6452 C C . THR E 1 94 ? -18.429 20.203 -47.432 1.00 80.34 122 THR E C 1
ATOM 6453 O O . THR E 1 94 ? -19.131 19.989 -48.420 1.00 80.34 122 THR E O 1
ATOM 6457 N N . PHE E 1 95 ? -17.377 21.008 -47.453 1.00 69.18 123 PHE E N 1
ATOM 6458 C CA . PHE E 1 95 ? -16.881 21.581 -48.680 1.00 65.43 123 PHE E CA 1
ATOM 6459 C C . PHE E 1 95 ? -15.491 21.028 -48.905 1.00 65.98 123 PHE E C 1
ATOM 6460 O O . PHE E 1 95 ? -14.569 21.349 -48.157 1.00 64.49 123 PHE E O 1
ATOM 6468 N N . ILE E 1 96 ? -15.358 20.178 -49.918 1.00 65.19 124 ILE E N 1
ATOM 6469 C CA . ILE E 1 96 ? -14.062 19.716 -50.401 1.00 62.61 124 ILE E CA 1
ATOM 6470 C C . ILE E 1 96 ? -13.586 20.557 -51.600 1.00 60.72 124 ILE E C 1
ATOM 6471 O O . ILE E 1 96 ? -14.162 20.490 -52.671 1.00 64.01 124 ILE E O 1
ATOM 6476 N N . PHE E 1 97 ? -12.540 21.353 -51.429 1.00 59.49 125 PHE E N 1
ATOM 6477 C CA . PHE E 1 97 ? -12.068 22.196 -52.522 1.00 58.52 125 PHE E CA 1
ATOM 6478 C C . PHE E 1 97 ? -10.956 21.546 -53.326 1.00 67.96 125 PHE E C 1
ATOM 6479 O O . PHE E 1 97 ? -10.183 20.718 -52.814 1.00 65.38 125 PHE E O 1
ATOM 6487 N N . GLY E 1 98 ? -10.877 21.933 -54.594 1.00 61.62 126 GLY E N 1
ATOM 6488 C CA . GLY E 1 98 ? -9.889 21.374 -55.489 1.00 59.89 126 GLY E CA 1
ATOM 6489 C C . GLY E 1 98 ? -8.479 21.862 -55.201 1.00 65.36 126 GLY E C 1
ATOM 6490 O O . GLY E 1 98 ? -8.273 22.873 -54.517 1.00 59.02 126 GLY E O 1
ATOM 6491 N N . GLU E 1 99 ? -7.505 21.138 -55.750 1.00 68.19 127 GLU E N 1
ATOM 6492 C CA . GLU E 1 99 ? -6.088 21.405 -55.519 1.00 70.48 127 GLU E CA 1
ATOM 6493 C C . GLU E 1 99 ? -5.700 22.879 -55.764 1.00 76.55 127 GLU E C 1
ATOM 6494 O O . GLU E 1 99 ? -4.920 23.444 -54.990 1.00 70.02 127 GLU E O 1
ATOM 6500 N N . LYS E 1 100 ? -6.265 23.494 -56.813 1.00 77.94 128 LYS E N 1
ATOM 6501 C CA . LYS E 1 100 ? -6.049 24.922 -57.130 1.00 73.21 128 LYS E CA 1
ATOM 6502 C C . LYS E 1 100 ? -6.353 25.897 -55.964 1.00 69.16 128 LYS E C 1
ATOM 6503 O O . LYS E 1 100 ? -5.719 26.954 -55.881 1.00 72.22 128 LYS E O 1
ATOM 6509 N N . ALA E 1 101 ? -7.278 25.551 -55.065 1.00 60.03 129 ALA E N 1
ATOM 6510 C CA . ALA E 1 101 ? -7.721 26.495 -54.018 1.00 61.72 129 ALA E CA 1
ATOM 6511 C C . ALA E 1 101 ? -6.621 26.970 -53.032 1.00 65.55 129 ALA E C 1
ATOM 6512 O O . ALA E 1 101 ? -6.816 27.952 -52.291 1.00 57.23 129 ALA E O 1
ATOM 6514 N N . LYS E 1 102 ? -5.474 26.286 -53.037 1.00 64.00 130 LYS E N 1
ATOM 6515 C CA . LYS E 1 102 ? -4.369 26.617 -52.118 1.00 73.80 130 LYS E CA 1
ATOM 6516 C C . LYS E 1 102 ? -3.953 28.082 -52.224 1.00 70.62 130 LYS E C 1
ATOM 6517 O O . LYS E 1 102 ? -3.462 28.690 -51.255 1.00 60.52 130 LYS E O 1
ATOM 6523 N N . GLU E 1 103 ? -4.135 28.600 -53.439 1.00 66.84 131 GLU E N 1
ATOM 6524 C CA . GLU E 1 103 ? -3.923 29.987 -53.813 1.00 58.72 131 GLU E CA 1
ATOM 6525 C C . GLU E 1 103 ? -4.635 30.948 -52.884 1.00 61.79 131 GLU E C 1
ATOM 6526 O O . GLU E 1 103 ? -4.173 32.073 -52.674 1.00 61.26 131 GLU E O 1
ATOM 6532 N N . PHE E 1 104 ? -5.775 30.500 -52.351 1.00 61.63 132 PHE E N 1
ATOM 6533 C CA . PHE E 1 104 ? -6.587 31.321 -51.461 1.00 63.29 132 PHE E CA 1
ATOM 6534 C C . PHE E 1 104 ? -6.540 30.856 -49.998 1.00 58.24 132 PHE E C 1
ATOM 6535 O O . PHE E 1 104 ? -6.721 31.666 -49.090 1.00 63.02 132 PHE E O 1
ATOM 6543 N N . MET E 1 105 ? -6.332 29.569 -49.745 1.00 57.18 133 MET E N 1
ATOM 6544 C CA . MET E 1 105 ? -6.603 29.087 -48.388 1.00 65.50 133 MET E CA 1
ATOM 6545 C C . MET E 1 105 ? -6.039 27.714 -47.984 1.00 68.62 133 MET E C 1
ATOM 6546 O O . MET E 1 105 ? -5.724 26.864 -48.827 1.00 69.91 133 MET E O 1
ATOM 6551 N N . GLU E 1 106 ? -5.924 27.517 -46.671 1.00 64.36 134 GLU E N 1
ATOM 6552 C CA . GLU E 1 106 ? -5.774 26.190 -46.082 1.00 60.39 134 GLU E CA 1
ATOM 6553 C C . GLU E 1 106 ? -6.701 26.119 -44.872 1.00 61.08 134 GLU E C 1
ATOM 6554 O O . GLU E 1 106 ? -6.829 27.106 -44.133 1.00 59.11 134 GLU E O 1
ATOM 6560 N N . PRO E 1 107 ? -7.351 24.959 -44.656 1.00 58.38 135 PRO E N 1
ATOM 6561 C CA . PRO E 1 107 ? -7.205 23.719 -45.428 1.00 56.23 135 PRO E CA 1
ATOM 6562 C C . PRO E 1 107 ? -8.181 23.703 -46.591 1.00 59.21 135 PRO E C 1
ATOM 6563 O O . PRO E 1 107 ? -9.072 24.560 -46.615 1.00 56.04 135 PRO E O 1
ATOM 6567 N N . LEU E 1 108 ? -8.028 22.762 -47.522 1.00 58.52 136 LEU E N 1
ATOM 6568 C CA . LEU E 1 108 ? -8.884 22.711 -48.710 1.00 56.06 136 LEU E CA 1
ATOM 6569 C C . LEU E 1 108 ? -10.146 21.888 -48.483 1.00 70.01 136 LEU E C 1
ATOM 6570 O O . LEU E 1 108 ? -10.848 21.533 -49.435 1.00 55.19 136 LEU E O 1
ATOM 6575 N N . THR E 1 109 ? -10.407 21.560 -47.224 1.00 57.03 137 THR E N 1
ATOM 6576 C CA . THR E 1 109 ? -11.642 20.894 -46.854 1.00 56.90 137 THR E CA 1
ATOM 6577 C C . THR E 1 109 ? -12.208 21.648 -45.681 1.00 57.21 137 THR E C 1
ATOM 6578 O O . THR E 1 109 ? -11.534 21.773 -44.659 1.00 58.87 137 THR E O 1
ATOM 6582 N N . LEU E 1 110 ? -13.415 22.189 -45.831 1.00 54.91 138 LEU E N 1
ATOM 6583 C CA . LEU E 1 110 ? -14.018 22.988 -44.771 1.00 55.53 138 LEU E CA 1
ATOM 6584 C C . LEU E 1 110 ? -15.202 22.214 -44.231 1.00 58.47 138 LEU E C 1
ATOM 6585 O O . LEU E 1 110 ? -16.028 21.732 -45.005 1.00 68.64 138 LEU E O 1
ATOM 6590 N N . VAL E 1 111 ? -15.294 22.078 -42.913 1.00 60.84 139 VAL E N 1
ATOM 6591 C CA . VAL E 1 111 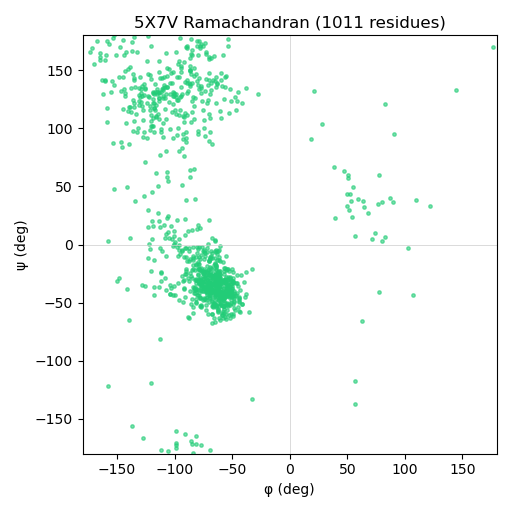? -16.364 21.270 -42.337 1.00 58.87 139 VAL E CA 1
ATOM 6592 C C . VAL E 1 111 ? -17.109 22.012 -41.240 1.00 60.66 139 VAL E C 1
ATOM 6593 O O . VAL E 1 111 ? -16.497 22.486 -40.288 1.00 68.29 139 VAL E O 1
ATOM 6597 N N . LYS E 1 112 ? -18.428 22.097 -41.342 1.00 57.45 140 LYS E N 1
ATOM 6598 C CA . LYS E 1 112 ? -19.200 22.655 -40.238 1.00 58.35 140 LYS E CA 1
ATOM 6599 C C . LYS E 1 112 ? -20.245 21.664 -39.708 1.00 64.31 140 LYS E C 1
ATOM 6600 O O . LYS E 1 112 ? -21.147 21.243 -40.438 1.00 58.77 140 LYS E O 1
ATOM 6606 N N . HIS E 1 113 ? -20.105 21.303 -38.429 1.00 67.41 141 HIS E N 1
ATOM 6607 C CA . HIS E 1 113 ? -21.018 20.382 -37.745 1.00 68.92 141 HIS E CA 1
ATOM 6608 C C . HIS E 1 113 ? -21.939 21.160 -36.796 1.00 70.12 141 HIS E C 1
ATOM 6609 O O . HIS E 1 113 ? -21.458 21.865 -35.915 1.00 74.63 141 HIS E O 1
ATOM 6616 N N . VAL E 1 114 ? -23.256 21.044 -36.958 1.00 66.85 142 VAL E N 1
ATOM 6617 C CA . VAL E 1 114 ? -24.168 21.883 -36.174 1.00 64.19 142 VAL E CA 1
ATOM 6618 C C . VAL E 1 114 ? -25.273 21.108 -35.438 1.00 68.62 142 VAL E C 1
ATOM 6619 O O . VAL E 1 114 ? -25.886 20.203 -36.003 1.00 69.79 142 VAL E O 1
ATOM 6623 N N . THR E 1 115 ? -25.510 21.482 -34.172 1.00 79.54 143 THR E N 1
ATOM 6624 C CA . THR E 1 115 ? -26.510 20.856 -33.286 1.00 67.38 143 THR E CA 1
ATOM 6625 C C . THR E 1 115 ? -27.542 21.885 -32.816 1.00 58.27 143 THR E C 1
ATOM 6626 O O . THR E 1 115 ? -28.628 21.541 -32.340 1.00 60.43 143 THR E O 1
ATOM 6630 N N . GLU E 1 121 ? -29.719 24.494 -27.379 1.00 75.59 149 GLU E N 1
ATOM 6631 C CA . GLU E 1 121 ? -30.028 24.730 -28.791 1.00 70.55 149 GLU E CA 1
ATOM 6632 C C . GLU E 1 121 ? -28.762 24.498 -29.639 1.00 73.13 149 GLU E C 1
ATOM 6633 O O . GLU E 1 121 ? -28.050 23.497 -29.445 1.00 69.18 149 GLU E O 1
ATOM 6639 N N . LYS E 1 122 ? -28.471 25.432 -30.549 1.00 83.31 150 LYS E N 1
ATOM 6640 C CA . LYS E 1 122 ? -27.404 25.283 -31.552 1.00 65.05 150 LYS E CA 1
ATOM 6641 C C . LYS E 1 122 ? -25.977 25.292 -30.991 1.00 59.70 150 LYS E C 1
ATOM 6642 O O . LYS E 1 122 ? -25.633 26.149 -30.187 1.00 65.11 150 LYS E O 1
ATOM 6644 N N . VAL E 1 123 ? -25.153 24.339 -31.425 1.00 63.11 151 VAL E N 1
ATOM 6645 C CA . VAL E 1 123 ? -23.701 24.398 -31.188 1.00 70.02 151 VAL E CA 1
ATOM 6646 C C . VAL E 1 123 ? -22.876 23.810 -32.359 1.00 74.84 151 VAL E C 1
ATOM 6647 O O . VAL E 1 123 ? -23.243 22.805 -32.984 1.00 69.56 151 VAL E O 1
ATOM 6651 N N . VAL E 1 124 ? -21.733 24.434 -32.611 1.00 69.31 152 VAL E N 1
ATOM 6652 C CA . VAL E 1 124 ? -20.987 24.232 -33.836 1.00 65.14 152 VAL E CA 1
ATOM 6653 C C . VAL E 1 124 ? -19.693 23.403 -33.628 1.00 74.20 152 VAL E C 1
ATOM 6654 O O . VAL E 1 124 ? -19.258 23.195 -32.495 1.00 68.53 152 VAL E O 1
ATOM 6658 N N . GLU E 1 125 ? -19.116 22.911 -34.732 1.00 78.21 153 GLU E N 1
ATOM 6659 C CA . GLU E 1 125 ? -17.768 22.332 -34.778 1.00 74.83 153 GLU E CA 1
ATOM 6660 C C . GLU E 1 125 ? -17.059 22.754 -36.105 1.00 81.51 153 GLU E C 1
ATOM 6661 O O . GLU E 1 125 ? -16.486 21.922 -36.836 1.00 70.10 153 GLU E O 1
ATOM 6667 N N . CYS E 1 126 ? -17.104 24.062 -36.380 1.00 74.11 154 CYS E N 1
ATOM 6668 C CA . CYS E 1 126 ? -16.502 24.708 -37.562 1.00 68.65 154 CYS E CA 1
ATOM 6669 C C . CYS E 1 126 ? -15.012 24.435 -37.816 1.00 68.35 154 CYS E C 1
ATOM 6670 O O . CYS E 1 126 ? -14.355 23.762 -37.017 1.00 77.64 154 CYS E O 1
ATOM 6673 N N . THR E 1 127 ? -14.495 24.967 -38.930 1.00 60.79 155 THR E N 1
ATOM 6674 C CA . THR E 1 127 ? -13.054 24.962 -39.229 1.00 60.77 155 THR E CA 1
ATOM 6675 C C . THR E 1 127 ? -12.559 26.379 -39.529 1.00 68.67 155 THR E C 1
ATOM 6676 O O . THR E 1 127 ? -13.135 27.074 -40.366 1.00 69.33 155 THR E O 1
ATOM 6680 N N . ARG E 1 128 ? -11.496 26.823 -38.861 1.00 76.55 156 ARG E N 1
ATOM 6681 C CA . ARG E 1 128 ? -10.985 28.171 -39.133 1.00 65.17 156 ARG E CA 1
ATOM 6682 C C . ARG E 1 128 ? -10.117 28.166 -40.390 1.00 72.65 156 ARG E C 1
ATOM 6683 O O . ARG E 1 128 ? -9.364 27.210 -40.647 1.00 66.43 156 ARG E O 1
ATOM 6691 N N . ILE E 1 129 ? -10.242 29.221 -41.196 1.00 75.11 157 ILE E N 1
ATOM 6692 C CA . ILE E 1 129 ? -9.548 29.254 -42.485 1.00 70.66 157 ILE E CA 1
ATOM 6693 C C . ILE E 1 129 ? -8.285 30.134 -42.404 1.00 62.07 157 ILE E C 1
ATOM 6694 O O . ILE E 1 129 ? -8.308 31.237 -41.863 1.00 56.15 157 ILE E O 1
ATOM 6699 N N . LYS E 1 130 ? -7.167 29.611 -42.893 1.00 64.04 158 LYS E N 1
ATOM 6700 C CA . LYS E 1 130 ? -5.951 30.415 -42.997 1.00 69.76 158 LYS E CA 1
ATOM 6701 C C . LYS E 1 130 ? -5.920 31.037 -44.392 1.00 74.31 158 LYS E C 1
ATOM 6702 O O . LYS E 1 130 ? -5.484 30.405 -45.374 1.00 58.79 158 LYS E O 1
ATOM 6708 N N . TRP E 1 131 ? -6.411 32.267 -44.491 1.00 65.75 159 TRP E N 1
ATOM 6709 C CA . TRP E 1 131 ? -6.384 32.940 -45.782 1.00 72.39 159 TRP E CA 1
ATOM 6710 C C . TRP E 1 131 ? -4.940 33.242 -46.150 1.00 61.13 159 TRP E C 1
ATOM 6711 O O . TRP E 1 131 ? -4.137 33.607 -45.280 1.00 63.79 159 TRP E O 1
ATOM 6722 N N . LYS E 1 132 ? -4.602 33.040 -47.420 1.00 55.61 160 LYS E N 1
ATOM 6723 C CA . LYS E 1 132 ? -3.335 33.531 -47.935 1.00 61.87 160 LYS E CA 1
ATOM 6724 C C . LYS E 1 132 ? -3.438 35.039 -47.966 1.00 63.14 160 LYS E C 1
ATOM 6725 O O . LYS E 1 132 ? -4.342 35.561 -48.606 1.00 69.71 160 LYS E O 1
ATOM 6731 N N . GLU E 1 133 ? -2.466 35.723 -47.410 1.00 60.75 161 GLU E N 1
ATOM 6732 C CA . GLU E 1 133 ? -2.626 37.124 -47.251 1.00 57.28 161 GLU E CA 1
ATOM 6733 C C . GLU E 1 133 ? -3.020 37.738 -48.539 1.00 63.81 161 GLU E C 1
ATOM 6734 O O . GLU E 1 133 ? -2.511 37.409 -49.581 1.00 57.06 161 GLU E O 1
ATOM 6740 N N . GLY E 1 134 ? -4.022 38.598 -48.424 1.00 68.08 162 GLY E N 1
ATOM 6741 C CA . GLY E 1 134 ? -4.592 39.325 -49.534 1.00 62.48 162 GLY E CA 1
ATOM 6742 C C . GLY E 1 134 ? -5.621 38.567 -50.333 1.00 66.84 162 GLY E C 1
ATOM 6743 O O . GLY E 1 134 ? -6.052 39.026 -51.368 1.00 67.06 162 GLY E O 1
ATOM 6744 N N . LYS E 1 135 ? -5.989 37.388 -49.883 1.00 67.58 163 LYS E N 1
ATOM 6745 C CA . LYS E 1 135 ? -6.960 36.607 -50.608 1.00 58.45 163 LYS E CA 1
ATOM 6746 C C . LYS E 1 135 ? -8.225 36.291 -49.839 1.00 56.84 163 LYS E C 1
ATOM 6747 O O . LYS E 1 135 ? -8.917 35.364 -50.186 1.00 54.69 163 LYS E O 1
ATOM 6753 N N . ASN E 1 136 ? -8.528 37.045 -48.796 1.00 56.86 164 ASN E N 1
ATOM 6754 C CA . ASN E 1 136 ? -9.731 36.773 -48.040 1.00 56.99 164 ASN E CA 1
ATOM 6755 C C . ASN E 1 136 ? -10.902 37.459 -48.689 1.00 57.63 164 ASN E C 1
ATOM 6756 O O . ASN E 1 136 ? -10.982 38.670 -48.751 1.00 60.30 164 ASN E O 1
ATOM 6758 N N . PRO E 1 137 ? -11.798 36.635 -49.189 1.00 57.89 165 PRO E N 1
ATOM 6759 C CA . PRO E 1 137 ? -13.054 37.039 -49.840 1.00 60.25 165 PRO E CA 1
ATOM 6760 C C . PRO E 1 137 ? -13.996 37.797 -48.916 1.00 66.09 165 PRO E C 1
ATOM 6761 O O . PRO E 1 137 ? -14.850 38.559 -49.392 1.00 57.11 165 PRO E O 1
ATOM 6765 N N . ILE E 1 138 ? -13.843 37.593 -47.609 1.00 64.05 166 ILE E N 1
ATOM 6766 C CA . ILE E 1 138 ? -14.605 38.384 -46.648 1.00 68.52 166 ILE E CA 1
ATOM 6767 C C . ILE E 1 138 ? -14.105 39.838 -46.663 1.00 61.69 166 ILE E C 1
ATOM 6768 O O . ILE E 1 138 ? -14.890 40.770 -46.500 1.00 59.18 166 ILE E O 1
ATOM 6773 N N . ALA E 1 139 ? -12.804 40.023 -46.885 1.00 60.67 167 ALA E N 1
ATOM 6774 C CA . ALA E 1 139 ? -12.198 41.355 -46.840 1.00 60.88 167 ALA E CA 1
ATOM 6775 C C . ALA E 1 139 ? -12.665 42.263 -47.980 1.00 69.49 167 ALA E C 1
ATOM 6776 O O . ALA E 1 139 ? -12.778 43.493 -47.822 1.00 62.92 167 ALA E O 1
ATOM 6778 N N . ALA E 1 140 ? -12.945 41.640 -49.122 1.00 69.04 168 ALA E N 1
ATOM 6779 C CA . ALA E 1 140 ? -13.303 42.343 -50.345 1.00 57.47 168 ALA E CA 1
ATOM 6780 C C . ALA E 1 140 ? -14.612 43.175 -50.297 1.00 62.93 168 ALA E C 1
ATOM 6781 O O . ALA E 1 140 ? -14.907 43.906 -51.242 1.00 65.99 168 ALA E O 1
ATOM 6783 N N . VAL E 1 141 ? -15.413 43.085 -49.241 1.00 55.80 169 VAL E N 1
ATOM 6784 C CA . VAL E 1 141 ? -16.643 43.861 -49.275 1.00 53.16 169 VAL E CA 1
ATOM 6785 C C . VAL E 1 141 ? -16.378 45.268 -48.773 1.00 52.20 169 VAL E C 1
ATOM 6786 O O . VAL E 1 141 ? -16.614 46.236 -49.493 1.00 51.07 169 VAL E O 1
ATOM 6790 N N . PRO E 1 153 ? -25.422 46.732 -50.941 1.00 73.63 181 PRO E N 1
ATOM 6791 C CA . PRO E 1 153 ? -24.854 45.881 -49.900 1.00 79.89 181 PRO E CA 1
ATOM 6792 C C . PRO E 1 153 ? -24.454 44.473 -50.412 1.00 76.56 181 PRO E C 1
ATOM 6793 O O . PRO E 1 153 ? -25.148 43.881 -51.259 1.00 70.97 181 PRO E O 1
ATOM 6797 N N . LYS E 1 154 ? -23.298 43.989 -49.941 1.00 74.00 182 LYS E N 1
ATOM 6798 C CA . LYS E 1 154 ? -22.774 42.651 -50.293 1.00 64.54 182 LYS E CA 1
ATOM 6799 C C . LYS E 1 154 ? -22.092 41.996 -49.100 1.00 62.23 182 LYS E C 1
ATOM 6800 O O . LYS E 1 154 ? -21.791 42.665 -48.118 1.00 62.02 182 LYS E O 1
ATOM 6806 N N . TRP E 1 155 ? -21.850 40.687 -49.195 1.00 64.19 183 TRP E N 1
ATOM 6807 C CA . TRP E 1 155 ? -21.164 39.936 -48.138 1.00 58.69 183 TRP E CA 1
ATOM 6808 C C . TRP E 1 155 ? -20.544 38.682 -48.715 1.00 57.49 183 TRP E C 1
ATOM 6809 O O . TRP E 1 155 ? -20.773 38.337 -49.880 1.00 57.92 183 TRP E O 1
ATOM 6820 N N . SER E 1 156 ? -19.761 37.985 -47.905 1.00 57.51 184 SER E N 1
ATOM 6821 C CA . SER E 1 156 ? -19.168 36.769 -48.404 1.00 58.19 184 SER E CA 1
ATOM 6822 C C . SER E 1 156 ? -19.756 35.533 -47.758 1.00 61.13 184 SER E C 1
ATOM 6823 O O . SER E 1 156 ? -19.886 35.438 -46.542 1.00 62.87 184 SER E O 1
ATOM 6826 N N . ILE E 1 157 ? -20.081 34.567 -48.597 1.00 60.63 185 ILE E N 1
ATOM 6827 C CA . ILE E 1 157 ? -20.660 33.325 -48.149 1.00 57.27 185 ILE E CA 1
ATOM 6828 C C . ILE E 1 157 ? -19.758 32.632 -47.125 1.00 55.82 185 ILE E C 1
ATOM 6829 O O . ILE E 1 157 ? -20.237 31.896 -46.289 1.00 57.36 185 ILE E O 1
ATOM 6834 N N . PHE E 1 158 ? -18.459 32.898 -47.153 1.00 58.25 186 PHE E N 1
ATOM 6835 C CA . PHE E 1 158 ? -17.537 32.197 -46.251 1.00 58.94 186 PHE E CA 1
ATOM 6836 C C . PHE E 1 158 ? -17.547 32.820 -44.844 1.00 64.99 186 PHE E C 1
ATOM 6837 O O . PHE E 1 158 ? -16.879 32.334 -43.923 1.00 58.60 186 PHE E O 1
ATOM 6845 N N . GLU E 1 159 ? -18.326 33.891 -44.686 1.00 61.89 187 GLU E N 1
ATOM 6846 C CA . GLU E 1 159 ? -18.561 34.475 -43.377 1.00 58.56 187 GLU E CA 1
ATOM 6847 C C . GLU E 1 159 ? -19.218 33.423 -42.508 1.00 62.63 187 GLU E C 1
ATOM 6848 O O . GLU E 1 159 ? -19.048 33.392 -41.291 1.00 73.52 187 GLU E O 1
ATOM 6854 N N . TRP E 1 160 ? -19.946 32.538 -43.166 1.00 60.29 188 TRP E N 1
ATOM 6855 C CA . TRP E 1 160 ? -20.717 31.500 -42.508 1.00 67.11 188 TRP E CA 1
ATOM 6856 C C . TRP E 1 160 ? -19.856 30.464 -41.778 1.00 70.69 188 TRP E C 1
ATOM 6857 O O . TRP E 1 160 ? -20.367 29.724 -40.929 1.00 62.90 188 TRP E O 1
ATOM 6868 N N . PHE E 1 161 ? -18.569 30.396 -42.115 1.00 65.95 189 PHE E N 1
ATOM 6869 C CA . PHE E 1 161 ? -17.650 29.536 -41.380 1.00 65.95 189 PHE E CA 1
ATOM 6870 C C . PHE E 1 161 ? -17.175 30.274 -40.147 1.00 72.13 189 PHE E C 1
ATOM 6871 O O . PHE E 1 161 ? -15.991 30.610 -40.018 1.00 71.29 189 PHE E O 1
ATOM 6879 N N . THR E 1 162 ? -18.130 30.541 -39.263 1.00 65.95 190 THR E N 1
ATOM 6880 C CA . THR E 1 162 ? -17.880 31.148 -37.972 1.00 73.08 190 THR E CA 1
ATOM 6881 C C . THR E 1 162 ? -18.528 30.280 -36.889 1.00 84.41 190 THR E C 1
ATOM 6882 O O . THR E 1 162 ? -18.893 29.115 -37.153 1.00 65.95 190 THR E O 1
ATOM 6886 N N . THR E 1 163 ? -18.637 30.845 -35.677 1.00 85.02 191 THR E N 1
ATOM 6887 C CA . THR E 1 163 ? -19.490 30.306 -34.607 1.00 68.63 191 THR E CA 1
ATOM 6888 C C . THR E 1 163 ? -20.634 31.269 -34.290 1.00 64.95 191 THR E C 1
ATOM 6889 O O . THR E 1 163 ? -20.404 32.422 -33.917 1.00 57.95 191 THR E O 1
ATOM 6893 N N . PRO E 1 170 ? -27.264 35.425 -42.688 1.00 67.63 198 PRO E N 1
ATOM 6894 C CA . PRO E 1 170 ? -28.215 34.537 -43.377 1.00 71.86 198 PRO E CA 1
ATOM 6895 C C . PRO E 1 170 ? -27.733 33.095 -43.350 1.00 71.60 198 PRO E C 1
ATOM 6896 O O . PRO E 1 170 ? -26.569 32.834 -43.696 1.00 70.11 198 PRO E O 1
ATOM 6900 N N . ASP E 1 171 ? -28.598 32.172 -42.936 1.00 65.17 199 ASP E N 1
ATOM 6901 C CA . ASP E 1 171 ? -28.141 30.815 -42.662 1.00 62.46 199 ASP E CA 1
ATOM 6902 C C . ASP E 1 171 ? -27.830 30.029 -43.935 1.00 72.05 199 ASP E C 1
ATOM 6903 O O . ASP E 1 171 ? -28.723 29.399 -44.538 1.00 66.85 199 ASP E O 1
ATOM 6908 N N . VAL E 1 172 ? -26.554 30.071 -44.332 1.00 66.15 200 VAL E N 1
ATOM 6909 C CA . VAL E 1 172 ? -26.070 29.340 -45.509 1.00 68.89 200 VAL E CA 1
ATOM 6910 C C . VAL E 1 172 ? -26.460 27.865 -45.397 1.00 63.88 200 VAL E C 1
ATOM 6911 O O . VAL E 1 172 ? -27.209 27.366 -46.222 1.00 64.38 200 VAL E O 1
ATOM 6915 N N . GLY E 1 173 ? -25.981 27.204 -44.347 1.00 61.73 201 GLY E N 1
ATOM 6916 C CA . GLY E 1 173 ? -26.324 25.828 -44.044 1.00 61.73 201 GLY E CA 1
ATOM 6917 C C . GLY E 1 173 ? -27.798 25.497 -44.173 1.00 64.33 201 GLY E C 1
ATOM 6918 O O . GLY E 1 173 ? -28.157 24.478 -44.763 1.00 69.39 201 GLY E O 1
ATOM 6919 N N . GLU E 1 174 ? -28.663 26.357 -43.649 1.00 61.21 202 GLU E N 1
ATOM 6920 C CA . GLU E 1 174 ? -30.104 26.113 -43.740 1.00 67.93 202 GLU E CA 1
ATOM 6921 C C . GLU E 1 174 ? -30.607 26.049 -45.173 1.00 68.09 202 GLU E C 1
ATOM 6922 O O . GLU E 1 174 ? -31.344 25.134 -45.527 1.00 68.18 202 GLU E O 1
ATOM 6928 N N . LEU E 1 175 ? -30.214 27.029 -45.985 1.00 68.38 203 LEU E N 1
ATOM 6929 C CA . LEU E 1 175 ? -30.555 27.041 -47.406 1.00 63.38 203 LEU E CA 1
ATOM 6930 C C . LEU E 1 175 ? -30.079 25.781 -48.137 1.00 62.43 203 LEU E C 1
ATOM 6931 O O . LEU E 1 175 ? -30.833 25.207 -48.935 1.00 63.67 203 LEU E O 1
ATOM 6936 N N . ILE E 1 176 ? -28.841 25.345 -47.889 1.00 64.00 204 ILE E N 1
ATOM 6937 C CA . ILE E 1 176 ? -28.397 24.076 -48.481 1.00 67.29 204 ILE E CA 1
ATOM 6938 C C . ILE E 1 176 ? -29.277 22.949 -47.965 1.00 66.71 204 ILE E C 1
ATOM 6939 O O . ILE E 1 176 ? -29.852 22.200 -48.755 1.00 70.50 204 ILE E O 1
ATOM 6944 N N . ARG E 1 177 ? -29.400 22.863 -46.640 1.00 63.39 205 ARG E N 1
ATOM 6945 C CA . ARG E 1 177 ? -30.142 21.790 -45.990 1.00 62.48 205 ARG E CA 1
ATOM 6946 C C . ARG E 1 177 ? -31.610 21.703 -46.427 1.00 68.00 205 ARG E C 1
ATOM 6947 O O . ARG E 1 177 ? -32.067 20.654 -46.903 1.00 56.13 205 ARG E O 1
ATOM 6955 N N . ARG E 1 178 ? -32.351 22.797 -46.261 1.00 65.46 206 ARG E N 1
ATOM 6956 C CA . ARG E 1 178 ? -33.776 22.765 -46.563 1.00 66.87 206 ARG E CA 1
ATOM 6957 C C . ARG E 1 178 ? -34.106 22.853 -48.047 1.00 58.40 206 ARG E C 1
ATOM 6958 O O . ARG E 1 178 ? -34.938 22.088 -48.517 1.00 64.31 206 ARG E O 1
ATOM 6960 N N . GLU E 1 179 ? -33.483 23.769 -48.788 1.00 60.12 207 GLU E N 1
ATOM 6961 C CA . GLU E 1 179 ? -33.942 24.033 -50.170 1.00 73.85 207 GLU E CA 1
ATOM 6962 C C . GLU E 1 179 ? -33.032 23.636 -51.346 1.00 65.31 207 GLU E C 1
ATOM 6963 O O . GLU E 1 179 ? -33.562 23.319 -52.426 1.00 60.41 207 GLU E O 1
ATOM 6969 N N . ILE E 1 180 ? -31.705 23.678 -51.175 1.00 61.59 208 ILE E N 1
ATOM 6970 C CA . ILE E 1 180 ? -30.834 23.479 -52.333 1.00 63.18 208 ILE E CA 1
ATOM 6971 C C . ILE E 1 180 ? -30.403 22.023 -52.523 1.00 59.22 208 ILE E C 1
ATOM 6972 O O . ILE E 1 180 ? -30.525 21.484 -53.608 1.00 60.76 208 ILE E O 1
ATOM 6977 N N . TRP E 1 181 ? -29.913 21.396 -51.464 1.00 67.87 209 TRP E N 1
ATOM 6978 C CA . TRP E 1 181 ? -29.320 20.065 -51.536 1.00 54.96 209 TRP E CA 1
ATOM 6979 C C . TRP E 1 181 ? -30.228 18.970 -52.092 1.00 61.20 209 TRP E C 1
ATOM 6980 O O . TRP E 1 181 ? -29.792 18.119 -52.868 1.00 61.01 209 TRP E O 1
ATOM 6991 N N . HIS E 1 182 ? -31.477 18.973 -51.644 1.00 68.65 210 HIS E N 1
ATOM 6992 C CA . HIS E 1 182 ? -32.511 18.082 -52.157 1.00 57.55 210 HIS E CA 1
ATOM 6993 C C . HIS E 1 182 ? -32.460 17.976 -53.683 1.00 57.68 210 HIS E C 1
ATOM 6994 O O . HIS E 1 182 ? -32.294 16.885 -54.236 1.00 55.05 210 HIS E O 1
ATOM 7001 N N . ASN E 1 183 ? -32.582 19.117 -54.358 1.00 64.84 211 ASN E N 1
ATOM 7002 C CA . ASN E 1 183 ? -32.488 19.147 -55.815 1.00 66.60 211 ASN E CA 1
ATOM 7003 C C . ASN E 1 183 ? -31.727 20.338 -56.341 1.00 63.05 211 ASN E C 1
ATOM 7004 O O . ASN E 1 183 ? -32.341 21.355 -56.665 1.00 67.12 211 ASN E O 1
ATOM 7009 N N . PRO E 1 184 ? -30.390 20.221 -56.439 1.00 60.07 212 PRO E N 1
ATOM 7010 C CA . PRO E 1 184 ? -29.579 21.346 -56.922 1.00 60.61 212 PRO E CA 1
ATOM 7011 C C . PRO E 1 184 ? -29.755 21.647 -58.417 1.00 62.18 212 PRO E C 1
ATOM 7012 O O . PRO E 1 184 ? -29.580 22.800 -58.819 1.00 61.81 212 PRO E O 1
ATOM 7016 N N . LEU E 1 185 ? -30.125 20.647 -59.213 1.00 61.30 213 LEU E N 1
ATOM 7017 C CA . LEU E 1 185 ? -30.350 20.850 -60.641 1.00 57.34 213 LEU E CA 1
ATOM 7018 C C . LEU E 1 185 ? -31.420 21.893 -60.903 1.00 57.28 213 LEU E C 1
ATOM 7019 O O . LEU E 1 185 ? -31.349 22.649 -61.867 1.00 58.58 213 LEU E O 1
ATOM 7024 N N . SER E 1 186 ? -32.434 21.914 -60.051 1.00 62.03 214 SER E N 1
ATOM 7025 C CA . SER E 1 186 ? -33.439 22.959 -60.128 1.00 61.72 214 SER E CA 1
ATOM 7026 C C . SER E 1 186 ? -32.768 24.333 -60.097 1.00 60.74 214 SER E C 1
ATOM 7027 O O . SER E 1 186 ? -33.157 25.235 -60.837 1.00 72.66 214 SER E O 1
ATOM 7030 N N . TYR E 1 187 ? -31.742 24.477 -59.263 1.00 56.87 215 TYR E N 1
ATOM 7031 C CA . TYR E 1 187 ? -31.061 25.754 -59.126 1.00 57.81 215 TYR E CA 1
ATOM 7032 C C . TYR E 1 187 ? -29.974 26.001 -60.179 1.00 57.79 215 TYR E C 1
ATOM 7033 O O . TYR E 1 187 ? -29.811 27.140 -60.605 1.00 59.48 215 TYR E O 1
ATOM 7042 N N . TYR E 1 188 ? -29.229 24.966 -60.581 1.00 56.47 216 TYR E N 1
ATOM 7043 C CA . TYR E 1 188 ? -28.191 25.096 -61.618 1.00 57.79 216 TYR E CA 1
ATOM 7044 C C . TYR E 1 188 ? -28.786 25.467 -62.978 1.00 64.76 216 TYR E C 1
ATOM 7045 O O . TYR E 1 188 ? -28.285 26.394 -63.642 1.00 66.35 216 TYR E O 1
ATOM 7054 N N . LEU E 1 189 ? -29.815 24.718 -63.392 1.00 64.75 217 LEU E N 1
ATOM 7055 C CA . LEU E 1 189 ? -30.775 25.179 -64.386 1.00 57.08 217 LEU E CA 1
ATOM 7056 C C . LEU E 1 189 ? -31.585 26.307 -63.757 1.00 55.76 217 LEU E C 1
ATOM 7057 O O . LEU E 1 189 ? -32.552 26.803 -64.320 1.00 54.38 217 LEU E O 1
ATOM 7062 N N . PHE F 1 1 ? -24.578 14.335 -69.258 1.00 56.83 29 PHE F N 1
ATOM 7063 C CA . PHE F 1 1 ? -24.331 14.659 -67.873 1.00 67.98 29 PHE F CA 1
ATOM 7064 C C . PHE F 1 1 ? -25.666 15.231 -67.471 1.00 72.37 29 PHE F C 1
ATOM 7065 O O . PHE F 1 1 ? -26.132 15.067 -66.354 1.00 62.42 29 PHE F O 1
ATOM 7067 N N . MET F 1 2 ? -26.222 16.044 -68.344 1.00 73.83 30 MET F N 1
ATOM 7068 C CA . MET F 1 2 ? -27.463 16.727 -68.045 1.00 68.09 30 MET F CA 1
ATOM 7069 C C . MET F 1 2 ? -28.641 15.829 -67.813 1.00 69.67 30 MET F C 1
ATOM 7070 O O . MET F 1 2 ? -29.468 16.098 -66.964 1.00 69.22 30 MET F O 1
ATOM 7075 N N . GLN F 1 3 ? -28.754 14.776 -68.591 1.00 70.18 31 GLN F N 1
ATOM 7076 C CA . GLN F 1 3 ? -29.884 13.907 -68.377 1.00 66.50 31 GLN F CA 1
ATOM 7077 C C . GLN F 1 3 ? -29.559 12.891 -67.334 1.00 64.01 31 GLN F C 1
ATOM 7078 O O . GLN F 1 3 ? -30.491 12.395 -66.711 1.00 82.97 31 GLN F O 1
ATOM 7084 N N . ASP F 1 4 ? -28.277 12.588 -67.134 1.00 65.49 32 ASP F N 1
ATOM 7085 C CA . ASP F 1 4 ? -27.902 11.716 -66.029 1.00 67.40 32 ASP F CA 1
ATOM 7086 C C . ASP F 1 4 ? -28.406 12.296 -64.689 1.00 70.88 32 ASP F C 1
ATOM 7087 O O . ASP F 1 4 ? -28.999 11.573 -63.872 1.00 68.33 32 ASP F O 1
ATOM 7092 N N . PHE F 1 5 ? -28.194 13.605 -64.496 1.00 68.01 33 PHE F N 1
ATOM 7093 C CA . PHE F 1 5 ? -28.677 14.356 -63.332 1.00 61.59 33 PHE F CA 1
ATOM 7094 C C . PHE F 1 5 ? -30.208 14.364 -63.273 1.00 70.45 33 PHE F C 1
ATOM 7095 O O . PHE F 1 5 ? -30.803 14.237 -62.192 1.00 66.66 33 PHE F O 1
ATOM 7103 N N . GLU F 1 6 ? -30.848 14.528 -64.427 1.00 68.44 34 GLU F N 1
ATOM 7104 C CA . GLU F 1 6 ? -32.297 14.432 -64.471 1.00 74.08 34 GLU F CA 1
ATOM 7105 C C . GLU F 1 6 ? -32.739 13.054 -64.001 1.00 73.77 34 GLU F C 1
ATOM 7106 O O . GLU F 1 6 ? -33.712 12.927 -63.250 1.00 72.09 34 GLU F O 1
ATOM 7112 N N . ASP F 1 7 ? -32.011 12.032 -64.445 1.00 68.70 35 ASP F N 1
ATOM 7113 C CA . ASP F 1 7 ? -32.360 10.646 -64.166 1.00 74.09 35 ASP F CA 1
ATOM 7114 C C . ASP F 1 7 ? -32.261 10.319 -62.681 1.00 73.96 35 ASP F C 1
ATOM 7115 O O . ASP F 1 7 ? -33.095 9.606 -62.125 1.00 71.70 35 ASP F O 1
ATOM 7120 N N . ILE F 1 8 ? -31.213 10.835 -62.046 1.00 76.35 36 ILE F N 1
ATOM 7121 C CA . ILE F 1 8 ? -30.907 10.490 -60.663 1.00 62.26 36 ILE F CA 1
ATOM 7122 C C . ILE F 1 8 ? -31.819 11.257 -59.729 1.00 64.05 36 ILE F C 1
ATOM 7123 O O . ILE F 1 8 ? -32.230 10.734 -58.722 1.00 62.52 36 ILE F O 1
ATOM 7128 N N . GLN F 1 9 ? -32.191 12.476 -60.100 1.00 68.44 37 GLN F N 1
ATOM 7129 C CA . GLN F 1 9 ? -33.145 13.233 -59.309 1.00 70.00 37 GLN F CA 1
ATOM 7130 C C . GLN F 1 9 ? -34.514 12.605 -59.450 1.00 68.64 37 GLN F C 1
ATOM 7131 O O . GLN F 1 9 ? -35.367 12.787 -58.582 1.00 68.78 37 GLN F O 1
ATOM 7137 N N . LYS F 1 10 ? -34.711 11.843 -60.527 1.00 73.40 38 LYS F N 1
ATOM 7138 C CA . LYS F 1 10 ? -35.928 11.054 -60.681 1.00 70.15 38 LYS F CA 1
ATOM 7139 C C . LYS F 1 10 ? -35.933 9.974 -59.614 1.00 71.65 38 LYS F C 1
ATOM 7140 O O . LYS F 1 10 ? -36.881 9.854 -58.844 1.00 76.24 38 LYS F O 1
ATOM 7146 N N . ASP F 1 11 ? -34.851 9.197 -59.567 1.00 70.27 39 ASP F N 1
ATOM 7147 C CA . ASP F 1 11 ? -34.708 8.092 -58.615 1.00 66.70 39 ASP F CA 1
ATOM 7148 C C . ASP F 1 11 ? -34.791 8.569 -57.159 1.00 69.63 39 ASP F C 1
ATOM 7149 O O . ASP F 1 11 ? -35.394 7.874 -56.325 1.00 63.05 39 ASP F O 1
ATOM 7154 N N . ILE F 1 12 ? -34.220 9.748 -56.857 1.00 64.68 40 ILE F N 1
ATOM 7155 C CA . ILE F 1 12 ? -34.357 10.331 -55.509 1.00 61.88 40 ILE F CA 1
ATOM 7156 C C . ILE F 1 12 ? -35.789 10.756 -55.229 1.00 61.44 40 ILE F C 1
ATOM 7157 O O . ILE F 1 12 ? -36.324 10.405 -54.181 1.00 61.62 40 ILE F O 1
ATOM 7162 N N . GLU F 1 13 ? -36.402 11.487 -56.166 1.00 64.50 41 GLU F N 1
ATOM 7163 C CA . GLU F 1 13 ? -37.813 11.911 -56.077 1.00 60.84 41 GLU F CA 1
ATOM 7164 C C . GLU F 1 13 ? -38.750 10.723 -55.799 1.00 63.21 41 GLU F C 1
ATOM 7165 O O . GLU F 1 13 ? -39.749 10.842 -55.077 1.00 58.13 41 GLU F O 1
ATOM 7171 N N . GLN F 1 14 ? -38.410 9.571 -56.369 1.00 61.76 42 GLN F N 1
ATOM 7172 C CA . GLN F 1 14 ? -39.198 8.375 -56.167 1.00 60.06 42 GLN F CA 1
ATOM 7173 C C . GLN F 1 14 ? -39.048 7.782 -54.764 1.00 66.88 42 GLN F C 1
ATOM 7174 O O . GLN F 1 14 ? -40.031 7.337 -54.171 1.00 73.39 42 GLN F O 1
ATOM 7180 N N . LEU F 1 15 ? -37.830 7.763 -54.227 1.00 71.80 43 LEU F N 1
ATOM 7181 C CA . LEU F 1 15 ? -37.622 7.237 -52.877 1.00 60.23 43 LEU F CA 1
ATOM 7182 C C . LEU F 1 15 ? -38.375 8.101 -51.894 1.00 56.31 43 LEU F C 1
ATOM 7183 O O . LEU F 1 15 ? -38.841 7.630 -50.867 1.00 56.29 43 LEU F O 1
ATOM 7188 N N . ASP F 1 16 ? -38.509 9.370 -52.257 1.00 60.30 44 ASP F N 1
ATOM 7189 C CA . ASP F 1 16 ? -39.191 10.357 -51.444 1.00 58.28 44 ASP F CA 1
ATOM 7190 C C . ASP F 1 16 ? -40.672 10.132 -51.508 1.00 60.27 44 ASP F C 1
ATOM 7191 O O . ASP F 1 16 ? -41.401 10.480 -50.588 1.00 59.72 44 ASP F O 1
ATOM 7196 N N . ILE F 1 17 ? -41.122 9.544 -52.610 1.00 62.13 45 ILE F N 1
ATOM 7197 C CA . ILE F 1 17 ? -42.533 9.215 -52.748 1.00 58.81 45 ILE F CA 1
ATOM 7198 C C . ILE F 1 17 ? -42.870 7.947 -51.960 1.00 59.10 45 ILE F C 1
ATOM 7199 O O . ILE F 1 17 ? -43.781 7.969 -51.135 1.00 66.23 45 ILE F O 1
ATOM 7204 N N . LYS F 1 18 ? -42.133 6.860 -52.184 1.00 57.46 46 LYS F N 1
ATOM 7205 C CA . LYS F 1 18 ? -42.298 5.664 -51.362 1.00 59.31 46 LYS F CA 1
ATOM 7206 C C . LYS F 1 18 ? -42.164 5.971 -49.883 1.00 61.92 46 LYS F C 1
ATOM 7207 O O . LYS F 1 18 ? -42.855 5.382 -49.063 1.00 64.87 46 LYS F O 1
ATOM 7213 N N . CYS F 1 19 ? -41.264 6.883 -49.538 1.00 65.65 47 CYS F N 1
ATOM 7214 C CA . CYS F 1 19 ? -40.986 7.152 -48.133 1.00 59.66 47 CYS F CA 1
ATOM 7215 C C . CYS F 1 19 ? -42.140 7.892 -47.502 1.00 57.88 47 CYS F C 1
ATOM 7216 O O . CYS F 1 19 ? -42.481 7.631 -46.365 1.00 56.44 47 CYS F O 1
ATOM 7219 N N . ALA F 1 20 ? -42.738 8.817 -48.249 1.00 66.45 48 ALA F N 1
ATOM 7220 C CA . ALA F 1 20 ? -43.845 9.616 -47.731 1.00 59.87 48 ALA F CA 1
ATOM 7221 C C . ALA F 1 20 ? -45.089 8.787 -47.727 1.00 62.54 48 ALA F C 1
ATOM 7222 O O . ALA F 1 20 ? -45.915 8.907 -46.834 1.00 74.79 48 ALA F O 1
ATOM 7224 N N . HIS F 1 21 ? -45.221 7.944 -48.737 1.00 63.34 49 HIS F N 1
ATOM 7225 C CA . HIS F 1 21 ? -46.363 7.059 -48.827 1.00 67.22 49 HIS F CA 1
ATOM 7226 C C . HIS F 1 21 ? -46.468 6.268 -47.539 1.00 63.43 49 HIS F C 1
ATOM 7227 O O . HIS F 1 21 ? -47.504 6.269 -46.882 1.00 72.63 49 HIS F O 1
ATOM 7234 N N . GLU F 1 22 ? -45.363 5.639 -47.163 1.00 61.11 50 GLU F N 1
ATOM 7235 C CA . GLU F 1 22 ? -45.325 4.716 -46.036 1.00 60.63 50 GLU F CA 1
ATOM 7236 C C . GLU F 1 22 ? -45.501 5.427 -44.678 1.00 59.26 50 GLU F C 1
ATOM 7237 O O . GLU F 1 22 ? -46.042 4.860 -43.739 1.00 56.37 50 GLU F O 1
ATOM 7243 N N . GLN F 1 23 ? -45.051 6.667 -44.576 1.00 63.34 51 GLN F N 1
ATOM 7244 C CA . GLN F 1 23 ? -45.267 7.446 -43.368 1.00 65.27 51 GLN F CA 1
ATOM 7245 C C . GLN F 1 23 ? -46.763 7.760 -43.195 1.00 69.05 51 GLN F C 1
ATOM 7246 O O . GLN F 1 23 ? -47.305 7.694 -42.087 1.00 63.34 51 GLN F O 1
ATOM 7252 N N . MET F 1 24 ? -47.431 8.075 -44.300 1.00 76.74 52 MET F N 1
ATOM 7253 C CA . MET F 1 24 ? -48.861 8.385 -44.276 1.00 73.86 52 MET F CA 1
ATOM 7254 C C . MET F 1 24 ? -49.705 7.136 -44.037 1.00 64.61 52 MET F C 1
ATOM 7255 O O . MET F 1 24 ? -50.828 7.220 -43.562 1.00 72.09 52 MET F O 1
ATOM 7260 N N . ASN F 1 25 ? -49.156 5.976 -44.365 1.00 60.05 53 ASN F N 1
ATOM 7261 C CA . ASN F 1 25 ? -49.854 4.719 -44.164 1.00 59.23 53 ASN F CA 1
ATOM 7262 C C . ASN F 1 25 ? -49.788 4.334 -42.696 1.00 64.94 53 ASN F C 1
ATOM 7263 O O . ASN F 1 25 ? -50.585 3.533 -42.200 1.00 65.81 53 ASN F O 1
ATOM 7268 N N . ILE F 1 26 ? -48.818 4.919 -42.000 1.00 76.69 54 ILE F N 1
ATOM 7269 C CA . ILE F 1 26 ? -48.663 4.697 -40.566 1.00 73.76 54 ILE F CA 1
ATOM 7270 C C . ILE F 1 26 ? -49.561 5.654 -39.782 1.00 63.89 54 ILE F C 1
ATOM 7271 O O . ILE F 1 26 ? -50.260 5.213 -38.885 1.00 64.64 54 ILE F O 1
ATOM 7276 N N . GLN F 1 27 ? -49.552 6.945 -40.135 1.00 64.47 55 GLN F N 1
ATOM 7277 C CA . GLN F 1 27 ? -50.523 7.903 -39.589 1.00 66.10 55 GLN F CA 1
ATOM 7278 C C . GLN F 1 27 ? -51.868 7.247 -39.634 1.00 68.29 55 GLN F C 1
ATOM 7279 O O . GLN F 1 27 ? -52.523 7.137 -38.602 1.00 66.79 55 GLN F O 1
ATOM 7285 N N . LYS F 1 28 ? -52.246 6.770 -40.822 1.00 68.63 56 LYS F N 1
ATOM 7286 C CA . LYS F 1 28 ? -53.560 6.171 -41.001 1.00 64.80 56 LYS F CA 1
ATOM 7287 C C . LYS F 1 28 ? -53.727 5.029 -40.038 1.00 67.98 56 LYS F C 1
ATOM 7288 O O . LYS F 1 28 ? -54.750 4.923 -39.354 1.00 69.02 56 LYS F O 1
ATOM 7294 N N . GLN F 1 29 ? -52.714 4.184 -39.946 1.00 69.71 57 GLN F N 1
ATOM 7295 C CA . GLN F 1 29 ? -52.918 2.973 -39.175 1.00 76.81 57 GLN F CA 1
ATOM 7296 C C . GLN F 1 29 ? -53.109 3.329 -37.688 1.00 75.01 57 GLN F C 1
ATOM 7297 O O . GLN F 1 29 ? -53.892 2.682 -36.971 1.00 70.87 57 GLN F O 1
ATOM 7303 N N . TYR F 1 30 ? -52.429 4.381 -37.241 1.00 74.00 58 TYR F N 1
ATOM 7304 C CA . TYR F 1 30 ? -52.545 4.833 -35.857 1.00 61.86 58 TYR F CA 1
ATOM 7305 C C . TYR F 1 30 ? -53.776 5.697 -35.650 1.00 61.28 58 TYR F C 1
ATOM 7306 O O . TYR F 1 30 ? -54.469 5.568 -34.637 1.00 66.86 58 TYR F O 1
ATOM 7315 N N . ASP F 1 31 ? -54.042 6.587 -36.598 1.00 65.09 59 ASP F N 1
ATOM 7316 C CA . ASP F 1 31 ? -55.273 7.365 -36.559 1.00 61.79 59 ASP F CA 1
ATOM 7317 C C . ASP F 1 31 ? -56.436 6.417 -36.354 1.00 67.57 59 ASP F C 1
ATOM 7318 O O . ASP F 1 31 ? -57.286 6.665 -35.499 1.00 76.26 59 ASP F O 1
ATOM 7323 N N . GLU F 1 32 ? -56.438 5.313 -37.104 1.00 63.00 60 GLU F N 1
ATOM 7324 C CA . GLU F 1 32 ? -57.465 4.278 -36.981 1.00 67.08 60 GLU F CA 1
ATOM 7325 C C . GLU F 1 32 ? -57.588 3.722 -35.564 1.00 64.93 60 GLU F C 1
ATOM 7326 O O . GLU F 1 32 ? -58.689 3.509 -35.073 1.00 66.22 60 GLU F O 1
ATOM 7332 N N . LYS F 1 33 ? -56.453 3.475 -34.916 1.00 69.18 61 LYS F N 1
ATOM 7333 C CA . LYS F 1 33 ? -56.440 2.896 -33.578 1.00 59.59 61 LYS F CA 1
ATOM 7334 C C . LYS F 1 33 ? -56.837 3.881 -32.523 1.00 70.66 61 LYS F C 1
ATOM 7335 O O . LYS F 1 33 ? -57.273 3.492 -31.433 1.00 70.78 61 LYS F O 1
ATOM 7341 N N . LYS F 1 34 ? -56.632 5.161 -32.802 1.00 64.78 62 LYS F N 1
ATOM 7342 C CA . LYS F 1 34 ? -56.876 6.115 -31.745 1.00 68.80 62 LYS F CA 1
ATOM 7343 C C . LYS F 1 34 ? -58.226 6.797 -31.897 1.00 68.80 62 LYS F C 1
ATOM 7344 O O . LYS F 1 34 ? -58.604 7.603 -31.041 1.00 66.09 62 LYS F O 1
ATOM 7350 N N . LYS F 1 35 ? -58.983 6.440 -32.938 1.00 67.65 63 LYS F N 1
ATOM 7351 C CA . LYS F 1 35 ? -60.341 6.972 -33.051 1.00 66.67 63 LYS F CA 1
ATOM 7352 C C . LYS F 1 35 ? -61.339 6.268 -32.132 1.00 62.87 63 LYS F C 1
ATOM 7353 O O . LYS F 1 35 ? -62.368 6.848 -31.827 1.00 70.89 63 LYS F O 1
ATOM 7359 N N . PRO F 1 36 ? -61.062 5.033 -31.677 1.00 63.77 64 PRO F N 1
ATOM 7360 C CA . PRO F 1 36 ? -62.052 4.656 -30.665 1.00 68.93 64 PRO F CA 1
ATOM 7361 C C . PRO F 1 36 ? -61.731 5.287 -29.310 1.00 64.99 64 PRO F C 1
ATOM 7362 O O . PRO F 1 36 ? -62.599 5.412 -28.441 1.00 63.77 64 PRO F O 1
ATOM 7366 N N . LEU F 1 37 ? -60.476 5.674 -29.134 1.00 63.77 65 LEU F N 1
ATOM 7367 C CA . LEU F 1 37 ? -60.069 6.270 -27.871 1.00 66.23 65 LEU F CA 1
ATOM 7368 C C . LEU F 1 37 ? -60.642 7.671 -27.721 1.00 63.77 65 LEU F C 1
ATOM 7369 O O . LEU F 1 37 ? -61.031 8.084 -26.638 1.00 63.77 65 LEU F O 1
ATOM 7374 N N . PHE F 1 38 ? -60.666 8.409 -28.823 1.00 75.49 66 PHE F N 1
ATOM 7375 C CA . PHE F 1 38 ? -61.337 9.702 -28.872 1.00 58.42 66 PHE F CA 1
ATOM 7376 C C . PHE F 1 38 ? -62.846 9.590 -28.656 1.00 58.66 66 PHE F C 1
ATOM 7377 O O . PHE F 1 38 ? -63.468 10.541 -28.206 1.00 58.85 66 PHE F O 1
ATOM 7385 N N . GLU F 1 39 ? -63.436 8.443 -28.964 1.00 63.77 67 GLU F N 1
ATOM 7386 C CA . GLU F 1 39 ? -64.846 8.256 -28.657 1.00 63.77 67 GLU F CA 1
ATOM 7387 C C . GLU F 1 39 ? -65.003 7.915 -27.191 1.00 65.88 67 GLU F C 1
ATOM 7388 O O . GLU F 1 39 ? -66.017 8.244 -26.577 1.00 67.61 67 GLU F O 1
ATOM 7394 N N . LYS F 1 40 ? -63.999 7.239 -26.640 1.00 69.24 68 LYS F N 1
ATOM 7395 C CA . LYS F 1 40 ? -63.947 6.980 -25.212 1.00 63.81 68 LYS F CA 1
ATOM 7396 C C . LYS F 1 40 ? -64.001 8.306 -24.483 1.00 63.77 68 LYS F C 1
ATOM 7397 O O . LYS F 1 40 ? -64.834 8.540 -23.632 1.00 63.77 68 LYS F O 1
ATOM 7403 N N . ARG F 1 41 ? -63.102 9.192 -24.874 1.00 60.94 69 ARG F N 1
ATOM 7404 C CA . ARG F 1 41 ? -62.974 10.503 -24.276 1.00 56.19 69 ARG F CA 1
ATOM 7405 C C . ARG F 1 41 ? -64.267 11.282 -24.441 1.00 56.45 69 ARG F C 1
ATOM 7406 O O . ARG F 1 41 ? -64.593 12.126 -23.623 1.00 65.30 69 ARG F O 1
ATOM 7414 N N . ASP F 1 42 ? -65.004 10.997 -25.503 1.00 55.93 70 ASP F N 1
ATOM 7415 C CA . ASP F 1 42 ? -66.242 11.698 -25.753 1.00 57.65 70 ASP F CA 1
ATOM 7416 C C . ASP F 1 42 ? -67.326 11.241 -24.802 1.00 55.46 70 ASP F C 1
ATOM 7417 O O . ASP F 1 42 ? -68.168 12.029 -24.389 1.00 57.16 70 ASP F O 1
ATOM 7422 N N . GLU F 1 43 ? -67.315 9.965 -24.462 1.00 54.96 71 GLU F N 1
ATOM 7423 C CA . GLU F 1 43 ? -68.328 9.417 -23.586 1.00 59.43 71 GLU F CA 1
ATOM 7424 C C . GLU F 1 43 ? -68.052 9.722 -22.122 1.00 60.85 71 GLU F C 1
ATOM 7425 O O . GLU F 1 43 ? -68.967 9.719 -21.298 1.00 58.98 71 GLU F O 1
ATOM 7431 N N . ILE F 1 44 ? -66.776 9.937 -21.808 1.00 62.28 72 ILE F N 1
ATOM 7432 C CA . ILE F 1 44 ? -66.338 10.299 -20.467 1.00 57.23 72 ILE F CA 1
ATOM 7433 C C . ILE F 1 44 ? -66.767 11.738 -20.200 1.00 57.44 72 ILE F C 1
ATOM 7434 O O . ILE F 1 44 ? -67.160 12.080 -19.078 1.00 54.83 72 ILE F O 1
ATOM 7439 N N . ILE F 1 45 ? -66.705 12.568 -21.243 1.00 56.18 73 ILE F N 1
ATOM 7440 C CA . ILE F 1 45 ? -67.120 13.962 -21.140 1.00 54.29 73 ILE F CA 1
ATOM 7441 C C . ILE F 1 45 ? -68.615 14.088 -20.893 1.00 52.78 73 ILE F C 1
ATOM 7442 O O . ILE F 1 45 ? -69.018 14.895 -20.082 1.00 58.77 73 ILE F O 1
ATOM 7447 N N . GLN F 1 46 ? -69.433 13.272 -21.544 1.00 55.16 74 GLN F N 1
ATOM 7448 C CA . GLN F 1 46 ? -70.885 13.265 -21.307 1.00 54.03 74 GLN F CA 1
ATOM 7449 C C . GLN F 1 46 ? -71.229 13.091 -19.827 1.00 53.23 74 GLN F C 1
ATOM 7450 O O . GLN F 1 46 ? -72.315 13.443 -19.389 1.00 54.94 74 GLN F O 1
ATOM 7456 N N . LYS F 1 47 ? -70.288 12.556 -19.057 1.00 61.42 75 LYS F N 1
ATOM 7457 C CA . LYS F 1 47 ? -70.500 12.267 -17.646 1.00 54.08 75 LYS F CA 1
ATOM 7458 C C . LYS F 1 47 ? -69.840 13.320 -16.754 1.00 54.71 75 LYS F C 1
ATOM 7459 O O . LYS F 1 47 ? -69.812 13.186 -15.520 1.00 58.41 75 LYS F O 1
ATOM 7465 N N . ILE F 1 48 ? -69.283 14.359 -17.370 1.00 53.02 76 ILE F N 1
ATOM 7466 C CA . ILE F 1 48 ? -68.783 15.471 -16.593 1.00 54.46 76 ILE F CA 1
ATOM 7467 C C . ILE F 1 48 ? -69.689 16.644 -16.897 1.00 54.34 76 ILE F C 1
ATOM 7468 O O . ILE F 1 48 ? -69.524 17.282 -17.924 1.00 57.88 76 ILE F O 1
ATOM 7473 N N . PRO F 1 49 ? -70.654 16.927 -15.998 1.00 54.36 77 PRO F N 1
ATOM 7474 C CA . PRO F 1 49 ? -71.593 18.038 -16.145 1.00 54.41 77 PRO F CA 1
ATOM 7475 C C . PRO F 1 49 ? -70.904 19.345 -16.520 1.00 56.62 77 PRO F C 1
ATOM 7476 O O . PRO F 1 49 ? -69.960 19.766 -15.838 1.00 53.83 77 PRO F O 1
ATOM 7480 N N . GLY F 1 50 ? -71.380 19.962 -17.599 1.00 56.29 78 GLY F N 1
ATOM 7481 C CA . GLY F 1 50 ? -70.848 21.219 -18.078 1.00 56.29 78 GLY F CA 1
ATOM 7482 C C . GLY F 1 50 ? -69.355 21.229 -18.297 1.00 56.29 78 GLY F C 1
ATOM 7483 O O . GLY F 1 50 ? -68.713 22.234 -18.038 1.00 60.76 78 GLY F O 1
ATOM 7484 N N . PHE F 1 51 ? -68.804 20.119 -18.776 1.00 69.62 79 PHE F N 1
ATOM 7485 C CA . PHE F 1 51 ? -67.372 20.012 -19.027 1.00 69.62 79 PHE F CA 1
ATOM 7486 C C . PHE F 1 51 ? -66.872 21.112 -19.951 1.00 69.62 79 PHE F C 1
ATOM 7487 O O . PHE F 1 51 ? -66.009 21.900 -19.581 1.00 69.62 79 PHE F O 1
ATOM 7495 N N . TRP F 1 52 ? -67.424 21.168 -21.157 1.00 68.30 80 TRP F N 1
ATOM 7496 C CA . TRP F 1 52 ? -66.898 22.048 -22.193 1.00 61.85 80 TRP F CA 1
ATOM 7497 C C . TRP F 1 52 ? -67.102 23.525 -21.888 1.00 64.45 80 TRP F C 1
ATOM 7498 O O . TRP F 1 52 ? -66.320 24.360 -22.325 1.00 66.77 80 TRP F O 1
ATOM 7509 N N . ALA F 1 53 ? -68.139 23.850 -21.132 1.00 69.62 81 ALA F N 1
ATOM 7510 C CA . ALA F 1 53 ? -68.326 25.215 -20.687 1.00 69.62 81 ALA F CA 1
ATOM 7511 C C . ALA F 1 53 ? -67.156 25.619 -19.811 1.00 69.62 81 ALA F C 1
ATOM 7512 O O . ALA F 1 53 ? -66.471 26.589 -20.083 1.00 69.62 81 ALA F O 1
ATOM 7514 N N . ASN F 1 54 ? -66.907 24.851 -18.764 1.00 69.62 82 ASN F N 1
ATOM 7515 C CA . ASN F 1 54 ? -65.868 25.208 -17.813 1.00 69.62 82 ASN F CA 1
ATOM 7516 C C . ASN F 1 54 ? -64.453 25.020 -18.345 1.00 69.62 82 ASN F C 1
ATOM 7517 O O . ASN F 1 54 ? -63.539 25.729 -17.956 1.00 69.62 82 ASN F O 1
ATOM 7522 N N . THR F 1 55 ? -64.285 24.083 -19.260 1.00 69.62 83 THR F N 1
ATOM 7523 C CA . THR F 1 55 ? -63.034 23.952 -19.981 1.00 69.62 83 THR F CA 1
ATOM 7524 C C . THR F 1 55 ? -62.684 25.208 -20.768 1.00 69.62 83 THR F C 1
ATOM 7525 O O . THR F 1 55 ? -61.576 25.712 -20.661 1.00 69.62 83 THR F O 1
ATOM 7529 N N . LEU F 1 56 ? -63.635 25.713 -21.549 1.00 73.80 84 LEU F N 1
ATOM 7530 C CA . LEU F 1 56 ? -63.378 26.844 -22.441 1.00 73.80 84 LEU F CA 1
ATOM 7531 C C . LEU F 1 56 ? -63.202 28.163 -21.712 1.00 73.80 84 LEU F C 1
ATOM 7532 O O . LEU F 1 56 ? -62.320 28.944 -22.029 1.00 73.80 84 LEU F O 1
ATOM 7537 N N . ARG F 1 57 ? -64.059 28.419 -20.737 1.00 76.63 85 ARG F N 1
ATOM 7538 C CA . ARG F 1 57 ? -63.992 29.664 -19.979 1.00 69.47 85 ARG F CA 1
ATOM 7539 C C . ARG F 1 57 ? -62.666 29.885 -19.286 1.00 64.18 85 ARG F C 1
ATOM 7540 O O . ARG F 1 57 ? -62.413 30.982 -18.808 1.00 66.97 85 ARG F O 1
ATOM 7548 N N . LYS F 1 58 ? -61.852 28.841 -19.181 1.00 73.80 86 LYS F N 1
ATOM 7549 C CA . LYS F 1 58 ? -60.607 28.933 -18.438 1.00 73.80 86 LYS F CA 1
ATOM 7550 C C . LYS F 1 58 ? -59.415 29.150 -19.361 1.00 73.80 86 LYS F C 1
ATOM 7551 O O . LYS F 1 58 ? -58.268 29.236 -18.923 1.00 73.80 86 LYS F O 1
ATOM 7557 N N . HIS F 1 59 ? -59.705 29.260 -20.645 1.00 77.91 87 HIS F N 1
ATOM 7558 C CA . HIS F 1 59 ? -58.692 29.114 -21.674 1.00 78.33 87 HIS F CA 1
ATOM 7559 C C . HIS F 1 59 ? -57.940 30.416 -21.966 1.00 88.39 87 HIS F C 1
ATOM 7560 O O . HIS F 1 59 ? -58.069 31.404 -21.213 1.00 79.43 87 HIS F O 1
ATOM 7562 N N . PRO F 1 60 ? -57.137 30.431 -23.054 1.00 85.12 88 PRO F N 1
ATOM 7563 C CA . PRO F 1 60 ? -56.608 31.769 -23.318 1.00 87.00 88 PRO F CA 1
ATOM 7564 C C . PRO F 1 60 ? -57.684 32.731 -23.844 1.00 87.24 88 PRO F C 1
ATOM 7565 O O . PRO F 1 60 ? -58.361 32.412 -24.835 1.00 79.03 88 PRO F O 1
ATOM 7569 N N . ALA F 1 61 ? -57.856 33.866 -23.161 1.00 75.42 89 ALA F N 1
ATOM 7570 C CA . ALA F 1 61 ? -58.610 35.005 -23.703 1.00 68.54 89 ALA F CA 1
ATOM 7571 C C . ALA F 1 61 ? -60.116 34.792 -23.785 1.00 70.17 89 ALA F C 1
ATOM 7572 O O . ALA F 1 61 ? -60.825 35.655 -24.315 1.00 71.21 89 ALA F O 1
ATOM 7574 N N . LEU F 1 62 ? -60.600 33.659 -23.271 1.00 68.17 90 LEU F N 1
ATOM 7575 C CA . LEU F 1 62 ? -62.030 33.375 -23.229 1.00 57.57 90 LEU F CA 1
ATOM 7576 C C . LEU F 1 62 ? -62.670 33.733 -21.884 1.00 62.97 90 LEU F C 1
ATOM 7577 O O . LEU F 1 62 ? -63.857 33.482 -21.664 1.00 66.27 90 LEU F O 1
ATOM 7582 N N . SER F 1 63 ? -61.894 34.332 -20.989 1.00 64.37 91 SER F N 1
ATOM 7583 C CA . SER F 1 63 ? -62.351 34.492 -19.611 1.00 64.24 91 SER F CA 1
ATOM 7584 C C . SER F 1 63 ? -63.158 35.754 -19.344 1.00 74.72 91 SER F C 1
ATOM 7585 O O . SER F 1 63 ? -63.656 35.952 -18.220 1.00 70.80 91 SER F O 1
ATOM 7588 N N . ASP F 1 64 ? -63.301 36.597 -20.363 1.00 67.88 92 ASP F N 1
ATOM 7589 C CA . ASP F 1 64 ? -64.162 37.759 -20.236 1.00 66.65 92 ASP F CA 1
ATOM 7590 C C . ASP F 1 64 ? -65.285 37.700 -21.274 1.00 70.91 92 ASP F C 1
ATOM 7591 O O . ASP F 1 64 ? -65.600 38.702 -21.936 1.00 70.61 92 ASP F O 1
ATOM 7596 N N . ILE F 1 65 ? -65.891 36.514 -21.401 1.00 68.17 93 ILE F N 1
ATOM 7597 C CA . ILE F 1 65 ? -67.068 36.325 -22.263 1.00 66.93 93 ILE F CA 1
ATOM 7598 C C . ILE F 1 65 ? -68.354 36.660 -21.511 1.00 58.90 93 ILE F C 1
ATOM 7599 O O . ILE F 1 65 ? -68.424 36.496 -20.280 1.00 54.34 93 ILE F O 1
ATOM 7604 N N . VAL F 1 66 ? -69.368 37.121 -22.247 1.00 55.41 94 VAL F N 1
ATOM 7605 C CA . VAL F 1 66 ? -70.630 37.491 -21.612 1.00 61.39 94 VAL F CA 1
ATOM 7606 C C . VAL F 1 66 ? -71.244 36.220 -21.031 1.00 68.16 94 VAL F C 1
ATOM 7607 O O . VAL F 1 66 ? -71.145 35.138 -21.634 1.00 52.04 94 VAL F O 1
ATOM 7611 N N . PRO F 1 67 ? -71.838 36.342 -19.830 1.00 56.54 95 PRO F N 1
ATOM 7612 C CA . PRO F 1 67 ? -72.315 35.166 -19.104 1.00 54.77 95 PRO F CA 1
ATOM 7613 C C . PRO F 1 67 ? -73.434 34.472 -19.871 1.00 55.41 95 PRO F C 1
ATOM 7614 O O . PRO F 1 67 ? -73.709 33.295 -19.628 1.00 51.88 95 PRO F O 1
ATOM 7618 N N . GLU F 1 68 ? -74.055 35.196 -20.801 1.00 57.05 96 GLU F N 1
ATOM 7619 C CA . GLU F 1 68 ? -75.067 34.610 -21.647 1.00 52.27 96 GLU F CA 1
ATOM 7620 C C . GLU F 1 68 ? -74.495 33.507 -22.492 1.00 51.81 96 GLU F C 1
ATOM 7621 O O . GLU F 1 68 ? -75.227 32.628 -22.905 1.00 55.65 96 GLU F O 1
ATOM 7627 N N . ASP F 1 69 ? -73.190 33.537 -22.745 1.00 55.10 97 ASP F N 1
ATOM 7628 C CA . ASP F 1 69 ? -72.534 32.473 -23.518 1.00 52.87 97 ASP F CA 1
ATOM 7629 C C . ASP F 1 69 ? -72.469 31.164 -22.769 1.00 52.17 97 ASP F C 1
ATOM 7630 O O . ASP F 1 69 ? -72.593 30.103 -23.362 1.00 52.84 97 ASP F O 1
ATOM 7635 N N . ILE F 1 70 ? -72.242 31.260 -21.465 1.00 52.20 98 ILE F N 1
ATOM 7636 C CA . ILE F 1 70 ? -72.202 30.123 -20.574 1.00 52.36 98 ILE F CA 1
ATOM 7637 C C . ILE F 1 70 ? -73.523 29.345 -20.616 1.00 52.74 98 ILE F C 1
ATOM 7638 O O . ILE F 1 70 ? -73.513 28.118 -20.715 1.00 52.51 98 ILE F O 1
ATOM 7643 N N . ASP F 1 71 ? -74.645 30.057 -20.543 1.00 52.64 99 ASP F N 1
ATOM 7644 C CA . ASP F 1 71 ? -75.979 29.452 -20.624 1.00 53.21 99 ASP F CA 1
ATOM 7645 C C . ASP F 1 71 ? -76.055 28.427 -21.736 1.00 52.78 99 ASP F C 1
ATOM 7646 O O . ASP F 1 71 ? -76.541 27.321 -21.560 1.00 53.64 99 ASP F O 1
ATOM 7651 N N . ILE F 1 72 ? -75.552 28.812 -22.892 1.00 49.82 100 ILE F N 1
ATOM 7652 C CA . ILE F 1 72 ? -75.650 27.985 -24.078 1.00 54.13 100 ILE F CA 1
ATOM 7653 C C . ILE F 1 72 ? -74.565 26.910 -24.101 1.00 52.63 100 ILE F C 1
ATOM 7654 O O . ILE F 1 72 ? -74.847 25.747 -24.375 1.00 49.82 100 ILE F O 1
ATOM 7659 N N . LEU F 1 73 ? -73.332 27.328 -23.816 1.00 52.00 101 LEU F N 1
ATOM 7660 C CA . LEU F 1 73 ? -72.162 26.458 -23.699 1.00 52.35 101 LEU F CA 1
ATOM 7661 C C . LEU F 1 73 ? -72.295 25.307 -22.702 1.00 52.53 101 LEU F C 1
ATOM 7662 O O . LEU F 1 73 ? -71.649 24.280 -22.847 1.00 52.05 101 LEU F O 1
ATOM 7667 N N . ASN F 1 74 ? -73.114 25.488 -21.675 1.00 56.38 102 ASN F N 1
ATOM 7668 C CA . ASN F 1 74 ? -73.364 24.440 -20.686 1.00 56.11 102 ASN F CA 1
ATOM 7669 C C . ASN F 1 74 ? -74.153 23.298 -21.287 1.00 53.11 102 ASN F C 1
ATOM 7670 O O . ASN F 1 74 ? -74.324 22.269 -20.648 1.00 58.96 102 ASN F O 1
ATOM 7675 N N . HIS F 1 75 ? -74.684 23.500 -22.491 1.00 56.16 103 HIS F N 1
ATOM 7676 C CA . HIS F 1 75 ? -75.335 22.418 -23.230 1.00 54.02 103 HIS F CA 1
ATOM 7677 C C . HIS F 1 75 ? -74.523 21.974 -24.443 1.00 49.82 103 HIS F C 1
ATOM 7678 O O . HIS F 1 75 ? -75.057 21.323 -25.344 1.00 51.65 103 HIS F O 1
ATOM 7685 N N . LEU F 1 76 ? -73.248 22.342 -24.477 1.00 49.82 104 LEU F N 1
ATOM 7686 C CA . LEU F 1 76 ? -72.357 21.858 -25.505 1.00 49.82 104 LEU F CA 1
ATOM 7687 C C . LEU F 1 76 ? -72.045 20.425 -25.152 1.00 53.50 104 LEU F C 1
ATOM 7688 O O . LEU F 1 76 ? -71.322 20.171 -24.194 1.00 49.82 104 LEU F O 1
ATOM 7693 N N . VAL F 1 77 ? -72.614 19.492 -25.919 1.00 54.30 105 VAL F N 1
ATOM 7694 C CA . VAL F 1 77 ? -72.575 18.081 -25.572 1.00 49.82 105 VAL F CA 1
ATOM 7695 C C . VAL F 1 77 ? -71.322 17.421 -26.148 1.00 55.80 105 VAL F C 1
ATOM 7696 O O . VAL F 1 77 ? -70.786 16.477 -25.565 1.00 56.87 105 VAL F O 1
ATOM 7700 N N . LYS F 1 78 ? -70.826 17.955 -27.263 1.00 56.13 106 LYS F N 1
ATOM 7701 C CA . LYS F 1 78 ? -69.702 17.346 -27.980 1.00 54.51 106 LYS F CA 1
ATOM 7702 C C . LYS F 1 78 ? -68.928 18.400 -28.792 1.00 55.01 106 LYS F C 1
ATOM 7703 O O . LYS F 1 78 ? -69.522 19.330 -29.349 1.00 54.63 106 LYS F O 1
ATOM 7709 N N . LEU F 1 79 ? -67.601 18.280 -28.803 1.00 53.41 107 LEU F N 1
ATOM 7710 C CA . LEU F 1 79 ? -66.745 19.213 -29.524 1.00 53.20 107 LEU F CA 1
ATOM 7711 C C . LEU F 1 79 ? -65.699 18.428 -30.258 1.00 54.18 107 LEU F C 1
ATOM 7712 O O . LEU F 1 79 ? -64.945 17.663 -29.663 1.00 54.18 107 LEU F O 1
ATOM 7717 N N . ASP F 1 80 ? -65.640 18.644 -31.560 1.00 57.46 108 ASP F N 1
ATOM 7718 C CA . ASP F 1 80 ? -64.870 17.758 -32.419 1.00 59.84 108 ASP F CA 1
ATOM 7719 C C . ASP F 1 80 ? -64.040 18.556 -33.399 1.00 60.93 108 ASP F C 1
ATOM 7720 O O . ASP F 1 80 ? -64.554 19.138 -34.363 1.00 60.14 108 ASP F O 1
ATOM 7725 N N . LEU F 1 81 ? -62.739 18.579 -33.134 1.00 62.98 109 LEU F N 1
ATOM 7726 C CA . LEU F 1 81 ? -61.752 19.127 -34.054 1.00 58.45 109 LEU F CA 1
ATOM 7727 C C . LEU F 1 81 ? -61.156 17.976 -34.847 1.00 56.90 109 LEU F C 1
ATOM 7728 O O . LEU F 1 81 ? -60.482 18.185 -35.834 1.00 56.71 109 LEU F O 1
ATOM 7733 N N . LYS F 1 82 ? -61.485 16.755 -34.420 1.00 70.39 110 LYS F N 1
ATOM 7734 C CA . LYS F 1 82 ? -60.963 15.495 -34.966 1.00 69.86 110 LYS F CA 1
ATOM 7735 C C . LYS F 1 82 ? -60.641 15.516 -36.495 1.00 89.61 110 LYS F C 1
ATOM 7736 O O . LYS F 1 82 ? -59.819 14.689 -37.020 1.00 98.37 110 LYS F O 1
ATOM 7738 N N . ASP F 1 83 ? -61.252 16.474 -37.205 1.00 66.69 111 ASP F N 1
ATOM 7739 C CA . ASP F 1 83 ? -60.795 16.790 -38.560 1.00 65.20 111 ASP F CA 1
ATOM 7740 C C . ASP F 1 83 ? -59.775 17.948 -38.486 1.00 65.83 111 ASP F C 1
ATOM 7741 O O . ASP F 1 83 ? -60.110 19.131 -38.683 1.00 64.52 111 ASP F O 1
ATOM 7743 N N . ASN F 1 84 ? -58.527 17.600 -38.197 1.00 67.06 112 ASN F N 1
ATOM 7744 C CA . ASN F 1 84 ? -57.448 18.554 -38.377 1.00 65.00 112 ASN F CA 1
ATOM 7745 C C . ASN F 1 84 ? -56.609 18.190 -39.601 1.00 63.27 112 ASN F C 1
ATOM 7746 O O . ASN F 1 84 ? -56.494 17.016 -39.976 1.00 59.28 112 ASN F O 1
ATOM 7751 N N . MET F 1 85 ? -56.012 19.218 -40.201 1.00 70.30 113 MET F N 1
ATOM 7752 C CA . MET F 1 85 ? -55.276 19.091 -41.457 1.00 68.83 113 MET F CA 1
ATOM 7753 C C . MET F 1 85 ? -56.139 18.356 -42.475 1.00 64.67 113 MET F C 1
ATOM 7754 O O . MET F 1 85 ? -55.733 17.326 -43.031 1.00 60.51 113 MET F O 1
ATOM 7759 N N . ASP F 1 86 ? -57.303 18.913 -42.728 1.00 65.32 114 ASP F N 1
ATOM 7760 C CA . ASP F 1 86 ? -58.132 18.289 -43.726 1.00 62.60 114 ASP F CA 1
ATOM 7761 C C . ASP F 1 86 ? -57.229 18.291 -44.955 1.00 66.29 114 ASP F C 1
ATOM 7762 O O . ASP F 1 86 ? -57.203 17.326 -45.677 1.00 71.52 114 ASP F O 1
ATOM 7767 N N . ASN F 1 87 ? -56.538 19.401 -45.218 1.00 65.33 115 ASN F N 1
ATOM 7768 C CA . ASN F 1 87 ? -55.567 19.520 -46.274 1.00 67.22 115 ASN F CA 1
ATOM 7769 C C . ASN F 1 87 ? -54.590 20.663 -46.022 1.00 74.41 115 ASN F C 1
ATOM 7770 O O . ASN F 1 87 ? -54.961 21.823 -46.170 1.00 68.41 115 ASN F O 1
ATOM 7772 N N . ASN F 1 88 ? -53.357 20.356 -45.636 1.00 68.26 116 ASN F N 1
ATOM 7773 C CA . ASN F 1 88 ? -52.336 21.396 -45.464 1.00 74.90 116 ASN F CA 1
ATOM 7774 C C . ASN F 1 88 ? -52.634 22.654 -44.625 1.00 83.08 116 ASN F C 1
ATOM 7775 O O . ASN F 1 88 ? -52.583 23.766 -45.144 1.00 69.08 116 ASN F O 1
ATOM 7780 N N . GLY F 1 89 ? -52.960 22.491 -43.349 1.00 66.20 117 GLY F N 1
ATOM 7781 C CA . GLY F 1 89 ? -53.310 23.634 -42.523 1.00 63.48 117 GLY F CA 1
ATOM 7782 C C . GLY F 1 89 ? -54.795 23.734 -42.191 1.00 69.62 117 GLY F C 1
ATOM 7783 O O . GLY F 1 89 ? -55.166 24.021 -41.053 1.00 66.90 117 GLY F O 1
ATOM 7784 N N . SER F 1 90 ? -55.645 23.499 -43.188 1.00 74.55 118 SER F N 1
ATOM 7785 C CA . SER F 1 90 ? -57.096 23.616 -43.028 1.00 69.78 118 SER F CA 1
ATOM 7786 C C . SER F 1 90 ? -57.660 22.621 -42.014 1.00 67.03 118 SER F C 1
ATOM 7787 O O . SER F 1 90 ? -57.250 21.456 -41.997 1.00 66.12 118 SER F O 1
ATOM 7790 N N . TYR F 1 91 ? -58.604 23.083 -41.186 1.00 67.24 119 TYR F N 1
ATOM 7791 C CA . TYR F 1 91 ? -59.254 22.247 -40.168 1.00 57.23 119 TYR F CA 1
ATOM 7792 C C . TYR F 1 91 ? -60.759 22.476 -40.105 1.00 64.83 119 TYR F C 1
ATOM 7793 O O . TYR F 1 91 ? -61.270 23.454 -40.660 1.00 69.49 119 TYR F O 1
ATOM 7802 N N . LYS F 1 92 ? -61.460 21.575 -39.421 1.00 60.35 120 LYS F N 1
ATOM 7803 C CA . LYS F 1 92 ? -62.901 21.677 -39.236 1.00 56.14 120 LYS F CA 1
ATOM 7804 C C . LYS F 1 92 ? -63.304 21.489 -37.760 1.00 74.26 120 LYS F C 1
ATOM 7805 O O . LYS F 1 92 ? -62.976 20.460 -37.141 1.00 56.23 120 LYS F O 1
ATOM 7811 N N . ILE F 1 93 ? -64.005 22.475 -37.195 1.00 55.25 121 ILE F N 1
ATOM 7812 C CA . ILE F 1 93 ? -64.494 22.348 -35.830 1.00 55.84 121 ILE F CA 1
ATOM 7813 C C . ILE F 1 93 ? -66.011 22.180 -35.829 1.00 58.16 121 ILE F C 1
ATOM 7814 O O . ILE F 1 93 ? -66.712 22.749 -36.649 1.00 56.45 121 ILE F O 1
ATOM 7819 N N . THR F 1 94 ? -66.506 21.375 -34.900 1.00 59.45 122 THR F N 1
ATOM 7820 C CA . THR F 1 94 ? -67.887 20.934 -34.907 1.00 53.39 122 THR F CA 1
ATOM 7821 C C . THR F 1 94 ? -68.420 20.927 -33.481 1.00 55.04 122 THR F C 1
ATOM 7822 O O . THR F 1 94 ? -67.955 20.163 -32.638 1.00 53.29 122 THR F O 1
ATOM 7826 N N . PHE F 1 95 ? -69.395 21.789 -33.217 1.00 59.32 123 PHE F N 1
ATOM 7827 C CA . PHE F 1 95 ? -70.031 21.878 -31.909 1.00 54.51 123 PHE F CA 1
ATOM 7828 C C . PHE F 1 95 ? -71.357 21.143 -31.908 1.00 54.20 123 PHE F C 1
ATOM 7829 O O . PHE F 1 95 ? -72.257 21.540 -32.627 1.00 54.55 123 PHE F O 1
ATOM 7837 N N . ILE F 1 96 ? -71.496 20.082 -31.120 1.00 53.08 124 ILE F N 1
ATOM 7838 C CA . ILE F 1 96 ? -72.807 19.463 -30.994 1.00 54.31 124 ILE F CA 1
ATOM 7839 C C . ILE F 1 96 ? -73.453 19.917 -29.694 1.00 53.62 124 ILE F C 1
ATOM 7840 O O . ILE F 1 96 ? -72.832 19.866 -28.632 1.00 54.24 124 ILE F O 1
ATOM 7845 N N . PHE F 1 97 ? -74.697 20.372 -29.785 1.00 56.20 125 PHE F N 1
ATOM 7846 C CA . PHE F 1 97 ? -75.457 20.832 -28.623 1.00 53.46 125 PHE F CA 1
ATOM 7847 C C . PHE F 1 97 ? -76.634 19.907 -28.353 1.00 54.38 125 PHE F C 1
ATOM 7848 O O . PHE F 1 97 ? -77.120 19.199 -29.259 1.00 53.09 125 PHE F O 1
ATOM 7856 N N . GLY F 1 98 ? -77.096 19.938 -27.107 1.00 49.82 126 GLY F N 1
ATOM 7857 C CA . GLY F 1 98 ? -78.181 19.087 -26.676 1.00 51.83 126 GLY F CA 1
ATOM 7858 C C . GLY F 1 98 ? -79.503 19.777 -26.881 1.00 52.75 126 GLY F C 1
ATOM 7859 O O . GLY F 1 98 ? -79.555 20.969 -27.164 1.00 51.75 126 GLY F O 1
ATOM 7860 N N . GLU F 1 99 ? -80.571 19.008 -26.717 1.00 54.53 127 GLU F N 1
ATOM 7861 C CA . GLU F 1 99 ? -81.927 19.439 -27.027 1.00 56.16 127 GLU F CA 1
ATOM 7862 C C . GLU F 1 99 ? -82.306 20.722 -26.313 1.00 55.49 127 GLU F C 1
ATOM 7863 O O . GLU F 1 99 ? -83.042 21.556 -26.861 1.00 56.93 127 GLU F O 1
ATOM 7869 N N . LYS F 1 100 ? -81.807 20.874 -25.088 1.00 52.10 128 LYS F N 1
ATOM 7870 C CA . LYS F 1 100 ? -82.143 22.030 -24.278 1.00 52.87 128 LYS F CA 1
ATOM 7871 C C . LYS F 1 100 ? -81.710 23.316 -24.956 1.00 52.85 128 LYS F C 1
ATOM 7872 O O . LYS F 1 100 ? -82.308 24.358 -24.743 1.00 56.59 128 LYS F O 1
ATOM 7878 N N . ALA F 1 101 ? -80.693 23.237 -25.802 1.00 52.20 129 ALA F N 1
ATOM 7879 C CA . ALA F 1 101 ? -80.207 24.413 -26.502 1.00 52.03 129 ALA F CA 1
ATOM 7880 C C . ALA F 1 101 ? -81.202 24.987 -27.542 1.00 51.74 129 ALA F C 1
ATOM 7881 O O . ALA F 1 101 ? -80.967 26.067 -28.078 1.00 52.68 129 ALA F O 1
ATOM 7883 N N . LYS F 1 102 ? -82.312 24.293 -27.808 1.00 52.78 130 LYS F N 1
ATOM 7884 C CA . LYS F 1 102 ? -83.311 24.766 -28.785 1.00 54.25 130 LYS F CA 1
ATOM 7885 C C . LYS F 1 102 ? -83.996 26.033 -28.302 1.00 52.34 130 LYS F C 1
ATOM 7886 O O . LYS F 1 102 ? -84.536 26.814 -29.088 1.00 51.78 130 LYS F O 1
ATOM 7892 N N . GLU F 1 103 ? -83.988 26.208 -26.990 1.00 53.14 131 GLU F N 1
ATOM 7893 C CA . GLU F 1 103 ? -84.397 27.447 -26.379 1.00 51.55 131 GLU F CA 1
ATOM 7894 C C . GLU F 1 103 ? -83.725 28.646 -27.023 1.00 52.11 131 GLU F C 1
ATOM 7895 O O . GLU F 1 103 ? -84.330 29.695 -27.136 1.00 49.82 131 GLU F O 1
ATOM 7901 N N . PHE F 1 104 ? -82.488 28.456 -27.485 1.00 54.55 132 PHE F N 1
ATOM 7902 C CA . PHE F 1 104 ? -81.612 29.535 -27.948 1.00 53.05 132 PHE F CA 1
ATOM 7903 C C . PHE F 1 104 ? -81.419 29.713 -29.451 1.00 54.35 132 PHE F C 1
ATOM 7904 O O . PHE F 1 104 ? -81.296 30.839 -29.922 1.00 54.08 132 PHE F O 1
ATOM 7912 N N . MET F 1 105 ? -81.251 28.606 -30.145 1.00 53.81 133 MET F N 1
ATOM 7913 C CA . MET F 1 105 ? -80.934 28.656 -31.547 1.00 56.29 133 MET F CA 1
ATOM 7914 C C . MET F 1 105 ? -81.373 27.444 -32.292 1.00 54.83 133 MET F C 1
ATOM 7915 O O . MET F 1 105 ? -81.846 26.506 -31.728 1.00 54.06 133 MET F O 1
ATOM 7920 N N . GLU F 1 106 ? -81.154 27.461 -33.584 1.00 57.88 134 GLU F N 1
ATOM 7921 C CA . GLU F 1 106 ? -80.950 26.246 -34.310 1.00 60.48 134 GLU F CA 1
ATOM 7922 C C . GLU F 1 106 ? -80.014 26.533 -35.448 1.00 67.01 134 GLU F C 1
ATOM 7923 O O . GLU F 1 106 ? -80.091 27.575 -36.057 1.00 81.62 134 GLU F O 1
ATOM 7925 N N . PRO F 1 107 ? -79.152 25.589 -35.789 1.00 63.27 135 PRO F N 1
ATOM 7926 C CA . PRO F 1 107 ? -79.390 24.187 -35.469 1.00 63.59 135 PRO F CA 1
ATOM 7927 C C . PRO F 1 107 ? -78.635 23.784 -34.223 1.00 55.32 135 PRO F C 1
ATOM 7928 O O . PRO F 1 107 ? -78.001 24.604 -33.556 1.00 49.82 135 PRO F O 1
ATOM 7932 N N . LEU F 1 108 ? -78.713 22.502 -33.917 1.00 53.56 136 LEU F N 1
ATOM 7933 C CA . LEU F 1 108 ? -78.055 21.958 -32.772 1.00 49.82 136 LEU F CA 1
ATOM 7934 C C . LEU F 1 108 ? -76.652 21.475 -33.061 1.00 54.77 136 LEU F C 1
ATOM 7935 O O . LEU F 1 108 ? -75.962 21.027 -32.173 1.00 55.36 136 LEU F O 1
ATOM 7940 N N . THR F 1 109 ? -76.246 21.557 -34.313 1.00 63.41 137 THR F N 1
ATOM 7941 C CA . THR F 1 109 ? -74.891 21.213 -34.747 1.00 53.93 137 THR F CA 1
ATOM 7942 C C . THR F 1 109 ? -74.258 22.338 -35.552 1.00 53.28 137 THR F C 1
ATOM 7943 O O . THR F 1 109 ? -74.631 22.573 -36.696 1.00 56.36 137 THR F O 1
ATOM 7947 N N . LEU F 1 110 ? -73.302 23.043 -34.968 1.00 54.96 138 LEU F N 1
ATOM 7948 C CA . LEU F 1 110 ? -72.588 24.068 -35.723 1.00 54.35 138 LEU F CA 1
ATOM 7949 C C . LEU F 1 110 ? -71.247 23.567 -36.230 1.00 53.94 138 LEU F C 1
ATOM 7950 O O . LEU F 1 110 ? -70.433 23.036 -35.478 1.00 53.28 138 LEU F O 1
ATOM 7955 N N . VAL F 1 111 ? -71.027 23.762 -37.522 1.00 61.01 139 VAL F N 1
ATOM 7956 C CA . VAL F 1 111 ? -69.796 23.349 -38.179 1.00 56.46 139 VAL F CA 1
ATOM 7957 C C . VAL F 1 111 ? -69.004 24.587 -38.576 1.00 56.05 139 VAL F C 1
ATOM 7958 O O . VAL F 1 111 ? -69.575 25.615 -38.938 1.00 64.96 139 VAL F O 1
ATOM 7962 N N . LYS F 1 112 ? -67.690 24.516 -38.475 1.00 54.89 140 LYS F N 1
ATOM 7963 C CA . LYS F 1 112 ? -66.890 25.664 -38.816 1.00 56.40 140 LYS F CA 1
ATOM 7964 C C . LYS F 1 112 ? -65.616 25.230 -39.522 1.00 57.94 140 LYS F C 1
ATOM 7965 O O . LYS F 1 112 ? -64.689 24.738 -38.889 1.00 57.57 140 LYS F O 1
ATOM 7971 N N . HIS F 1 113 ? -65.566 25.411 -40.835 1.00 62.87 141 HIS F N 1
ATOM 7972 C CA . HIS F 1 113 ? -64.313 25.200 -41.537 1.00 58.51 141 HIS F CA 1
ATOM 7973 C C . HIS F 1 113 ? -63.465 26.463 -41.537 1.00 64.95 141 HIS F C 1
ATOM 7974 O O . HIS F 1 113 ? -63.972 27.587 -41.520 1.00 60.57 141 HIS F O 1
ATOM 7981 N N . VAL F 1 114 ? -62.155 26.247 -41.558 1.00 71.46 142 VAL F N 1
ATOM 7982 C CA . VAL F 1 114 ? -61.167 27.292 -41.782 1.00 69.31 142 VAL F CA 1
ATOM 7983 C C . VAL F 1 114 ? -60.189 26.754 -42.825 1.00 67.81 142 VAL F C 1
ATOM 7984 O O . VAL F 1 114 ? -59.292 25.995 -42.479 1.00 67.76 142 VAL F O 1
ATOM 7988 N N . THR F 1 115 ? -60.388 27.107 -44.096 1.00 67.92 143 THR F N 1
ATOM 7989 C CA . THR F 1 115 ? -59.609 26.524 -45.198 1.00 69.15 143 THR F CA 1
ATOM 7990 C C . THR F 1 115 ? -58.452 27.430 -45.608 1.00 68.77 143 THR F C 1
ATOM 7991 O O . THR F 1 115 ? -58.600 28.645 -45.573 1.00 76.05 143 THR F O 1
ATOM 7995 N N . PHE F 1 116 ? -57.311 26.850 -45.989 1.00 78.36 144 PHE F N 1
ATOM 7996 C CA . PHE F 1 116 ? -56.149 27.645 -46.427 1.00 78.08 144 PHE F CA 1
ATOM 7997 C C . PHE F 1 116 ? -55.611 27.398 -47.840 1.00 76.54 144 PHE F C 1
ATOM 7998 O O . PHE F 1 116 ? -55.563 26.261 -48.334 1.00 68.80 144 PHE F O 1
ATOM 8006 N N . ASP F 1 117 ? -55.134 28.495 -48.427 1.00 86.95 145 ASP F N 1
ATOM 8007 C CA . ASP F 1 117 ? -54.613 28.587 -49.795 1.00 81.80 145 ASP F CA 1
ATOM 8008 C C . ASP F 1 117 ? -53.222 27.941 -50.046 1.00 92.82 145 ASP F C 1
ATOM 8009 O O . ASP F 1 117 ? -52.490 27.649 -49.094 1.00 91.95 145 ASP F O 1
ATOM 8014 N N . ASN F 1 118 ? -52.858 27.753 -51.319 1.00 89.06 146 ASN F N 1
ATOM 8015 C CA . ASN F 1 118 ? -51.460 27.580 -51.689 1.00 84.63 146 ASN F CA 1
ATOM 8016 C C . ASN F 1 118 ? -50.771 28.939 -51.496 1.00 84.34 146 ASN F C 1
ATOM 8017 O O . ASN F 1 118 ? -49.594 29.015 -51.131 1.00 85.16 146 ASN F O 1
ATOM 8022 N N . GLU F 1 121 ? -54.096 32.106 -47.693 1.00 83.84 149 GLU F N 1
ATOM 8023 C CA . GLU F 1 121 ? -55.355 32.813 -47.602 1.00 84.28 149 GLU F CA 1
ATOM 8024 C C . GLU F 1 121 ? -56.512 31.970 -47.128 1.00 81.36 149 GLU F C 1
ATOM 8025 O O . GLU F 1 121 ? -57.094 31.183 -47.871 1.00 84.32 149 GLU F O 1
ATOM 8031 N N . LYS F 1 122 ? -56.680 32.092 -45.836 1.00 77.55 150 LYS F N 1
ATOM 8032 C CA . LYS F 1 122 ? -57.694 31.408 -45.152 1.00 71.06 150 LYS F CA 1
ATOM 8033 C C . LYS F 1 122 ? -58.940 32.100 -45.508 1.00 70.87 150 LYS F C 1
ATOM 8034 O O . LYS F 1 122 ? -59.045 33.310 -45.431 1.00 81.85 150 LYS F O 1
ATOM 8038 N N . VAL F 1 123 ? -59.910 31.300 -45.880 1.00 70.87 151 VAL F N 1
ATOM 8039 C CA . VAL F 1 123 ? -61.232 31.826 -46.053 1.00 70.15 151 VAL F CA 1
ATOM 8040 C C . VAL F 1 123 ? -61.999 31.485 -44.750 1.00 74.72 151 VAL F C 1
ATOM 8041 O O . VAL F 1 123 ? -61.407 31.233 -43.681 1.00 84.41 151 VAL F O 1
ATOM 8043 N N . VAL F 1 124 ? -63.320 31.496 -44.805 1.00 74.51 152 VAL F N 1
ATOM 8044 C CA . VAL F 1 124 ? -64.097 31.178 -43.610 1.00 71.95 152 VAL F CA 1
ATOM 8045 C C . VAL F 1 124 ? -65.481 30.746 -43.964 1.00 65.39 152 VAL F C 1
ATOM 8046 O O . VAL F 1 124 ? -66.220 31.494 -44.567 1.00 61.96 152 VAL F O 1
ATOM 8050 N N . GLU F 1 125 ? -65.831 29.521 -43.632 1.00 67.54 153 GLU F N 1
ATOM 8051 C CA . GLU F 1 125 ? -67.199 29.114 -43.927 1.00 77.22 153 GLU F CA 1
ATOM 8052 C C . GLU F 1 125 ? -67.890 28.707 -42.646 1.00 80.39 153 GLU F C 1
ATOM 8053 O O . GLU F 1 125 ? -67.699 27.586 -42.116 1.00 70.61 153 GLU F O 1
ATOM 8056 N N . CYS F 1 126 ? -68.654 29.663 -42.139 1.00 70.82 154 CYS F N 1
ATOM 8057 C CA . CYS F 1 126 ? -69.356 29.518 -40.891 1.00 67.67 154 CYS F CA 1
ATOM 8058 C C . CYS F 1 126 ? -70.839 29.269 -41.075 1.00 67.86 154 CYS F C 1
ATOM 8059 O O . CYS F 1 126 ? -71.479 29.905 -41.923 1.00 77.90 154 CYS F O 1
ATOM 8062 N N . THR F 1 127 ? -71.395 28.362 -40.279 1.00 60.03 155 THR F N 1
ATOM 8063 C CA . THR F 1 127 ? -72.844 28.170 -40.286 1.00 65.38 155 THR F CA 1
ATOM 8064 C C . THR F 1 127 ? -73.570 29.479 -39.931 1.00 61.80 155 THR F C 1
ATOM 8065 O O . THR F 1 127 ? -73.155 30.186 -39.005 1.00 63.12 155 THR F O 1
ATOM 8069 N N . ARG F 1 128 ? -74.636 29.816 -40.660 1.00 68.00 156 ARG F N 1
ATOM 8070 C CA . ARG F 1 128 ? -75.533 30.875 -40.183 1.00 66.69 156 ARG F CA 1
ATOM 8071 C C . ARG F 1 128 ? -76.390 30.274 -39.070 1.00 65.64 156 ARG F C 1
ATOM 8072 O O . ARG F 1 128 ? -77.225 29.378 -39.302 1.00 68.54 156 ARG F O 1
ATOM 8080 N N . ILE F 1 129 ? -76.327 30.905 -37.907 1.00 60.97 157 ILE F N 1
ATOM 8081 C CA . ILE F 1 129 ? -77.160 30.518 -36.788 1.00 57.23 157 ILE F CA 1
ATOM 8082 C C . ILE F 1 129 ? -78.381 31.405 -36.766 1.00 61.97 157 ILE F C 1
ATOM 8083 O O . ILE F 1 129 ? -78.305 32.583 -37.057 1.00 71.41 157 ILE F O 1
ATOM 8088 N N . LYS F 1 130 ? -79.509 30.835 -36.393 1.00 57.75 158 LYS F N 1
ATOM 8089 C CA . LYS F 1 130 ? -80.730 31.587 -36.313 1.00 69.80 158 LYS F CA 1
ATOM 8090 C C . LYS F 1 130 ? -81.209 31.487 -34.887 1.00 60.10 158 LYS F C 1
ATOM 8091 O O . LYS F 1 130 ? -81.714 30.456 -34.504 1.00 53.77 158 LYS F O 1
ATOM 8093 N N . TRP F 1 131 ? -81.073 32.554 -34.111 1.00 56.93 159 TRP F N 1
ATOM 8094 C CA . TRP F 1 131 ? -81.468 32.546 -32.706 1.00 57.82 159 TRP F CA 1
ATOM 8095 C C . TRP F 1 131 ? -82.925 32.853 -32.396 1.00 57.65 159 TRP F C 1
ATOM 8096 O O . TRP F 1 131 ? -83.508 33.677 -33.058 1.00 55.87 159 TRP F O 1
ATOM 8107 N N . LYS F 1 132 ? -83.489 32.247 -31.353 1.00 49.82 160 LYS F N 1
ATOM 8108 C CA . LYS F 1 132 ? -84.848 32.537 -30.958 1.00 54.73 160 LYS F CA 1
ATOM 8109 C C . LYS F 1 132 ? -84.893 34.000 -30.523 1.00 54.27 160 LYS F C 1
ATOM 8110 O O . LYS F 1 132 ? -83.925 34.498 -29.959 1.00 56.21 160 LYS F O 1
ATOM 8116 N N . GLU F 1 133 ? -85.989 34.697 -30.808 1.00 58.08 161 GLU F N 1
ATOM 8117 C CA . GLU F 1 133 ? -86.160 36.074 -30.339 1.00 53.31 161 GLU F CA 1
ATOM 8118 C C . GLU F 1 133 ? -85.770 36.243 -28.859 1.00 54.50 161 GLU F C 1
ATOM 8119 O O . GLU F 1 133 ? -86.153 35.439 -28.002 1.00 52.17 161 GLU F O 1
ATOM 8125 N N . GLY F 1 134 ? -84.962 37.264 -28.589 1.00 52.31 162 GLY F N 1
ATOM 8126 C CA . GLY F 1 134 ? -84.568 37.636 -27.238 1.00 52.31 162 GLY F CA 1
ATOM 8127 C C . GLY F 1 134 ? -83.450 36.824 -26.615 1.00 52.31 162 GLY F C 1
ATOM 8128 O O . GLY F 1 134 ? -83.104 37.053 -25.466 1.00 54.03 162 GLY F O 1
ATOM 8129 N N . LYS F 1 135 ? -82.876 35.888 -27.366 1.00 55.86 163 LYS F N 1
ATOM 8130 C CA . LYS F 1 135 ? -82.004 34.870 -26.785 1.00 54.14 163 LYS F CA 1
ATOM 8131 C C . LYS F 1 135 ? -80.639 34.918 -27.419 1.00 58.43 163 LYS F C 1
ATOM 8132 O O . LYS F 1 135 ? -79.762 34.122 -27.079 1.00 59.52 163 LYS F O 1
ATOM 8138 N N . ASN F 1 136 ? -80.464 35.845 -28.355 1.00 65.98 164 ASN F N 1
ATOM 8139 C CA . ASN F 1 136 ? -79.157 36.055 -28.966 1.00 62.14 164 ASN F CA 1
ATOM 8140 C C . ASN F 1 136 ? -78.170 36.532 -27.930 1.00 62.14 164 ASN F C 1
ATOM 8141 O O . ASN F 1 136 ? -78.386 37.549 -27.285 1.00 62.14 164 ASN F O 1
ATOM 8146 N N . PRO F 1 137 ? -77.081 35.791 -27.758 1.00 57.01 165 PRO F N 1
ATOM 8147 C CA . PRO F 1 137 ? -76.087 36.179 -26.754 1.00 57.74 165 PRO F CA 1
ATOM 8148 C C . PRO F 1 137 ? -75.215 37.324 -27.257 1.00 54.85 165 PRO F C 1
ATOM 8149 O O . PRO F 1 137 ? -74.763 38.147 -26.466 1.00 56.60 165 PRO F O 1
ATOM 8153 N N . ILE F 1 138 ? -75.027 37.423 -28.563 1.00 54.85 166 ILE F N 1
ATOM 8154 C CA . ILE F 1 138 ? -74.300 38.567 -29.092 1.00 57.61 166 ILE F CA 1
ATOM 8155 C C . ILE F 1 138 ? -74.979 39.877 -28.699 1.00 57.93 166 ILE F C 1
ATOM 8156 O O . ILE F 1 138 ? -74.320 40.905 -28.490 1.00 59.49 166 ILE F O 1
ATOM 8161 N N . ALA F 1 139 ? -76.302 39.823 -28.577 1.00 59.52 167 ALA F N 1
ATOM 8162 C CA . ALA F 1 139 ? -77.093 40.981 -28.187 1.00 56.19 167 ALA F CA 1
ATOM 8163 C C . ALA F 1 139 ? -76.750 41.574 -26.800 1.00 56.21 167 ALA F C 1
ATOM 8164 O O . ALA F 1 139 ? -77.361 42.562 -26.407 1.00 57.86 167 ALA F O 1
ATOM 8166 N N . ALA F 1 140 ? -75.799 40.997 -26.062 1.00 62.14 168 ALA F N 1
ATOM 8167 C CA . ALA F 1 140 ? -75.295 41.657 -24.850 1.00 62.14 168 ALA F CA 1
ATOM 8168 C C . ALA F 1 140 ? -74.005 42.471 -25.155 1.00 69.03 168 ALA F C 1
ATOM 8169 O O . ALA F 1 140 ? -72.961 41.923 -25.527 1.00 62.64 168 ALA F O 1
ATOM 8171 N N . VAL F 1 141 ? -74.100 43.788 -24.989 1.00 64.99 169 VAL F N 1
ATOM 8172 C CA . VAL F 1 141 ? -73.144 44.730 -25.574 1.00 63.96 169 VAL F CA 1
ATOM 8173 C C . VAL F 1 141 ? -72.234 45.465 -24.569 1.00 62.00 169 VAL F C 1
ATOM 8174 O O . VAL F 1 141 ? -72.699 46.092 -23.600 1.00 64.64 169 VAL F O 1
ATOM 8178 N N . PRO F 1 153 ? -64.994 45.574 -20.969 1.00 77.13 181 PRO F N 1
ATOM 8179 C CA . PRO F 1 153 ? -65.213 45.334 -22.410 1.00 71.66 181 PRO F CA 1
ATOM 8180 C C . PRO F 1 153 ? -65.357 43.813 -22.681 1.00 77.48 181 PRO F C 1
ATOM 8181 O O . PRO F 1 153 ? -64.348 43.057 -22.629 1.00 78.88 181 PRO F O 1
ATOM 8185 N N . LYS F 1 154 ? -66.590 43.367 -22.943 1.00 77.00 182 LYS F N 1
ATOM 8186 C CA . LYS F 1 154 ? -66.859 41.946 -23.144 1.00 66.02 182 LYS F CA 1
ATOM 8187 C C . LYS F 1 154 ? -67.254 41.659 -24.585 1.00 67.47 182 LYS F C 1
ATOM 8188 O O . LYS F 1 154 ? -67.257 42.569 -25.433 1.00 73.93 182 LYS F O 1
ATOM 8194 N N . TRP F 1 155 ? -67.578 40.397 -24.858 1.00 58.94 183 TRP F N 1
ATOM 8195 C CA . TRP F 1 155 ? -67.807 39.914 -26.225 1.00 61.66 183 TRP F CA 1
ATOM 8196 C C . TRP F 1 155 ? -68.315 38.460 -26.187 1.00 62.15 183 TRP F C 1
ATOM 8197 O O . TRP F 1 155 ? -68.216 37.786 -25.152 1.00 59.78 183 TRP F O 1
ATOM 8208 N N . SER F 1 156 ? -68.849 37.965 -27.299 1.00 56.08 184 SER F N 1
ATOM 8209 C CA . SER F 1 156 ? -69.460 36.639 -27.287 1.00 57.68 184 SER F CA 1
ATOM 8210 C C . SER F 1 156 ? -68.742 35.634 -28.156 1.00 56.74 184 SER F C 1
ATOM 8211 O O . SER F 1 156 ? -68.445 35.916 -29.296 1.00 65.29 184 SER F O 1
ATOM 8214 N N . ILE F 1 157 ? -68.503 34.442 -27.631 1.00 63.41 185 ILE F N 1
ATOM 8215 C CA . ILE F 1 157 ? -67.739 33.444 -28.359 1.00 61.29 185 ILE F CA 1
ATOM 8216 C C . ILE F 1 157 ? -68.443 33.081 -29.672 1.00 60.64 185 ILE F C 1
ATOM 8217 O O . ILE F 1 157 ? -67.821 32.611 -30.620 1.00 62.65 185 ILE F O 1
ATOM 8222 N N . PHE F 1 158 ? -69.748 33.320 -29.730 1.00 60.47 186 PHE F N 1
ATOM 8223 C CA . PHE F 1 158 ? -70.541 32.970 -30.902 1.00 70.58 186 PHE F CA 1
ATOM 8224 C C . PHE F 1 158 ? -70.364 34.030 -31.967 1.00 59.11 186 PHE F C 1
ATOM 8225 O O . PHE F 1 158 ? -70.837 33.877 -33.087 1.00 58.87 186 PHE F O 1
ATOM 8233 N N . GLU F 1 159 ? -69.682 35.110 -31.589 1.00 59.68 187 GLU F N 1
ATOM 8234 C CA . GLU F 1 159 ? -69.198 36.098 -32.535 1.00 56.18 187 GLU F CA 1
ATOM 8235 C C . GLU F 1 159 ? -68.208 35.421 -33.482 1.00 60.15 187 GLU F C 1
ATOM 8236 O O . GLU F 1 159 ? -68.143 35.759 -34.664 1.00 78.05 187 GLU F O 1
ATOM 8242 N N . TRP F 1 160 ? -67.468 34.435 -32.971 1.00 63.21 188 TRP F N 1
ATOM 8243 C CA . TRP F 1 160 ? -66.558 33.627 -33.796 1.00 55.49 188 TRP F CA 1
ATOM 8244 C C . TRP F 1 160 ? -67.302 32.890 -34.892 1.00 54.45 188 TRP F C 1
ATOM 8245 O O . TRP F 1 160 ? -66.711 32.365 -35.821 1.00 58.97 188 TRP F O 1
ATOM 8256 N N . PHE F 1 161 ? -68.610 32.825 -34.778 1.00 55.93 189 PHE F N 1
ATOM 8257 C CA . PHE F 1 161 ? -69.388 32.321 -35.883 1.00 59.71 189 PHE F CA 1
ATOM 8258 C C . PHE F 1 161 ? -69.788 33.490 -36.787 1.00 60.62 189 PHE F C 1
ATOM 8259 O O . PHE F 1 161 ? -70.487 33.332 -37.788 1.00 57.58 189 PHE F O 1
ATOM 8267 N N . PRO F 1 170 ? -60.151 37.636 -30.858 1.00 56.86 198 PRO F N 1
ATOM 8268 C CA . PRO F 1 170 ? -59.541 36.346 -30.487 1.00 60.43 198 PRO F CA 1
ATOM 8269 C C . PRO F 1 170 ? -60.015 35.179 -31.376 1.00 59.18 198 PRO F C 1
ATOM 8270 O O . PRO F 1 170 ? -61.210 35.027 -31.592 1.00 60.01 198 PRO F O 1
ATOM 8274 N N . ASP F 1 171 ? -59.085 34.365 -31.870 1.00 62.72 199 ASP F N 1
ATOM 8275 C CA . ASP F 1 171 ? -59.407 33.287 -32.799 1.00 60.87 199 ASP F CA 1
ATOM 8276 C C . ASP F 1 171 ? -59.719 32.008 -32.047 1.00 71.39 199 ASP F C 1
ATOM 8277 O O . ASP F 1 171 ? -58.824 31.179 -31.811 1.00 70.76 199 ASP F O 1
ATOM 8282 N N . VAL F 1 172 ? -60.991 31.848 -31.684 1.00 73.22 200 VAL F N 1
ATOM 8283 C CA . VAL F 1 172 ? -61.443 30.701 -30.900 1.00 66.09 200 VAL F CA 1
ATOM 8284 C C . VAL F 1 172 ? -61.008 29.412 -31.580 1.00 62.78 200 VAL F C 1
ATOM 8285 O O . VAL F 1 172 ? -60.542 28.496 -30.924 1.00 66.39 200 VAL F O 1
ATOM 8289 N N . GLY F 1 173 ? -61.131 29.363 -32.901 1.00 60.83 201 GLY F N 1
ATOM 8290 C CA . GLY F 1 173 ? -60.733 28.195 -33.670 1.00 60.79 201 GLY F CA 1
ATOM 8291 C C . GLY F 1 173 ? -59.276 27.802 -33.485 1.00 63.23 201 GLY F C 1
ATOM 8292 O O . GLY F 1 173 ? -58.951 26.629 -33.300 1.00 59.93 201 GLY F O 1
ATOM 8293 N N . GLU F 1 174 ? -58.397 28.795 -33.517 1.00 61.91 202 GLU F N 1
ATOM 8294 C CA . GLU F 1 174 ? -56.977 28.547 -33.335 1.00 68.04 202 GLU F CA 1
ATOM 8295 C C . GLU F 1 174 ? -56.680 27.894 -31.997 1.00 69.98 202 GLU F C 1
ATOM 8296 O O . GLU F 1 174 ? -56.152 26.777 -31.938 1.00 64.94 202 GLU F O 1
ATOM 8302 N N . LEU F 1 175 ? -57.025 28.591 -30.917 1.00 67.97 203 LEU F N 1
ATOM 8303 C CA . LEU F 1 175 ? -56.614 28.134 -29.595 1.00 63.03 203 LEU F CA 1
ATOM 8304 C C . LEU F 1 175 ? -57.316 26.833 -29.218 1.00 59.53 203 LEU F C 1
ATOM 8305 O O . LEU F 1 175 ? -56.819 26.074 -28.387 1.00 59.08 203 LEU F O 1
ATOM 8310 N N . ILE F 1 176 ? -58.445 26.543 -29.851 1.00 58.09 204 ILE F N 1
ATOM 8311 C CA . ILE F 1 176 ? -59.002 25.208 -29.698 1.00 62.25 204 ILE F CA 1
ATOM 8312 C C . ILE F 1 176 ? -58.061 24.245 -30.424 1.00 62.89 204 ILE F C 1
ATOM 8313 O O . ILE F 1 176 ? -57.765 23.152 -29.932 1.00 57.72 204 ILE F O 1
ATOM 8318 N N . ARG F 1 177 ? -57.556 24.677 -31.578 1.00 70.73 205 ARG F N 1
ATOM 8319 C CA . ARG F 1 177 ? -56.841 23.758 -32.468 1.00 69.16 205 ARG F CA 1
ATOM 8320 C C . ARG F 1 177 ? -55.530 23.283 -31.858 1.00 74.19 205 ARG F C 1
ATOM 8321 O O . ARG F 1 177 ? -55.276 22.073 -31.811 1.00 67.41 205 ARG F O 1
ATOM 8329 N N . ARG F 1 178 ? -54.703 24.211 -31.376 1.00 68.81 206 ARG F N 1
ATOM 8330 C CA . ARG F 1 178 ? -53.396 23.792 -30.876 1.00 70.62 206 ARG F CA 1
ATOM 8331 C C . ARG F 1 178 ? -53.106 24.190 -29.412 1.00 71.37 206 ARG F C 1
ATOM 8332 O O . ARG F 1 178 ? -51.946 24.362 -29.026 1.00 77.22 206 ARG F O 1
ATOM 8340 N N . GLU F 1 179 ? -54.147 24.291 -28.589 1.00 73.25 207 GLU F N 1
ATOM 8341 C CA . GLU F 1 179 ? -53.949 24.571 -27.162 1.00 65.14 207 GLU F CA 1
ATOM 8342 C C . GLU F 1 179 ? -54.896 23.817 -26.230 1.00 68.11 207 GLU F C 1
ATOM 8343 O O . GLU F 1 179 ? -54.491 23.402 -25.138 1.00 63.31 207 GLU F O 1
ATOM 8349 N N . ILE F 1 180 ? -56.156 23.667 -26.645 1.00 61.34 208 ILE F N 1
ATOM 8350 C CA . ILE F 1 180 ? -57.167 23.058 -25.784 1.00 59.03 208 ILE F CA 1
ATOM 8351 C C . ILE F 1 180 ? -57.546 21.652 -26.241 1.00 60.70 208 ILE F C 1
ATOM 8352 O O . ILE F 1 180 ? -57.762 20.768 -25.402 1.00 66.34 208 ILE F O 1
ATOM 8357 N N . TRP F 1 181 ? -57.644 21.432 -27.550 1.00 54.92 209 TRP F N 1
ATOM 8358 C CA . TRP F 1 181 ? -58.221 20.180 -28.030 1.00 54.96 209 TRP F CA 1
ATOM 8359 C C . TRP F 1 181 ? -57.412 18.977 -27.592 1.00 55.92 209 TRP F C 1
ATOM 8360 O O . TRP F 1 181 ? -57.963 17.924 -27.306 1.00 57.96 209 TRP F O 1
ATOM 8371 N N . HIS F 1 182 ? -56.098 19.170 -27.548 1.00 63.21 210 HIS F N 1
ATOM 8372 C CA . HIS F 1 182 ? -55.105 18.124 -27.338 1.00 59.82 210 HIS F CA 1
ATOM 8373 C C . HIS F 1 182 ? -55.249 17.494 -25.946 1.00 72.92 210 HIS F C 1
ATOM 8374 O O . HIS F 1 182 ? -55.330 16.245 -25.824 1.00 65.46 210 HIS F O 1
ATOM 8381 N N . ASN F 1 183 ? -55.259 18.361 -24.917 1.00 70.59 211 ASN F N 1
ATOM 8382 C CA . ASN F 1 183 ? -55.692 17.971 -23.576 1.00 66.94 211 ASN F CA 1
ATOM 8383 C C . ASN F 1 183 ? -56.607 18.970 -22.885 1.00 63.58 211 ASN F C 1
ATOM 8384 O O . ASN F 1 183 ? -56.136 19.935 -22.269 1.00 62.16 211 ASN F O 1
ATOM 8389 N N . PRO F 1 184 ? -57.925 18.711 -22.961 1.00 60.86 212 PRO F N 1
ATOM 8390 C CA . PRO F 1 184 ? -58.945 19.550 -22.329 1.00 61.44 212 PRO F CA 1
ATOM 8391 C C . PRO F 1 184 ? -58.816 19.485 -20.820 1.00 60.63 212 PRO F C 1
ATOM 8392 O O . PRO F 1 184 ? -58.961 20.506 -20.141 1.00 59.41 212 PRO F O 1
ATOM 8396 N N . LEU F 1 185 ? -58.519 18.284 -20.324 1.00 60.76 213 LEU F N 1
ATOM 8397 C CA . LEU F 1 185 ? -58.442 17.998 -18.890 1.00 62.33 213 LEU F CA 1
ATOM 8398 C C . LEU F 1 185 ? -57.602 19.025 -18.145 1.00 59.58 213 LEU F C 1
ATOM 8399 O O . LEU F 1 185 ? -57.982 19.450 -17.054 1.00 57.16 213 LEU F O 1
ATOM 8404 N N . SER F 1 186 ? -56.470 19.411 -18.748 1.00 60.74 214 SER F N 1
ATOM 8405 C CA . SER F 1 186 ? -55.629 20.504 -18.249 1.00 59.29 214 SER F CA 1
ATOM 8406 C C . SER F 1 186 ? -56.446 21.757 -17.994 1.00 57.25 214 SER F C 1
ATOM 8407 O O . SER F 1 186 ? -56.361 22.360 -16.932 1.00 65.27 214 SER F O 1
ATOM 8410 N N . TYR F 1 187 ? -57.241 22.177 -18.960 1.00 55.54 215 TYR F N 1
ATOM 8411 C CA . TYR F 1 187 ? -57.975 23.404 -18.716 1.00 70.09 215 TYR F CA 1
ATOM 8412 C C . TYR F 1 187 ? -59.097 23.172 -17.696 1.00 64.46 215 TYR F C 1
ATOM 8413 O O . TYR F 1 187 ? -59.277 23.988 -16.806 1.00 62.61 215 TYR F O 1
ATOM 8422 N N . TYR F 1 188 ? -59.800 22.044 -17.775 1.00 59.00 216 TYR F N 1
ATOM 8423 C CA . TYR F 1 188 ? -60.878 21.773 -16.828 1.00 56.92 216 TYR F CA 1
ATOM 8424 C C . TYR F 1 188 ? -60.386 21.681 -15.378 1.00 60.52 216 TYR F C 1
ATOM 8425 O O . TYR F 1 188 ? -61.164 21.912 -14.456 1.00 66.92 216 TYR F O 1
ATOM 8434 N N . LEU F 1 189 ? -59.106 21.364 -15.167 1.00 69.35 217 LEU F N 1
ATOM 8435 C CA . LEU F 1 189 ? -58.564 21.244 -13.795 1.00 63.98 217 LEU F CA 1
ATOM 8436 C C . LEU F 1 189 ? -57.768 22.476 -13.315 1.00 59.94 217 LEU F C 1
ATOM 8437 O O . LEU F 1 189 ? -56.704 22.810 -13.855 1.00 56.12 217 LEU F O 1
#

CATH classification: 3.30.1120.90

Foldseek 3Di:
DVVVVVVVVVVVVVVVVVVVVVVVVVVVVVVVVCVVVLVVVLVVLLVPQLQVLQLLLLPVQNVFADPLLSVQSRFQSDWDWPFDPDPQTWIKIKTAGDPVSVQFWDDRIWMWTWGDDPNDIFTPDTDDIDTDVPRDSCPDVHGHPCVLRDRDDAPVHDNSVCCCVPPCVVPSVVRSD/DVVVVVVVVVVVVVVVVVVLVVVVVVVVVVVVVCVVVVVVVLVVVQVPQLQQLQLLCLPVLNVPDDPQLSVQSRQFSDWDKAWDPDSVIKIKIKTAGHPVCVQFWPDRIDMWIWDQDPHGTFTAIDTPDPHVHPCVCNDSVVSVVCCVVPQVVPSVVRND/DVVVVVVVVVVVVVVVVVVLVVVVVVVVVVVVVCVVVVVVVLVVLQVDQLQVLQLQCLPVLNVFAQPLLSVFSSFFSDWDKPWPPRAPTWIKIKTAGDPVSVQFWDDRMWIKTWHADDDGDIWIDFDDIDTPDPSDSQPQVVHGGHPCVLGDIPPDDPGDNSVCCCVPVNPVCSPVSND/DVVVCVVVVVVVVVVVVVVVVVVVVVVVVVVVVCVVVVVVVLVVQLVPQLLQLQLPCLDPQNVFAFPLQSVQSSFFSDWDKPWCPDPVTWIKIKTAGDPVNLQFWPDRIWMWTGDCFIDTDDIDTDPPSPRQVVDVHGHPCVLGDRDHPVVGDNVVVVCVPPCVVPSVVSND/DVVVVVVVVVVVVVVVVVVVVVVVVVVVVVVVVCVVVLVVVLVVQLVDQLQQLQLQCLDPVNVFAFVLLSVFSRQQSDKDKPWCPPHDTWIKIKTQGHPVNVQFWPDNIWIWTKPVIDIDTDDIDTDPPSDSQVPCVYGHPCVCRDSVNSVCCCVPPCVVDSVVRSD/DVVVVVVVVVVVVVVVVVVVVVVVVVVVVVLVVCVVVVVVVLVVQLVVQLLQLQLQCQFPPNVQADVLQSVLSSQQSDWDQVAAPVDDGKTKIKTAGDPVNVQFWDDRIWMWIFDDDCDTDTDTDDIDTDPPSDSQVDPVHGHPVVCVVVSVVCCNPPCVVPSVVSSD

Sequence (1023 aa):
FMQDFEDIQKDIEQLDIKCAHEQMNIQKQYDEKKKPLFEKRDEIIQKIPGFWANTLRKHPALSDIVPEDIDILNHLVKLDLKDNMDNNGSYKITFIFGEKAKEFMEPLTLVKHVTFDNNQEKVVECTRIKWKEGKNPIAAPKWSIFEWFTTDELQDKPDVGELIRREIWHNPLSYYLFMQDFEDIQKDIEQLDIKCAHEQMNIQKQYDEKKKPLFEKRDEIIQKIPGFWANTLRKHPALSDIVPEDIDILNHLVKLDLKDNMDNNGSYKITFIFGEKAKEFMEPLTLVKHVTFDNNQEKVVIKWKEGKWSIFEWFTTPDVGELIRREIWHNPLSYYLFMQDFEDIQKDIEQLDIKCAHEQMNIQKQYDEKKKPLFEKRDEIIQKIPGFWANTLRKHPALSDIVPEDIDILNHLVKLDLKDNMDNNGSYKITFIFGEKAKEFMEPLTLVKHVTFDNNQEKVVECTRIKWKEGKNPIAAVIPKWSIFEWFTTDELQDKPDVGELIRREIWHNPLSYYLFMQDFEDIQKDIEQLDIKCAHEQMNIQKQYDEKKKPLFEKRDEIIQKIPGFWANTLRKHPALSDIVPEDIDILNHLVKLDLKDNMDNNGSYKITFIFGEKAKEFMEPLTLVKHVTFVVECTRIKWKEGKNPIAAVPKWSIFEWFTTDELQDKPDVGELIRREIWHNPLSYYLFMQDFEDIQKDIEQLDIKCAHEQMNIQKQYDEKKKPLFEKRDEIIQKIPGFWANTLRKHPALSDIVPEDIDILNHLVKLDLKDNMDNNGSYKITFIFGEKAKEFMEPLTLVKHVTEKVVECTRIKWKEGKNPIAAVPKWSIFEWFTTPDVGELIRREIWHNPLSYYLFMQDFEDIQKDIEQLDIKCAHEQMNIQKQYDEKKKPLFEKRDEIIQKIPGFWANTLRKHPALSDIVPEDIDILNHLVKLDLKDNMDNNGSYKITFIFGEKAKEFMEPLTLVKHVTFDNEKVVECTRIKWKEGKNPIAAVPKWSIFEWFPDVGELIRREIWHNPLSYYL

InterPro domains:
  IPR002164 Nucleosome assembly protein [PF00956] (75-220)
  IPR002164 Nucleosome assembly protein [PTHR11875] (29-241)
  IPR036674 p53-like tetramerisation domain superfamily [G3DSA:4.10.170.10] (29-73)
  IPR037231 NAP-like superfamily [SSF143113] (23-218)

Solvent-accessible surface area: 55843 Å² total; per-residue (Å²): 71,72,99,69,0,61,60,20,4,120,60,2,72,102,29,41,119,121,4,53,135,72,34,62,76,26,64,107,79,8,50,124,108,23,105,84,30,37,71,119,1,6,84,8,7,121,146,5,33,12,3,2,0,4,0,0,24,66,11,105,40,0,56,74,8,8,26,49,0,2,14,2,1,10,30,10,60,52,0,13,13,92,49,91,78,61,124,103,34,0,0,58,0,25,1,57,5,20,118,144,0,83,97,23,0,46,52,31,59,0,39,4,29,0,30,57,101,137,104,130,63,70,33,82,80,41,23,152,27,134,38,82,167,85,75,54,3,69,77,95,151,119,36,2,2,3,45,1,20,35,94,105,100,37,92,162,62,41,41,0,0,30,29,1,78,172,88,0,18,82,41,0,12,71,45,0,89,44,4,106,72,0,76,73,10,14,120,77,0,83,118,26,36,71,107,5,36,91,58,27,21,60,22,32,106,113,15,61,134,114,15,119,58,27,36,85,104,0,14,114,25,9,121,174,11,122,24,4,4,0,50,0,2,104,117,8,100,42,1,68,111,20,38,99,113,4,33,67,10,2,70,51,13,65,72,2,35,22,35,42,56,98,54,73,67,13,5,7,68,0,16,6,49,5,17,126,152,0,82,106,28,0,88,78,31,60,9,85,4,64,16,56,73,82,119,137,102,63,67,61,106,67,172,109,91,184,76,119,100,47,8,11,50,44,47,95,138,114,84,2,0,65,27,3,60,150,64,0,16,90,21,0,10,64,48,55,120,59,65,103,62,0,67,59,9,13,114,60,0,92,98,27,43,105,100,5,52,111,75,34,40,66,23,21,100,89,6,59,128,107,16,149,84,27,35,84,123,1,17,85,24,10,121,121,6,39,12,4,1,1,0,0,0,20,70,10,108,40,2,79,72,11,7,35,48,0,4,15,1,2,13,37,12,63,74,1,44,6,110,46,56,58,89,32,97,12,2,2,50,0,21,1,51,7,17,117,158,0,100,91,18,0,38,59,32,62,0,66,11,46,1,43,49,84,105,98,84,63,91,88,20,135,35,30,200,28,153,48,90,185,70,81,51,2,63,72,48,194,194,125,90,18,0,1,6,49,10,19,43,93,59,78,50,105,92,81,47,57,1,0,57,28,1,48,49,75,1,12,68,72,0,12,62,41,0,70,60,2,115,62,0,90,72,10,12,121,62,2,46,106,35,33,125,113,3,51,110,66,35,79,72,18,70,90,91,14,45,94,110,16,102,74,19,41,88,111,1,9,95,18,9,97,127,9,127,24,4,4,1,49,0,1,108,113,9,108,37,2,81,53,14,2,83,69,0,45,69,0,4,76,50,17,57,50,0,33,13,108,60,90,84,61,122,104,10,2,3,57,0,25,9,56,6,21,115,158,0,88,99,11,0,69,54,22,53,0,38,11,46,14,50,123,138,24,101,30,39,219,33,147,35,92,181,82,68,53,0,63,77,46,108,172,108,19,0,10,3,30,11,17,58,93,65,141,64,161,127,59,55,50,3,0,24,24,3,48,163,78,0,18,84,46,0,6,68,47,48,121,57,68,109,65,0,74,62,17,20,128,64,7,90,90,36,61,93,112,8,61,112,65,42,80,70,19,66,75,111,30,32,103,43,35,56,84,29,32,94,116,0,8,97,12,7,117,158,17,121,19,5,3,1,38,0,0,83,108,11,108,42,0,67,61,9,5,71,72,0,40,74,1,2,72,40,10,65,54,0,44,14,78,56,29,46,85,76,162,49,10,10,64,0,22,5,54,9,12,141,149,0,98,100,16,0,62,57,27,58,0,40,15,48,20,90,218,80,95,35,114,37,36,201,29,126,58,82,176,83,73,27,2,58,83,51,103,169,122,43,0,5,6,72,23,23,79,142,123,70,2,0,49,26,0,76,67,83,0,16,92,37,0,8,68,47,51,133,64,82,126,70,0,63,71,4,17,88,65,3,98,103,31,48,106,118,11,45,114,71,31,101,79,20,68,138,99,8,63,108,101,39,133,82,35,41,78,94,1,13,82,4,7,111,137,12,120,24,4,5,0,43,0,0,86,116,9,43,60,1,84,70,16,2,74,79,0,41,74,0,1,70,53,13,56,53,1,33,1,75,28,44,132,80,65,142,32,9,1,69,0,20,4,49,6,24,115,150,0,95,98,17,0,47,58,34,54,0,43,6,66,10,61,84,95,196,163,85,57,95,80,41,39,226,25,70,52,97,176,85,68,46,1,65,71,39,184,169,126,43,2,5,4,101,34,42,107,66,0,0,59,19,1,70,188,84,0,28,118,42,0,3,62,53,58,123

Nearest PDB structures (foldseek):
  5x7v-assembly2_C  TM=1.006E+00  e=1.945E-33  Plasmodium falciparum
  5x7v-assembly1_A  TM=8.518E-01  e=9.337E-26  Plasmodium falciparum
  5x7v-assembly2_D  TM=8.347E-01  e=4.818E-26  Plasmodium falciparum
  5x7v-assembly3_E  TM=8.517E-01  e=3.059E-24  Plasmodium falciparum
  5x7v-assembly1_B  TM=9.116E-01  e=8.229E-22  Plasmodium falciparum

Secondary structure (DSSP, 8-state):
-HHHHHHHHHHHHHHHHHHHHHHHHHHHHHHHHHHHHHHHHHHHHTTSTTHHHHHHTTSGGGTTB-THHHHHHTTEEEEEEE--SSTTS-EEEEEEE-GGGGGT-S-SEEEEEEEESSS-EEEEEE----PPTT--TT----B-GGGGS-SS--TTS--HHHHIIIIISS-THHHH-/-HHHHHHHHHHHHHHHHHHHHHHHHHHHHHHHHHHHHHHHHHHHHTTSTTHHHHHHTTSGGGTT--HHHHHHHTTEEEEEEE---STT--EEEEEEE-GGGTTTEE-SEEEEEEEE-SSSEEE--EE-TT---GGGGS----HHHIIIIIITT-THHHH-/-HHHHHHHHHHHHHHHHHHHHHHHHHHHHHHHHHHHHHHHHHHHHTTSTTHHHHHHTTSGGGTTB-THHHHHHTTEEEEEEEES-SSSS-EEEEEEE-GGGGGT-S-SEEEEEE--BTTTB--EEE------TTT-TT------B-GGGGSSSS--SSS--HHHIIIIISSSSHHHHH-/--HHHHHHHHHHHHHHHHHHHHHHHHHHHHHHHHHHHHHHHHHHHTTSTTHHHHHHTTSGGGTTB-HHHHHHHTTEEEEEEEEEEETTTEEEEEEEE-GGGGGTEE-SEEEEEE---EEEPPPEE-TTT-GGGG---B-GGGG-SSS--TTS--HHHHIIIIISS-HHHHH-/-HHHHHHHHHHHHHHHHHHHHHHHHHHHHHHHHHHHHHHHHHHHHTTSTTHHHHHHTTSGGGTTB-HHHHHHHTTEEEEEEEEEETTTTEEEEEEEE-GGGGGTEE-SEEEEEE----B-----EEPTT--TTTT---B-GGGGS----HHHIIIIIISS-HHHHH-/-HHHHHHHHHHHHHHHHHHHHHHHHHHHHHHHHHHHHHHHHHHHHTTSTTHHHHHHTTSSS-TTB-HHHHHHHTTEEEEEEEEEEEETTEEEEEEEE-GGGGGTEE-SEEEEEE--------EEPPPEE-TT--STT----B-GGGG---HHHHIIIIISS-HHHHH-

B-factor: mean 64.12, std 12.06, range [49.82, 157.08]